Protein 2EOI (pdb70)

Structure (mmCIF, N/CA/C/O backbone):
data_2EOI
#
_entry.id   2EOI
#
loop_
_entity.id
_entity.type
_entity.pdbx_description
1 polymer 'Zinc finger protein 268'
2 non-polymer 'ZINC ION'
#
loop_
_atom_site.group_PDB
_atom_site.id
_atom_site.type_symbol
_atom_site.label_atom_id
_atom_site.label_alt_id
_atom_site.label_comp_id
_atom_site.label_asym_id
_atom_site.label_entity_id
_atom_site.label_seq_id
_atom_site.pdbx_PDB_ins_code
_atom_site.Cartn_x
_atom_site.Cartn_y
_atom_site.Cartn_z
_atom_site.occupancy
_atom_site.B_iso_or_equiv
_atom_site.auth_seq_id
_atom_site.auth_comp_id
_atom_site.auth_asym_id
_atom_site.auth_atom_id
_atom_site.pdbx_PDB_model_num
ATOM 1 N N . GLY A 1 1 ? 18.165 -13.964 -13.830 1.00 0.00 1 GLY A N 1
ATOM 2 C CA . GLY A 1 1 ? 17.627 -14.425 -12.564 1.00 0.00 1 GLY A CA 1
ATOM 3 C C . GLY A 1 1 ? 16.405 -15.305 -12.739 1.00 0.00 1 GLY A C 1
ATOM 4 O O . GLY A 1 1 ? 15.324 -14.819 -13.069 1.00 0.00 1 GLY A O 1
ATOM 8 N N . SER A 1 2 ? 16.577 -16.605 -12.519 1.00 0.00 2 SER A N 1
ATOM 9 C CA . SER A 1 2 ? 15.481 -17.556 -12.659 1.00 0.00 2 SER A CA 1
ATOM 10 C C . SER A 1 2 ? 14.487 -17.413 -11.510 1.00 0.00 2 SER A C 1
ATOM 11 O O . SER A 1 2 ? 14.784 -17.772 -10.371 1.00 0.00 2 SER A O 1
ATOM 19 N N . SER A 1 3 ? 13.307 -16.886 -11.819 1.00 0.00 3 SER A N 1
ATOM 20 C CA . SER A 1 3 ? 12.270 -16.692 -10.812 1.00 0.00 3 SER A CA 1
ATOM 21 C C . SER A 1 3 ? 11.775 -18.032 -10.276 1.00 0.00 3 SER A C 1
ATOM 22 O O . SER A 1 3 ? 11.261 -18.861 -11.026 1.00 0.00 3 SER A O 1
ATOM 30 N N . GLY A 1 4 ? 11.935 -18.236 -8.972 1.00 0.00 4 GLY A N 1
ATOM 31 C CA . GLY A 1 4 ? 11.500 -19.477 -8.357 1.00 0.00 4 GLY A CA 1
ATOM 32 C C . GLY A 1 4 ? 10.092 -19.863 -8.763 1.00 0.00 4 GLY A C 1
ATOM 33 O O . GLY A 1 4 ? 9.899 -20.777 -9.565 1.00 0.00 4 GLY A O 1
ATOM 37 N N . SER A 1 5 ? 9.105 -19.167 -8.209 1.00 0.00 5 SER A N 1
ATOM 38 C CA . SER A 1 5 ? 7.707 -19.446 -8.514 1.00 0.00 5 SER A CA 1
ATOM 39 C C . SER A 1 5 ? 6.837 -18.223 -8.240 1.00 0.00 5 SER A C 1
ATOM 40 O O . SER A 1 5 ? 6.966 -17.575 -7.202 1.00 0.00 5 SER A O 1
ATOM 48 N N . SER A 1 6 ? 5.949 -17.913 -9.181 1.00 0.00 6 SER A N 1
ATOM 49 C CA . SER A 1 6 ? 5.060 -16.766 -9.044 1.00 0.00 6 SER A CA 1
ATOM 50 C C . SER A 1 6 ? 3.603 -17.184 -9.223 1.00 0.00 6 SER A C 1
ATOM 51 O O . SER A 1 6 ? 3.312 -18.325 -9.578 1.00 0.00 6 SER A O 1
ATOM 59 N N . GLY A 1 7 ? 2.691 -16.250 -8.972 1.00 0.00 7 GLY A N 1
ATOM 60 C CA . GLY A 1 7 ? 1.275 -16.539 -9.110 1.00 0.00 7 GLY A CA 1
ATOM 61 C C . GLY A 1 7 ? 0.469 -15.316 -9.498 1.00 0.00 7 GLY A C 1
ATOM 62 O O . GLY A 1 7 ? 0.436 -14.932 -10.666 1.00 0.00 7 GLY A O 1
ATOM 66 N N . GLU A 1 8 ? -0.186 -14.705 -8.516 1.00 0.00 8 GLU A N 1
ATOM 67 C CA . GLU A 1 8 ? -0.999 -13.519 -8.762 1.00 0.00 8 GLU A CA 1
ATOM 68 C C . GLU A 1 8 ? -0.256 -12.254 -8.344 1.00 0.00 8 GLU A C 1
ATOM 69 O O . GLU A 1 8 ? 0.075 -12.072 -7.172 1.00 0.00 8 GLU A O 1
ATOM 81 N N . LYS A 1 9 ? 0.004 -11.381 -9.311 1.00 0.00 9 LYS A N 1
ATOM 82 C CA . LYS A 1 9 ? 0.706 -10.131 -9.046 1.00 0.00 9 LYS A CA 1
ATOM 83 C C . LYS A 1 9 ? 0.012 -9.339 -7.943 1.00 0.00 9 LYS A C 1
ATOM 84 O O . LYS A 1 9 ? -0.978 -8.650 -8.189 1.00 0.00 9 LYS A O 1
ATOM 103 N N . LEU A 1 10 ? 0.537 -9.442 -6.727 1.00 0.00 10 LEU A N 1
ATOM 104 C CA . LEU A 1 10 ? -0.032 -8.734 -5.585 1.00 0.00 10 LEU A CA 1
ATOM 105 C C . LEU A 1 10 ? 0.023 -7.225 -5.798 1.00 0.00 10 LEU A C 1
ATOM 106 O O . LEU A 1 10 ? 0.712 -6.738 -6.695 1.00 0.00 10 LEU A O 1
ATOM 122 N N . HIS A 1 11 ? -0.707 -6.488 -4.967 1.00 0.00 11 HIS A N 1
ATOM 123 C CA . HIS A 1 11 ? -0.740 -5.033 -5.062 1.00 0.00 11 HIS A CA 1
ATOM 124 C C . HIS A 1 11 ? 0.185 -4.400 -4.027 1.00 0.00 11 HIS A C 1
ATOM 125 O O . HIS A 1 11 ? 0.540 -5.030 -3.032 1.00 0.00 11 HIS A O 1
ATOM 139 N N . GLU A 1 12 ? 0.570 -3.151 -4.270 1.00 0.00 12 GLU A N 1
ATOM 140 C CA . GLU A 1 12 ? 1.454 -2.434 -3.359 1.00 0.00 12 GLU A CA 1
ATOM 141 C C . GLU A 1 12 ? 1.255 -0.926 -3.481 1.00 0.00 12 GLU A C 1
ATOM 142 O O . GLU A 1 12 ? 0.692 -0.440 -4.462 1.00 0.00 12 GLU A O 1
ATOM 154 N N . CYS A 1 13 ? 1.721 -0.191 -2.477 1.00 0.00 13 CYS A N 1
ATOM 155 C CA . CYS A 1 13 ? 1.594 1.261 -2.469 1.00 0.00 13 CYS A CA 1
ATOM 156 C C . CYS A 1 13 ? 2.527 1.894 -3.499 1.00 0.00 13 CYS A C 1
ATOM 157 O O . CYS A 1 13 ? 3.401 1.227 -4.053 1.00 0.00 13 CYS A O 1
ATOM 164 N N . SER A 1 14 ? 2.333 3.185 -3.749 1.00 0.00 14 SER A N 1
ATOM 165 C CA . SER A 1 14 ? 3.154 3.908 -4.714 1.00 0.00 14 SER A CA 1
ATOM 166 C C . SER A 1 14 ? 4.066 4.908 -4.010 1.00 0.00 14 SER A C 1
ATOM 167 O O . SER A 1 14 ? 5.000 5.439 -4.609 1.00 0.00 14 SER A O 1
ATOM 175 N N . GLU A 1 15 ? 3.786 5.159 -2.735 1.00 0.00 15 GLU A N 1
ATOM 176 C CA . GLU A 1 15 ? 4.581 6.096 -1.950 1.00 0.00 15 GLU A CA 1
ATOM 177 C C . GLU A 1 15 ? 5.584 5.355 -1.070 1.00 0.00 15 GLU A C 1
ATOM 178 O O . GLU A 1 15 ? 6.757 5.723 -1.002 1.00 0.00 15 GLU A O 1
ATOM 190 N N . CYS A 1 16 ? 5.114 4.309 -0.399 1.00 0.00 16 CYS A N 1
ATOM 191 C CA . CYS A 1 16 ? 5.968 3.516 0.477 1.00 0.00 16 CYS A CA 1
ATOM 192 C C . CYS A 1 16 ? 6.355 2.199 -0.188 1.00 0.00 16 CYS A C 1
ATOM 193 O O . CYS A 1 16 ? 7.299 1.531 0.236 1.00 0.00 16 CYS A O 1
ATOM 200 N N . ARG A 1 17 ? 5.620 1.831 -1.232 1.00 0.00 17 ARG A N 1
ATOM 201 C CA . ARG A 1 17 ? 5.885 0.593 -1.956 1.00 0.00 17 ARG A CA 1
ATOM 202 C C . ARG A 1 17 ? 5.700 -0.618 -1.047 1.00 0.00 17 ARG A C 1
ATOM 203 O O . ARG A 1 17 ? 6.527 -1.530 -1.033 1.00 0.00 17 ARG A O 1
ATOM 224 N N . LYS A 1 18 ? 4.610 -0.620 -0.287 1.00 0.00 18 LYS A N 1
ATOM 225 C CA . LYS A 1 18 ? 4.315 -1.719 0.625 1.00 0.00 18 LYS A CA 1
ATOM 226 C C . LYS A 1 18 ? 3.232 -2.627 0.050 1.00 0.00 18 LYS A C 1
ATOM 227 O O . LYS A 1 18 ? 2.223 -2.154 -0.474 1.00 0.00 18 LYS A O 1
ATOM 246 N N . THR A 1 19 ? 3.447 -3.935 0.153 1.00 0.00 19 THR A N 1
ATOM 247 C CA . THR A 1 19 ? 2.490 -4.909 -0.356 1.00 0.00 19 THR A CA 1
ATOM 248 C C . THR A 1 19 ? 1.383 -5.173 0.657 1.00 0.00 19 THR A C 1
ATOM 249 O O . THR A 1 19 ? 1.576 -5.005 1.862 1.00 0.00 19 THR A O 1
ATOM 260 N N . PHE A 1 20 ? 0.221 -5.589 0.163 1.00 0.00 20 PHE A N 1
ATOM 261 C CA . PHE A 1 20 ? -0.918 -5.877 1.026 1.00 0.00 20 PHE A CA 1
ATOM 262 C C . PHE A 1 20 ? -1.601 -7.177 0.611 1.00 0.00 20 PHE A C 1
ATOM 263 O O . PHE A 1 20 ? -1.649 -7.515 -0.571 1.00 0.00 20 PHE A O 1
ATOM 280 N N . SER A 1 21 ? -2.126 -7.902 1.593 1.00 0.00 21 SER A N 1
ATOM 281 C CA . SER A 1 21 ? -2.802 -9.167 1.332 1.00 0.00 21 SER A CA 1
ATOM 282 C C . SER A 1 21 ? -3.843 -9.009 0.227 1.00 0.00 21 SER A C 1
ATOM 283 O O . SER A 1 21 ? -3.950 -9.850 -0.666 1.00 0.00 21 SER A O 1
ATOM 291 N N . PHE A 1 22 ? -4.608 -7.925 0.295 1.00 0.00 22 PHE A N 1
ATOM 292 C CA . PHE A 1 22 ? -5.641 -7.655 -0.698 1.00 0.00 22 PHE A CA 1
ATOM 293 C C . PHE A 1 22 ? -5.690 -6.170 -1.043 1.00 0.00 22 PHE A C 1
ATOM 294 O O . PHE A 1 22 ? -5.684 -5.315 -0.157 1.00 0.00 22 PHE A O 1
ATOM 311 N N . HIS A 1 23 ? -5.737 -5.870 -2.337 1.00 0.00 23 HIS A N 1
ATOM 312 C CA . HIS A 1 23 ? -5.787 -4.488 -2.800 1.00 0.00 23 HIS A CA 1
ATOM 313 C C . HIS A 1 23 ? -6.717 -3.654 -1.924 1.00 0.00 23 HIS A C 1
ATOM 314 O O . HIS A 1 23 ? -6.361 -2.558 -1.492 1.00 0.00 23 HIS A O 1
ATOM 328 N N . SER A 1 24 ? -7.909 -4.181 -1.667 1.00 0.00 24 SER A N 1
ATOM 329 C CA . SER A 1 24 ? -8.892 -3.484 -0.846 1.00 0.00 24 SER A CA 1
ATOM 330 C C . SER A 1 24 ? -8.209 -2.697 0.269 1.00 0.00 24 SER A C 1
ATOM 331 O O . SER A 1 24 ? -8.469 -1.508 0.452 1.00 0.00 24 SER A O 1
ATOM 339 N N . GLN A 1 25 ? -7.334 -3.370 1.009 1.00 0.00 25 GLN A N 1
ATOM 340 C CA . GLN A 1 25 ? -6.614 -2.734 2.106 1.00 0.00 25 GLN A CA 1
ATOM 341 C C . GLN A 1 25 ? -5.670 -1.655 1.585 1.00 0.00 25 GLN A C 1
ATOM 342 O O . GLN A 1 25 ? -5.673 -0.524 2.073 1.00 0.00 25 GLN A O 1
ATOM 356 N N . LEU A 1 26 ? -4.864 -2.012 0.591 1.00 0.00 26 LEU A N 1
ATOM 357 C CA . LEU A 1 26 ? -3.914 -1.074 0.003 1.00 0.00 26 LEU A CA 1
ATOM 358 C C . LEU A 1 26 ? -4.554 0.296 -0.199 1.00 0.00 26 LEU A C 1
ATOM 359 O O . LEU A 1 26 ? -4.139 1.283 0.409 1.00 0.00 26 LEU A O 1
ATOM 375 N N . VAL A 1 27 ? -5.570 0.348 -1.055 1.00 0.00 27 VAL A N 1
ATOM 376 C CA . VAL A 1 27 ? -6.271 1.595 -1.335 1.00 0.00 27 VAL A CA 1
ATOM 377 C C . VAL A 1 27 ? -6.508 2.391 -0.056 1.00 0.00 27 VAL A C 1
ATOM 378 O O . VAL A 1 27 ? -6.361 3.613 -0.037 1.00 0.00 27 VAL A O 1
ATOM 391 N N . ILE A 1 28 ? -6.876 1.689 1.011 1.00 0.00 28 ILE A N 1
ATOM 392 C CA . ILE A 1 28 ? -7.133 2.330 2.295 1.00 0.00 28 ILE A CA 1
ATOM 393 C C . ILE A 1 28 ? -5.851 2.905 2.888 1.00 0.00 28 ILE A C 1
ATOM 394 O O . ILE A 1 28 ? -5.864 3.966 3.512 1.00 0.00 28 ILE A O 1
ATOM 410 N N . HIS A 1 29 ? -4.743 2.198 2.688 1.00 0.00 29 HIS A N 1
ATOM 411 C CA . HIS A 1 29 ? -3.451 2.639 3.201 1.00 0.00 29 HIS A CA 1
ATOM 412 C C . HIS A 1 29 ? -3.023 3.947 2.542 1.00 0.00 29 HIS A C 1
ATOM 413 O O . HIS A 1 29 ? -2.724 4.926 3.225 1.00 0.00 29 HIS A O 1
ATOM 427 N N . GLN A 1 30 ? -2.995 3.953 1.214 1.00 0.00 30 GLN A N 1
ATOM 428 C CA . GLN A 1 30 ? -2.602 5.140 0.464 1.00 0.00 30 GLN A CA 1
ATOM 429 C C . GLN A 1 30 ? -3.153 6.404 1.117 1.00 0.00 30 GLN A C 1
ATOM 430 O O . GLN A 1 30 ? -2.587 7.487 0.970 1.00 0.00 30 GLN A O 1
ATOM 444 N N . ARG A 1 31 ? -4.260 6.257 1.837 1.00 0.00 31 ARG A N 1
ATOM 445 C CA . ARG A 1 31 ? -4.888 7.387 2.511 1.00 0.00 31 ARG A CA 1
ATOM 446 C C . ARG A 1 31 ? -3.923 8.036 3.499 1.00 0.00 31 ARG A C 1
ATOM 447 O O . ARG A 1 31 ? -3.650 9.234 3.418 1.00 0.00 31 ARG A O 1
ATOM 468 N N . ILE A 1 32 ? -3.412 7.237 4.429 1.00 0.00 32 ILE A N 1
ATOM 469 C CA . ILE A 1 32 ? -2.477 7.734 5.432 1.00 0.00 32 ILE A CA 1
ATOM 470 C C . ILE A 1 32 ? -1.580 8.823 4.855 1.00 0.00 32 ILE A C 1
ATOM 471 O O . ILE A 1 32 ? -1.298 9.825 5.513 1.00 0.00 32 ILE A O 1
ATOM 487 N N . HIS A 1 33 ? -1.134 8.622 3.619 1.00 0.00 33 HIS A N 1
ATOM 488 C CA . HIS A 1 33 ? -0.269 9.588 2.951 1.00 0.00 33 HIS A CA 1
ATOM 489 C C . HIS A 1 33 ? -1.023 10.883 2.662 1.00 0.00 33 HIS A C 1
ATOM 490 O O . HIS A 1 33 ? -0.610 11.963 3.087 1.00 0.00 33 HIS A O 1
ATOM 504 N N . THR A 1 34 ? -2.131 10.768 1.937 1.00 0.00 34 THR A N 1
ATOM 505 C CA . THR A 1 34 ? -2.941 11.929 1.590 1.00 0.00 34 THR A CA 1
ATOM 506 C C . THR A 1 34 ? -3.616 12.517 2.824 1.00 0.00 34 THR A C 1
ATOM 507 O O . THR A 1 34 ? -4.689 12.074 3.227 1.00 0.00 34 THR A O 1
ATOM 518 N N . GLY A 1 35 ? -2.978 13.521 3.419 1.00 0.00 35 GLY A N 1
ATOM 519 C CA . GLY A 1 35 ? -3.532 14.154 4.601 1.00 0.00 35 GLY A CA 1
ATOM 520 C C . GLY A 1 35 ? -3.824 15.626 4.388 1.00 0.00 35 GLY A C 1
ATOM 521 O O . GLY A 1 35 ? -4.321 16.020 3.333 1.00 0.00 35 GLY A O 1
ATOM 525 N N . GLU A 1 36 ? -3.515 16.441 5.392 1.00 0.00 36 GLU A N 1
ATOM 526 C CA . GLU A 1 36 ? -3.750 17.878 5.309 1.00 0.00 36 GLU A CA 1
ATOM 527 C C . GLU A 1 36 ? -2.974 18.490 4.146 1.00 0.00 36 GLU A C 1
ATOM 528 O O . GLU A 1 36 ? -2.053 17.876 3.609 1.00 0.00 36 GLU A O 1
ATOM 540 N N . ASN A 1 37 ? -3.354 19.704 3.762 1.00 0.00 37 ASN A N 1
ATOM 541 C CA . ASN A 1 37 ? -2.695 20.399 2.662 1.00 0.00 37 ASN A CA 1
ATOM 542 C C . ASN A 1 37 ? -1.905 21.601 3.174 1.00 0.00 37 ASN A C 1
ATOM 543 O O . ASN A 1 37 ? -2.358 22.744 3.114 1.00 0.00 37 ASN A O 1
ATOM 554 N N . PRO A 1 38 ? -0.695 21.337 3.689 1.00 0.00 38 PRO A N 1
ATOM 555 C CA . PRO A 1 38 ? 0.184 22.384 4.219 1.00 0.00 38 PRO A CA 1
ATOM 556 C C . PRO A 1 38 ? 0.739 23.286 3.122 1.00 0.00 38 PRO A C 1
ATOM 557 O O . PRO A 1 38 ? 0.756 24.509 3.261 1.00 0.00 38 PRO A O 1
ATOM 568 N N . SER A 1 39 ? 1.191 22.675 2.032 1.00 0.00 39 SER A N 1
ATOM 569 C CA . SER A 1 39 ? 1.750 23.424 0.912 1.00 0.00 39 SER A CA 1
ATOM 570 C C . SER A 1 39 ? 0.816 24.556 0.496 1.00 0.00 39 SER A C 1
ATOM 571 O O . SER A 1 39 ? -0.336 24.323 0.130 1.00 0.00 39 SER A O 1
ATOM 579 N N . GLY A 1 40 ? 1.322 25.784 0.555 1.00 0.00 40 GLY A N 1
ATOM 580 C CA . GLY A 1 40 ? 0.521 26.935 0.182 1.00 0.00 40 GLY A CA 1
ATOM 581 C C . GLY A 1 40 ? 1.325 28.220 0.165 1.00 0.00 40 GLY A C 1
ATOM 582 O O . GLY A 1 40 ? 2.521 28.233 0.454 1.00 0.00 40 GLY A O 1
ATOM 586 N N . PRO A 1 41 ? 0.661 29.333 -0.182 1.00 0.00 41 PRO A N 1
ATOM 587 C CA . PRO A 1 41 ? 1.303 30.650 -0.245 1.00 0.00 41 PRO A CA 1
ATOM 588 C C . PRO A 1 41 ? 1.671 31.182 1.136 1.00 0.00 41 PRO A C 1
ATOM 589 O O . PRO A 1 41 ? 2.510 32.073 1.264 1.00 0.00 41 PRO A O 1
ATOM 600 N N . SER A 1 42 ? 1.038 30.630 2.166 1.00 0.00 42 SER A N 1
ATOM 601 C CA . SER A 1 42 ? 1.297 31.052 3.537 1.00 0.00 42 SER A CA 1
ATOM 602 C C . SER A 1 42 ? 2.797 31.118 3.811 1.00 0.00 42 SER A C 1
ATOM 603 O O . SER A 1 42 ? 3.486 30.098 3.801 1.00 0.00 42 SER A O 1
ATOM 611 N N . SER A 1 43 ? 3.295 32.326 4.056 1.00 0.00 43 SER A N 1
ATOM 612 C CA . SER A 1 43 ? 4.713 32.527 4.329 1.00 0.00 43 SER A CA 1
ATOM 613 C C . SER A 1 43 ? 5.008 32.365 5.817 1.00 0.00 43 SER A C 1
ATOM 614 O O . SER A 1 43 ? 5.979 31.714 6.202 1.00 0.00 43 SER A O 1
ATOM 622 N N . GLY A 1 44 ? 4.161 32.962 6.651 1.00 0.00 44 GLY A N 1
ATOM 623 C CA . GLY A 1 44 ? 4.347 32.872 8.087 1.00 0.00 44 GLY A CA 1
ATOM 624 C C . GLY A 1 44 ? 4.388 31.439 8.579 1.00 0.00 44 GLY A C 1
ATOM 625 O O . GLY A 1 44 ? 3.378 30.951 9.084 1.00 0.00 44 GLY A O 1
ATOM 630 N N . GLY A 1 1 ? 14.854 -13.315 8.145 1.00 0.00 1 GLY A N 2
ATOM 631 C CA . GLY A 1 1 ? 14.556 -13.595 6.752 1.00 0.00 1 GLY A CA 2
ATOM 632 C C . GLY A 1 1 ? 13.189 -14.224 6.567 1.00 0.00 1 GLY A C 2
ATOM 633 O O . GLY A 1 1 ? 12.858 -15.210 7.224 1.00 0.00 1 GLY A O 2
ATOM 637 N N . SER A 1 2 ? 12.393 -13.650 5.670 1.00 0.00 2 SER A N 2
ATOM 638 C CA . SER A 1 2 ? 11.052 -14.157 5.404 1.00 0.00 2 SER A CA 2
ATOM 639 C C . SER A 1 2 ? 10.970 -14.774 4.011 1.00 0.00 2 SER A C 2
ATOM 640 O O . SER A 1 2 ? 10.615 -14.103 3.043 1.00 0.00 2 SER A O 2
ATOM 648 N N . SER A 1 3 ? 11.303 -16.058 3.919 1.00 0.00 3 SER A N 2
ATOM 649 C CA . SER A 1 3 ? 11.273 -16.766 2.645 1.00 0.00 3 SER A CA 2
ATOM 650 C C . SER A 1 3 ? 9.926 -17.453 2.438 1.00 0.00 3 SER A C 2
ATOM 651 O O . SER A 1 3 ? 9.444 -18.175 3.310 1.00 0.00 3 SER A O 2
ATOM 659 N N . GLY A 1 4 ? 9.323 -17.221 1.276 1.00 0.00 4 GLY A N 2
ATOM 660 C CA . GLY A 1 4 ? 8.038 -17.824 0.974 1.00 0.00 4 GLY A CA 2
ATOM 661 C C . GLY A 1 4 ? 7.282 -17.069 -0.102 1.00 0.00 4 GLY A C 2
ATOM 662 O O . GLY A 1 4 ? 7.385 -15.846 -0.201 1.00 0.00 4 GLY A O 2
ATOM 666 N N . SER A 1 5 ? 6.521 -17.799 -0.911 1.00 0.00 5 SER A N 2
ATOM 667 C CA . SER A 1 5 ? 5.749 -17.191 -1.989 1.00 0.00 5 SER A CA 2
ATOM 668 C C . SER A 1 5 ? 4.347 -17.787 -2.055 1.00 0.00 5 SER A C 2
ATOM 669 O O . SER A 1 5 ? 4.180 -18.986 -2.278 1.00 0.00 5 SER A O 2
ATOM 677 N N . SER A 1 6 ? 3.341 -16.940 -1.861 1.00 0.00 6 SER A N 2
ATOM 678 C CA . SER A 1 6 ? 1.952 -17.383 -1.894 1.00 0.00 6 SER A CA 2
ATOM 679 C C . SER A 1 6 ? 1.224 -16.798 -3.101 1.00 0.00 6 SER A C 2
ATOM 680 O O . SER A 1 6 ? 0.585 -17.520 -3.865 1.00 0.00 6 SER A O 2
ATOM 688 N N . GLY A 1 7 ? 1.328 -15.483 -3.267 1.00 0.00 7 GLY A N 2
ATOM 689 C CA . GLY A 1 7 ? 0.675 -14.822 -4.382 1.00 0.00 7 GLY A CA 2
ATOM 690 C C . GLY A 1 7 ? 1.622 -13.933 -5.163 1.00 0.00 7 GLY A C 2
ATOM 691 O O . GLY A 1 7 ? 1.813 -12.766 -4.820 1.00 0.00 7 GLY A O 2
ATOM 695 N N . GLU A 1 8 ? 2.218 -14.485 -6.216 1.00 0.00 8 GLU A N 2
ATOM 696 C CA . GLU A 1 8 ? 3.152 -13.734 -7.045 1.00 0.00 8 GLU A CA 2
ATOM 697 C C . GLU A 1 8 ? 2.530 -12.421 -7.514 1.00 0.00 8 GLU A C 2
ATOM 698 O O . GLU A 1 8 ? 3.234 -11.492 -7.907 1.00 0.00 8 GLU A O 2
ATOM 710 N N . LYS A 1 9 ? 1.203 -12.353 -7.469 1.00 0.00 9 LYS A N 2
ATOM 711 C CA . LYS A 1 9 ? 0.484 -11.156 -7.888 1.00 0.00 9 LYS A CA 2
ATOM 712 C C . LYS A 1 9 ? -0.147 -10.454 -6.690 1.00 0.00 9 LYS A C 2
ATOM 713 O O . LYS A 1 9 ? -1.224 -10.836 -6.230 1.00 0.00 9 LYS A O 2
ATOM 732 N N . LEU A 1 10 ? 0.528 -9.426 -6.190 1.00 0.00 10 LEU A N 2
ATOM 733 C CA . LEU A 1 10 ? 0.032 -8.668 -5.045 1.00 0.00 10 LEU A CA 2
ATOM 734 C C . LEU A 1 10 ? 0.251 -7.172 -5.247 1.00 0.00 10 LEU A C 2
ATOM 735 O O . LEU A 1 10 ? 1.355 -6.733 -5.567 1.00 0.00 10 LEU A O 2
ATOM 751 N N . HIS A 1 11 ? -0.810 -6.394 -5.054 1.00 0.00 11 HIS A N 2
ATOM 752 C CA . HIS A 1 11 ? -0.733 -4.946 -5.212 1.00 0.00 11 HIS A CA 2
ATOM 753 C C . HIS A 1 11 ? 0.252 -4.342 -4.216 1.00 0.00 11 HIS A C 2
ATOM 754 O O . HIS A 1 11 ? 0.692 -5.011 -3.281 1.00 0.00 11 HIS A O 2
ATOM 768 N N . GLU A 1 12 ? 0.594 -3.074 -4.423 1.00 0.00 12 GLU A N 2
ATOM 769 C CA . GLU A 1 12 ? 1.529 -2.382 -3.543 1.00 0.00 12 GLU A CA 2
ATOM 770 C C . GLU A 1 12 ? 1.285 -0.876 -3.568 1.00 0.00 12 GLU A C 2
ATOM 771 O O . GLU A 1 12 ? 0.586 -0.362 -4.442 1.00 0.00 12 GLU A O 2
ATOM 783 N N . CYS A 1 13 ? 1.866 -0.173 -2.602 1.00 0.00 13 CYS A N 2
ATOM 784 C CA . CYS A 1 13 ? 1.713 1.274 -2.510 1.00 0.00 13 CYS A CA 2
ATOM 785 C C . CYS A 1 13 ? 2.625 1.982 -3.508 1.00 0.00 13 CYS A C 2
ATOM 786 O O . CYS A 1 13 ? 3.446 1.349 -4.171 1.00 0.00 13 CYS A O 2
ATOM 793 N N . SER A 1 14 ? 2.474 3.299 -3.608 1.00 0.00 14 SER A N 2
ATOM 794 C CA . SER A 1 14 ? 3.280 4.093 -4.527 1.00 0.00 14 SER A CA 2
ATOM 795 C C . SER A 1 14 ? 4.249 4.991 -3.763 1.00 0.00 14 SER A C 2
ATOM 796 O O . SER A 1 14 ? 5.295 5.377 -4.283 1.00 0.00 14 SER A O 2
ATOM 804 N N . GLU A 1 15 ? 3.891 5.319 -2.525 1.00 0.00 15 GLU A N 2
ATOM 805 C CA . GLU A 1 15 ? 4.727 6.173 -1.690 1.00 0.00 15 GLU A CA 2
ATOM 806 C C . GLU A 1 15 ? 5.736 5.342 -0.902 1.00 0.00 15 GLU A C 2
ATOM 807 O O . GLU A 1 15 ? 6.929 5.643 -0.888 1.00 0.00 15 GLU A O 2
ATOM 819 N N . CYS A 1 16 ? 5.246 4.295 -0.246 1.00 0.00 16 CYS A N 2
ATOM 820 C CA . CYS A 1 16 ? 6.102 3.420 0.546 1.00 0.00 16 CYS A CA 2
ATOM 821 C C . CYS A 1 16 ? 6.394 2.122 -0.202 1.00 0.00 16 CYS A C 2
ATOM 822 O O . CYS A 1 16 ? 7.305 1.377 0.160 1.00 0.00 16 CYS A O 2
ATOM 829 N N . ARG A 1 17 ? 5.615 1.859 -1.246 1.00 0.00 17 ARG A N 2
ATOM 830 C CA . ARG A 1 17 ? 5.789 0.652 -2.044 1.00 0.00 17 ARG A CA 2
ATOM 831 C C . ARG A 1 17 ? 5.587 -0.597 -1.192 1.00 0.00 17 ARG A C 2
ATOM 832 O O . ARG A 1 17 ? 6.315 -1.581 -1.330 1.00 0.00 17 ARG A O 2
ATOM 853 N N . LYS A 1 18 ? 4.595 -0.551 -0.310 1.00 0.00 18 LYS A N 2
ATOM 854 C CA . LYS A 1 18 ? 4.295 -1.678 0.565 1.00 0.00 18 LYS A CA 2
ATOM 855 C C . LYS A 1 18 ? 3.238 -2.585 -0.057 1.00 0.00 18 LYS A C 2
ATOM 856 O O . LYS A 1 18 ? 2.251 -2.110 -0.620 1.00 0.00 18 LYS A O 2
ATOM 875 N N . THR A 1 19 ? 3.450 -3.893 0.048 1.00 0.00 19 THR A N 2
ATOM 876 C CA . THR A 1 19 ? 2.516 -4.866 -0.504 1.00 0.00 19 THR A CA 2
ATOM 877 C C . THR A 1 19 ? 1.355 -5.117 0.452 1.00 0.00 19 THR A C 2
ATOM 878 O O . THR A 1 19 ? 1.491 -4.955 1.665 1.00 0.00 19 THR A O 2
ATOM 889 N N . PHE A 1 20 ? 0.215 -5.516 -0.101 1.00 0.00 20 PHE A N 2
ATOM 890 C CA . PHE A 1 20 ? -0.970 -5.790 0.703 1.00 0.00 20 PHE A CA 2
ATOM 891 C C . PHE A 1 20 ? -1.697 -7.031 0.195 1.00 0.00 20 PHE A C 2
ATOM 892 O O . PHE A 1 20 ? -1.924 -7.184 -1.005 1.00 0.00 20 PHE A O 2
ATOM 909 N N . SER A 1 21 ? -2.060 -7.917 1.118 1.00 0.00 21 SER A N 2
ATOM 910 C CA . SER A 1 21 ? -2.757 -9.148 0.764 1.00 0.00 21 SER A CA 2
ATOM 911 C C . SER A 1 21 ? -4.036 -8.844 -0.011 1.00 0.00 21 SER A C 2
ATOM 912 O O . SER A 1 21 ? -4.303 -9.445 -1.051 1.00 0.00 21 SER A O 2
ATOM 920 N N . PHE A 1 22 ? -4.824 -7.906 0.505 1.00 0.00 22 PHE A N 2
ATOM 921 C CA . PHE A 1 22 ? -6.076 -7.522 -0.136 1.00 0.00 22 PHE A CA 2
ATOM 922 C C . PHE A 1 22 ? -5.996 -6.097 -0.676 1.00 0.00 22 PHE A C 2
ATOM 923 O O . PHE A 1 22 ? -5.776 -5.148 0.077 1.00 0.00 22 PHE A O 2
ATOM 940 N N . HIS A 1 23 ? -6.176 -5.956 -1.985 1.00 0.00 23 HIS A N 2
ATOM 941 C CA . HIS A 1 23 ? -6.124 -4.647 -2.627 1.00 0.00 23 HIS A CA 2
ATOM 942 C C . HIS A 1 23 ? -6.931 -3.622 -1.836 1.00 0.00 23 HIS A C 2
ATOM 943 O O . HIS A 1 23 ? -6.463 -2.513 -1.580 1.00 0.00 23 HIS A O 2
ATOM 957 N N . SER A 1 24 ? -8.147 -4.000 -1.454 1.00 0.00 24 SER A N 2
ATOM 958 C CA . SER A 1 24 ? -9.021 -3.112 -0.696 1.00 0.00 24 SER A CA 2
ATOM 959 C C . SER A 1 24 ? -8.236 -2.361 0.375 1.00 0.00 24 SER A C 2
ATOM 960 O O . SER A 1 24 ? -8.395 -1.152 0.541 1.00 0.00 24 SER A O 2
ATOM 968 N N . GLN A 1 25 ? -7.389 -3.087 1.097 1.00 0.00 25 GLN A N 2
ATOM 969 C CA . GLN A 1 25 ? -6.580 -2.490 2.153 1.00 0.00 25 GLN A CA 2
ATOM 970 C C . GLN A 1 25 ? -5.665 -1.407 1.591 1.00 0.00 25 GLN A C 2
ATOM 971 O O . GLN A 1 25 ? -5.727 -0.249 2.007 1.00 0.00 25 GLN A O 2
ATOM 985 N N . LEU A 1 26 ? -4.816 -1.790 0.643 1.00 0.00 26 LEU A N 2
ATOM 986 C CA . LEU A 1 26 ? -3.888 -0.851 0.023 1.00 0.00 26 LEU A CA 2
ATOM 987 C C . LEU A 1 26 ? -4.523 0.528 -0.122 1.00 0.00 26 LEU A C 2
ATOM 988 O O . LEU A 1 26 ? -4.128 1.479 0.554 1.00 0.00 26 LEU A O 2
ATOM 1004 N N . VAL A 1 27 ? -5.510 0.630 -1.006 1.00 0.00 27 VAL A N 2
ATOM 1005 C CA . VAL A 1 27 ? -6.203 1.892 -1.237 1.00 0.00 27 VAL A CA 2
ATOM 1006 C C . VAL A 1 27 ? -6.400 2.657 0.067 1.00 0.00 27 VAL A C 2
ATOM 1007 O O . VAL A 1 27 ? -6.140 3.859 0.138 1.00 0.00 27 VAL A O 2
ATOM 1020 N N . ILE A 1 28 ? -6.861 1.954 1.096 1.00 0.00 28 ILE A N 2
ATOM 1021 C CA . ILE A 1 28 ? -7.091 2.567 2.398 1.00 0.00 28 ILE A CA 2
ATOM 1022 C C . ILE A 1 28 ? -5.788 3.080 3.002 1.00 0.00 28 ILE A C 2
ATOM 1023 O O . ILE A 1 28 ? -5.755 4.145 3.620 1.00 0.00 28 ILE A O 2
ATOM 1039 N N . HIS A 1 29 ? -4.716 2.317 2.818 1.00 0.00 29 HIS A N 2
ATOM 1040 C CA . HIS A 1 29 ? -3.409 2.695 3.343 1.00 0.00 29 HIS A CA 2
ATOM 1041 C C . HIS A 1 29 ? -2.905 3.973 2.677 1.00 0.00 29 HIS A C 2
ATOM 1042 O O . HIS A 1 29 ? -2.620 4.962 3.351 1.00 0.00 29 HIS A O 2
ATOM 1056 N N . GLN A 1 30 ? -2.798 3.942 1.353 1.00 0.00 30 GLN A N 2
ATOM 1057 C CA . GLN A 1 30 ? -2.328 5.097 0.598 1.00 0.00 30 GLN A CA 2
ATOM 1058 C C . GLN A 1 30 ? -2.810 6.396 1.234 1.00 0.00 30 GLN A C 2
ATOM 1059 O O . GLN A 1 30 ? -2.133 7.423 1.163 1.00 0.00 30 GLN A O 2
ATOM 1073 N N . ARG A 1 31 ? -3.983 6.345 1.857 1.00 0.00 31 ARG A N 2
ATOM 1074 C CA . ARG A 1 31 ? -4.556 7.519 2.505 1.00 0.00 31 ARG A CA 2
ATOM 1075 C C . ARG A 1 31 ? -3.567 8.133 3.491 1.00 0.00 31 ARG A C 2
ATOM 1076 O O . ARG A 1 31 ? -3.211 9.306 3.379 1.00 0.00 31 ARG A O 2
ATOM 1097 N N . ILE A 1 32 ? -3.128 7.332 4.456 1.00 0.00 32 ILE A N 2
ATOM 1098 C CA . ILE A 1 32 ? -2.180 7.797 5.462 1.00 0.00 32 ILE A CA 2
ATOM 1099 C C . ILE A 1 32 ? -1.203 8.806 4.870 1.00 0.00 32 ILE A C 2
ATOM 1100 O O . ILE A 1 32 ? -0.781 9.747 5.544 1.00 0.00 32 ILE A O 2
ATOM 1116 N N . HIS A 1 33 ? -0.846 8.606 3.605 1.00 0.00 33 HIS A N 2
ATOM 1117 C CA . HIS A 1 33 ? 0.081 9.500 2.921 1.00 0.00 33 HIS A CA 2
ATOM 1118 C C . HIS A 1 33 ? -0.623 10.783 2.487 1.00 0.00 33 HIS A C 2
ATOM 1119 O O . HIS A 1 33 ? -0.209 11.884 2.852 1.00 0.00 33 HIS A O 2
ATOM 1133 N N . THR A 1 34 ? -1.687 10.633 1.706 1.00 0.00 34 THR A N 2
ATOM 1134 C CA . THR A 1 34 ? -2.447 11.779 1.221 1.00 0.00 34 THR A CA 2
ATOM 1135 C C . THR A 1 34 ? -3.846 11.807 1.826 1.00 0.00 34 THR A C 2
ATOM 1136 O O . THR A 1 34 ? -4.748 11.114 1.360 1.00 0.00 34 THR A O 2
ATOM 1147 N N . GLY A 1 35 ? -4.018 12.615 2.868 1.00 0.00 35 GLY A N 2
ATOM 1148 C CA . GLY A 1 35 ? -5.311 12.719 3.519 1.00 0.00 35 GLY A CA 2
ATOM 1149 C C . GLY A 1 35 ? -5.199 12.727 5.031 1.00 0.00 35 GLY A C 2
ATOM 1150 O O . GLY A 1 35 ? -4.177 12.326 5.586 1.00 0.00 35 GLY A O 2
ATOM 1154 N N . GLU A 1 36 ? -6.253 13.186 5.699 1.00 0.00 36 GLU A N 2
ATOM 1155 C CA . GLU A 1 36 ? -6.267 13.247 7.155 1.00 0.00 36 GLU A CA 2
ATOM 1156 C C . GLU A 1 36 ? -7.312 12.295 7.730 1.00 0.00 36 GLU A C 2
ATOM 1157 O O . GLU A 1 36 ? -8.512 12.561 7.665 1.00 0.00 36 GLU A O 2
ATOM 1169 N N . ASN A 1 37 ? -6.847 11.184 8.291 1.00 0.00 37 ASN A N 2
ATOM 1170 C CA . ASN A 1 37 ? -7.741 10.191 8.876 1.00 0.00 37 ASN A CA 2
ATOM 1171 C C . ASN A 1 37 ? -7.432 9.986 10.356 1.00 0.00 37 ASN A C 2
ATOM 1172 O O . ASN A 1 37 ? -6.324 10.242 10.826 1.00 0.00 37 ASN A O 2
ATOM 1183 N N . PRO A 1 38 ? -8.436 9.513 11.110 1.00 0.00 38 PRO A N 2
ATOM 1184 C CA . PRO A 1 38 ? -8.296 9.262 12.547 1.00 0.00 38 PRO A CA 2
ATOM 1185 C C . PRO A 1 38 ? -7.385 8.076 12.843 1.00 0.00 38 PRO A C 2
ATOM 1186 O O . PRO A 1 38 ? -7.107 7.768 14.002 1.00 0.00 38 PRO A O 2
ATOM 1197 N N . SER A 1 39 ? -6.922 7.414 11.787 1.00 0.00 39 SER A N 2
ATOM 1198 C CA . SER A 1 39 ? -6.044 6.259 11.934 1.00 0.00 39 SER A CA 2
ATOM 1199 C C . SER A 1 39 ? -5.006 6.220 10.817 1.00 0.00 39 SER A C 2
ATOM 1200 O O . SER A 1 39 ? -5.324 6.445 9.651 1.00 0.00 39 SER A O 2
ATOM 1208 N N . GLY A 1 40 ? -3.760 5.933 11.185 1.00 0.00 40 GLY A N 2
ATOM 1209 C CA . GLY A 1 40 ? -2.693 5.870 10.204 1.00 0.00 40 GLY A CA 2
ATOM 1210 C C . GLY A 1 40 ? -1.450 6.615 10.650 1.00 0.00 40 GLY A C 2
ATOM 1211 O O . GLY A 1 40 ? -1.231 7.771 10.289 1.00 0.00 40 GLY A O 2
ATOM 1215 N N . PRO A 1 41 ? -0.612 5.946 11.456 1.00 0.00 41 PRO A N 2
ATOM 1216 C CA . PRO A 1 41 ? 0.628 6.533 11.970 1.00 0.00 41 PRO A CA 2
ATOM 1217 C C . PRO A 1 41 ? 1.675 6.725 10.879 1.00 0.00 41 PRO A C 2
ATOM 1218 O O . PRO A 1 41 ? 2.026 5.782 10.169 1.00 0.00 41 PRO A O 2
ATOM 1229 N N . SER A 1 42 ? 2.172 7.951 10.750 1.00 0.00 42 SER A N 2
ATOM 1230 C CA . SER A 1 42 ? 3.177 8.267 9.742 1.00 0.00 42 SER A CA 2
ATOM 1231 C C . SER A 1 42 ? 4.331 7.271 9.795 1.00 0.00 42 SER A C 2
ATOM 1232 O O . SER A 1 42 ? 4.767 6.754 8.766 1.00 0.00 42 SER A O 2
ATOM 1240 N N . SER A 1 43 ? 4.822 7.007 11.001 1.00 0.00 43 SER A N 2
ATOM 1241 C CA . SER A 1 43 ? 5.928 6.076 11.190 1.00 0.00 43 SER A CA 2
ATOM 1242 C C . SER A 1 43 ? 5.784 4.867 10.270 1.00 0.00 43 SER A C 2
ATOM 1243 O O . SER A 1 43 ? 4.673 4.441 9.956 1.00 0.00 43 SER A O 2
ATOM 1251 N N . GLY A 1 44 ? 6.917 4.319 9.841 1.00 0.00 44 GLY A N 2
ATOM 1252 C CA . GLY A 1 44 ? 6.896 3.165 8.962 1.00 0.00 44 GLY A CA 2
ATOM 1253 C C . GLY A 1 44 ? 7.004 3.549 7.499 1.00 0.00 44 GLY A C 2
ATOM 1254 O O . GLY A 1 44 ? 7.127 4.735 7.199 1.00 0.00 44 GLY A O 2
ATOM 1259 N N . GLY A 1 1 ? 19.969 -8.030 -14.738 1.00 0.00 1 GLY A N 3
ATOM 1260 C CA . GLY A 1 1 ? 20.284 -9.439 -14.887 1.00 0.00 1 GLY A CA 3
ATOM 1261 C C . GLY A 1 1 ? 19.047 -10.292 -15.082 1.00 0.00 1 GLY A C 3
ATOM 1262 O O . GLY A 1 1 ? 18.030 -9.817 -15.587 1.00 0.00 1 GLY A O 3
ATOM 1266 N N . SER A 1 2 ? 19.134 -11.557 -14.682 1.00 0.00 2 SER A N 3
ATOM 1267 C CA . SER A 1 2 ? 18.014 -12.481 -14.820 1.00 0.00 2 SER A CA 3
ATOM 1268 C C . SER A 1 2 ? 17.590 -13.028 -13.460 1.00 0.00 2 SER A C 3
ATOM 1269 O O . SER A 1 2 ? 17.966 -14.137 -13.080 1.00 0.00 2 SER A O 3
ATOM 1277 N N . SER A 1 3 ? 16.805 -12.241 -12.731 1.00 0.00 3 SER A N 3
ATOM 1278 C CA . SER A 1 3 ? 16.332 -12.643 -11.412 1.00 0.00 3 SER A CA 3
ATOM 1279 C C . SER A 1 3 ? 15.929 -14.115 -11.404 1.00 0.00 3 SER A C 3
ATOM 1280 O O . SER A 1 3 ? 16.407 -14.897 -10.584 1.00 0.00 3 SER A O 3
ATOM 1288 N N . GLY A 1 4 ? 15.045 -14.484 -12.327 1.00 0.00 4 GLY A N 3
ATOM 1289 C CA . GLY A 1 4 ? 14.591 -15.860 -12.410 1.00 0.00 4 GLY A CA 3
ATOM 1290 C C . GLY A 1 4 ? 13.080 -15.971 -12.454 1.00 0.00 4 GLY A C 3
ATOM 1291 O O . GLY A 1 4 ? 12.415 -15.202 -13.147 1.00 0.00 4 GLY A O 3
ATOM 1295 N N . SER A 1 5 ? 12.537 -16.931 -11.713 1.00 0.00 5 SER A N 3
ATOM 1296 C CA . SER A 1 5 ? 11.095 -17.144 -11.675 1.00 0.00 5 SER A CA 3
ATOM 1297 C C . SER A 1 5 ? 10.452 -16.307 -10.573 1.00 0.00 5 SER A C 3
ATOM 1298 O O . SER A 1 5 ? 10.897 -16.324 -9.425 1.00 0.00 5 SER A O 3
ATOM 1306 N N . SER A 1 6 ? 9.402 -15.575 -10.931 1.00 0.00 6 SER A N 3
ATOM 1307 C CA . SER A 1 6 ? 8.698 -14.728 -9.975 1.00 0.00 6 SER A CA 3
ATOM 1308 C C . SER A 1 6 ? 7.201 -15.020 -9.988 1.00 0.00 6 SER A C 3
ATOM 1309 O O . SER A 1 6 ? 6.563 -15.000 -11.040 1.00 0.00 6 SER A O 3
ATOM 1317 N N . GLY A 1 7 ? 6.647 -15.292 -8.811 1.00 0.00 7 GLY A N 3
ATOM 1318 C CA . GLY A 1 7 ? 5.229 -15.585 -8.708 1.00 0.00 7 GLY A CA 3
ATOM 1319 C C . GLY A 1 7 ? 4.540 -14.750 -7.647 1.00 0.00 7 GLY A C 3
ATOM 1320 O O . GLY A 1 7 ? 4.035 -15.284 -6.660 1.00 0.00 7 GLY A O 3
ATOM 1324 N N . GLU A 1 8 ? 4.520 -13.437 -7.850 1.00 0.00 8 GLU A N 3
ATOM 1325 C CA . GLU A 1 8 ? 3.889 -12.527 -6.901 1.00 0.00 8 GLU A CA 3
ATOM 1326 C C . GLU A 1 8 ? 3.198 -11.376 -7.627 1.00 0.00 8 GLU A C 3
ATOM 1327 O O . GLU A 1 8 ? 3.854 -10.504 -8.197 1.00 0.00 8 GLU A O 3
ATOM 1339 N N . LYS A 1 9 ? 1.870 -11.381 -7.601 1.00 0.00 9 LYS A N 3
ATOM 1340 C CA . LYS A 1 9 ? 1.088 -10.339 -8.256 1.00 0.00 9 LYS A CA 3
ATOM 1341 C C . LYS A 1 9 ? 0.271 -9.551 -7.236 1.00 0.00 9 LYS A C 3
ATOM 1342 O O . LYS A 1 9 ? -0.827 -9.081 -7.535 1.00 0.00 9 LYS A O 3
ATOM 1361 N N . LEU A 1 10 ? 0.815 -9.408 -6.033 1.00 0.00 10 LEU A N 3
ATOM 1362 C CA . LEU A 1 10 ? 0.138 -8.675 -4.969 1.00 0.00 10 LEU A CA 3
ATOM 1363 C C . LEU A 1 10 ? 0.275 -7.170 -5.172 1.00 0.00 10 LEU A C 3
ATOM 1364 O O . LEU A 1 10 ? 1.329 -6.681 -5.580 1.00 0.00 10 LEU A O 3
ATOM 1380 N N . HIS A 1 11 ? -0.797 -6.438 -4.883 1.00 0.00 11 HIS A N 3
ATOM 1381 C CA . HIS A 1 11 ? -0.795 -4.987 -5.032 1.00 0.00 11 HIS A CA 3
ATOM 1382 C C . HIS A 1 11 ? 0.089 -4.334 -3.973 1.00 0.00 11 HIS A C 3
ATOM 1383 O O . HIS A 1 11 ? 0.290 -4.887 -2.893 1.00 0.00 11 HIS A O 3
ATOM 1397 N N . GLU A 1 12 ? 0.614 -3.155 -4.293 1.00 0.00 12 GLU A N 3
ATOM 1398 C CA . GLU A 1 12 ? 1.477 -2.428 -3.369 1.00 0.00 12 GLU A CA 3
ATOM 1399 C C . GLU A 1 12 ? 1.209 -0.928 -3.440 1.00 0.00 12 GLU A C 3
ATOM 1400 O O . GLU A 1 12 ? 0.419 -0.465 -4.264 1.00 0.00 12 GLU A O 3
ATOM 1412 N N . CYS A 1 13 ? 1.872 -0.173 -2.571 1.00 0.00 13 CYS A N 3
ATOM 1413 C CA . CYS A 1 13 ? 1.706 1.275 -2.533 1.00 0.00 13 CYS A CA 3
ATOM 1414 C C . CYS A 1 13 ? 2.615 1.954 -3.554 1.00 0.00 13 CYS A C 3
ATOM 1415 O O . CYS A 1 13 ? 3.497 1.320 -4.134 1.00 0.00 13 CYS A O 3
ATOM 1422 N N . SER A 1 14 ? 2.394 3.247 -3.768 1.00 0.00 14 SER A N 3
ATOM 1423 C CA . SER A 1 14 ? 3.190 4.011 -4.721 1.00 0.00 14 SER A CA 3
ATOM 1424 C C . SER A 1 14 ? 4.083 5.016 -4.000 1.00 0.00 14 SER A C 3
ATOM 1425 O O . SER A 1 14 ? 5.032 5.545 -4.578 1.00 0.00 14 SER A O 3
ATOM 1433 N N . GLU A 1 15 ? 3.773 5.272 -2.733 1.00 0.00 15 GLU A N 3
ATOM 1434 C CA . GLU A 1 15 ? 4.547 6.214 -1.933 1.00 0.00 15 GLU A CA 3
ATOM 1435 C C . GLU A 1 15 ? 5.590 5.484 -1.092 1.00 0.00 15 GLU A C 3
ATOM 1436 O O . GLU A 1 15 ? 6.761 5.866 -1.064 1.00 0.00 15 GLU A O 3
ATOM 1448 N N . CYS A 1 16 ? 5.157 4.431 -0.406 1.00 0.00 16 CYS A N 3
ATOM 1449 C CA . CYS A 1 16 ? 6.051 3.647 0.437 1.00 0.00 16 CYS A CA 3
ATOM 1450 C C . CYS A 1 16 ? 6.346 2.290 -0.196 1.00 0.00 16 CYS A C 3
ATOM 1451 O O . CYS A 1 16 ? 7.262 1.583 0.223 1.00 0.00 16 CYS A O 3
ATOM 1458 N N . ARG A 1 17 ? 5.562 1.934 -1.209 1.00 0.00 17 ARG A N 3
ATOM 1459 C CA . ARG A 1 17 ? 5.738 0.662 -1.900 1.00 0.00 17 ARG A CA 3
ATOM 1460 C C . ARG A 1 17 ? 5.490 -0.510 -0.954 1.00 0.00 17 ARG A C 3
ATOM 1461 O O . ARG A 1 17 ? 6.279 -1.453 -0.896 1.00 0.00 17 ARG A O 3
ATOM 1482 N N . LYS A 1 18 ? 4.389 -0.443 -0.214 1.00 0.00 18 LYS A N 3
ATOM 1483 C CA . LYS A 1 18 ? 4.035 -1.497 0.729 1.00 0.00 18 LYS A CA 3
ATOM 1484 C C . LYS A 1 18 ? 3.021 -2.457 0.117 1.00 0.00 18 LYS A C 3
ATOM 1485 O O . LYS A 1 18 ? 2.004 -2.034 -0.434 1.00 0.00 18 LYS A O 3
ATOM 1504 N N . THR A 1 19 ? 3.303 -3.752 0.217 1.00 0.00 19 THR A N 3
ATOM 1505 C CA . THR A 1 19 ? 2.415 -4.772 -0.327 1.00 0.00 19 THR A CA 3
ATOM 1506 C C . THR A 1 19 ? 1.279 -5.084 0.640 1.00 0.00 19 THR A C 3
ATOM 1507 O O . THR A 1 19 ? 1.392 -4.850 1.844 1.00 0.00 19 THR A O 3
ATOM 1518 N N . PHE A 1 20 ? 0.184 -5.615 0.107 1.00 0.00 20 PHE A N 3
ATOM 1519 C CA . PHE A 1 20 ? -0.974 -5.960 0.924 1.00 0.00 20 PHE A CA 3
ATOM 1520 C C . PHE A 1 20 ? -1.640 -7.234 0.413 1.00 0.00 20 PHE A C 3
ATOM 1521 O O . PHE A 1 20 ? -1.651 -7.504 -0.788 1.00 0.00 20 PHE A O 3
ATOM 1538 N N . SER A 1 21 ? -2.195 -8.015 1.335 1.00 0.00 21 SER A N 3
ATOM 1539 C CA . SER A 1 21 ? -2.859 -9.264 0.980 1.00 0.00 21 SER A CA 3
ATOM 1540 C C . SER A 1 21 ? -3.894 -9.036 -0.117 1.00 0.00 21 SER A C 3
ATOM 1541 O O . SER A 1 21 ? -3.989 -9.813 -1.067 1.00 0.00 21 SER A O 3
ATOM 1549 N N . PHE A 1 22 ? -4.667 -7.964 0.021 1.00 0.00 22 PHE A N 3
ATOM 1550 C CA . PHE A 1 22 ? -5.696 -7.633 -0.958 1.00 0.00 22 PHE A CA 3
ATOM 1551 C C . PHE A 1 22 ? -5.683 -6.141 -1.277 1.00 0.00 22 PHE A C 3
ATOM 1552 O O . PHE A 1 22 ? -5.450 -5.308 -0.400 1.00 0.00 22 PHE A O 3
ATOM 1569 N N . HIS A 1 23 ? -5.934 -5.809 -2.539 1.00 0.00 23 HIS A N 3
ATOM 1570 C CA . HIS A 1 23 ? -5.951 -4.418 -2.976 1.00 0.00 23 HIS A CA 3
ATOM 1571 C C . HIS A 1 23 ? -6.838 -3.574 -2.065 1.00 0.00 23 HIS A C 3
ATOM 1572 O O . HIS A 1 23 ? -6.472 -2.462 -1.684 1.00 0.00 23 HIS A O 3
ATOM 1586 N N . SER A 1 24 ? -8.004 -4.109 -1.721 1.00 0.00 24 SER A N 3
ATOM 1587 C CA . SER A 1 24 ? -8.945 -3.403 -0.859 1.00 0.00 24 SER A CA 3
ATOM 1588 C C . SER A 1 24 ? -8.209 -2.646 0.243 1.00 0.00 24 SER A C 3
ATOM 1589 O O . SER A 1 24 ? -8.324 -1.426 0.354 1.00 0.00 24 SER A O 3
ATOM 1597 N N . GLN A 1 25 ? -7.453 -3.379 1.053 1.00 0.00 25 GLN A N 3
ATOM 1598 C CA . GLN A 1 25 ? -6.698 -2.777 2.146 1.00 0.00 25 GLN A CA 3
ATOM 1599 C C . GLN A 1 25 ? -5.762 -1.691 1.627 1.00 0.00 25 GLN A C 3
ATOM 1600 O O . GLN A 1 25 ? -5.817 -0.544 2.073 1.00 0.00 25 GLN A O 3
ATOM 1614 N N . LEU A 1 26 ? -4.901 -2.059 0.684 1.00 0.00 26 LEU A N 3
ATOM 1615 C CA . LEU A 1 26 ? -3.951 -1.116 0.105 1.00 0.00 26 LEU A CA 3
ATOM 1616 C C . LEU A 1 26 ? -4.584 0.262 -0.059 1.00 0.00 26 LEU A C 3
ATOM 1617 O O . LEU A 1 26 ? -4.135 1.238 0.543 1.00 0.00 26 LEU A O 3
ATOM 1633 N N . VAL A 1 27 ? -5.630 0.335 -0.876 1.00 0.00 27 VAL A N 3
ATOM 1634 C CA . VAL A 1 27 ? -6.326 1.593 -1.117 1.00 0.00 27 VAL A CA 3
ATOM 1635 C C . VAL A 1 27 ? -6.500 2.381 0.177 1.00 0.00 27 VAL A C 3
ATOM 1636 O O . VAL A 1 27 ? -6.311 3.597 0.204 1.00 0.00 27 VAL A O 3
ATOM 1649 N N . ILE A 1 28 ? -6.861 1.680 1.246 1.00 0.00 28 ILE A N 3
ATOM 1650 C CA . ILE A 1 28 ? -7.058 2.314 2.544 1.00 0.00 28 ILE A CA 3
ATOM 1651 C C . ILE A 1 28 ? -5.752 2.893 3.077 1.00 0.00 28 ILE A C 3
ATOM 1652 O O . ILE A 1 28 ? -5.732 3.983 3.650 1.00 0.00 28 ILE A O 3
ATOM 1668 N N . HIS A 1 29 ? -4.662 2.157 2.883 1.00 0.00 29 HIS A N 3
ATOM 1669 C CA . HIS A 1 29 ? -3.350 2.598 3.343 1.00 0.00 29 HIS A CA 3
ATOM 1670 C C . HIS A 1 29 ? -2.917 3.867 2.613 1.00 0.00 29 HIS A C 3
ATOM 1671 O O . HIS A 1 29 ? -2.581 4.870 3.242 1.00 0.00 29 HIS A O 3
ATOM 1685 N N . GLN A 1 30 ? -2.928 3.813 1.285 1.00 0.00 30 GLN A N 3
ATOM 1686 C CA . GLN A 1 30 ? -2.535 4.957 0.472 1.00 0.00 30 GLN A CA 3
ATOM 1687 C C . GLN A 1 30 ? -3.037 6.260 1.086 1.00 0.00 30 GLN A C 3
ATOM 1688 O O . GLN A 1 30 ? -2.455 7.323 0.872 1.00 0.00 30 GLN A O 3
ATOM 1702 N N . ARG A 1 31 ? -4.122 6.169 1.848 1.00 0.00 31 ARG A N 3
ATOM 1703 C CA . ARG A 1 31 ? -4.704 7.341 2.491 1.00 0.00 31 ARG A CA 3
ATOM 1704 C C . ARG A 1 31 ? -3.693 8.010 3.418 1.00 0.00 31 ARG A C 3
ATOM 1705 O O . ARG A 1 31 ? -3.408 9.201 3.287 1.00 0.00 31 ARG A O 3
ATOM 1726 N N . ILE A 1 32 ? -3.155 7.236 4.356 1.00 0.00 32 ILE A N 3
ATOM 1727 C CA . ILE A 1 32 ? -2.177 7.754 5.304 1.00 0.00 32 ILE A CA 3
ATOM 1728 C C . ILE A 1 32 ? -1.271 8.791 4.648 1.00 0.00 32 ILE A C 3
ATOM 1729 O O . ILE A 1 32 ? -0.813 9.731 5.299 1.00 0.00 32 ILE A O 3
ATOM 1745 N N . HIS A 1 33 ? -1.019 8.616 3.355 1.00 0.00 33 HIS A N 3
ATOM 1746 C CA . HIS A 1 33 ? -0.170 9.539 2.609 1.00 0.00 33 HIS A CA 3
ATOM 1747 C C . HIS A 1 33 ? -0.921 10.827 2.288 1.00 0.00 33 HIS A C 3
ATOM 1748 O O . HIS A 1 33 ? -0.421 11.927 2.530 1.00 0.00 33 HIS A O 3
ATOM 1762 N N . THR A 1 34 ? -2.123 10.685 1.739 1.00 0.00 34 THR A N 3
ATOM 1763 C CA . THR A 1 34 ? -2.941 11.837 1.381 1.00 0.00 34 THR A CA 3
ATOM 1764 C C . THR A 1 34 ? -3.782 12.302 2.565 1.00 0.00 34 THR A C 3
ATOM 1765 O O . THR A 1 34 ? -4.848 11.751 2.836 1.00 0.00 34 THR A O 3
ATOM 1776 N N . GLY A 1 35 ? -3.296 13.321 3.267 1.00 0.00 35 GLY A N 3
ATOM 1777 C CA . GLY A 1 35 ? -4.017 13.843 4.413 1.00 0.00 35 GLY A CA 3
ATOM 1778 C C . GLY A 1 35 ? -3.339 15.055 5.021 1.00 0.00 35 GLY A C 3
ATOM 1779 O O . GLY A 1 35 ? -3.444 16.162 4.494 1.00 0.00 35 GLY A O 3
ATOM 1783 N N . GLU A 1 36 ? -2.643 14.846 6.134 1.00 0.00 36 GLU A N 3
ATOM 1784 C CA . GLU A 1 36 ? -1.948 15.932 6.816 1.00 0.00 36 GLU A CA 3
ATOM 1785 C C . GLU A 1 36 ? -0.459 15.917 6.484 1.00 0.00 36 GLU A C 3
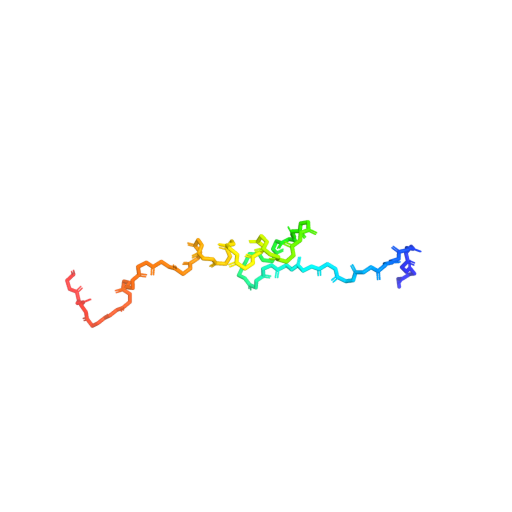ATOM 1786 O O . GLU A 1 36 ? 0.342 15.322 7.203 1.00 0.00 36 GLU A O 3
ATOM 1798 N N . ASN A 1 37 ? -0.096 16.577 5.388 1.00 0.00 37 ASN A N 3
ATOM 1799 C CA . ASN A 1 37 ? 1.296 16.640 4.960 1.00 0.00 37 ASN A CA 3
ATOM 1800 C C . ASN A 1 37 ? 1.564 17.914 4.164 1.00 0.00 37 ASN A C 3
ATOM 1801 O O . ASN A 1 37 ? 0.673 18.475 3.525 1.00 0.00 37 ASN A O 3
ATOM 1812 N N . PRO A 1 38 ? 2.820 18.382 4.202 1.00 0.00 38 PRO A N 3
ATOM 1813 C CA . PRO A 1 38 ? 3.235 19.594 3.490 1.00 0.00 38 PRO A CA 3
ATOM 1814 C C . PRO A 1 38 ? 3.249 19.401 1.977 1.00 0.00 38 PRO A C 3
ATOM 1815 O O . PRO A 1 38 ? 3.372 20.364 1.220 1.00 0.00 38 PRO A O 3
ATOM 1826 N N . SER A 1 39 ? 3.121 18.152 1.543 1.00 0.00 39 SER A N 3
ATOM 1827 C CA . SER A 1 39 ? 3.122 17.832 0.121 1.00 0.00 39 SER A CA 3
ATOM 1828 C C . SER A 1 39 ? 1.957 18.514 -0.590 1.00 0.00 39 SER A C 3
ATOM 1829 O O . SER A 1 39 ? 2.127 19.115 -1.650 1.00 0.00 39 SER A O 3
ATOM 1837 N N . GLY A 1 40 ? 0.771 18.415 0.003 1.00 0.00 40 GLY A N 3
ATOM 1838 C CA . GLY A 1 40 ? -0.406 19.026 -0.587 1.00 0.00 40 GLY A CA 3
ATOM 1839 C C . GLY A 1 40 ? -1.205 18.052 -1.429 1.00 0.00 40 GLY A C 3
ATOM 1840 O O . GLY A 1 40 ? -0.655 17.159 -2.074 1.00 0.00 40 GLY A O 3
ATOM 1844 N N . PRO A 1 41 ? -2.537 18.216 -1.429 1.00 0.00 41 PRO A N 3
ATOM 1845 C CA . PRO A 1 41 ? -3.441 17.352 -2.193 1.00 0.00 41 PRO A CA 3
ATO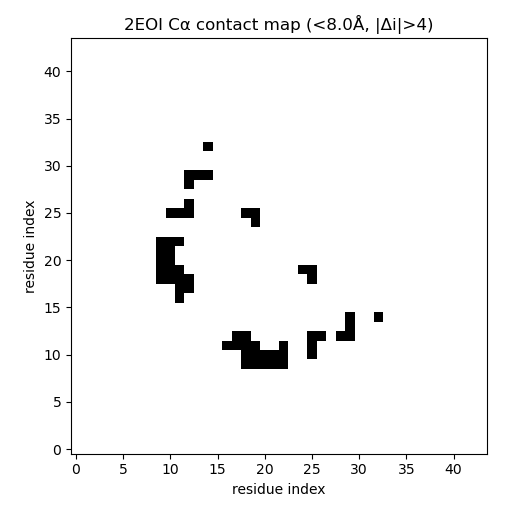M 1846 C C . PRO A 1 41 ? -3.316 17.568 -3.697 1.00 0.00 41 PRO A C 3
ATOM 1847 O O . PRO A 1 41 ? -3.528 18.674 -4.194 1.00 0.00 41 PRO A O 3
ATOM 1858 N N . SER A 1 42 ? -2.972 16.505 -4.416 1.00 0.00 42 SER A N 3
ATOM 1859 C CA . SER A 1 42 ? -2.816 16.580 -5.864 1.00 0.00 42 SER A CA 3
ATOM 1860 C C . SER A 1 42 ? -4.139 16.937 -6.535 1.00 0.00 42 SER A C 3
ATOM 1861 O O . SER A 1 42 ? -5.210 16.749 -5.959 1.00 0.00 42 SER A O 3
ATOM 1869 N N . SER A 1 43 ? -4.054 17.452 -7.758 1.00 0.00 43 SER A N 3
ATOM 1870 C CA . SER A 1 43 ? -5.244 17.840 -8.507 1.00 0.00 43 SER A CA 3
ATOM 1871 C C . SER A 1 43 ? -6.379 16.846 -8.277 1.00 0.00 43 SER A C 3
ATOM 1872 O O . SER A 1 43 ? -6.283 15.679 -8.652 1.00 0.00 43 SER A O 3
ATOM 1880 N N . GLY A 1 44 ? -7.454 17.321 -7.655 1.00 0.00 44 GLY A N 3
ATOM 1881 C CA . GLY A 1 44 ? -8.593 16.462 -7.384 1.00 0.00 44 GLY A CA 3
ATOM 1882 C C . GLY A 1 44 ? -8.880 16.331 -5.902 1.00 0.00 44 GLY A C 3
ATOM 1883 O O . GLY A 1 44 ? -8.268 15.491 -5.245 1.00 0.00 44 GLY A O 3
ATOM 1888 N N . GLY A 1 1 ? 8.633 -13.621 -10.605 1.00 0.00 1 GLY A N 4
ATOM 1889 C CA . GLY A 1 1 ? 8.042 -13.642 -11.930 1.00 0.00 1 GLY A CA 4
ATOM 1890 C C . GLY A 1 1 ? 8.674 -12.627 -12.862 1.00 0.00 1 GLY A C 4
ATOM 1891 O O . GLY A 1 1 ? 8.579 -11.421 -12.635 1.00 0.00 1 GLY A O 4
ATOM 1895 N N . SER A 1 2 ? 9.323 -13.117 -13.914 1.00 0.00 2 SER A N 4
ATOM 1896 C CA . SER A 1 2 ? 9.979 -12.244 -14.881 1.00 0.00 2 SER A CA 4
ATOM 1897 C C . SER A 1 2 ? 9.269 -12.299 -16.231 1.00 0.00 2 SER A C 4
ATOM 1898 O O . SER A 1 2 ? 8.624 -13.292 -16.565 1.00 0.00 2 SER A O 4
ATOM 1906 N N . SER A 1 3 ? 9.393 -11.223 -17.001 1.00 0.00 3 SER A N 4
ATOM 1907 C CA . SER A 1 3 ? 8.760 -11.145 -18.313 1.00 0.00 3 SER A CA 4
ATOM 1908 C C . SER A 1 3 ? 8.803 -12.498 -19.017 1.00 0.00 3 SER A C 4
ATOM 1909 O O . SER A 1 3 ? 9.866 -12.969 -19.418 1.00 0.00 3 SER A O 4
ATOM 1917 N N . GLY A 1 4 ? 7.636 -13.118 -19.165 1.00 0.00 4 GLY A N 4
ATOM 1918 C CA . GLY A 1 4 ? 7.561 -14.411 -19.820 1.00 0.00 4 GLY A CA 4
ATOM 1919 C C . GLY A 1 4 ? 6.203 -15.065 -19.659 1.00 0.00 4 GLY A C 4
ATOM 1920 O O . GLY A 1 4 ? 5.239 -14.683 -20.323 1.00 0.00 4 GLY A O 4
ATOM 1924 N N . SER A 1 5 ? 6.126 -16.054 -18.774 1.00 0.00 5 SER A N 4
ATOM 1925 C CA . SER A 1 5 ? 4.877 -16.767 -18.531 1.00 0.00 5 SER A CA 4
ATOM 1926 C C . SER A 1 5 ? 4.191 -16.246 -17.272 1.00 0.00 5 SER A C 4
ATOM 1927 O O . SER A 1 5 ? 2.983 -16.008 -17.263 1.00 0.00 5 SER A O 4
ATOM 1935 N N . SER A 1 6 ? 4.970 -16.072 -16.210 1.00 0.00 6 SER A N 4
ATOM 1936 C CA . SER A 1 6 ? 4.439 -15.584 -14.943 1.00 0.00 6 SER A CA 4
ATOM 1937 C C . SER A 1 6 ? 3.730 -14.246 -15.131 1.00 0.00 6 SER A C 4
ATOM 1938 O O . SER A 1 6 ? 4.219 -13.365 -15.838 1.00 0.00 6 SER A O 4
ATOM 1946 N N . GLY A 1 7 ? 2.573 -14.101 -14.492 1.00 0.00 7 GLY A N 4
ATOM 1947 C CA . GLY A 1 7 ? 1.815 -12.868 -14.601 1.00 0.00 7 GLY A CA 4
ATOM 1948 C C . GLY A 1 7 ? 0.889 -12.651 -13.421 1.00 0.00 7 GLY A C 4
ATOM 1949 O O . GLY A 1 7 ? -0.320 -12.495 -13.593 1.00 0.00 7 GLY A O 4
ATOM 1953 N N . GLU A 1 8 ? 1.456 -12.642 -12.219 1.00 0.00 8 GLU A N 4
ATOM 1954 C CA . GLU A 1 8 ? 0.671 -12.445 -11.006 1.00 0.00 8 GLU A CA 4
ATOM 1955 C C . GLU A 1 8 ? 1.516 -11.803 -9.909 1.00 0.00 8 GLU A C 4
ATOM 1956 O O . GLU A 1 8 ? 2.673 -12.170 -9.705 1.00 0.00 8 GLU A O 4
ATOM 1968 N N . LYS A 1 9 ? 0.928 -10.840 -9.206 1.00 0.00 9 LYS A N 4
ATOM 1969 C CA . LYS A 1 9 ? 1.624 -10.145 -8.130 1.00 0.00 9 LYS A CA 4
ATOM 1970 C C . LYS A 1 9 ? 0.659 -9.278 -7.328 1.00 0.00 9 LYS A C 4
ATOM 1971 O O . LYS A 1 9 ? -0.121 -8.512 -7.896 1.00 0.00 9 LYS A O 4
ATOM 1990 N N . LEU A 1 10 ? 0.716 -9.403 -6.007 1.00 0.00 10 LEU A N 4
ATOM 1991 C CA . LEU A 1 10 ? -0.152 -8.629 -5.127 1.00 0.00 10 LEU A CA 4
ATOM 1992 C C . LEU A 1 10 ? 0.056 -7.133 -5.334 1.00 0.00 10 LEU A C 4
ATOM 1993 O O . LEU A 1 10 ? 1.107 -6.701 -5.808 1.00 0.00 10 LEU A O 4
ATOM 2009 N N . HIS A 1 11 ? -0.953 -6.345 -4.975 1.00 0.00 11 HIS A N 4
ATOM 2010 C CA . HIS A 1 11 ? -0.880 -4.895 -5.120 1.00 0.00 11 HIS A CA 4
ATOM 2011 C C . HIS A 1 11 ? 0.085 -4.296 -4.101 1.00 0.00 11 HIS A C 4
ATOM 2012 O O . HIS A 1 11 ? 0.431 -4.937 -3.109 1.00 0.00 11 HIS A O 4
ATOM 2026 N N . GLU A 1 12 ? 0.515 -3.064 -4.354 1.00 0.00 12 GLU A N 4
ATOM 2027 C CA . GLU A 1 12 ? 1.441 -2.380 -3.458 1.00 0.00 12 GLU A CA 4
ATOM 2028 C C . GLU A 1 12 ? 1.246 -0.868 -3.526 1.00 0.00 12 GLU A C 4
ATOM 2029 O O . GLU A 1 12 ? 0.636 -0.350 -4.462 1.00 0.00 12 GLU A O 4
ATOM 2041 N N . CYS A 1 13 ? 1.767 -0.165 -2.526 1.00 0.00 13 CYS A N 4
ATOM 2042 C CA . CYS A 1 13 ? 1.651 1.287 -2.469 1.00 0.00 13 CYS A CA 4
ATOM 2043 C C . CYS A 1 13 ? 2.558 1.946 -3.504 1.00 0.00 13 CYS A C 4
ATOM 2044 O O . CYS A 1 13 ? 3.341 1.275 -4.176 1.00 0.00 13 CYS A O 4
ATOM 2051 N N . SER A 1 14 ? 2.447 3.265 -3.626 1.00 0.00 14 SER A N 4
ATOM 2052 C CA . SER A 1 14 ? 3.254 4.016 -4.581 1.00 0.00 14 SER A CA 4
ATOM 2053 C C . SER A 1 14 ? 4.272 4.894 -3.860 1.00 0.00 14 SER A C 4
ATOM 2054 O O . SER A 1 14 ? 5.338 5.193 -4.396 1.00 0.00 14 SER A O 4
ATOM 2062 N N . GLU A 1 15 ? 3.933 5.304 -2.641 1.00 0.00 15 GLU A N 4
ATOM 2063 C CA . GLU A 1 15 ? 4.817 6.149 -1.847 1.00 0.00 15 GLU A CA 4
ATOM 2064 C C . GLU A 1 15 ? 5.778 5.302 -1.017 1.00 0.00 15 GLU A C 4
ATOM 2065 O O . GLU A 1 15 ? 6.982 5.559 -0.986 1.00 0.00 15 GLU A O 4
ATOM 2077 N N . CYS A 1 16 ? 5.237 4.292 -0.345 1.00 0.00 16 CYS A N 4
ATOM 2078 C CA . CYS A 1 16 ? 6.044 3.407 0.487 1.00 0.00 16 CYS A CA 4
ATOM 2079 C C . CYS A 1 16 ? 6.375 2.115 -0.255 1.00 0.00 16 CYS A C 4
ATOM 2080 O O . CYS A 1 16 ? 7.319 1.408 0.099 1.00 0.00 16 CYS A O 4
ATOM 2087 N N . ARG A 1 17 ? 5.592 1.814 -1.286 1.00 0.00 17 ARG A N 4
ATOM 2088 C CA . ARG A 1 17 ? 5.801 0.608 -2.078 1.00 0.00 17 ARG A CA 4
ATOM 2089 C C . ARG A 1 17 ? 5.610 -0.642 -1.224 1.00 0.00 17 ARG A C 4
ATOM 2090 O O . ARG A 1 17 ? 6.332 -1.628 -1.377 1.00 0.00 17 ARG A O 4
ATOM 2111 N N . LYS A 1 18 ? 4.634 -0.594 -0.324 1.00 0.00 18 LYS A N 4
ATOM 2112 C CA . LYS A 1 18 ? 4.346 -1.722 0.555 1.00 0.00 18 LYS A CA 4
ATOM 2113 C C . LYS A 1 18 ? 3.295 -2.639 -0.063 1.00 0.00 18 LYS A C 4
ATOM 2114 O O . LYS A 1 18 ? 2.286 -2.175 -0.595 1.00 0.00 18 LYS A O 4
ATOM 2133 N N . THR A 1 19 ? 3.537 -3.944 0.011 1.00 0.00 19 THR A N 4
ATOM 2134 C CA . THR A 1 19 ? 2.612 -4.926 -0.540 1.00 0.00 19 THR A CA 4
ATOM 2135 C C . THR A 1 19 ? 1.494 -5.242 0.446 1.00 0.00 19 THR A C 4
ATOM 2136 O O . THR A 1 19 ? 1.716 -5.291 1.656 1.00 0.00 19 THR A O 4
ATOM 2147 N N . PHE A 1 20 ? 0.292 -5.458 -0.078 1.00 0.00 20 PHE A N 4
ATOM 2148 C CA . PHE A 1 20 ? -0.862 -5.770 0.758 1.00 0.00 20 PHE A CA 4
ATOM 2149 C C . PHE A 1 20 ? -1.542 -7.053 0.288 1.00 0.00 20 PHE A C 4
ATOM 2150 O O . PHE A 1 20 ? -1.450 -7.424 -0.882 1.00 0.00 20 PHE A O 4
ATOM 2167 N N . SER A 1 21 ? -2.225 -7.724 1.209 1.00 0.00 21 SER A N 4
ATOM 2168 C CA . SER A 1 21 ? -2.918 -8.968 0.892 1.00 0.00 21 SER A CA 4
ATOM 2169 C C . SER A 1 21 ? -4.078 -8.714 -0.066 1.00 0.00 21 SER A C 4
ATOM 2170 O O . SER A 1 21 ? -4.233 -9.409 -1.070 1.00 0.00 21 SER A O 4
ATOM 2178 N N . PHE A 1 22 ? -4.891 -7.712 0.252 1.00 0.00 22 PHE A N 4
ATOM 2179 C CA . PHE A 1 22 ? -6.039 -7.365 -0.579 1.00 0.00 22 PHE A CA 4
ATOM 2180 C C . PHE A 1 22 ? -6.009 -5.888 -0.958 1.00 0.00 22 PHE A C 4
ATOM 2181 O O . PHE A 1 22 ? -5.981 -5.013 -0.092 1.00 0.00 22 PHE A O 4
ATOM 2198 N N . HIS A 1 23 ? -6.014 -5.617 -2.260 1.00 0.00 23 HIS A N 4
ATOM 2199 C CA . HIS A 1 23 ? -5.987 -4.245 -2.755 1.00 0.00 23 HIS A CA 4
ATOM 2200 C C . HIS A 1 23 ? -6.820 -3.329 -1.864 1.00 0.00 23 HIS A C 4
ATOM 2201 O O . HIS A 1 23 ? -6.369 -2.255 -1.467 1.00 0.00 23 HIS A O 4
ATOM 2215 N N . SER A 1 24 ? -8.039 -3.761 -1.555 1.00 0.00 24 SER A N 4
ATOM 2216 C CA . SER A 1 24 ? -8.937 -2.978 -0.714 1.00 0.00 24 SER A CA 4
ATOM 2217 C C . SER A 1 24 ? -8.162 -2.255 0.383 1.00 0.00 24 SER A C 4
ATOM 2218 O O . SER A 1 24 ? -8.368 -1.065 0.621 1.00 0.00 24 SER A O 4
ATOM 2226 N N . GLN A 1 25 ? -7.270 -2.983 1.046 1.00 0.00 25 GLN A N 4
ATOM 2227 C CA . GLN A 1 25 ? -6.464 -2.412 2.119 1.00 0.00 25 GLN A CA 4
ATOM 2228 C C . GLN A 1 25 ? -5.590 -1.276 1.597 1.00 0.00 25 GLN A C 4
ATOM 2229 O O . GLN A 1 25 ? -5.688 -0.139 2.062 1.00 0.00 25 GLN A O 4
ATOM 2243 N N . LEU A 1 26 ? -4.735 -1.590 0.630 1.00 0.00 26 LEU A N 4
ATOM 2244 C CA . LEU A 1 26 ? -3.843 -0.595 0.044 1.00 0.00 26 LEU A CA 4
ATOM 2245 C C . LEU A 1 26 ? -4.533 0.761 -0.059 1.00 0.00 26 LEU A C 4
ATOM 2246 O O . LEU A 1 26 ? -4.159 1.713 0.626 1.00 0.00 26 LEU A O 4
ATOM 2262 N N . VAL A 1 27 ? -5.543 0.841 -0.919 1.00 0.00 27 VAL A N 4
ATOM 2263 C CA . VAL A 1 27 ? -6.288 2.080 -1.110 1.00 0.00 27 VAL A CA 4
ATOM 2264 C C . VAL A 1 27 ? -6.510 2.798 0.216 1.00 0.00 27 VAL A C 4
ATOM 2265 O O . VAL A 1 27 ? -6.388 4.021 0.299 1.00 0.00 27 VAL A O 4
ATOM 2278 N N . ILE A 1 28 ? -6.835 2.031 1.251 1.00 0.00 28 ILE A N 4
ATOM 2279 C CA . ILE A 1 28 ? -7.072 2.594 2.574 1.00 0.00 28 ILE A CA 4
ATOM 2280 C C . ILE A 1 28 ? -5.773 3.085 3.204 1.00 0.00 28 ILE A C 4
ATOM 2281 O O . ILE A 1 28 ? -5.758 4.084 3.923 1.00 0.00 28 ILE A O 4
ATOM 2297 N N . HIS A 1 29 ? -4.683 2.376 2.927 1.00 0.00 29 HIS A N 4
ATOM 2298 C CA . HIS A 1 29 ? -3.377 2.740 3.464 1.00 0.00 29 HIS A CA 4
ATOM 2299 C C . HIS A 1 29 ? -2.866 4.028 2.825 1.00 0.00 29 HIS A C 4
ATOM 2300 O O . HIS A 1 29 ? -2.494 4.972 3.521 1.00 0.00 29 HIS A O 4
ATOM 2314 N N . GLN A 1 30 ? -2.852 4.058 1.496 1.00 0.00 30 GLN A N 4
ATOM 2315 C CA . GLN A 1 30 ? -2.386 5.229 0.764 1.00 0.00 30 GLN A CA 4
ATOM 2316 C C . GLN A 1 30 ? -2.836 6.515 1.449 1.00 0.00 30 GLN A C 4
ATOM 2317 O O . GLN A 1 30 ? -2.198 7.559 1.314 1.00 0.00 30 GLN A O 4
ATOM 2331 N N . ARG A 1 31 ? -3.940 6.432 2.186 1.00 0.00 31 ARG A N 4
ATOM 2332 C CA . ARG A 1 31 ? -4.476 7.589 2.891 1.00 0.00 31 ARG A CA 4
ATOM 2333 C C . ARG A 1 31 ? -3.452 8.150 3.873 1.00 0.00 31 ARG A C 4
ATOM 2334 O O . ARG A 1 31 ? -3.097 9.328 3.810 1.00 0.00 31 ARG A O 4
ATOM 2355 N N . ILE A 1 32 ? -2.981 7.300 4.779 1.00 0.00 32 ILE A N 4
ATOM 2356 C CA . ILE A 1 32 ? -1.997 7.711 5.773 1.00 0.00 32 ILE A CA 4
ATOM 2357 C C . ILE A 1 32 ? -1.008 8.713 5.187 1.00 0.00 32 ILE A C 4
ATOM 2358 O O . ILE A 1 32 ? -0.513 9.596 5.888 1.00 0.00 32 ILE A O 4
ATOM 2374 N N . HIS A 1 33 ? -0.726 8.571 3.896 1.00 0.00 33 HIS A N 4
ATOM 2375 C CA . HIS A 1 33 ? 0.202 9.465 3.213 1.00 0.00 33 HIS A CA 4
ATOM 2376 C C . HIS A 1 33 ? -0.436 10.829 2.971 1.00 0.00 33 HIS A C 4
ATOM 2377 O O . HIS A 1 33 ? 0.050 11.850 3.458 1.00 0.00 33 HIS A O 4
ATOM 2391 N N . THR A 1 34 ? -1.530 10.840 2.215 1.00 0.00 34 THR A N 4
ATOM 2392 C CA . THR A 1 34 ? -2.234 12.078 1.906 1.00 0.00 34 THR A CA 4
ATOM 2393 C C . THR A 1 34 ? -3.713 11.972 2.259 1.00 0.00 34 THR A C 4
ATOM 2394 O O . THR A 1 34 ? -4.320 12.933 2.729 1.00 0.00 34 THR A O 4
ATOM 2405 N N . GLY A 1 35 ? -4.289 10.796 2.028 1.00 0.00 35 GLY A N 4
ATOM 2406 C CA . GLY A 1 35 ? -5.693 10.586 2.328 1.00 0.00 35 GLY A CA 4
ATOM 2407 C C . GLY A 1 35 ? -6.529 11.827 2.087 1.00 0.00 35 GLY A C 4
ATOM 2408 O O . GLY A 1 35 ? -6.709 12.249 0.945 1.00 0.00 35 GLY A O 4
ATOM 2412 N N . GLU A 1 36 ? -7.043 12.412 3.164 1.00 0.00 36 GLU A N 4
ATOM 2413 C CA . GLU A 1 36 ? -7.867 13.610 3.062 1.00 0.00 36 GLU A CA 4
ATOM 2414 C C . GLU A 1 36 ? -7.406 14.674 4.055 1.00 0.00 36 GLU A C 4
ATOM 2415 O O . GLU A 1 36 ? -6.556 14.416 4.906 1.00 0.00 36 GLU A O 4
ATOM 2427 N N . ASN A 1 37 ? -7.974 15.869 3.938 1.00 0.00 37 ASN A N 4
ATOM 2428 C CA . ASN A 1 37 ? -7.621 16.973 4.824 1.00 0.00 37 ASN A CA 4
ATOM 2429 C C . ASN A 1 37 ? -8.777 17.961 4.950 1.00 0.00 37 ASN A C 4
ATOM 2430 O O . ASN A 1 37 ? -9.516 18.215 3.999 1.00 0.00 37 ASN A O 4
ATOM 2441 N N . PRO A 1 38 ? -8.938 18.532 6.153 1.00 0.00 38 PRO A N 4
ATOM 2442 C CA . PRO A 1 38 ? -10.002 19.501 6.433 1.00 0.00 38 PRO A CA 4
ATOM 2443 C C . PRO A 1 38 ? -9.775 20.832 5.722 1.00 0.00 38 PRO A C 4
ATOM 2444 O O . PRO A 1 38 ? -9.080 21.709 6.235 1.00 0.00 38 PRO A O 4
ATOM 2455 N N . SER A 1 39 ? -10.366 20.975 4.541 1.00 0.00 39 SER A N 4
ATOM 2456 C CA . SER A 1 39 ? -10.225 22.197 3.759 1.00 0.00 39 SER A CA 4
ATOM 2457 C C . SER A 1 39 ? -11.590 22.806 3.452 1.00 0.00 39 SER A C 4
ATOM 2458 O O . SER A 1 39 ? -11.789 24.012 3.590 1.00 0.00 39 SER A O 4
ATOM 2466 N N . GLY A 1 40 ? -12.528 21.961 3.035 1.00 0.00 40 GLY A N 4
ATOM 2467 C CA . GLY A 1 40 ? -13.863 22.434 2.716 1.00 0.00 40 GLY A CA 4
ATOM 2468 C C . GLY A 1 40 ? -14.400 21.829 1.434 1.00 0.00 40 GLY A C 4
ATOM 2469 O O . GLY A 1 40 ? -13.656 21.555 0.492 1.00 0.00 40 GLY A O 4
ATOM 2473 N N . PRO A 1 41 ? -15.723 21.611 1.387 1.00 0.00 41 PRO A N 4
ATOM 2474 C CA . PRO A 1 41 ? -16.388 21.031 0.216 1.00 0.00 41 PRO A CA 4
ATOM 2475 C C . PRO A 1 41 ? -16.405 21.985 -0.973 1.00 0.00 41 PRO A C 4
ATOM 2476 O O . PRO A 1 41 ? -17.245 22.881 -1.051 1.00 0.00 41 PRO A O 4
ATOM 2487 N N . SER A 1 42 ? -15.471 21.787 -1.898 1.00 0.00 42 SER A N 4
ATOM 2488 C CA . SER A 1 42 ? -15.376 22.632 -3.082 1.00 0.00 42 SER A CA 4
ATOM 2489 C C . SER A 1 42 ? -16.255 22.092 -4.207 1.00 0.00 42 SER A C 4
ATOM 2490 O O . SER A 1 42 ? -16.410 20.880 -4.361 1.00 0.00 42 SER A O 4
ATOM 2498 N N . SER A 1 43 ? -16.827 23.000 -4.991 1.00 0.00 43 SER A N 4
ATOM 2499 C CA . SER A 1 43 ? -17.693 22.616 -6.100 1.00 0.00 43 SER A CA 4
ATOM 2500 C C . SER A 1 43 ? -17.109 21.428 -6.858 1.00 0.00 43 SER A C 4
ATOM 2501 O O . SER A 1 43 ? -16.019 21.511 -7.421 1.00 0.00 43 SER A O 4
ATOM 2509 N N . GLY A 1 44 ? -17.846 20.321 -6.868 1.00 0.00 44 GLY A N 4
ATOM 2510 C CA . GLY A 1 44 ? -17.387 19.131 -7.560 1.00 0.00 44 GLY A CA 4
ATOM 2511 C C . GLY A 1 44 ? -16.965 18.031 -6.605 1.00 0.00 44 GLY A C 4
ATOM 2512 O O . GLY A 1 44 ? -16.000 17.326 -6.893 1.00 0.00 44 GLY A O 4
ATOM 2517 N N . GLY A 1 1 ? 21.707 -7.257 -1.800 1.00 0.00 1 GLY A N 5
ATOM 2518 C CA . GLY A 1 1 ? 20.941 -7.900 -2.852 1.00 0.00 1 GLY A CA 5
ATOM 2519 C C . GLY A 1 1 ? 19.663 -7.152 -3.178 1.00 0.00 1 GLY A C 5
ATOM 2520 O O . GLY A 1 1 ? 18.902 -6.790 -2.281 1.00 0.00 1 GLY A O 5
ATOM 2524 N N . SER A 1 2 ? 19.427 -6.919 -4.465 1.00 0.00 2 SER A N 5
ATOM 2525 C CA . SER A 1 2 ? 18.235 -6.205 -4.907 1.00 0.00 2 SER A CA 5
ATOM 2526 C C . SER A 1 2 ? 17.118 -7.181 -5.262 1.00 0.00 2 SER A C 5
ATOM 2527 O O . SER A 1 2 ? 17.373 -8.304 -5.696 1.00 0.00 2 SER A O 5
ATOM 2535 N N . SER A 1 3 ? 15.877 -6.743 -5.073 1.00 0.00 3 SER A N 5
ATOM 2536 C CA . SER A 1 3 ? 14.718 -7.578 -5.369 1.00 0.00 3 SER A CA 5
ATOM 2537 C C . SER A 1 3 ? 13.423 -6.790 -5.201 1.00 0.00 3 SER A C 5
ATOM 2538 O O . SER A 1 3 ? 13.136 -6.268 -4.125 1.00 0.00 3 SER A O 5
ATOM 2546 N N . GLY A 1 4 ? 12.644 -6.708 -6.275 1.00 0.00 4 GLY A N 5
ATOM 2547 C CA . GLY A 1 4 ? 11.388 -5.982 -6.227 1.00 0.00 4 GLY A CA 5
ATOM 2548 C C . GLY A 1 4 ? 10.184 -6.903 -6.254 1.00 0.00 4 GLY A C 5
ATOM 2549 O O . GLY A 1 4 ? 9.577 -7.171 -5.217 1.00 0.00 4 GLY A O 5
ATOM 2553 N N . SER A 1 5 ? 9.837 -7.386 -7.442 1.00 0.00 5 SER A N 5
ATOM 2554 C CA . SER A 1 5 ? 8.695 -8.278 -7.601 1.00 0.00 5 SER A CA 5
ATOM 2555 C C . SER A 1 5 ? 9.127 -9.616 -8.194 1.00 0.00 5 SER A C 5
ATOM 2556 O O . SER A 1 5 ? 9.553 -9.687 -9.347 1.00 0.00 5 SER A O 5
ATOM 2564 N N . SER A 1 6 ? 9.015 -10.673 -7.397 1.00 0.00 6 SER A N 5
ATOM 2565 C CA . SER A 1 6 ? 9.397 -12.009 -7.841 1.00 0.00 6 SER A CA 5
ATOM 2566 C C . SER A 1 6 ? 8.276 -13.010 -7.580 1.00 0.00 6 SER A C 5
ATOM 2567 O O . SER A 1 6 ? 7.927 -13.808 -8.449 1.00 0.00 6 SER A O 5
ATOM 2575 N N . GLY A 1 7 ? 7.715 -12.961 -6.375 1.00 0.00 7 GLY A N 5
ATOM 2576 C CA . GLY A 1 7 ? 6.639 -13.868 -6.020 1.00 0.00 7 GLY A CA 5
ATOM 2577 C C . GLY A 1 7 ? 5.387 -13.631 -6.840 1.00 0.00 7 GLY A C 5
ATOM 2578 O O . GLY A 1 7 ? 5.187 -14.264 -7.876 1.00 0.00 7 GLY A O 5
ATOM 2582 N N . GLU A 1 8 ? 4.541 -12.717 -6.375 1.00 0.00 8 GLU A N 5
ATOM 2583 C CA . GLU A 1 8 ? 3.300 -12.401 -7.072 1.00 0.00 8 GLU A CA 5
ATOM 2584 C C . GLU A 1 8 ? 3.179 -10.899 -7.314 1.00 0.00 8 GLU A C 5
ATOM 2585 O O . GLU A 1 8 ? 3.956 -10.108 -6.780 1.00 0.00 8 GLU A O 5
ATOM 2597 N N . LYS A 1 9 ? 2.198 -10.513 -8.123 1.00 0.00 9 LYS A N 5
ATOM 2598 C CA . LYS A 1 9 ? 1.973 -9.106 -8.436 1.00 0.00 9 LYS A CA 5
ATOM 2599 C C . LYS A 1 9 ? 1.120 -8.439 -7.361 1.00 0.00 9 LYS A C 5
ATOM 2600 O O . LYS A 1 9 ? 0.382 -7.493 -7.639 1.00 0.00 9 LYS A O 5
ATOM 2619 N N . LEU A 1 10 ? 1.228 -8.937 -6.134 1.00 0.00 10 LEU A N 5
ATOM 2620 C CA . LEU A 1 10 ? 0.467 -8.388 -5.017 1.00 0.00 10 LEU A CA 5
ATOM 2621 C C . LEU A 1 10 ? 0.382 -6.868 -5.111 1.00 0.00 10 LEU A C 5
ATOM 2622 O O . LEU A 1 10 ? 1.377 -6.195 -5.380 1.00 0.00 10 LEU A O 5
ATOM 2638 N N . HIS A 1 11 ? -0.814 -6.332 -4.887 1.00 0.00 11 HIS A N 5
ATOM 2639 C CA . HIS A 1 11 ? -1.030 -4.891 -4.944 1.00 0.00 11 HIS A CA 5
ATOM 2640 C C . HIS A 1 11 ? -0.229 -4.179 -3.857 1.00 0.00 11 HIS A C 5
ATOM 2641 O O . HIS A 1 11 ? -0.385 -4.465 -2.671 1.00 0.00 11 HIS A O 5
ATOM 2655 N N . GLU A 1 12 ? 0.627 -3.251 -4.272 1.00 0.00 12 GLU A N 5
ATOM 2656 C CA . GLU A 1 12 ? 1.453 -2.500 -3.334 1.00 0.00 12 GLU A CA 5
ATOM 2657 C C . GLU A 1 12 ? 1.214 -0.999 -3.480 1.00 0.00 12 GLU A C 5
ATOM 2658 O O . GLU A 1 12 ? 0.534 -0.554 -4.404 1.00 0.00 12 GLU A O 5
ATOM 2670 N N . CYS A 1 13 ? 1.779 -0.224 -2.560 1.00 0.00 13 CYS A N 5
ATOM 2671 C CA . CYS A 1 13 ? 1.629 1.225 -2.583 1.00 0.00 13 CYS A CA 5
ATOM 2672 C C . CYS A 1 13 ? 2.605 1.858 -3.571 1.00 0.00 13 CYS A C 5
ATOM 2673 O O . CYS A 1 13 ? 3.497 1.189 -4.093 1.00 0.00 13 CYS A O 5
ATOM 2680 N N . SER A 1 14 ? 2.429 3.151 -3.823 1.00 0.00 14 SER A N 5
ATOM 2681 C CA . SER A 1 14 ? 3.291 3.873 -4.751 1.00 0.00 14 SER A CA 5
ATOM 2682 C C . SER A 1 14 ? 4.175 4.870 -4.006 1.00 0.00 14 SER A C 5
ATOM 2683 O O . SER A 1 14 ? 5.157 5.372 -4.552 1.00 0.00 14 SER A O 5
ATOM 2691 N N . GLU A 1 15 ? 3.818 5.150 -2.757 1.00 0.00 15 GLU A N 5
ATOM 2692 C CA . GLU A 1 15 ? 4.578 6.087 -1.938 1.00 0.00 15 GLU A CA 5
ATOM 2693 C C . GLU A 1 15 ? 5.584 5.349 -1.059 1.00 0.00 15 GLU A C 5
ATOM 2694 O O . GLU A 1 15 ? 6.761 5.708 -1.007 1.00 0.00 15 GLU A O 5
ATOM 2706 N N . CYS A 1 16 ? 5.113 4.316 -0.369 1.00 0.00 16 CYS A N 5
ATOM 2707 C CA . CYS A 1 16 ? 5.968 3.528 0.509 1.00 0.00 16 CYS A CA 5
ATOM 2708 C C . CYS A 1 16 ? 6.331 2.195 -0.140 1.00 0.00 16 CYS A C 5
ATOM 2709 O O . CYS A 1 16 ? 7.248 1.505 0.307 1.00 0.00 16 CYS A O 5
ATOM 2716 N N . ARG A 1 17 ? 5.606 1.839 -1.195 1.00 0.00 17 ARG A N 5
ATOM 2717 C CA . ARG A 1 17 ? 5.850 0.589 -1.904 1.00 0.00 17 ARG A CA 5
ATOM 2718 C C . ARG A 1 17 ? 5.607 -0.610 -0.992 1.00 0.00 17 ARG A C 5
ATOM 2719 O O . ARG A 1 17 ? 6.370 -1.576 -1.001 1.00 0.00 17 ARG A O 5
ATOM 2740 N N . LYS A 1 18 ? 4.538 -0.541 -0.206 1.00 0.00 18 LYS A N 5
ATOM 2741 C CA . LYS A 1 18 ? 4.192 -1.620 0.712 1.00 0.00 18 LYS A CA 5
ATOM 2742 C C . LYS A 1 18 ? 3.161 -2.555 0.088 1.00 0.00 18 LYS A C 5
ATOM 2743 O O . LYS A 1 18 ? 2.147 -2.108 -0.449 1.00 0.00 18 LYS A O 5
ATOM 2762 N N . THR A 1 19 ? 3.426 -3.855 0.164 1.00 0.00 19 THR A N 5
ATOM 2763 C CA . THR A 1 19 ? 2.521 -4.853 -0.393 1.00 0.00 19 THR A CA 5
ATOM 2764 C C . THR A 1 19 ? 1.411 -5.199 0.592 1.00 0.00 19 THR A C 5
ATOM 2765 O O . THR A 1 19 ? 1.623 -5.205 1.805 1.00 0.00 19 THR A O 5
ATOM 2776 N N . PHE A 1 20 ? 0.226 -5.488 0.064 1.00 0.00 20 PHE A N 5
ATOM 2777 C CA . PHE A 1 20 ? -0.919 -5.835 0.898 1.00 0.00 20 PHE A CA 5
ATOM 2778 C C . PHE A 1 20 ? -1.588 -7.112 0.399 1.00 0.00 20 PHE A C 5
ATOM 2779 O O . PHE A 1 20 ? -1.667 -7.354 -0.806 1.00 0.00 20 PHE A O 5
ATOM 2796 N N . SER A 1 21 ? -2.068 -7.925 1.333 1.00 0.00 21 SER A N 5
ATOM 2797 C CA . SER A 1 21 ? -2.727 -9.180 0.990 1.00 0.00 21 SER A CA 5
ATOM 2798 C C . SER A 1 21 ? -3.821 -8.953 -0.049 1.00 0.00 21 SER A C 5
ATOM 2799 O O . SER A 1 21 ? -3.972 -9.732 -0.990 1.00 0.00 21 SER A O 5
ATOM 2807 N N . PHE A 1 22 ? -4.583 -7.878 0.129 1.00 0.00 22 PHE A N 5
ATOM 2808 C CA . PHE A 1 22 ? -5.664 -7.547 -0.792 1.00 0.00 22 PHE A CA 5
ATOM 2809 C C . PHE A 1 22 ? -5.653 -6.059 -1.131 1.00 0.00 22 PHE A C 5
ATOM 2810 O O . PHE A 1 22 ? -5.310 -5.223 -0.295 1.00 0.00 22 PHE A O 5
ATOM 2827 N N . HIS A 1 23 ? -6.031 -5.737 -2.365 1.00 0.00 23 HIS A N 5
ATOM 2828 C CA . HIS A 1 23 ? -6.064 -4.351 -2.816 1.00 0.00 23 HIS A CA 5
ATOM 2829 C C . HIS A 1 23 ? -6.926 -3.498 -1.889 1.00 0.00 23 HIS A C 5
ATOM 2830 O O . HIS A 1 23 ? -6.547 -2.386 -1.522 1.00 0.00 23 HIS A O 5
ATOM 2844 N N . SER A 1 24 ? -8.087 -4.027 -1.515 1.00 0.00 24 SER A N 5
ATOM 2845 C CA . SER A 1 24 ? -9.004 -3.313 -0.635 1.00 0.00 24 SER A CA 5
ATOM 2846 C C . SER A 1 24 ? -8.240 -2.567 0.455 1.00 0.00 24 SER A C 5
ATOM 2847 O O . SER A 1 24 ? -8.518 -1.401 0.734 1.00 0.00 24 SER A O 5
ATOM 2855 N N . GLN A 1 25 ? -7.279 -3.249 1.068 1.00 0.00 25 GLN A N 5
ATOM 2856 C CA . GLN A 1 25 ? -6.475 -2.652 2.128 1.00 0.00 25 GLN A CA 5
ATOM 2857 C C . GLN A 1 25 ? -5.590 -1.539 1.579 1.00 0.00 25 GLN A C 5
ATOM 2858 O O . GLN A 1 25 ? -5.639 -0.402 2.050 1.00 0.00 25 GLN A O 5
ATOM 2872 N N . LEU A 1 26 ? -4.779 -1.873 0.580 1.00 0.00 26 LEU A N 5
ATOM 2873 C CA . LEU A 1 26 ? -3.881 -0.901 -0.034 1.00 0.00 26 LEU A CA 5
ATOM 2874 C C . LEU A 1 26 ? -4.569 0.451 -0.194 1.00 0.00 26 LEU A C 5
ATOM 2875 O O . LEU A 1 26 ? -4.115 1.459 0.347 1.00 0.00 26 LEU A O 5
ATOM 2891 N N . VAL A 1 27 ? -5.670 0.464 -0.940 1.00 0.00 27 VAL A N 5
ATOM 2892 C CA . VAL A 1 27 ? -6.423 1.692 -1.169 1.00 0.00 27 VAL A CA 5
ATOM 2893 C C . VAL A 1 27 ? -6.613 2.470 0.128 1.00 0.00 27 VAL A C 5
ATOM 2894 O O . VAL A 1 27 ? -6.430 3.687 0.165 1.00 0.00 27 VAL A O 5
ATOM 2907 N N . ILE A 1 28 ? -6.980 1.760 1.189 1.00 0.00 28 ILE A N 5
ATOM 2908 C CA . ILE A 1 28 ? -7.193 2.385 2.489 1.00 0.00 28 ILE A CA 5
ATOM 2909 C C . ILE A 1 28 ? -5.894 2.965 3.040 1.00 0.00 28 ILE A C 5
ATOM 2910 O O . ILE A 1 28 ? -5.892 4.022 3.671 1.00 0.00 28 ILE A O 5
ATOM 2926 N N . HIS A 1 29 ? -4.790 2.267 2.794 1.00 0.00 29 HIS A N 5
ATOM 2927 C CA . HIS A 1 29 ? -3.483 2.714 3.263 1.00 0.00 29 HIS A CA 5
ATOM 2928 C C . HIS A 1 29 ? -3.071 4.009 2.570 1.00 0.00 29 HIS A C 5
ATOM 2929 O O . HIS A 1 29 ? -2.740 4.996 3.226 1.00 0.00 29 HIS A O 5
ATOM 2943 N N . GLN A 1 30 ? -3.092 3.995 1.241 1.00 0.00 30 GLN A N 5
ATOM 2944 C CA . GLN A 1 30 ? -2.718 5.168 0.460 1.00 0.00 30 GLN A CA 5
ATOM 2945 C C . GLN A 1 30 ? -3.223 6.446 1.121 1.00 0.00 30 GLN A C 5
ATOM 2946 O O . GLN A 1 30 ? -2.642 7.518 0.948 1.00 0.00 30 GLN A O 5
ATOM 2960 N N . ARG A 1 31 ? -4.307 6.325 1.880 1.00 0.00 31 ARG A N 5
ATOM 2961 C CA . ARG A 1 31 ? -4.891 7.471 2.567 1.00 0.00 31 ARG A CA 5
ATOM 2962 C C . ARG A 1 31 ? -3.872 8.126 3.495 1.00 0.00 31 ARG A C 5
ATOM 2963 O O . ARG A 1 31 ? -3.605 9.323 3.395 1.00 0.00 31 ARG A O 5
ATOM 2984 N N . ILE A 1 32 ? -3.307 7.332 4.399 1.00 0.00 32 ILE A N 5
ATOM 2985 C CA . ILE A 1 32 ? -2.318 7.833 5.344 1.00 0.00 32 ILE A CA 5
ATOM 2986 C C . ILE A 1 32 ? -1.384 8.839 4.680 1.00 0.00 32 ILE A C 5
ATOM 2987 O O . ILE A 1 32 ? -0.860 9.742 5.334 1.00 0.00 32 ILE A O 5
ATOM 3003 N N . HIS A 1 33 ? -1.180 8.679 3.377 1.00 0.00 33 HIS A N 5
ATOM 3004 C CA . HIS A 1 33 ? -0.311 9.575 2.623 1.00 0.00 33 HIS A CA 5
ATOM 3005 C C . HIS A 1 33 ? -1.068 10.824 2.182 1.00 0.00 33 HIS A C 5
ATOM 3006 O O . HIS A 1 33 ? -0.653 11.948 2.467 1.00 0.00 33 HIS A O 5
ATOM 3020 N N . THR A 1 34 ? -2.182 10.620 1.486 1.00 0.00 34 THR A N 5
ATOM 3021 C CA . THR A 1 34 ? -2.996 11.729 1.004 1.00 0.00 34 THR A CA 5
ATOM 3022 C C . THR A 1 34 ? -3.541 12.555 2.164 1.00 0.00 34 THR A C 5
ATOM 3023 O O . THR A 1 34 ? -4.111 13.626 1.962 1.00 0.00 34 THR A O 5
ATOM 3034 N N . GLY A 1 35 ? -3.361 12.049 3.381 1.00 0.00 35 GLY A N 5
ATOM 3035 C CA . GLY A 1 35 ? -3.840 12.754 4.555 1.00 0.00 35 GLY A CA 5
ATOM 3036 C C . GLY A 1 35 ? -2.841 13.772 5.068 1.00 0.00 35 GLY A C 5
ATOM 3037 O O . GLY A 1 35 ? -2.728 14.870 4.522 1.00 0.00 35 GLY A O 5
ATOM 3041 N N . GLU A 1 36 ? -2.115 13.409 6.121 1.00 0.00 36 GLU A N 5
ATOM 3042 C CA . GLU A 1 36 ? -1.123 14.301 6.708 1.00 0.00 36 GLU A CA 5
ATOM 3043 C C . GLU A 1 36 ? 0.073 14.473 5.776 1.00 0.00 36 GLU A C 5
ATOM 3044 O O . GLU A 1 36 ? 1.030 13.702 5.829 1.00 0.00 36 GLU A O 5
ATOM 3056 N N . ASN A 1 37 ? 0.010 15.491 4.924 1.00 0.00 37 ASN A N 5
ATOM 3057 C CA . ASN A 1 37 ? 1.087 15.764 3.979 1.00 0.00 37 ASN A CA 5
ATOM 3058 C C . ASN A 1 37 ? 0.877 17.110 3.290 1.00 0.00 37 ASN A C 5
ATOM 3059 O O . ASN A 1 37 ? -0.245 17.508 2.979 1.00 0.00 37 ASN A O 5
ATOM 3070 N N . PRO A 1 38 ? 1.984 17.828 3.046 1.00 0.00 38 PRO A N 5
ATOM 3071 C CA . PRO A 1 38 ? 1.948 19.139 2.391 1.00 0.00 38 PRO A CA 5
ATOM 3072 C C . PRO A 1 38 ? 1.568 19.040 0.917 1.00 0.00 38 PRO A C 5
ATOM 3073 O O . PRO A 1 38 ? 2.434 18.942 0.048 1.00 0.00 38 PRO A O 5
ATOM 3084 N N . SER A 1 39 ? 0.268 19.067 0.643 1.00 0.00 39 SER A N 5
ATOM 3085 C CA . SER A 1 39 ? -0.227 18.978 -0.726 1.00 0.00 39 SER A CA 5
ATOM 3086 C C . SER A 1 39 ? 0.435 20.028 -1.612 1.00 0.00 39 SER A C 5
ATOM 3087 O O . SER A 1 39 ? 0.612 21.176 -1.207 1.00 0.00 39 SER A O 5
ATOM 3095 N N . GLY A 1 40 ? 0.798 19.626 -2.826 1.00 0.00 40 GLY A N 5
ATOM 3096 C CA . GLY A 1 40 ? 1.436 20.543 -3.752 1.00 0.00 40 GLY A CA 5
ATOM 3097 C C . GLY A 1 40 ? 1.577 19.959 -5.144 1.00 0.00 40 GLY A C 5
ATOM 3098 O O . GLY A 1 40 ? 1.708 18.747 -5.321 1.00 0.00 40 GLY A O 5
ATOM 3102 N N . PRO A 1 41 ? 1.549 20.831 -6.162 1.00 0.00 41 PRO A N 5
ATOM 3103 C CA . PRO A 1 41 ? 1.671 20.417 -7.563 1.00 0.00 41 PRO A CA 5
ATOM 3104 C C . PRO A 1 41 ? 3.073 19.919 -7.900 1.00 0.00 41 PRO A C 5
ATOM 3105 O O . PRO A 1 41 ? 3.926 20.689 -8.342 1.00 0.00 41 PRO A O 5
ATOM 3116 N N . SER A 1 42 ? 3.304 18.627 -7.688 1.00 0.00 42 SER A N 5
ATOM 3117 C CA . SER A 1 42 ? 4.603 18.028 -7.966 1.00 0.00 42 SER A CA 5
ATOM 3118 C C . SER A 1 42 ? 4.651 17.467 -9.384 1.00 0.00 42 SER A C 5
ATOM 3119 O O . SER A 1 42 ? 5.412 17.942 -10.227 1.00 0.00 42 SER A O 5
ATOM 3127 N N . SER A 1 43 ? 3.830 16.453 -9.640 1.00 0.00 43 SER A N 5
ATOM 3128 C CA . SER A 1 43 ? 3.780 15.823 -10.955 1.00 0.00 43 SER A CA 5
ATOM 3129 C C . SER A 1 43 ? 2.658 14.791 -11.020 1.00 0.00 43 SER A C 5
ATOM 3130 O O . SER A 1 43 ? 2.513 13.958 -10.127 1.00 0.00 43 SER A O 5
ATOM 3138 N N . GLY A 1 44 ? 1.866 14.855 -12.086 1.00 0.00 44 GLY A N 5
ATOM 3139 C CA . GLY A 1 44 ? 0.767 13.921 -12.250 1.00 0.00 44 GLY A CA 5
ATOM 3140 C C . GLY A 1 44 ? -0.489 14.591 -12.772 1.00 0.00 44 GLY A C 5
ATOM 3141 O O . GLY A 1 44 ? -0.413 15.726 -13.239 1.00 0.00 44 GLY A O 5
ATOM 3146 N N . GLY A 1 1 ? 6.367 -25.764 -3.266 1.00 0.00 1 GLY A N 6
ATOM 3147 C CA . GLY A 1 1 ? 5.658 -25.658 -4.528 1.00 0.00 1 GLY A CA 6
ATOM 3148 C C . GLY A 1 1 ? 6.592 -25.692 -5.721 1.00 0.00 1 GLY A C 6
ATOM 3149 O O . GLY A 1 1 ? 7.812 -25.672 -5.564 1.00 0.00 1 GLY A O 6
ATOM 3153 N N . SER A 1 2 ? 6.017 -25.745 -6.919 1.00 0.00 2 SER A N 6
ATOM 3154 C CA . SER A 1 2 ? 6.806 -25.787 -8.144 1.00 0.00 2 SER A CA 6
ATOM 3155 C C . SER A 1 2 ? 7.683 -24.545 -8.269 1.00 0.00 2 SER A C 6
ATOM 3156 O O . SER A 1 2 ? 8.769 -24.594 -8.846 1.00 0.00 2 SER A O 6
ATOM 3164 N N . SER A 1 3 ? 7.202 -23.432 -7.724 1.00 0.00 3 SER A N 6
ATOM 3165 C CA . SER A 1 3 ? 7.939 -22.175 -7.776 1.00 0.00 3 SER A CA 6
ATOM 3166 C C . SER A 1 3 ? 8.715 -22.055 -9.084 1.00 0.00 3 SER A C 6
ATOM 3167 O O . SER A 1 3 ? 9.881 -21.661 -9.094 1.00 0.00 3 SER A O 6
ATOM 3175 N N . GLY A 1 4 ? 8.059 -22.398 -10.188 1.00 0.00 4 GLY A N 6
ATOM 3176 C CA . GLY A 1 4 ? 8.702 -22.322 -11.487 1.00 0.00 4 GLY A CA 6
ATOM 3177 C C . GLY A 1 4 ? 8.398 -21.024 -12.210 1.00 0.00 4 GLY A C 6
ATOM 3178 O O . GLY A 1 4 ? 9.305 -20.251 -12.519 1.00 0.00 4 GLY A O 6
ATOM 3182 N N . SER A 1 5 ? 7.119 -20.785 -12.481 1.00 0.00 5 SER A N 6
ATOM 3183 C CA . SER A 1 5 ? 6.699 -19.574 -13.176 1.00 0.00 5 SER A CA 6
ATOM 3184 C C . SER A 1 5 ? 5.905 -18.661 -12.247 1.00 0.00 5 SER A C 6
ATOM 3185 O O . SER A 1 5 ? 5.657 -18.999 -11.089 1.00 0.00 5 SER A O 6
ATOM 3193 N N . SER A 1 6 ? 5.508 -17.502 -12.762 1.00 0.00 6 SER A N 6
ATOM 3194 C CA . SER A 1 6 ? 4.745 -16.538 -11.979 1.00 0.00 6 SER A CA 6
ATOM 3195 C C . SER A 1 6 ? 3.253 -16.659 -12.272 1.00 0.00 6 SER A C 6
ATOM 3196 O O . SER A 1 6 ? 2.847 -16.839 -13.419 1.00 0.00 6 SER A O 6
ATOM 3204 N N . GLY A 1 7 ? 2.440 -16.558 -11.224 1.00 0.00 7 GLY A N 6
ATOM 3205 C CA . GLY A 1 7 ? 1.002 -16.658 -11.389 1.00 0.00 7 GLY A CA 6
ATOM 3206 C C . GLY A 1 7 ? 0.246 -15.733 -10.456 1.00 0.00 7 GLY A C 6
ATOM 3207 O O . GLY A 1 7 ? -0.769 -15.152 -10.837 1.00 0.00 7 GLY A O 6
ATOM 3211 N N . GLU A 1 8 ? 0.740 -15.598 -9.229 1.00 0.00 8 GLU A N 6
ATOM 3212 C CA . GLU A 1 8 ? 0.102 -14.739 -8.239 1.00 0.00 8 GLU A CA 6
ATOM 3213 C C . GLU A 1 8 ? 0.547 -13.290 -8.409 1.00 0.00 8 GLU A C 6
ATOM 3214 O O . GLU A 1 8 ? 1.602 -13.015 -8.980 1.00 0.00 8 GLU A O 6
ATOM 3226 N N . LYS A 1 9 ? -0.266 -12.365 -7.909 1.00 0.00 9 LYS A N 6
ATOM 3227 C CA . LYS A 1 9 ? 0.043 -10.943 -8.003 1.00 0.00 9 LYS A CA 6
ATOM 3228 C C . LYS A 1 9 ? -0.346 -10.216 -6.720 1.00 0.00 9 LYS A C 6
ATOM 3229 O O . LYS A 1 9 ? -1.445 -10.405 -6.196 1.00 0.00 9 LYS A O 6
ATOM 3248 N N . LEU A 1 10 ? 0.560 -9.383 -6.219 1.00 0.00 10 LEU A N 6
ATOM 3249 C CA . LEU A 1 10 ? 0.311 -8.626 -4.998 1.00 0.00 10 LEU A CA 6
ATOM 3250 C C . LEU A 1 10 ? 0.287 -7.127 -5.281 1.00 0.00 10 LEU A C 6
ATOM 3251 O O . LEU A 1 10 ? 1.143 -6.606 -5.997 1.00 0.00 10 LEU A O 6
ATOM 3267 N N . HIS A 1 11 ? -0.698 -6.438 -4.713 1.00 0.00 11 HIS A N 6
ATOM 3268 C CA . HIS A 1 11 ? -0.832 -4.998 -4.903 1.00 0.00 11 HIS A CA 6
ATOM 3269 C C . HIS A 1 11 ? 0.021 -4.236 -3.894 1.00 0.00 11 HIS A C 6
ATOM 3270 O O . HIS A 1 11 ? -0.138 -4.399 -2.685 1.00 0.00 11 HIS A O 6
ATOM 3284 N N . GLU A 1 12 ? 0.926 -3.404 -4.400 1.00 0.00 12 GLU A N 6
ATOM 3285 C CA . GLU A 1 12 ? 1.805 -2.618 -3.541 1.00 0.00 12 GLU A CA 6
ATOM 3286 C C . GLU A 1 12 ? 1.513 -1.127 -3.683 1.00 0.00 12 GLU A C 6
ATOM 3287 O O . GLU A 1 12 ? 0.944 -0.686 -4.682 1.00 0.00 12 GLU A O 6
ATOM 3299 N N . CYS A 1 13 ? 1.905 -0.355 -2.675 1.00 0.00 13 CYS A N 6
ATOM 3300 C CA . CYS A 1 13 ? 1.685 1.086 -2.684 1.00 0.00 13 CYS A CA 6
ATOM 3301 C C . CYS A 1 13 ? 2.613 1.771 -3.683 1.00 0.00 13 CYS A C 6
ATOM 3302 O O . CYS A 1 13 ? 3.499 1.139 -4.258 1.00 0.00 13 CYS A O 6
ATOM 3309 N N . SER A 1 14 ? 2.403 3.068 -3.884 1.00 0.00 14 SER A N 6
ATOM 3310 C CA . SER A 1 14 ? 3.217 3.839 -4.816 1.00 0.00 14 SER A CA 6
ATOM 3311 C C . SER A 1 14 ? 4.099 4.837 -4.070 1.00 0.00 14 SER A C 6
ATOM 3312 O O . SER A 1 14 ? 5.121 5.285 -4.588 1.00 0.00 14 SER A O 6
ATOM 3320 N N . GLU A 1 15 ? 3.694 5.178 -2.851 1.00 0.00 15 GLU A N 6
ATOM 3321 C CA . GLU A 1 15 ? 4.446 6.123 -2.034 1.00 0.00 15 GLU A CA 6
ATOM 3322 C C . GLU A 1 15 ? 5.469 5.397 -1.164 1.00 0.00 15 GLU A C 6
ATOM 3323 O O . GLU A 1 15 ? 6.642 5.769 -1.124 1.00 0.00 15 GLU A O 6
ATOM 3335 N N . CYS A 1 16 ? 5.015 4.359 -0.470 1.00 0.00 16 CYS A N 6
ATOM 3336 C CA . CYS A 1 16 ? 5.888 3.580 0.400 1.00 0.00 16 CYS A CA 6
ATOM 3337 C C . CYS A 1 16 ? 6.273 2.258 -0.258 1.00 0.00 16 CYS A C 6
ATOM 3338 O O . CYS A 1 16 ? 7.211 1.588 0.173 1.00 0.00 16 CYS A O 6
ATOM 3345 N N . ARG A 1 17 ? 5.542 1.890 -1.305 1.00 0.00 17 ARG A N 6
ATOM 3346 C CA . ARG A 1 17 ? 5.805 0.648 -2.022 1.00 0.00 17 ARG A CA 6
ATOM 3347 C C . ARG A 1 17 ? 5.632 -0.558 -1.104 1.00 0.00 17 ARG A C 6
ATOM 3348 O O . ARG A 1 17 ? 6.437 -1.490 -1.126 1.00 0.00 17 ARG A O 6
ATOM 3369 N N . LYS A 1 18 ? 4.578 -0.533 -0.296 1.00 0.00 18 LYS A N 6
ATOM 3370 C CA . LYS A 1 18 ? 4.298 -1.623 0.631 1.00 0.00 18 LYS A CA 6
ATOM 3371 C C . LYS A 1 18 ? 3.234 -2.558 0.065 1.00 0.00 18 LYS A C 6
ATOM 3372 O O . LYS A 1 18 ? 2.231 -2.111 -0.492 1.00 0.00 18 LYS A O 6
ATOM 3391 N N . THR A 1 19 ? 3.459 -3.861 0.211 1.00 0.00 19 THR A N 6
ATOM 3392 C CA . THR A 1 19 ? 2.520 -4.859 -0.286 1.00 0.00 19 THR A CA 6
ATOM 3393 C C . THR A 1 19 ? 1.402 -5.110 0.720 1.00 0.00 19 THR A C 6
ATOM 3394 O O . THR A 1 19 ? 1.572 -4.894 1.920 1.00 0.00 19 THR A O 6
ATOM 3405 N N . PHE A 1 20 ? 0.258 -5.568 0.223 1.00 0.00 20 PHE A N 6
ATOM 3406 C CA . PHE A 1 20 ? -0.890 -5.848 1.078 1.00 0.00 20 PHE A CA 6
ATOM 3407 C C . PHE A 1 20 ? -1.579 -7.143 0.657 1.00 0.00 20 PHE A C 6
ATOM 3408 O O . PHE A 1 20 ? -1.557 -7.517 -0.516 1.00 0.00 20 PHE A O 6
ATOM 3425 N N . SER A 1 21 ? -2.189 -7.823 1.623 1.00 0.00 21 SER A N 6
ATOM 3426 C CA . SER A 1 21 ? -2.880 -9.078 1.354 1.00 0.00 21 SER A CA 6
ATOM 3427 C C . SER A 1 21 ? -3.910 -8.903 0.242 1.00 0.00 21 SER A C 6
ATOM 3428 O O . SER A 1 21 ? -4.039 -9.753 -0.640 1.00 0.00 21 SER A O 6
ATOM 3436 N N . PHE A 1 22 ? -4.642 -7.795 0.290 1.00 0.00 22 PHE A N 6
ATOM 3437 C CA . PHE A 1 22 ? -5.662 -7.508 -0.712 1.00 0.00 22 PHE A CA 6
ATOM 3438 C C . PHE A 1 22 ? -5.648 -6.031 -1.094 1.00 0.00 22 PHE A C 6
ATOM 3439 O O . PHE A 1 22 ? -5.351 -5.167 -0.268 1.00 0.00 22 PHE A O 6
ATOM 3456 N N . HIS A 1 23 ? -5.970 -5.749 -2.353 1.00 0.00 23 HIS A N 6
ATOM 3457 C CA . HIS A 1 23 ? -5.994 -4.376 -2.846 1.00 0.00 23 HIS A CA 6
ATOM 3458 C C . HIS A 1 23 ? -6.874 -3.497 -1.962 1.00 0.00 23 HIS A C 6
ATOM 3459 O O . HIS A 1 23 ? -6.501 -2.376 -1.618 1.00 0.00 23 HIS A O 6
ATOM 3473 N N . SER A 1 24 ? -8.044 -4.013 -1.600 1.00 0.00 24 SER A N 6
ATOM 3474 C CA . SER A 1 24 ? -8.979 -3.273 -0.760 1.00 0.00 24 SER A CA 6
ATOM 3475 C C . SER A 1 24 ? -8.237 -2.482 0.312 1.00 0.00 24 SER A C 6
ATOM 3476 O O . SER A 1 24 ? -8.479 -1.290 0.497 1.00 0.00 24 SER A O 6
ATOM 3484 N N . GLN A 1 25 ? -7.333 -3.155 1.016 1.00 0.00 25 GLN A N 6
ATOM 3485 C CA . GLN A 1 25 ? -6.556 -2.516 2.071 1.00 0.00 25 GLN A CA 6
ATOM 3486 C C . GLN A 1 25 ? -5.635 -1.445 1.496 1.00 0.00 25 GLN A C 6
ATOM 3487 O O . GLN A 1 25 ? -5.661 -0.291 1.927 1.00 0.00 25 GLN A O 6
ATOM 3501 N N . LEU A 1 26 ? -4.821 -1.833 0.520 1.00 0.00 26 LEU A N 6
ATOM 3502 C CA . LEU A 1 26 ? -3.891 -0.906 -0.115 1.00 0.00 26 LEU A CA 6
ATOM 3503 C C . LEU A 1 26 ? -4.532 0.465 -0.303 1.00 0.00 26 LEU A C 6
ATOM 3504 O O . LEU A 1 26 ? -4.058 1.464 0.238 1.00 0.00 26 LEU A O 6
ATOM 3520 N N . VAL A 1 27 ? -5.615 0.506 -1.073 1.00 0.00 27 VAL A N 6
ATOM 3521 C CA . VAL A 1 27 ? -6.324 1.753 -1.330 1.00 0.00 27 VAL A CA 6
ATOM 3522 C C . VAL A 1 27 ? -6.507 2.557 -0.048 1.00 0.00 27 VAL A C 6
ATOM 3523 O O . VAL A 1 27 ? -6.230 3.756 -0.010 1.00 0.00 27 VAL A O 6
ATOM 3536 N N . ILE A 1 28 ? -6.973 1.887 1.001 1.00 0.00 28 ILE A N 6
ATOM 3537 C CA . ILE A 1 28 ? -7.190 2.539 2.287 1.00 0.00 28 ILE A CA 6
ATOM 3538 C C . ILE A 1 28 ? -5.882 3.071 2.862 1.00 0.00 28 ILE A C 6
ATOM 3539 O O . ILE A 1 28 ? -5.846 4.149 3.457 1.00 0.00 28 ILE A O 6
ATOM 3555 N N . HIS A 1 29 ? -4.808 2.310 2.679 1.00 0.00 29 HIS A N 6
ATOM 3556 C CA . HIS A 1 29 ? -3.496 2.706 3.177 1.00 0.00 29 HIS A CA 6
ATOM 3557 C C . HIS A 1 29 ? -3.030 3.998 2.512 1.00 0.00 29 HIS A C 6
ATOM 3558 O O . HIS A 1 29 ? -2.698 4.970 3.190 1.00 0.00 29 HIS A O 6
ATOM 3572 N N . GLN A 1 30 ? -3.007 3.999 1.183 1.00 0.00 30 GLN A N 6
ATOM 3573 C CA . GLN A 1 30 ? -2.580 5.171 0.428 1.00 0.00 30 GLN A CA 6
ATOM 3574 C C . GLN A 1 30 ? -3.085 6.454 1.082 1.00 0.00 30 GLN A C 6
ATOM 3575 O O . GLN A 1 30 ? -2.485 7.518 0.928 1.00 0.00 30 GLN A O 6
ATOM 3589 N N . ARG A 1 31 ? -4.191 6.345 1.810 1.00 0.00 31 ARG A N 6
ATOM 3590 C CA . ARG A 1 31 ? -4.778 7.496 2.485 1.00 0.00 31 ARG A CA 6
ATOM 3591 C C . ARG A 1 31 ? -3.783 8.120 3.460 1.00 0.00 31 ARG A C 6
ATOM 3592 O O . ARG A 1 31 ? -3.459 9.303 3.359 1.00 0.00 31 ARG A O 6
ATOM 3613 N N . ILE A 1 32 ? -3.302 7.316 4.402 1.00 0.00 32 ILE A N 6
ATOM 3614 C CA . ILE A 1 32 ? -2.344 7.789 5.394 1.00 0.00 32 ILE A CA 6
ATOM 3615 C C . ILE A 1 32 ? -1.405 8.831 4.797 1.00 0.00 32 ILE A C 6
ATOM 3616 O O . ILE A 1 32 ? -0.994 9.773 5.476 1.00 0.00 32 ILE A O 6
ATOM 3632 N N . HIS A 1 33 ? -1.070 8.657 3.522 1.00 0.00 33 HIS A N 6
ATOM 3633 C CA . HIS A 1 33 ? -0.181 9.585 2.832 1.00 0.00 33 HIS A CA 6
ATOM 3634 C C . HIS A 1 33 ? -0.913 10.874 2.473 1.00 0.00 33 HIS A C 6
ATOM 3635 O O . HIS A 1 33 ? -0.449 11.972 2.784 1.00 0.00 33 HIS A O 6
ATOM 3649 N N . THR A 1 34 ? -2.060 10.734 1.815 1.00 0.00 34 THR A N 6
ATOM 3650 C CA . THR A 1 34 ? -2.855 11.887 1.411 1.00 0.00 34 THR A CA 6
ATOM 3651 C C . THR A 1 34 ? -3.321 12.685 2.624 1.00 0.00 34 THR A C 6
ATOM 3652 O O . THR A 1 34 ? -3.164 13.904 2.674 1.00 0.00 34 THR A O 6
ATOM 3663 N N . GLY A 1 35 ? -3.894 11.989 3.601 1.00 0.00 35 GLY A N 6
ATOM 3664 C CA . GLY A 1 35 ? -4.374 12.650 4.800 1.00 0.00 35 GLY A CA 6
ATOM 3665 C C . GLY A 1 35 ? -3.453 13.765 5.254 1.00 0.00 35 GLY A C 6
ATOM 3666 O O . GLY A 1 35 ? -3.591 14.908 4.818 1.00 0.00 35 GLY A O 6
ATOM 3670 N N . GLU A 1 36 ? -2.513 13.434 6.134 1.00 0.00 36 GLU A N 6
ATOM 3671 C CA . GLU A 1 36 ? -1.569 14.418 6.649 1.00 0.00 36 GLU A CA 6
ATOM 3672 C C . GLU A 1 36 ? -0.692 14.969 5.528 1.00 0.00 36 GLU A C 6
ATOM 3673 O O . GLU A 1 36 ? -0.650 14.416 4.430 1.00 0.00 36 GLU A O 6
ATOM 3685 N N . ASN A 1 37 ? 0.007 16.063 5.815 1.00 0.00 37 ASN A N 6
ATOM 3686 C CA . ASN A 1 37 ? 0.882 16.690 4.832 1.00 0.00 37 ASN A CA 6
ATOM 3687 C C . ASN A 1 37 ? 1.924 15.700 4.321 1.00 0.00 37 ASN A C 6
ATOM 3688 O O . ASN A 1 37 ? 2.418 14.846 5.058 1.00 0.00 37 ASN A O 6
ATOM 3699 N N . PRO A 1 38 ? 2.268 15.816 3.030 1.00 0.00 38 PRO A N 6
ATOM 3700 C CA . PRO A 1 38 ? 3.256 14.940 2.392 1.00 0.00 38 PRO A CA 6
ATOM 3701 C C . PRO A 1 38 ? 4.672 15.201 2.894 1.00 0.00 38 PRO A C 6
ATOM 3702 O O . PRO A 1 38 ? 5.144 16.338 2.885 1.00 0.00 38 PRO A O 6
ATOM 3713 N N . SER A 1 39 ? 5.345 14.141 3.331 1.00 0.00 39 SER A N 6
ATOM 3714 C CA . SER A 1 39 ? 6.706 14.257 3.840 1.00 0.00 39 SER A CA 6
ATOM 3715 C C . SER A 1 39 ? 7.659 13.363 3.052 1.00 0.00 39 SER A C 6
ATOM 3716 O O . SER A 1 39 ? 7.919 12.223 3.435 1.00 0.00 39 SER A O 6
ATOM 3724 N N . GLY A 1 40 ? 8.176 13.889 1.946 1.00 0.00 40 GLY A N 6
ATOM 3725 C CA . GLY A 1 40 ? 9.093 13.126 1.120 1.00 0.00 40 GLY A CA 6
ATOM 3726 C C . GLY A 1 40 ? 10.093 14.008 0.398 1.00 0.00 40 GLY A C 6
ATOM 3727 O O . GLY A 1 40 ? 9.793 15.138 0.014 1.00 0.00 40 GLY A O 6
ATOM 3731 N N . PRO A 1 41 ? 11.315 13.488 0.205 1.00 0.00 41 PRO A N 6
ATOM 3732 C CA . PRO A 1 41 ? 12.388 14.219 -0.476 1.00 0.00 41 PRO A CA 6
ATOM 3733 C C . PRO A 1 41 ? 12.117 14.390 -1.967 1.00 0.00 41 PRO A C 6
ATOM 3734 O O . PRO A 1 41 ? 12.326 13.468 -2.755 1.00 0.00 41 PRO A O 6
ATOM 3745 N N . SER A 1 42 ? 11.652 15.575 -2.347 1.00 0.00 42 SER A N 6
ATOM 3746 C CA . SER A 1 42 ? 11.350 15.865 -3.744 1.00 0.00 42 SER A CA 6
ATOM 3747 C C . SER A 1 42 ? 12.213 17.013 -4.260 1.00 0.00 42 SER A C 6
ATOM 3748 O O . SER A 1 42 ? 12.558 17.929 -3.513 1.00 0.00 42 SER A O 6
ATOM 3756 N N . SER A 1 43 ? 12.558 16.956 -5.542 1.00 0.00 43 SER A N 6
ATOM 3757 C CA . SER A 1 43 ? 13.384 17.988 -6.158 1.00 0.00 43 SER A CA 6
ATOM 3758 C C . SER A 1 43 ? 12.631 19.313 -6.233 1.00 0.00 43 SER A C 6
ATOM 3759 O O . SER A 1 43 ? 11.412 19.357 -6.075 1.00 0.00 43 SER A O 6
ATOM 3767 N N . GLY A 1 44 ? 13.368 20.393 -6.477 1.00 0.00 44 GLY A N 6
ATOM 3768 C CA . GLY A 1 44 ? 12.755 21.705 -6.569 1.00 0.00 44 GLY A CA 6
ATOM 3769 C C . GLY A 1 44 ? 11.945 22.054 -5.336 1.00 0.00 44 GLY A C 6
ATOM 3770 O O . GLY A 1 44 ? 11.026 22.866 -5.433 1.00 0.00 44 GLY A O 6
ATOM 3775 N N . GLY A 1 1 ? 22.215 -15.438 3.512 1.00 0.00 1 GLY A N 7
ATOM 3776 C CA . GLY A 1 1 ? 20.878 -15.792 3.074 1.00 0.00 1 GLY A CA 7
ATOM 3777 C C . GLY A 1 1 ? 20.716 -15.695 1.570 1.00 0.00 1 GLY A C 7
ATOM 3778 O O . GLY A 1 1 ? 20.304 -14.659 1.049 1.00 0.00 1 GLY A O 7
ATOM 3782 N N . SER A 1 2 ? 21.041 -16.777 0.870 1.00 0.00 2 SER A N 7
ATOM 3783 C CA . SER A 1 2 ? 20.935 -16.808 -0.584 1.00 0.00 2 SER A CA 7
ATOM 3784 C C . SER A 1 2 ? 19.499 -17.085 -1.017 1.00 0.00 2 SER A C 7
ATOM 3785 O O . SER A 1 2 ? 19.257 -17.861 -1.942 1.00 0.00 2 SER A O 7
ATOM 3793 N N . SER A 1 3 ? 18.549 -16.446 -0.342 1.00 0.00 3 SER A N 7
ATOM 3794 C CA . SER A 1 3 ? 17.136 -16.626 -0.654 1.00 0.00 3 SER A CA 7
ATOM 3795 C C . SER A 1 3 ? 16.681 -15.624 -1.711 1.00 0.00 3 SER A C 7
ATOM 3796 O O . SER A 1 3 ? 17.367 -14.641 -1.986 1.00 0.00 3 SER A O 7
ATOM 3804 N N . GLY A 1 4 ? 15.517 -15.883 -2.300 1.00 0.00 4 GLY A N 7
ATOM 3805 C CA . GLY A 1 4 ? 14.990 -14.996 -3.320 1.00 0.00 4 GLY A CA 7
ATOM 3806 C C . GLY A 1 4 ? 14.009 -13.985 -2.759 1.00 0.00 4 GLY A C 7
ATOM 3807 O O . GLY A 1 4 ? 14.260 -13.380 -1.717 1.00 0.00 4 GLY A O 7
ATOM 3811 N N . SER A 1 5 ? 12.890 -13.800 -3.452 1.00 0.00 5 SER A N 7
ATOM 3812 C CA . SER A 1 5 ? 11.871 -12.851 -3.020 1.00 0.00 5 SER A CA 7
ATOM 3813 C C . SER A 1 5 ? 10.472 -13.408 -3.264 1.00 0.00 5 SER A C 7
ATOM 3814 O O . SER A 1 5 ? 10.271 -14.249 -4.140 1.00 0.00 5 SER A O 7
ATOM 3822 N N . SER A 1 6 ? 9.508 -12.931 -2.483 1.00 0.00 6 SER A N 7
ATOM 3823 C CA . SER A 1 6 ? 8.127 -13.383 -2.610 1.00 0.00 6 SER A CA 7
ATOM 3824 C C . SER A 1 6 ? 7.226 -12.248 -3.089 1.00 0.00 6 SER A C 7
ATOM 3825 O O . SER A 1 6 ? 7.465 -11.081 -2.784 1.00 0.00 6 SER A O 7
ATOM 3833 N N . GLY A 1 7 ? 6.188 -12.602 -3.841 1.00 0.00 7 GLY A N 7
ATOM 3834 C CA . GLY A 1 7 ? 5.267 -11.603 -4.350 1.00 0.00 7 GLY A CA 7
ATOM 3835 C C . GLY A 1 7 ? 4.649 -12.006 -5.675 1.00 0.00 7 GLY A C 7
ATOM 3836 O O . GLY A 1 7 ? 5.326 -12.021 -6.702 1.00 0.00 7 GLY A O 7
ATOM 3840 N N . GLU A 1 8 ? 3.362 -12.335 -5.650 1.00 0.0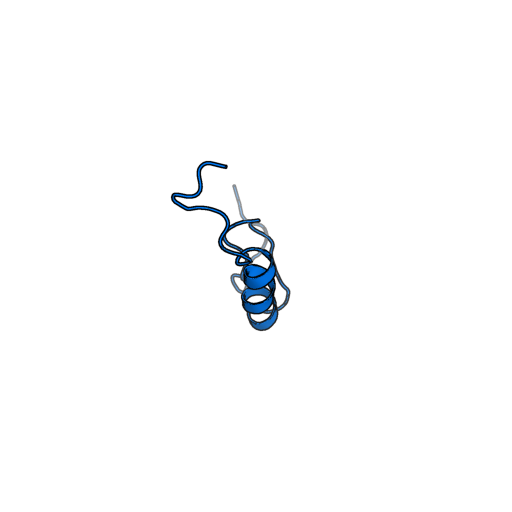0 8 GLU A N 7
ATOM 3841 C CA . GLU A 1 8 ? 2.654 -12.742 -6.858 1.00 0.00 8 GLU A CA 7
ATOM 3842 C C . GLU A 1 8 ? 1.818 -11.593 -7.413 1.00 0.00 8 GLU A C 7
ATOM 3843 O O . GLU A 1 8 ? 0.648 -11.436 -7.063 1.00 0.00 8 GLU A O 7
ATOM 3855 N N . LYS A 1 9 ? 2.427 -10.790 -8.279 1.00 0.00 9 LYS A N 7
ATOM 3856 C CA . LYS A 1 9 ? 1.740 -9.655 -8.884 1.00 0.00 9 LYS A CA 7
ATOM 3857 C C . LYS A 1 9 ? 0.799 -8.992 -7.883 1.00 0.00 9 LYS A C 7
ATOM 3858 O O . LYS A 1 9 ? -0.218 -8.410 -8.263 1.00 0.00 9 LYS A O 7
ATOM 3877 N N . LEU A 1 10 ? 1.144 -9.083 -6.604 1.00 0.00 10 LEU A N 7
ATOM 3878 C CA . LEU A 1 10 ? 0.330 -8.490 -5.548 1.00 0.00 10 LEU A CA 7
ATOM 3879 C C . LEU A 1 10 ? 0.251 -6.975 -5.706 1.00 0.00 10 LEU A C 7
ATOM 3880 O O . LEU A 1 10 ? 1.016 -6.379 -6.465 1.00 0.00 10 LEU A O 7
ATOM 3896 N N . HIS A 1 11 ? -0.677 -6.358 -4.983 1.00 0.00 11 HIS A N 7
ATOM 3897 C CA . HIS A 1 11 ? -0.854 -4.911 -5.042 1.00 0.00 11 HIS A CA 7
ATOM 3898 C C . HIS A 1 11 ? -0.003 -4.216 -3.983 1.00 0.00 11 HIS A C 7
ATOM 3899 O O . HIS A 1 11 ? -0.060 -4.562 -2.803 1.00 0.00 11 HIS A O 7
ATOM 3913 N N . GLU A 1 12 ? 0.785 -3.237 -4.413 1.00 0.00 12 GLU A N 7
ATOM 3914 C CA . GLU A 1 12 ? 1.649 -2.496 -3.502 1.00 0.00 12 GLU A CA 7
ATOM 3915 C C . GLU A 1 12 ? 1.397 -0.995 -3.613 1.00 0.00 12 GLU A C 7
ATOM 3916 O O . GLU A 1 12 ? 0.724 -0.533 -4.535 1.00 0.00 12 GLU A O 7
ATOM 3928 N N . CYS A 1 13 ? 1.941 -0.238 -2.666 1.00 0.00 13 CYS A N 7
ATOM 3929 C CA . CYS A 1 13 ? 1.775 1.211 -2.654 1.00 0.00 13 CYS A CA 7
ATOM 3930 C C . CYS A 1 13 ? 2.731 1.875 -3.641 1.00 0.00 13 CYS A C 7
ATOM 3931 O O . CYS A 1 13 ? 3.587 1.216 -4.232 1.00 0.00 13 CYS A O 7
ATOM 3938 N N . SER A 1 14 ? 2.579 3.184 -3.813 1.00 0.00 14 SER A N 7
ATOM 3939 C CA . SER A 1 14 ? 3.426 3.938 -4.731 1.00 0.00 14 SER A CA 7
ATOM 3940 C C . SER A 1 14 ? 4.343 4.888 -3.967 1.00 0.00 14 SER A C 7
ATOM 3941 O O . SER A 1 14 ? 5.430 5.227 -4.433 1.00 0.00 14 SER A O 7
ATOM 3949 N N . GLU A 1 15 ? 3.895 5.314 -2.790 1.00 0.00 15 GLU A N 7
ATOM 3950 C CA . GLU A 1 15 ? 4.675 6.226 -1.961 1.00 0.00 15 GLU A CA 7
ATOM 3951 C C . GLU A 1 15 ? 5.641 5.456 -1.065 1.00 0.00 15 GLU A C 7
ATOM 3952 O O . GLU A 1 15 ? 6.830 5.769 -1.000 1.00 0.00 15 GLU A O 7
ATOM 3964 N N . CYS A 1 16 ? 5.121 4.447 -0.374 1.00 0.00 16 CYS A N 7
ATOM 3965 C CA . CYS A 1 16 ? 5.935 3.631 0.519 1.00 0.00 16 CYS A CA 7
ATOM 3966 C C . CYS A 1 16 ? 6.278 2.292 -0.128 1.00 0.00 16 CYS A C 7
ATOM 3967 O O . CYS A 1 16 ? 7.188 1.593 0.316 1.00 0.00 16 CYS A O 7
ATOM 3974 N N . ARG A 1 17 ? 5.542 1.943 -1.178 1.00 0.00 17 ARG A N 7
ATOM 3975 C CA . ARG A 1 17 ? 5.767 0.688 -1.885 1.00 0.00 17 ARG A CA 7
ATOM 3976 C C . ARG A 1 17 ? 5.563 -0.504 -0.955 1.00 0.00 17 ARG A C 7
ATOM 3977 O O . ARG A 1 17 ? 6.386 -1.418 -0.910 1.00 0.00 17 ARG A O 7
ATOM 3998 N N . LYS A 1 18 ? 4.460 -0.488 -0.214 1.00 0.00 18 LYS A N 7
ATOM 3999 C CA . LYS A 1 18 ? 4.146 -1.567 0.714 1.00 0.00 18 LYS A CA 7
ATOM 4000 C C . LYS A 1 18 ? 3.169 -2.557 0.088 1.00 0.00 18 LYS A C 7
ATOM 4001 O O . LYS A 1 18 ? 2.185 -2.163 -0.538 1.00 0.00 18 LYS A O 7
ATOM 4020 N N . THR A 1 19 ? 3.447 -3.845 0.261 1.00 0.00 19 THR A N 7
ATOM 4021 C CA . THR A 1 19 ? 2.593 -4.892 -0.287 1.00 0.00 19 THR A CA 7
ATOM 4022 C C . THR A 1 19 ? 1.415 -5.180 0.637 1.00 0.00 19 THR A C 7
ATOM 4023 O O . THR A 1 19 ? 1.543 -5.120 1.860 1.00 0.00 19 THR A O 7
ATOM 4034 N N . PHE A 1 20 ? 0.268 -5.495 0.045 1.00 0.00 20 PHE A N 7
ATOM 4035 C CA . PHE A 1 20 ? -0.934 -5.794 0.816 1.00 0.00 20 PHE A CA 7
ATOM 4036 C C . PHE A 1 20 ? -1.604 -7.066 0.307 1.00 0.00 20 PHE A C 7
ATOM 4037 O O . PHE A 1 20 ? -1.617 -7.337 -0.894 1.00 0.00 20 PHE A O 7
ATOM 4054 N N . SER A 1 21 ? -2.160 -7.845 1.230 1.00 0.00 21 SER A N 7
ATOM 4055 C CA . SER A 1 21 ? -2.828 -9.092 0.877 1.00 0.00 21 SER A CA 7
ATOM 4056 C C . SER A 1 21 ? -4.116 -8.818 0.105 1.00 0.00 21 SER A C 7
ATOM 4057 O O . SER A 1 21 ? -4.383 -9.444 -0.921 1.00 0.00 21 SER A O 7
ATOM 4065 N N . PHE A 1 22 ? -4.910 -7.878 0.606 1.00 0.00 22 PHE A N 7
ATOM 4066 C CA . PHE A 1 22 ? -6.170 -7.521 -0.035 1.00 0.00 22 PHE A CA 7
ATOM 4067 C C . PHE A 1 22 ? -6.098 -6.118 -0.633 1.00 0.00 22 PHE A C 7
ATOM 4068 O O . PHE A 1 22 ? -5.878 -5.138 0.080 1.00 0.00 22 PHE A O 7
ATOM 4085 N N . HIS A 1 23 ? -6.285 -6.031 -1.946 1.00 0.00 23 HIS A N 7
ATOM 4086 C CA . HIS A 1 23 ? -6.242 -4.749 -2.641 1.00 0.00 23 HIS A CA 7
ATOM 4087 C C . HIS A 1 23 ? -7.037 -3.692 -1.881 1.00 0.00 23 HIS A C 7
ATOM 4088 O O . HIS A 1 23 ? -6.592 -2.554 -1.731 1.00 0.00 23 HIS A O 7
ATOM 4102 N N . SER A 1 24 ? -8.217 -4.076 -1.403 1.00 0.00 24 SER A N 7
ATOM 4103 C CA . SER A 1 24 ? -9.077 -3.160 -0.663 1.00 0.00 24 SER A CA 7
ATOM 4104 C C . SER A 1 24 ? -8.291 -2.440 0.429 1.00 0.00 24 SER A C 7
ATOM 4105 O O . SER A 1 24 ? -8.452 -1.237 0.633 1.00 0.00 24 SER A O 7
ATOM 4113 N N . GLN A 1 25 ? -7.441 -3.186 1.127 1.00 0.00 25 GLN A N 7
ATOM 4114 C CA . GLN A 1 25 ? -6.630 -2.619 2.198 1.00 0.00 25 GLN A CA 7
ATOM 4115 C C . GLN A 1 25 ? -5.665 -1.571 1.655 1.00 0.00 25 GLN A C 7
ATOM 4116 O O . GLN A 1 25 ? -5.684 -0.415 2.079 1.00 0.00 25 GLN A O 7
ATOM 4130 N N . LEU A 1 26 ? -4.822 -1.982 0.714 1.00 0.00 26 LEU A N 7
ATOM 4131 C CA . LEU A 1 26 ? -3.848 -1.078 0.112 1.00 0.00 26 LEU A CA 7
ATOM 4132 C C . LEU A 1 26 ? -4.455 0.302 -0.119 1.00 0.00 26 LEU A C 7
ATOM 4133 O O . LEU A 1 26 ? -4.021 1.290 0.473 1.00 0.00 26 LEU A O 7
ATOM 4149 N N . VAL A 1 27 ? -5.464 0.361 -0.982 1.00 0.00 27 VAL A N 7
ATOM 4150 C CA . VAL A 1 27 ? -6.135 1.619 -1.289 1.00 0.00 27 VAL A CA 7
ATOM 4151 C C . VAL A 1 27 ? -6.364 2.442 -0.026 1.00 0.00 27 VAL A C 7
ATOM 4152 O O . VAL A 1 27 ? -6.112 3.647 -0.004 1.00 0.00 27 VAL A O 7
ATOM 4165 N N . ILE A 1 28 ? -6.843 1.783 1.023 1.00 0.00 28 ILE A N 7
ATOM 4166 C CA . ILE A 1 28 ? -7.105 2.453 2.291 1.00 0.00 28 ILE A CA 7
ATOM 4167 C C . ILE A 1 28 ? -5.822 3.020 2.889 1.00 0.00 28 ILE A C 7
ATOM 4168 O O . ILE A 1 28 ? -5.818 4.114 3.455 1.00 0.00 28 ILE A O 7
ATOM 4184 N N . HIS A 1 29 ? -4.733 2.269 2.759 1.00 0.00 29 HIS A N 7
ATOM 4185 C CA . HIS A 1 29 ? -3.442 2.697 3.284 1.00 0.00 29 HIS A CA 7
ATOM 4186 C C . HIS A 1 29 ? -2.967 3.969 2.588 1.00 0.00 29 HIS A C 7
ATOM 4187 O O . HIS A 1 29 ? -2.670 4.969 3.241 1.00 0.00 29 HIS A O 7
ATOM 4201 N N . GLN A 1 30 ? -2.897 3.922 1.262 1.00 0.00 30 GLN A N 7
ATOM 4202 C CA . GLN A 1 30 ? -2.457 5.070 0.479 1.00 0.00 30 GLN A CA 7
ATOM 4203 C C . GLN A 1 30 ? -3.002 6.369 1.064 1.00 0.00 30 GLN A C 7
ATOM 4204 O O . GLN A 1 30 ? -2.413 7.436 0.888 1.00 0.00 30 GLN A O 7
ATOM 4218 N N . ARG A 1 31 ? -4.130 6.271 1.760 1.00 0.00 31 ARG A N 7
ATOM 4219 C CA . ARG A 1 31 ? -4.755 7.439 2.370 1.00 0.00 31 ARG A CA 7
ATOM 4220 C C . ARG A 1 31 ? -3.806 8.109 3.359 1.00 0.00 31 ARG A C 7
ATOM 4221 O O . ARG A 1 31 ? -3.487 9.291 3.224 1.00 0.00 31 ARG A O 7
ATOM 4242 N N . ILE A 1 32 ? -3.359 7.348 4.351 1.00 0.00 32 ILE A N 7
ATOM 4243 C CA . ILE A 1 32 ? -2.447 7.868 5.362 1.00 0.00 32 ILE A CA 7
ATOM 4244 C C . ILE A 1 32 ? -1.491 8.894 4.763 1.00 0.00 32 ILE A C 7
ATOM 4245 O O . ILE A 1 32 ? -1.100 9.855 5.427 1.00 0.00 32 ILE A O 7
ATOM 4261 N N . HIS A 1 33 ? -1.120 8.686 3.504 1.00 0.00 33 HIS A N 7
ATOM 4262 C CA . HIS A 1 33 ? -0.212 9.595 2.814 1.00 0.00 33 HIS A CA 7
ATOM 4263 C C . HIS A 1 33 ? -0.907 10.912 2.486 1.00 0.00 33 HIS A C 7
ATOM 4264 O O . HIS A 1 33 ? -0.581 11.957 3.051 1.00 0.00 33 HIS A O 7
ATOM 4278 N N . THR A 1 34 ? -1.867 10.857 1.567 1.00 0.00 34 THR A N 7
ATOM 4279 C CA . THR A 1 34 ? -2.607 12.046 1.163 1.00 0.00 34 THR A CA 7
ATOM 4280 C C . THR A 1 34 ? -3.232 12.741 2.367 1.00 0.00 34 THR A C 7
ATOM 4281 O O . THR A 1 34 ? -3.095 13.952 2.537 1.00 0.00 34 THR A O 7
ATOM 4292 N N . GLY A 1 35 ? -3.918 11.966 3.201 1.00 0.00 35 GLY A N 7
ATOM 4293 C CA . GLY A 1 35 ? -4.554 12.526 4.380 1.00 0.00 35 GLY A CA 7
ATOM 4294 C C . GLY A 1 35 ? -3.625 13.429 5.166 1.00 0.00 35 GLY A C 7
ATOM 4295 O O . GLY A 1 35 ? -2.428 13.161 5.267 1.00 0.00 35 GLY A O 7
ATOM 4299 N N . GLU A 1 36 ? -4.177 14.503 5.722 1.00 0.00 36 GLU A N 7
ATOM 4300 C CA . GLU A 1 36 ? -3.387 15.450 6.500 1.00 0.00 36 GLU A CA 7
ATOM 4301 C C . GLU A 1 36 ? -2.383 14.721 7.388 1.00 0.00 36 GLU A C 7
ATOM 4302 O O . GLU A 1 36 ? -2.754 13.862 8.187 1.00 0.00 36 GLU A O 7
ATOM 4314 N N . ASN A 1 37 ? -1.109 15.070 7.242 1.00 0.00 37 ASN A N 7
ATOM 4315 C CA . ASN A 1 37 ? -0.051 14.449 8.029 1.00 0.00 37 ASN A CA 7
ATOM 4316 C C . ASN A 1 37 ? 0.712 15.494 8.837 1.00 0.00 37 ASN A C 7
ATOM 4317 O O . ASN A 1 37 ? 0.911 16.628 8.401 1.00 0.00 37 ASN A O 7
ATOM 4328 N N . PRO A 1 38 ? 1.149 15.105 10.044 1.00 0.00 38 PRO A N 7
ATOM 4329 C CA . PRO A 1 38 ? 1.898 15.993 10.939 1.00 0.00 38 PRO A CA 7
ATOM 4330 C C . PRO A 1 38 ? 3.299 16.293 10.419 1.00 0.00 38 PRO A C 7
ATOM 4331 O O . PRO A 1 38 ? 3.984 15.408 9.905 1.00 0.00 38 PRO A O 7
ATOM 4342 N N . SER A 1 39 ? 3.721 17.546 10.555 1.00 0.00 39 SER A N 7
ATOM 4343 C CA . SER A 1 39 ? 5.041 17.963 10.096 1.00 0.00 39 SER A CA 7
ATOM 4344 C C . SER A 1 39 ? 6.106 17.644 11.141 1.00 0.00 39 SER A C 7
ATOM 4345 O O . SER A 1 39 ? 5.943 17.949 12.322 1.00 0.00 39 SER A O 7
ATOM 4353 N N . GLY A 1 40 ? 7.197 17.028 10.696 1.00 0.00 40 GLY A N 7
ATOM 4354 C CA . GLY A 1 40 ? 8.273 16.677 11.605 1.00 0.00 40 GLY A CA 7
ATOM 4355 C C . GLY A 1 40 ? 9.337 15.826 10.942 1.00 0.00 40 GLY A C 7
ATOM 4356 O O . GLY A 1 40 ? 9.339 14.599 11.054 1.00 0.00 40 GLY A O 7
ATOM 4360 N N . PRO A 1 41 ? 10.267 16.480 10.231 1.00 0.00 41 PRO A N 7
ATOM 4361 C CA . PRO A 1 41 ? 11.358 15.794 9.533 1.00 0.00 41 PRO A CA 7
ATOM 4362 C C . PRO A 1 41 ? 12.376 15.194 10.496 1.00 0.00 41 PRO A C 7
ATOM 4363 O O . PRO A 1 41 ? 12.414 15.548 11.674 1.00 0.00 41 PRO A O 7
ATOM 4374 N N . SER A 1 42 ? 13.200 14.284 9.987 1.00 0.00 42 SER A N 7
ATOM 4375 C CA . SER A 1 42 ? 14.217 13.631 10.804 1.00 0.00 42 SER A CA 7
ATOM 4376 C C . SER A 1 42 ? 15.126 12.757 9.944 1.00 0.00 42 SER A C 7
ATOM 4377 O O . SER A 1 42 ? 14.706 12.231 8.914 1.00 0.00 42 SER A O 7
ATOM 4385 N N . SER A 1 43 ? 16.374 12.608 10.377 1.00 0.00 43 SER A N 7
ATOM 4386 C CA . SER A 1 43 ? 17.344 11.802 9.646 1.00 0.00 43 SER A CA 7
ATOM 4387 C C . SER A 1 43 ? 17.817 10.622 10.491 1.00 0.00 43 SER A C 7
ATOM 4388 O O . SER A 1 43 ? 18.587 10.790 11.436 1.00 0.00 43 SER A O 7
ATOM 4396 N N . GLY A 1 44 ? 17.349 9.428 10.143 1.00 0.00 44 GLY A N 7
ATOM 4397 C CA . GLY A 1 44 ? 17.733 8.237 10.879 1.00 0.00 44 GLY A CA 7
ATOM 4398 C C . GLY A 1 44 ? 16.537 7.439 11.356 1.00 0.00 44 GLY A C 7
ATOM 4399 O O . GLY A 1 44 ? 16.040 7.701 12.451 1.00 0.00 44 GLY A O 7
ATOM 4404 N N . GLY A 1 1 ? 14.294 -12.717 -24.521 1.00 0.00 1 GLY A N 8
ATOM 4405 C CA . GLY A 1 1 ? 13.145 -12.533 -23.654 1.00 0.00 1 GLY A CA 8
ATOM 4406 C C . GLY A 1 1 ? 12.999 -13.650 -22.640 1.00 0.00 1 GLY A C 8
ATOM 4407 O O . GLY A 1 1 ? 13.886 -14.492 -22.502 1.00 0.00 1 GLY A O 8
ATOM 4411 N N . SER A 1 2 ? 11.876 -13.658 -21.928 1.00 0.00 2 SER A N 8
ATOM 4412 C CA . SER A 1 2 ? 11.619 -14.677 -20.918 1.00 0.00 2 SER A CA 8
ATOM 4413 C C . SER A 1 2 ? 10.137 -14.724 -20.558 1.00 0.00 2 SER A C 8
ATOM 4414 O O . SER A 1 2 ? 9.513 -13.691 -20.315 1.00 0.00 2 SER A O 8
ATOM 4422 N N . SER A 1 3 ? 9.580 -15.930 -20.528 1.00 0.00 3 SER A N 8
ATOM 4423 C CA . SER A 1 3 ? 8.170 -16.113 -20.202 1.00 0.00 3 SER A CA 8
ATOM 4424 C C . SER A 1 3 ? 7.997 -17.163 -19.109 1.00 0.00 3 SER A C 8
ATOM 4425 O O . SER A 1 3 ? 8.791 -18.095 -18.996 1.00 0.00 3 SER A O 8
ATOM 4433 N N . GLY A 1 4 ? 6.951 -17.002 -18.304 1.00 0.00 4 GLY A N 8
ATOM 4434 C CA . GLY A 1 4 ? 6.691 -17.942 -17.229 1.00 0.00 4 GLY A CA 8
ATOM 4435 C C . GLY A 1 4 ? 6.232 -17.256 -15.957 1.00 0.00 4 GLY A C 8
ATOM 4436 O O . GLY A 1 4 ? 6.385 -16.044 -15.808 1.00 0.00 4 GLY A O 8
ATOM 4440 N N . SER A 1 5 ? 5.665 -18.033 -15.039 1.00 0.00 5 SER A N 8
ATOM 4441 C CA . SER A 1 5 ? 5.177 -17.492 -13.776 1.00 0.00 5 SER A CA 8
ATOM 4442 C C . SER A 1 5 ? 6.337 -17.151 -12.846 1.00 0.00 5 SER A C 8
ATOM 4443 O O . SER A 1 5 ? 7.212 -17.981 -12.596 1.00 0.00 5 SER A O 8
ATOM 4451 N N . SER A 1 6 ? 6.338 -15.923 -12.337 1.00 0.00 6 SER A N 8
ATOM 4452 C CA . SER A 1 6 ? 7.392 -15.470 -11.437 1.00 0.00 6 SER A CA 8
ATOM 4453 C C . SER A 1 6 ? 6.967 -14.207 -10.695 1.00 0.00 6 SER A C 8
ATOM 4454 O O . SER A 1 6 ? 6.089 -13.473 -11.147 1.00 0.00 6 SER A O 8
ATOM 4462 N N . GLY A 1 7 ? 7.596 -13.960 -9.550 1.00 0.00 7 GLY A N 8
ATOM 4463 C CA . GLY A 1 7 ? 7.270 -12.786 -8.762 1.00 0.00 7 GLY A CA 8
ATOM 4464 C C . GLY A 1 7 ? 5.890 -12.871 -8.139 1.00 0.00 7 GLY A C 8
ATOM 4465 O O . GLY A 1 7 ? 5.253 -13.923 -8.170 1.00 0.00 7 GLY A O 8
ATOM 4469 N N . GLU A 1 8 ? 5.430 -11.761 -7.571 1.00 0.00 8 GLU A N 8
ATOM 4470 C CA . GLU A 1 8 ? 4.118 -11.716 -6.936 1.00 0.00 8 GLU A CA 8
ATOM 4471 C C . GLU A 1 8 ? 3.175 -10.791 -7.700 1.00 0.00 8 GLU A C 8
ATOM 4472 O O . GLU A 1 8 ? 3.557 -9.694 -8.107 1.00 0.00 8 GLU A O 8
ATOM 4484 N N . LYS A 1 9 ? 1.940 -11.243 -7.892 1.00 0.00 9 LYS A N 8
ATOM 4485 C CA . LYS A 1 9 ? 0.940 -10.458 -8.606 1.00 0.00 9 LYS A CA 8
ATOM 4486 C C . LYS A 1 9 ? 0.066 -9.674 -7.632 1.00 0.00 9 LYS A C 8
ATOM 4487 O O . LYS A 1 9 ? -1.083 -9.351 -7.936 1.00 0.00 9 LYS A O 8
ATOM 4506 N N . LEU A 1 10 ? 0.617 -9.371 -6.463 1.00 0.00 10 LEU A N 8
ATOM 4507 C CA . LEU A 1 10 ? -0.112 -8.623 -5.444 1.00 0.00 10 LEU A CA 8
ATOM 4508 C C . LEU A 1 10 ? 0.081 -7.122 -5.628 1.00 0.00 10 LEU A C 8
ATOM 4509 O O . LEU A 1 10 ? 1.054 -6.680 -6.241 1.00 0.00 10 LEU A O 8
ATOM 4525 N N . HIS A 1 11 ? -0.851 -6.340 -5.092 1.00 0.00 11 HIS A N 8
ATOM 4526 C CA . HIS A 1 11 ? -0.782 -4.887 -5.195 1.00 0.00 11 HIS A CA 8
ATOM 4527 C C . HIS A 1 11 ? 0.093 -4.305 -4.089 1.00 0.00 11 HIS A C 8
ATOM 4528 O O . HIS A 1 11 ? 0.413 -4.986 -3.115 1.00 0.00 11 HIS A O 8
ATOM 4542 N N . GLU A 1 12 ? 0.478 -3.042 -4.247 1.00 0.00 12 GLU A N 8
ATOM 4543 C CA . GLU A 1 12 ? 1.317 -2.370 -3.262 1.00 0.00 12 GLU A CA 8
ATOM 4544 C C . GLU A 1 12 ? 1.137 -0.857 -3.336 1.00 0.00 12 GLU A C 8
ATOM 4545 O O . GLU A 1 12 ? 0.559 -0.334 -4.289 1.00 0.00 12 GLU A O 8
ATOM 4557 N N . CYS A 1 13 ? 1.636 -0.158 -2.322 1.00 0.00 13 CYS A N 8
ATOM 4558 C CA . CYS A 1 13 ? 1.531 1.295 -2.269 1.00 0.00 13 CYS A CA 8
ATOM 4559 C C . CYS A 1 13 ? 2.451 1.945 -3.299 1.00 0.00 13 CYS A C 8
ATOM 4560 O O . CYS A 1 13 ? 3.312 1.286 -3.881 1.00 0.00 13 CYS A O 8
ATOM 4567 N N . SER A 1 14 ? 2.262 3.242 -3.518 1.00 0.00 14 SER A N 8
ATOM 4568 C CA . SER A 1 14 ? 3.071 3.981 -4.480 1.00 0.00 14 SER A CA 8
ATOM 4569 C C . SER A 1 14 ? 3.986 4.974 -3.770 1.00 0.00 14 SER A C 8
ATOM 4570 O O . SER A 1 14 ? 4.940 5.484 -4.357 1.00 0.00 14 SER A O 8
ATOM 4578 N N . GLU A 1 15 ? 3.688 5.244 -2.503 1.00 0.00 15 GLU A N 8
ATOM 4579 C CA . GLU A 1 15 ? 4.483 6.176 -1.713 1.00 0.00 15 GLU A CA 8
ATOM 4580 C C . GLU A 1 15 ? 5.543 5.437 -0.902 1.00 0.00 15 GLU A C 8
ATOM 4581 O O . GLU A 1 15 ? 6.688 5.879 -0.807 1.00 0.00 15 GLU A O 8
ATOM 4593 N N . CYS A 1 16 ? 5.153 4.308 -0.319 1.00 0.00 16 CYS A N 8
ATOM 4594 C CA . CYS A 1 16 ? 6.067 3.507 0.485 1.00 0.00 16 CYS A CA 8
ATOM 4595 C C . CYS A 1 16 ? 6.394 2.190 -0.214 1.00 0.00 16 CYS A C 8
ATOM 4596 O O . CYS A 1 16 ? 7.326 1.485 0.173 1.00 0.00 16 CYS A O 8
ATOM 4603 N N . ARG A 1 17 ? 5.621 1.866 -1.245 1.00 0.00 17 ARG A N 8
ATOM 4604 C CA . ARG A 1 17 ? 5.827 0.634 -1.997 1.00 0.00 17 ARG A CA 8
ATOM 4605 C C . ARG A 1 17 ? 5.614 -0.588 -1.109 1.00 0.00 17 ARG A C 8
ATOM 4606 O O . ARG A 1 17 ? 6.359 -1.565 -1.189 1.00 0.00 17 ARG A O 8
ATOM 4627 N N . LYS A 1 18 ? 4.592 -0.526 -0.262 1.00 0.00 18 LYS A N 8
ATOM 4628 C CA . LYS A 1 18 ? 4.278 -1.627 0.641 1.00 0.00 18 LYS A CA 8
ATOM 4629 C C . LYS A 1 18 ? 3.239 -2.558 0.025 1.00 0.00 18 LYS A C 8
ATOM 4630 O O . LYS A 1 18 ? 2.262 -2.106 -0.573 1.00 0.00 18 LYS A O 8
ATOM 4649 N N . THR A 1 19 ? 3.456 -3.861 0.174 1.00 0.00 19 THR A N 8
ATOM 4650 C CA . THR A 1 19 ? 2.538 -4.855 -0.367 1.00 0.00 19 THR A CA 8
ATOM 4651 C C . THR A 1 19 ? 1.358 -5.083 0.571 1.00 0.00 19 THR A C 8
ATOM 4652 O O . THR A 1 19 ? 1.449 -4.828 1.772 1.00 0.00 19 THR A O 8
ATOM 4663 N N . PHE A 1 20 ? 0.252 -5.566 0.015 1.00 0.00 20 PHE A N 8
ATOM 4664 C CA . PHE A 1 20 ? -0.947 -5.828 0.803 1.00 0.00 20 PHE A CA 8
ATOM 4665 C C . PHE A 1 20 ? -1.647 -7.096 0.323 1.00 0.00 20 PHE A C 8
ATOM 4666 O O . PHE A 1 20 ? -1.944 -7.244 -0.862 1.00 0.00 20 PHE A O 8
ATOM 4683 N N . SER A 1 21 ? -1.906 -8.010 1.253 1.00 0.00 21 SER A N 8
ATOM 4684 C CA . SER A 1 21 ? -2.567 -9.268 0.925 1.00 0.00 21 SER A CA 8
ATOM 4685 C C . SER A 1 21 ? -3.745 -9.034 -0.016 1.00 0.00 21 SER A C 8
ATOM 4686 O O . SER A 1 21 ? -3.926 -9.760 -0.994 1.00 0.00 21 SER A O 8
ATOM 4694 N N . PHE A 1 22 ? -4.543 -8.016 0.287 1.00 0.00 22 PHE A N 8
ATOM 4695 C CA . PHE A 1 22 ? -5.704 -7.686 -0.530 1.00 0.00 22 PHE A CA 8
ATOM 4696 C C . PHE A 1 22 ? -5.665 -6.223 -0.965 1.00 0.00 22 PHE A C 8
ATOM 4697 O O . PHE A 1 22 ? -5.431 -5.328 -0.153 1.00 0.00 22 PHE A O 8
ATOM 4714 N N . HIS A 1 23 ? -5.896 -5.989 -2.253 1.00 0.00 23 HIS A N 8
ATOM 4715 C CA . HIS A 1 23 ? -5.888 -4.636 -2.797 1.00 0.00 23 HIS A CA 8
ATOM 4716 C C . HIS A 1 23 ? -6.780 -3.713 -1.973 1.00 0.00 23 HIS A C 8
ATOM 4717 O O . HIS A 1 23 ? -6.357 -2.635 -1.555 1.00 0.00 23 HIS A O 8
ATOM 4731 N N . SER A 1 24 ? -8.016 -4.143 -1.743 1.00 0.00 24 SER A N 8
ATOM 4732 C CA . SER A 1 24 ? -8.970 -3.353 -0.972 1.00 0.00 24 SER A CA 8
ATOM 4733 C C . SER A 1 24 ? -8.273 -2.632 0.178 1.00 0.00 24 SER A C 8
ATOM 4734 O O . SER A 1 24 ? -8.508 -1.447 0.413 1.00 0.00 24 SER A O 8
ATOM 4742 N N . GLN A 1 25 ? -7.416 -3.357 0.890 1.00 0.00 25 GLN A N 8
ATOM 4743 C CA . GLN A 1 25 ? -6.686 -2.787 2.016 1.00 0.00 25 GLN A CA 8
ATOM 4744 C C . GLN A 1 25 ? -5.736 -1.689 1.549 1.00 0.00 25 GLN A C 8
ATOM 4745 O O . GLN A 1 25 ? -5.759 -0.572 2.068 1.00 0.00 25 GLN A O 8
ATOM 4759 N N . LEU A 1 26 ? -4.902 -2.013 0.567 1.00 0.00 26 LEU A N 8
ATOM 4760 C CA . LEU A 1 26 ? -3.943 -1.054 0.030 1.00 0.00 26 LEU A CA 8
ATOM 4761 C C . LEU A 1 26 ? -4.576 0.326 -0.115 1.00 0.00 26 LEU A C 8
ATOM 4762 O O . LEU A 1 26 ? -4.171 1.279 0.551 1.00 0.00 26 LEU A O 8
ATOM 4778 N N . VAL A 1 27 ? -5.574 0.425 -0.988 1.00 0.00 27 VAL A N 8
ATOM 4779 C CA . VAL A 1 27 ? -6.265 1.688 -1.217 1.00 0.00 27 VAL A CA 8
ATOM 4780 C C . VAL A 1 27 ? -6.480 2.443 0.089 1.00 0.00 27 VAL A C 8
ATOM 4781 O O . VAL A 1 27 ? -6.320 3.662 0.147 1.00 0.00 27 VAL A O 8
ATOM 4794 N N . ILE A 1 28 ? -6.843 1.710 1.137 1.00 0.00 28 ILE A N 8
ATOM 4795 C CA . ILE A 1 28 ? -7.078 2.311 2.444 1.00 0.00 28 ILE A CA 8
ATOM 4796 C C . ILE A 1 28 ? -5.792 2.894 3.020 1.00 0.00 28 ILE A C 8
ATOM 4797 O O . ILE A 1 28 ? -5.792 3.989 3.584 1.00 0.00 28 ILE A O 8
ATOM 4813 N N . HIS A 1 29 ? -4.697 2.156 2.874 1.00 0.00 29 HIS A N 8
ATOM 4814 C CA . HIS A 1 29 ? -3.402 2.601 3.378 1.00 0.00 29 HIS A CA 8
ATOM 4815 C C . HIS A 1 29 ? -2.978 3.905 2.709 1.00 0.00 29 HIS A C 8
ATOM 4816 O O . HIS A 1 29 ? -2.686 4.892 3.383 1.00 0.00 29 HIS A O 8
ATOM 4830 N N . GLN A 1 30 ? -2.946 3.900 1.380 1.00 0.00 30 GLN A N 8
ATOM 4831 C CA . GLN A 1 30 ? -2.555 5.082 0.621 1.00 0.00 30 GLN A CA 8
ATOM 4832 C C . GLN A 1 30 ? -3.064 6.353 1.294 1.00 0.00 30 GLN A C 8
ATOM 4833 O O . GLN A 1 30 ? -2.451 7.414 1.182 1.00 0.00 30 GLN A O 8
ATOM 4847 N N . ARG A 1 31 ? -4.190 6.237 1.991 1.00 0.00 31 ARG A N 8
ATOM 4848 C CA . ARG A 1 31 ? -4.782 7.377 2.680 1.00 0.00 31 ARG A CA 8
ATOM 4849 C C . ARG A 1 31 ? -3.778 8.017 3.636 1.00 0.00 31 ARG A C 8
ATOM 4850 O O . ARG A 1 31 ? -3.474 9.205 3.528 1.00 0.00 31 ARG A O 8
ATOM 4871 N N . ILE A 1 32 ? -3.268 7.221 4.569 1.00 0.00 32 ILE A N 8
ATOM 4872 C CA . ILE A 1 32 ? -2.299 7.709 5.542 1.00 0.00 32 ILE A CA 8
ATOM 4873 C C . ILE A 1 32 ? -1.373 8.749 4.922 1.00 0.00 32 ILE A C 8
ATOM 4874 O O . ILE A 1 32 ? -0.942 9.690 5.589 1.00 0.00 32 ILE A O 8
ATOM 4890 N N . HIS A 1 33 ? -1.071 8.574 3.639 1.00 0.00 33 HIS A N 8
ATOM 4891 C CA . HIS A 1 33 ? -0.197 9.499 2.926 1.00 0.00 33 HIS A CA 8
ATOM 4892 C C . HIS A 1 33 ? -0.965 10.742 2.487 1.00 0.00 33 HIS A C 8
ATOM 4893 O O . HIS A 1 33 ? -0.636 11.861 2.883 1.00 0.00 33 HIS A O 8
ATOM 4907 N N . THR A 1 34 ? -1.990 10.539 1.665 1.00 0.00 34 THR A N 8
ATOM 4908 C CA . THR A 1 34 ? -2.803 11.643 1.170 1.00 0.00 34 THR A CA 8
ATOM 4909 C C . THR A 1 34 ? -3.644 12.250 2.287 1.00 0.00 34 THR A C 8
ATOM 4910 O O . THR A 1 34 ? -4.632 11.661 2.724 1.00 0.00 34 THR A O 8
ATOM 4921 N N . GLY A 1 35 ? -3.246 13.433 2.745 1.00 0.00 35 GLY A N 8
ATOM 4922 C CA . GLY A 1 35 ? -3.975 14.101 3.808 1.00 0.00 35 GLY A CA 8
ATOM 4923 C C . GLY A 1 35 ? -3.317 15.397 4.236 1.00 0.00 35 GLY A C 8
ATOM 4924 O O . GLY A 1 35 ? -3.922 16.465 4.148 1.00 0.00 35 GLY A O 8
ATOM 4928 N N . GLU A 1 36 ? -2.076 15.303 4.703 1.00 0.00 36 GLU A N 8
ATOM 4929 C CA . GLU A 1 36 ? -1.338 16.479 5.150 1.00 0.00 36 GLU A CA 8
ATOM 4930 C C . GLU A 1 36 ? -1.230 17.511 4.031 1.00 0.00 36 GLU A C 8
ATOM 4931 O O . GLU A 1 36 ? -0.894 17.178 2.896 1.00 0.00 36 GLU A O 8
ATOM 4943 N N . ASN A 1 37 ? -1.519 18.765 4.362 1.00 0.00 37 ASN A N 8
ATOM 4944 C CA . ASN A 1 37 ? -1.457 19.847 3.386 1.00 0.00 37 ASN A CA 8
ATOM 4945 C C . ASN A 1 37 ? -0.079 20.503 3.388 1.00 0.00 37 ASN A C 8
ATOM 4946 O O . ASN A 1 37 ? 0.545 20.691 4.433 1.00 0.00 37 ASN A O 8
ATOM 4957 N N . PRO A 1 38 ? 0.408 20.859 2.190 1.00 0.00 38 PRO A N 8
ATOM 4958 C CA . PRO A 1 38 ? 1.717 21.500 2.027 1.00 0.00 38 PRO A CA 8
ATOM 4959 C C . PRO A 1 38 ? 1.735 22.926 2.569 1.00 0.00 38 PRO A C 8
ATOM 4960 O O . PRO A 1 38 ? 0.690 23.559 2.712 1.00 0.00 38 PRO A O 8
ATOM 4971 N N . SER A 1 39 ? 2.931 23.424 2.868 1.00 0.00 39 SER A N 8
ATOM 4972 C CA . SER A 1 39 ? 3.085 24.774 3.397 1.00 0.00 39 SER A CA 8
ATOM 4973 C C . SER A 1 39 ? 2.313 25.782 2.550 1.00 0.00 39 SER A C 8
ATOM 4974 O O . SER A 1 39 ? 2.548 25.908 1.349 1.00 0.00 39 SER A O 8
ATOM 4982 N N . GLY A 1 40 ? 1.390 26.497 3.186 1.00 0.00 40 GLY A N 8
ATOM 4983 C CA . GLY A 1 40 ? 0.597 27.483 2.476 1.00 0.00 40 GLY A CA 8
ATOM 4984 C C . GLY A 1 40 ? -0.520 28.052 3.329 1.00 0.00 40 GLY A C 8
ATOM 4985 O O . GLY A 1 40 ? -0.566 27.851 4.543 1.00 0.00 40 GLY A O 8
ATOM 4989 N N . PRO A 1 41 ? -1.445 28.782 2.689 1.00 0.00 41 PRO A N 8
ATOM 4990 C CA . PRO A 1 41 ? -2.583 29.398 3.379 1.00 0.00 41 PRO A CA 8
ATOM 4991 C C . PRO A 1 41 ? -3.593 28.365 3.866 1.00 0.00 41 PRO A C 8
ATOM 4992 O O . PRO A 1 41 ? -4.508 27.986 3.135 1.00 0.00 41 PRO A O 8
ATOM 5003 N N . SER A 1 42 ? -3.422 27.915 5.104 1.00 0.00 42 SER A N 8
ATOM 5004 C CA . SER A 1 42 ? -4.318 26.923 5.688 1.00 0.00 42 SER A CA 8
ATOM 5005 C C . SER A 1 42 ? -4.571 27.220 7.162 1.00 0.00 42 SER A C 8
ATOM 5006 O O . SER A 1 42 ? -3.943 28.104 7.746 1.00 0.00 42 SER A O 8
ATOM 5014 N N . SER A 1 43 ? -5.496 26.476 7.759 1.00 0.00 43 SER A N 8
ATOM 5015 C CA . SER A 1 43 ? -5.837 26.662 9.165 1.00 0.00 43 SER A CA 8
ATOM 5016 C C . SER A 1 43 ? -4.663 26.283 10.063 1.00 0.00 43 SER A C 8
ATOM 5017 O O . SER A 1 43 ? -4.284 27.036 10.959 1.00 0.00 43 SER A O 8
ATOM 5025 N N . GLY A 1 44 ? -4.091 25.108 9.815 1.00 0.00 44 GLY A N 8
ATOM 5026 C CA . GLY A 1 44 ? -2.966 24.649 10.608 1.00 0.00 44 GLY A CA 8
ATOM 5027 C C . GLY A 1 44 ? -2.454 23.295 10.158 1.00 0.00 44 GLY A C 8
ATOM 5028 O O . GLY A 1 44 ? -2.958 22.277 10.629 1.00 0.00 44 GLY A O 8
ATOM 5033 N N . GLY A 1 1 ? 18.909 -12.860 -18.278 1.00 0.00 1 GLY A N 9
ATOM 5034 C CA . GLY A 1 1 ? 18.243 -13.462 -17.139 1.00 0.00 1 GLY A CA 9
ATOM 5035 C C . GLY A 1 1 ? 16.835 -13.920 -17.466 1.00 0.00 1 GLY A C 9
ATOM 5036 O O . GLY A 1 1 ? 15.910 -13.110 -17.529 1.00 0.00 1 GLY A O 9
ATOM 5040 N N . SER A 1 2 ? 16.672 -15.222 -17.677 1.00 0.00 2 SER A N 9
ATOM 5041 C CA . SER A 1 2 ? 15.368 -15.786 -18.005 1.00 0.00 2 SER A CA 9
ATOM 5042 C C . SER A 1 2 ? 14.299 -15.278 -17.043 1.00 0.00 2 SER A C 9
ATOM 5043 O O . SER A 1 2 ? 13.315 -14.665 -17.458 1.00 0.00 2 SER A O 9
ATOM 5051 N N . SER A 1 3 ? 14.499 -15.539 -15.755 1.00 0.00 3 SER A N 9
ATOM 5052 C CA . SER A 1 3 ? 13.551 -15.112 -14.732 1.00 0.00 3 SER A CA 9
ATOM 5053 C C . SER A 1 3 ? 14.083 -15.418 -13.336 1.00 0.00 3 SER A C 9
ATOM 5054 O O . SER A 1 3 ? 15.089 -16.110 -13.181 1.00 0.00 3 SER A O 9
ATOM 5062 N N . GLY A 1 4 ? 13.400 -14.898 -12.321 1.00 0.00 4 GLY A N 9
ATOM 5063 C CA . GLY A 1 4 ? 13.818 -15.126 -10.950 1.00 0.00 4 GLY A CA 9
ATOM 5064 C C . GLY A 1 4 ? 12.735 -14.780 -9.948 1.00 0.00 4 GLY A C 9
ATOM 5065 O O . GLY A 1 4 ? 12.985 -14.073 -8.972 1.00 0.00 4 GLY A O 9
ATOM 5069 N N . SER A 1 5 ? 11.526 -15.277 -10.190 1.00 0.00 5 SER A N 9
ATOM 5070 C CA . SER A 1 5 ? 10.399 -15.011 -9.304 1.00 0.00 5 SER A CA 9
ATOM 5071 C C . SER A 1 5 ? 9.378 -16.144 -9.369 1.00 0.00 5 SER A C 9
ATOM 5072 O O . SER A 1 5 ? 9.338 -16.903 -10.337 1.00 0.00 5 SER A O 9
ATOM 5080 N N . SER A 1 6 ? 8.555 -16.250 -8.331 1.00 0.00 6 SER A N 9
ATOM 5081 C CA . SER A 1 6 ? 7.537 -17.292 -8.267 1.00 0.00 6 SER A CA 9
ATOM 5082 C C . SER A 1 6 ? 6.146 -16.683 -8.116 1.00 0.00 6 SER A C 9
ATOM 5083 O O . SER A 1 6 ? 5.321 -17.175 -7.347 1.00 0.00 6 SER A O 9
ATOM 5091 N N . GLY A 1 7 ? 5.894 -15.608 -8.856 1.00 0.00 7 GLY A N 9
ATOM 5092 C CA . GLY A 1 7 ? 4.603 -14.948 -8.790 1.00 0.00 7 GLY A CA 9
ATOM 5093 C C . GLY A 1 7 ? 4.706 -13.519 -8.295 1.00 0.00 7 GLY A C 9
ATOM 5094 O O . GLY A 1 7 ? 4.943 -12.600 -9.078 1.00 0.00 7 GLY A O 9
ATOM 5098 N N . GLU A 1 8 ? 4.526 -13.332 -6.991 1.00 0.00 8 GLU A N 9
ATOM 5099 C CA . GLU A 1 8 ? 4.599 -12.004 -6.394 1.00 0.00 8 GLU A CA 9
ATOM 5100 C C . GLU A 1 8 ? 3.711 -11.019 -7.149 1.00 0.00 8 GLU A C 9
ATOM 5101 O O . GLU A 1 8 ? 4.095 -9.873 -7.385 1.00 0.00 8 GLU A O 9
ATOM 5113 N N . LYS A 1 9 ? 2.521 -11.473 -7.526 1.00 0.00 9 LYS A N 9
ATOM 5114 C CA . LYS A 1 9 ? 1.576 -10.634 -8.254 1.00 0.00 9 LYS A CA 9
ATOM 5115 C C . LYS A 1 9 ? 0.615 -9.939 -7.295 1.00 0.00 9 LYS A C 9
ATOM 5116 O O . LYS A 1 9 ? -0.590 -9.877 -7.544 1.00 0.00 9 LYS A O 9
ATOM 5135 N N . LEU A 1 10 ? 1.155 -9.415 -6.200 1.00 0.00 10 LEU A N 9
ATOM 5136 C CA . LEU A 1 10 ? 0.345 -8.722 -5.204 1.00 0.00 10 LEU A CA 9
ATOM 5137 C C . LEU A 1 10 ? 0.431 -7.211 -5.388 1.00 0.00 10 LEU A C 9
ATOM 5138 O O . LEU A 1 10 ? 1.434 -6.690 -5.878 1.00 0.00 10 LEU A O 9
ATOM 5154 N N . HIS A 1 11 ? -0.627 -6.510 -4.991 1.00 0.00 11 HIS A N 9
ATOM 5155 C CA . HIS A 1 11 ? -0.670 -5.057 -5.110 1.00 0.00 11 HIS A CA 9
ATOM 5156 C C . HIS A 1 11 ? 0.210 -4.399 -4.051 1.00 0.00 11 HIS A C 9
ATOM 5157 O O . HIS A 1 11 ? 0.400 -4.943 -2.964 1.00 0.00 11 HIS A O 9
ATOM 5171 N N . GLU A 1 12 ? 0.744 -3.226 -4.377 1.00 0.00 12 GLU A N 9
ATOM 5172 C CA . GLU A 1 12 ? 1.605 -2.496 -3.454 1.00 0.00 12 GLU A CA 9
ATOM 5173 C C . GLU A 1 12 ? 1.368 -0.993 -3.563 1.00 0.00 12 GLU A C 9
ATOM 5174 O O . GLU A 1 12 ? 0.806 -0.511 -4.547 1.00 0.00 12 GLU A O 9
ATOM 5186 N N . CYS A 1 13 ? 1.801 -0.256 -2.545 1.00 0.00 13 CYS A N 9
ATOM 5187 C CA . CYS A 1 13 ? 1.636 1.192 -2.524 1.00 0.00 13 CYS A CA 9
ATOM 5188 C C . CYS A 1 13 ? 2.541 1.857 -3.557 1.00 0.00 13 CYS A C 9
ATOM 5189 O O . CYS A 1 13 ? 3.368 1.200 -4.188 1.00 0.00 13 CYS A O 9
ATOM 5196 N N . SER A 1 14 ? 2.377 3.166 -3.725 1.00 0.00 14 SER A N 9
ATOM 5197 C CA . SER A 1 14 ? 3.175 3.920 -4.684 1.00 0.00 14 SER A CA 9
ATOM 5198 C C . SER A 1 14 ? 4.158 4.841 -3.967 1.00 0.00 14 SER A C 9
ATOM 5199 O O . SER A 1 14 ? 5.247 5.115 -4.470 1.00 0.00 14 SER A O 9
ATOM 5207 N N . GLU A 1 15 ? 3.763 5.316 -2.790 1.00 0.00 15 GLU A N 9
ATOM 5208 C CA . GLU A 1 15 ? 4.608 6.207 -2.004 1.00 0.00 15 GLU A CA 9
ATOM 5209 C C . GLU A 1 15 ? 5.565 5.411 -1.120 1.00 0.00 15 GLU A C 9
ATOM 5210 O O . GLU A 1 15 ? 6.765 5.687 -1.079 1.00 0.00 15 GLU A O 9
ATOM 5222 N N . CYS A 1 16 ? 5.026 4.423 -0.414 1.00 0.00 16 CYS A N 9
ATOM 5223 C CA . CYS A 1 16 ? 5.829 3.587 0.469 1.00 0.00 16 CYS A CA 9
ATOM 5224 C C . CYS A 1 16 ? 6.199 2.273 -0.213 1.00 0.00 16 CYS A C 9
ATOM 5225 O O . CYS A 1 16 ? 7.124 1.580 0.212 1.00 0.00 16 CYS A O 9
ATOM 5232 N N . ARG A 1 17 ? 5.470 1.937 -1.272 1.00 0.00 17 ARG A N 9
ATOM 5233 C CA . ARG A 1 17 ? 5.721 0.706 -2.012 1.00 0.00 17 ARG A CA 9
ATOM 5234 C C . ARG A 1 17 ? 5.544 -0.514 -1.114 1.00 0.00 17 ARG A C 9
ATOM 5235 O O . ARG A 1 17 ? 6.322 -1.466 -1.180 1.00 0.00 17 ARG A O 9
ATOM 5256 N N . LYS A 1 18 ? 4.515 -0.479 -0.273 1.00 0.00 18 LYS A N 9
ATOM 5257 C CA . LYS A 1 18 ? 4.235 -1.582 0.639 1.00 0.00 18 LYS A CA 9
ATOM 5258 C C . LYS A 1 18 ? 3.210 -2.538 0.038 1.00 0.00 18 LYS A C 9
ATOM 5259 O O . LYS A 1 18 ? 2.205 -2.110 -0.533 1.00 0.00 18 LYS A O 9
ATOM 5278 N N . THR A 1 19 ? 3.469 -3.835 0.170 1.00 0.00 19 THR A N 9
ATOM 5279 C CA . THR A 1 19 ? 2.569 -4.852 -0.360 1.00 0.00 19 THR A CA 9
ATOM 5280 C C . THR A 1 19 ? 1.412 -5.115 0.597 1.00 0.00 19 THR A C 9
ATOM 5281 O O . THR A 1 19 ? 1.513 -4.852 1.795 1.00 0.00 19 THR A O 9
ATOM 5292 N N . PHE A 1 20 ? 0.314 -5.637 0.061 1.00 0.00 20 PHE A N 9
ATOM 5293 C CA . PHE A 1 20 ? -0.863 -5.936 0.868 1.00 0.00 20 PHE A CA 9
ATOM 5294 C C . PHE A 1 20 ? -1.526 -7.230 0.405 1.00 0.00 20 PHE A C 9
ATOM 5295 O O . PHE A 1 20 ? -1.491 -7.569 -0.778 1.00 0.00 20 PHE A O 9
ATOM 5312 N N . SER A 1 21 ? -2.130 -7.949 1.346 1.00 0.00 21 SER A N 9
ATOM 5313 C CA . SER A 1 21 ? -2.798 -9.207 1.036 1.00 0.00 21 SER A CA 9
ATOM 5314 C C . SER A 1 21 ? -3.970 -8.981 0.085 1.00 0.00 21 SER A C 9
ATOM 5315 O O . SER A 1 21 ? -4.154 -9.723 -0.880 1.00 0.00 21 SER A O 9
ATOM 5323 N N . PHE A 1 22 ? -4.761 -7.950 0.366 1.00 0.00 22 PHE A N 9
ATOM 5324 C CA . PHE A 1 22 ? -5.916 -7.625 -0.462 1.00 0.00 22 PHE A CA 9
ATOM 5325 C C . PHE A 1 22 ? -5.860 -6.173 -0.928 1.00 0.00 22 PHE A C 9
ATOM 5326 O O . PHE A 1 22 ? -5.476 -5.281 -0.171 1.00 0.00 22 PHE A O 9
ATOM 5343 N N . HIS A 1 23 ? -6.246 -5.945 -2.179 1.00 0.00 23 HIS A N 9
ATOM 5344 C CA . HIS A 1 23 ? -6.240 -4.601 -2.747 1.00 0.00 23 HIS A CA 9
ATOM 5345 C C . HIS A 1 23 ? -7.025 -3.635 -1.866 1.00 0.00 23 HIS A C 9
ATOM 5346 O O . HIS A 1 23 ? -6.507 -2.599 -1.449 1.00 0.00 23 HIS A O 9
ATOM 5360 N N . SER A 1 24 ? -8.277 -3.981 -1.586 1.00 0.00 24 SER A N 9
ATOM 5361 C CA . SER A 1 24 ? -9.135 -3.142 -0.758 1.00 0.00 24 SER A CA 9
ATOM 5362 C C . SER A 1 24 ? -8.326 -2.445 0.332 1.00 0.00 24 SER A C 9
ATOM 5363 O O . SER A 1 24 ? -8.509 -1.256 0.590 1.00 0.00 24 SER A O 9
ATOM 5371 N N . GLN A 1 25 ? -7.431 -3.195 0.966 1.00 0.00 25 GLN A N 9
ATOM 5372 C CA . GLN A 1 25 ? -6.593 -2.650 2.028 1.00 0.00 25 GLN A CA 9
ATOM 5373 C C . GLN A 1 25 ? -5.679 -1.554 1.492 1.00 0.00 25 GLN A C 9
ATOM 5374 O O . GLN A 1 25 ? -5.755 -0.402 1.921 1.00 0.00 25 GLN A O 9
ATOM 5388 N N . LEU A 1 26 ? -4.814 -1.919 0.552 1.00 0.00 26 LEU A N 9
ATOM 5389 C CA . LEU A 1 26 ? -3.884 -0.966 -0.044 1.00 0.00 26 LEU A CA 9
ATOM 5390 C C . LEU A 1 26 ? -4.547 0.394 -0.237 1.00 0.00 26 LEU A C 9
ATOM 5391 O O . LEU A 1 26 ? -4.132 1.389 0.358 1.00 0.00 26 LEU A O 9
ATOM 5407 N N . VAL A 1 27 ? -5.581 0.430 -1.071 1.00 0.00 27 VAL A N 9
ATOM 5408 C CA . VAL A 1 27 ? -6.304 1.667 -1.340 1.00 0.00 27 VAL A CA 9
ATOM 5409 C C . VAL A 1 27 ? -6.533 2.460 -0.058 1.00 0.00 27 VAL A C 9
ATOM 5410 O O . VAL A 1 27 ? -6.398 3.683 -0.040 1.00 0.00 27 VAL A O 9
ATOM 5423 N N . ILE A 1 28 ? -6.880 1.754 1.013 1.00 0.00 28 ILE A N 9
ATOM 5424 C CA . ILE A 1 28 ? -7.126 2.392 2.300 1.00 0.00 28 ILE A CA 9
ATOM 5425 C C . ILE A 1 28 ? -5.837 2.948 2.894 1.00 0.00 28 ILE A C 9
ATOM 5426 O O . ILE A 1 28 ? -5.824 4.037 3.469 1.00 0.00 28 ILE A O 9
ATOM 5442 N N . HIS A 1 29 ? -4.751 2.195 2.749 1.00 0.00 29 HIS A N 9
ATOM 5443 C CA . HIS A 1 29 ? -3.454 2.614 3.269 1.00 0.00 29 HIS A CA 9
ATOM 5444 C C . HIS A 1 29 ? -2.991 3.903 2.597 1.00 0.00 29 HIS A C 9
ATOM 5445 O O . HIS A 1 29 ? -2.659 4.878 3.270 1.00 0.00 29 HIS A O 9
ATOM 5459 N N . GLN A 1 30 ? -2.971 3.898 1.268 1.00 0.00 30 GLN A N 9
ATOM 5460 C CA . GLN A 1 30 ? -2.546 5.067 0.507 1.00 0.00 30 GLN A CA 9
ATOM 5461 C C . GLN A 1 30 ? -3.040 6.352 1.163 1.00 0.00 30 GLN A C 9
ATOM 5462 O O . GLN A 1 30 ? -2.430 7.411 1.012 1.00 0.00 30 GLN A O 9
ATOM 5476 N N . ARG A 1 31 ? -4.148 6.252 1.890 1.00 0.00 31 ARG A N 9
ATOM 5477 C CA . ARG A 1 31 ? -4.724 7.408 2.567 1.00 0.00 31 ARG A CA 9
ATOM 5478 C C . ARG A 1 31 ? -3.718 8.030 3.531 1.00 0.00 31 ARG A C 9
ATOM 5479 O O . ARG A 1 31 ? -3.388 9.211 3.422 1.00 0.00 31 ARG A O 9
ATOM 5500 N N . ILE A 1 32 ? -3.236 7.228 4.474 1.00 0.00 32 ILE A N 9
ATOM 5501 C CA . ILE A 1 32 ? -2.268 7.700 5.457 1.00 0.00 32 ILE A CA 9
ATOM 5502 C C . ILE A 1 32 ? -1.321 8.727 4.845 1.00 0.00 32 ILE A C 9
ATOM 5503 O O . ILE A 1 32 ? -0.903 9.675 5.511 1.00 0.00 32 ILE A O 9
ATOM 5519 N N . HIS A 1 33 ? -0.988 8.534 3.573 1.00 0.00 33 HIS A N 9
ATOM 5520 C CA . HIS A 1 33 ? -0.092 9.445 2.870 1.00 0.00 33 HIS A CA 9
ATOM 5521 C C . HIS A 1 33 ? -0.802 10.752 2.533 1.00 0.00 33 HIS A C 9
ATOM 5522 O O . HIS A 1 33 ? -0.302 11.838 2.830 1.00 0.00 33 HIS A O 9
ATOM 5536 N N . THR A 1 34 ? -1.971 10.642 1.909 1.00 0.00 34 THR A N 9
ATOM 5537 C CA . THR A 1 34 ? -2.749 11.814 1.529 1.00 0.00 34 THR A CA 9
ATOM 5538 C C . THR A 1 34 ? -3.639 12.278 2.676 1.00 0.00 34 THR A C 9
ATOM 5539 O O . THR A 1 34 ? -4.771 11.819 2.821 1.00 0.00 34 THR A O 9
ATOM 5550 N N . GLY A 1 35 ? -3.120 13.193 3.490 1.00 0.00 35 GLY A N 9
ATOM 5551 C CA . GLY A 1 35 ? -3.882 13.705 4.614 1.00 0.00 35 GLY A CA 9
ATOM 5552 C C . GLY A 1 35 ? -4.366 15.123 4.388 1.00 0.00 35 GLY A C 9
ATOM 5553 O O . GLY A 1 35 ? -5.569 15.381 4.378 1.00 0.00 35 GLY A O 9
ATOM 5557 N N . GLU A 1 36 ? -3.426 16.046 4.209 1.00 0.00 36 GLU A N 9
ATOM 5558 C CA . GLU A 1 36 ? -3.764 17.447 3.986 1.00 0.00 36 GLU A CA 9
ATOM 5559 C C . GLU A 1 36 ? -4.428 18.050 5.220 1.00 0.00 36 GLU A C 9
ATOM 5560 O O . GLU A 1 36 ? -5.420 18.769 5.116 1.00 0.00 36 GLU A O 9
ATOM 5572 N N . ASN A 1 37 ? -3.871 17.750 6.390 1.00 0.00 37 ASN A N 9
ATOM 5573 C CA . ASN A 1 37 ? -4.409 18.261 7.645 1.00 0.00 37 ASN A CA 9
ATOM 5574 C C . ASN A 1 37 ? -4.144 19.758 7.781 1.00 0.00 37 ASN A C 9
ATOM 5575 O O . ASN A 1 37 ? -3.082 20.261 7.414 1.00 0.00 37 ASN A O 9
ATOM 5586 N N . PRO A 1 38 ? -5.131 20.487 8.323 1.00 0.00 38 PRO A N 9
ATOM 5587 C CA . PRO A 1 38 ? -5.028 21.935 8.522 1.00 0.00 38 PRO A CA 9
ATOM 5588 C C . PRO A 1 38 ? -4.026 22.301 9.612 1.00 0.00 38 PRO A C 9
ATOM 5589 O O . PRO A 1 38 ? -3.577 21.441 10.369 1.00 0.00 38 PRO A O 9
ATOM 5600 N N . SER A 1 39 ? -3.682 23.583 9.687 1.00 0.00 39 SER A N 9
ATOM 5601 C CA . SER A 1 39 ? -2.731 24.062 10.683 1.00 0.00 39 SER A CA 9
ATOM 5602 C C . SER A 1 39 ? -1.508 23.151 10.749 1.00 0.00 39 SER A C 9
ATOM 5603 O O . SER A 1 39 ? -1.039 22.801 11.831 1.00 0.00 39 SER A O 9
ATOM 5611 N N . GLY A 1 40 ? -0.998 22.771 9.582 1.00 0.00 40 GLY A N 9
ATOM 5612 C CA . GLY A 1 40 ? 0.165 21.904 9.528 1.00 0.00 40 GLY A CA 9
ATOM 5613 C C . GLY A 1 40 ? 1.036 22.177 8.318 1.00 0.00 40 GLY A C 9
ATOM 5614 O O . GLY A 1 40 ? 0.550 22.532 7.244 1.00 0.00 40 GLY A O 9
ATOM 5618 N N . PRO A 1 41 ? 2.357 22.011 8.484 1.00 0.00 41 PRO A N 9
ATOM 5619 C CA . PRO A 1 41 ? 3.325 22.238 7.407 1.00 0.00 41 PRO A CA 9
ATOM 5620 C C . PRO A 1 41 ? 3.232 21.181 6.312 1.00 0.00 41 PRO A C 9
ATOM 5621 O O . PRO A 1 41 ? 3.865 20.129 6.396 1.00 0.00 41 PRO A O 9
ATOM 5632 N N . SER A 1 42 ? 2.439 21.469 5.285 1.00 0.00 42 SER A N 9
ATOM 5633 C CA . SER A 1 42 ? 2.261 20.541 4.174 1.00 0.00 42 SER A CA 9
ATOM 5634 C C . SER A 1 42 ? 2.891 21.093 2.899 1.00 0.00 42 SER A C 9
ATOM 5635 O O . SER A 1 42 ? 2.215 21.711 2.077 1.00 0.00 42 SER A O 9
ATOM 5643 N N . SER A 1 43 ? 4.191 20.864 2.742 1.00 0.00 43 SER A N 9
ATOM 5644 C CA . SER A 1 43 ? 4.914 21.341 1.569 1.00 0.00 43 SER A CA 9
ATOM 5645 C C . SER A 1 43 ? 4.789 20.353 0.414 1.00 0.00 43 SER A C 9
ATOM 5646 O O . SER A 1 43 ? 4.263 20.684 -0.647 1.00 0.00 43 SER A O 9
ATOM 5654 N N . GLY A 1 44 ? 5.278 19.135 0.630 1.00 0.00 44 GLY A N 9
ATOM 5655 C CA . GLY A 1 44 ? 5.212 18.116 -0.401 1.00 0.00 44 GLY A CA 9
ATOM 5656 C C . GLY A 1 44 ? 5.256 16.711 0.169 1.00 0.00 44 GLY A C 9
ATOM 5657 O O . GLY A 1 44 ? 4.795 16.505 1.290 1.00 0.00 44 GLY A O 9
ATOM 5662 N N . GLY A 1 1 ? 23.626 -15.596 -9.315 1.00 0.00 1 GLY A N 10
ATOM 5663 C CA . GLY A 1 1 ? 23.093 -14.577 -8.429 1.00 0.00 1 GLY A CA 10
ATOM 5664 C C . GLY A 1 1 ? 21.793 -15.001 -7.775 1.00 0.00 1 GLY A C 10
ATOM 5665 O O . GLY A 1 1 ? 21.384 -16.157 -7.881 1.00 0.00 1 GLY A O 10
ATOM 5669 N N . SER A 1 2 ? 21.141 -14.063 -7.095 1.00 0.00 2 SER A N 10
ATOM 5670 C CA . SER A 1 2 ? 19.882 -14.346 -6.416 1.00 0.00 2 SER A CA 10
ATOM 5671 C C . SER A 1 2 ? 18.751 -14.527 -7.424 1.00 0.00 2 SER A C 10
ATOM 5672 O O . SER A 1 2 ? 18.771 -13.944 -8.508 1.00 0.00 2 SER A O 10
ATOM 5680 N N . SER A 1 3 ? 17.765 -15.340 -7.057 1.00 0.00 3 SER A N 10
ATOM 5681 C CA . SER A 1 3 ? 16.626 -15.602 -7.930 1.00 0.00 3 SER A CA 10
ATOM 5682 C C . SER A 1 3 ? 15.316 -15.518 -7.152 1.00 0.00 3 SER A C 10
ATOM 5683 O O . SER A 1 3 ? 15.189 -16.079 -6.065 1.00 0.00 3 SER A O 10
ATOM 5691 N N . GLY A 1 4 ? 14.343 -14.813 -7.720 1.00 0.00 4 GLY A N 10
ATOM 5692 C CA . GLY A 1 4 ? 13.055 -14.667 -7.068 1.00 0.00 4 GLY A CA 10
ATOM 5693 C C . GLY A 1 4 ? 11.902 -15.084 -7.960 1.00 0.00 4 GLY A C 10
ATOM 5694 O O . GLY A 1 4 ? 11.845 -14.705 -9.130 1.00 0.00 4 GLY A O 10
ATOM 5698 N N . SER A 1 5 ? 10.983 -15.869 -7.409 1.00 0.00 5 SER A N 10
ATOM 5699 C CA . SER A 1 5 ? 9.829 -16.343 -8.164 1.00 0.00 5 SER A CA 10
ATOM 5700 C C . SER A 1 5 ? 8.719 -15.297 -8.173 1.00 0.00 5 SER A C 10
ATOM 5701 O O . SER A 1 5 ? 8.660 -14.430 -7.301 1.00 0.00 5 SER A O 10
ATOM 5709 N N . SER A 1 6 ? 7.840 -15.384 -9.167 1.00 0.00 6 SER A N 10
ATOM 5710 C CA . SER A 1 6 ? 6.733 -14.444 -9.294 1.00 0.00 6 SER A CA 10
ATOM 5711 C C . SER A 1 6 ? 5.457 -15.161 -9.724 1.00 0.00 6 SER A C 10
ATOM 5712 O O . SER A 1 6 ? 5.502 -16.280 -10.233 1.00 0.00 6 SER A O 10
ATOM 5720 N N . GLY A 1 7 ? 4.319 -14.506 -9.516 1.00 0.00 7 GLY A N 10
ATOM 5721 C CA . GLY A 1 7 ? 3.046 -15.096 -9.887 1.00 0.00 7 GLY A CA 10
ATOM 5722 C C . GLY A 1 7 ? 1.884 -14.497 -9.119 1.00 0.00 7 GLY A C 10
ATOM 5723 O O . GLY A 1 7 ? 0.879 -14.102 -9.710 1.00 0.00 7 GLY A O 10
ATOM 5727 N N . GLU A 1 8 ? 2.020 -14.432 -7.798 1.00 0.00 8 GLU A N 10
ATOM 5728 C CA . GLU A 1 8 ? 0.971 -13.880 -6.949 1.00 0.00 8 GLU A CA 10
ATOM 5729 C C . GLU A 1 8 ? 0.528 -12.509 -7.453 1.00 0.00 8 GLU A C 10
ATOM 5730 O O . GLU A 1 8 ? 1.339 -11.724 -7.946 1.00 0.00 8 GLU A O 10
ATOM 5742 N N . LYS A 1 9 ? -0.764 -12.228 -7.326 1.00 0.00 9 LYS A N 10
ATOM 5743 C CA . LYS A 1 9 ? -1.317 -10.952 -7.767 1.00 0.00 9 LYS A CA 10
ATOM 5744 C C . LYS A 1 9 ? -1.480 -9.995 -6.592 1.00 0.00 9 LYS A C 10
ATOM 5745 O O . LYS A 1 9 ? -2.598 -9.626 -6.229 1.00 0.00 9 LYS A O 10
ATOM 5764 N N . LEU A 1 10 ? -0.360 -9.594 -6.001 1.00 0.00 10 LEU A N 10
ATOM 5765 C CA . LEU A 1 10 ? -0.379 -8.677 -4.866 1.00 0.00 10 LEU A CA 10
ATOM 5766 C C . LEU A 1 10 ? -0.304 -7.228 -5.336 1.00 0.00 10 LEU A C 10
ATOM 5767 O O . LEU A 1 10 ? 0.138 -6.947 -6.451 1.00 0.00 10 LEU A O 10
ATOM 5783 N N . HIS A 1 11 ? -0.738 -6.310 -4.478 1.00 0.00 11 HIS A N 10
ATOM 5784 C CA . HIS A 1 11 ? -0.717 -4.888 -4.804 1.00 0.00 11 HIS A CA 10
ATOM 5785 C C . HIS A 1 11 ? 0.166 -4.119 -3.826 1.00 0.00 11 HIS A C 10
ATOM 5786 O O . HIS A 1 11 ? 0.014 -4.241 -2.611 1.00 0.00 11 HIS A O 10
ATOM 5800 N N . GLU A 1 12 ? 1.089 -3.329 -4.366 1.00 0.00 12 GLU A N 10
ATOM 5801 C CA . GLU A 1 12 ? 1.997 -2.542 -3.539 1.00 0.00 12 GLU A CA 10
ATOM 5802 C C . GLU A 1 12 ? 1.689 -1.052 -3.660 1.00 0.00 12 GLU A C 10
ATOM 5803 O O . GLU A 1 12 ? 1.169 -0.594 -4.678 1.00 0.00 12 GLU A O 10
ATOM 5815 N N . CYS A 1 13 ? 2.013 -0.300 -2.613 1.00 0.00 13 CYS A N 10
ATOM 5816 C CA . CYS A 1 13 ? 1.771 1.137 -2.599 1.00 0.00 13 CYS A CA 10
ATOM 5817 C C . CYS A 1 13 ? 2.671 1.850 -3.604 1.00 0.00 13 CYS A C 10
ATOM 5818 O O . CYS A 1 13 ? 3.594 1.254 -4.159 1.00 0.00 13 CYS A O 10
ATOM 5825 N N . SER A 1 14 ? 2.396 3.131 -3.832 1.00 0.00 14 SER A N 10
ATOM 5826 C CA . SER A 1 14 ? 3.178 3.925 -4.772 1.00 0.00 14 SER A CA 10
ATOM 5827 C C . SER A 1 14 ? 4.029 4.955 -4.037 1.00 0.00 14 SER A C 10
ATOM 5828 O O . SER A 1 14 ? 4.962 5.524 -4.604 1.00 0.00 14 SER A O 10
ATOM 5836 N N . GLU A 1 15 ? 3.700 5.190 -2.770 1.00 0.00 15 GLU A N 10
ATOM 5837 C CA . GLU A 1 15 ? 4.434 6.153 -1.957 1.00 0.00 15 GLU A CA 10
ATOM 5838 C C . GLU A 1 15 ? 5.453 5.448 -1.066 1.00 0.00 15 GLU A C 10
ATOM 5839 O O . GLU A 1 15 ? 6.615 5.848 -0.996 1.00 0.00 15 GLU A O 10
ATOM 5851 N N . CYS A 1 16 ? 5.009 4.396 -0.386 1.00 0.00 16 CYS A N 10
ATOM 5852 C CA . CYS A 1 16 ? 5.879 3.635 0.501 1.00 0.00 16 CYS A CA 10
ATOM 5853 C C . CYS A 1 16 ? 6.300 2.319 -0.147 1.00 0.00 16 CYS A C 10
ATOM 5854 O O . CYS A 1 16 ? 7.228 1.655 0.316 1.00 0.00 16 CYS A O 10
ATOM 5861 N N . ARG A 1 17 ? 5.611 1.948 -1.221 1.00 0.00 17 ARG A N 10
ATOM 5862 C CA . ARG A 1 17 ? 5.912 0.712 -1.933 1.00 0.00 17 ARG A CA 10
ATOM 5863 C C . ARG A 1 17 ? 5.744 -0.497 -1.017 1.00 0.00 17 ARG A C 10
ATOM 5864 O O . ARG A 1 17 ? 6.609 -1.371 -0.958 1.00 0.00 17 ARG A O 10
ATOM 5885 N N . LYS A 1 18 ? 4.623 -0.541 -0.304 1.00 0.00 18 LYS A N 10
ATOM 5886 C CA . LYS A 1 18 ? 4.339 -1.642 0.608 1.00 0.00 18 LYS A CA 10
ATOM 5887 C C . LYS A 1 18 ? 3.269 -2.564 0.032 1.00 0.00 18 LYS A C 10
ATOM 5888 O O . LYS A 1 18 ? 2.242 -2.104 -0.468 1.00 0.00 18 LYS A O 10
ATOM 5907 N N . THR A 1 19 ? 3.516 -3.868 0.106 1.00 0.00 19 THR A N 10
ATOM 5908 C CA . THR A 1 19 ? 2.574 -4.855 -0.408 1.00 0.00 19 THR A CA 10
ATOM 5909 C C . THR A 1 19 ? 1.468 -5.138 0.603 1.00 0.00 19 THR A C 10
ATOM 5910 O O . THR A 1 19 ? 1.656 -4.968 1.808 1.00 0.00 19 THR A O 10
ATOM 5921 N N . PHE A 1 20 ? 0.315 -5.571 0.105 1.00 0.00 20 PHE A N 10
ATOM 5922 C CA . PHE A 1 20 ? -0.822 -5.878 0.965 1.00 0.00 20 PHE A CA 10
ATOM 5923 C C . PHE A 1 20 ? -1.496 -7.177 0.533 1.00 0.00 20 PHE A C 10
ATOM 5924 O O . PHE A 1 20 ? -1.392 -7.588 -0.622 1.00 0.00 20 PHE A O 10
ATOM 5941 N N . SER A 1 21 ? -2.187 -7.818 1.470 1.00 0.00 21 SER A N 10
ATOM 5942 C CA . SER A 1 21 ? -2.876 -9.073 1.188 1.00 0.00 21 SER A CA 10
ATOM 5943 C C . SER A 1 21 ? -3.856 -8.906 0.031 1.00 0.00 21 SER A C 10
ATOM 5944 O O . SER A 1 21 ? -3.882 -9.714 -0.897 1.00 0.00 21 SER A O 10
ATOM 5952 N N . PHE A 1 22 ? -4.663 -7.852 0.095 1.00 0.00 22 PHE A N 10
ATOM 5953 C CA . PHE A 1 22 ? -5.648 -7.579 -0.945 1.00 0.00 22 PHE A CA 10
ATOM 5954 C C . PHE A 1 22 ? -5.700 -6.088 -1.266 1.00 0.00 22 PHE A C 10
ATOM 5955 O O . PHE A 1 22 ? -5.611 -5.246 -0.373 1.00 0.00 22 PHE A O 10
ATOM 5972 N N . HIS A 1 23 ? -5.844 -5.770 -2.549 1.00 0.00 23 HIS A N 10
ATOM 5973 C CA . HIS A 1 23 ? -5.908 -4.381 -2.989 1.00 0.00 23 HIS A CA 10
ATOM 5974 C C . HIS A 1 23 ? -6.779 -3.552 -2.049 1.00 0.00 23 HIS A C 10
ATOM 5975 O O . HIS A 1 23 ? -6.383 -2.472 -1.611 1.00 0.00 23 HIS A O 10
ATOM 5989 N N . SER A 1 24 ? -7.966 -4.066 -1.743 1.00 0.00 24 SER A N 10
ATOM 5990 C CA . SER A 1 24 ? -8.894 -3.371 -0.859 1.00 0.00 24 SER A CA 10
ATOM 5991 C C . SER A 1 24 ? -8.142 -2.616 0.233 1.00 0.00 24 SER A C 10
ATOM 5992 O O . SER A 1 24 ? -8.335 -1.414 0.416 1.00 0.00 24 SER A O 10
ATOM 6000 N N . GLN A 1 25 ? -7.285 -3.330 0.954 1.00 0.00 25 GLN A N 10
ATOM 6001 C CA . GLN A 1 25 ? -6.504 -2.728 2.029 1.00 0.00 25 GLN A CA 10
ATOM 6002 C C . GLN A 1 25 ? -5.621 -1.604 1.496 1.00 0.00 25 GLN A C 10
ATOM 6003 O O . GLN A 1 25 ? -5.683 -0.472 1.976 1.00 0.00 25 GLN A O 10
ATOM 6017 N N . LEU A 1 26 ? -4.800 -1.924 0.503 1.00 0.00 26 LEU A N 10
ATOM 6018 C CA . LEU A 1 26 ? -3.903 -0.941 -0.096 1.00 0.00 26 LEU A CA 10
ATOM 6019 C C . LEU A 1 26 ? -4.584 0.418 -0.210 1.00 0.00 26 LEU A C 10
ATOM 6020 O O . LEU A 1 26 ? -4.179 1.384 0.437 1.00 0.00 26 LEU A O 10
ATOM 6036 N N . VAL A 1 27 ? -5.623 0.487 -1.036 1.00 0.00 27 VAL A N 10
ATOM 6037 C CA . VAL A 1 27 ? -6.364 1.727 -1.233 1.00 0.00 27 VAL A CA 10
ATOM 6038 C C . VAL A 1 27 ? -6.556 2.467 0.086 1.00 0.00 27 VAL A C 10
ATOM 6039 O O . VAL A 1 27 ? -6.361 3.681 0.163 1.00 0.00 27 VAL A O 10
ATOM 6052 N N . ILE A 1 28 ? -6.940 1.729 1.122 1.00 0.00 28 ILE A N 10
ATOM 6053 C CA . ILE A 1 28 ? -7.157 2.315 2.439 1.00 0.00 28 ILE A CA 10
ATOM 6054 C C . ILE A 1 28 ? -5.860 2.872 3.013 1.00 0.00 28 ILE A C 10
ATOM 6055 O O . ILE A 1 28 ? -5.858 3.907 3.680 1.00 0.00 28 ILE A O 10
ATOM 6071 N N . HIS A 1 29 ? -4.756 2.180 2.748 1.00 0.00 29 HIS A N 10
ATOM 6072 C CA . HIS A 1 29 ? -3.450 2.608 3.237 1.00 0.00 29 HIS A CA 10
ATOM 6073 C C . HIS A 1 29 ? -3.031 3.923 2.588 1.00 0.00 29 HIS A C 10
ATOM 6074 O O . HIS A 1 29 ? -2.683 4.882 3.277 1.00 0.00 29 HIS A O 10
ATOM 6088 N N . GLN A 1 30 ? -3.066 3.960 1.260 1.00 0.00 30 GLN A N 10
ATOM 6089 C CA . GLN A 1 30 ? -2.689 5.158 0.519 1.00 0.00 30 GLN A CA 10
ATOM 6090 C C . GLN A 1 30 ? -3.190 6.414 1.223 1.00 0.00 30 GLN A C 10
ATOM 6091 O O . GLN A 1 30 ? -2.607 7.490 1.085 1.00 0.00 30 GLN A O 10
ATOM 6105 N N . ARG A 1 31 ? -4.275 6.271 1.978 1.00 0.00 31 ARG A N 10
ATOM 6106 C CA . ARG A 1 31 ? -4.856 7.395 2.702 1.00 0.00 31 ARG A CA 10
ATOM 6107 C C . ARG A 1 31 ? -3.834 8.017 3.650 1.00 0.00 31 ARG A C 10
ATOM 6108 O O . ARG A 1 31 ? -3.549 9.213 3.572 1.00 0.00 31 ARG A O 10
ATOM 6129 N N . ILE A 1 32 ? -3.288 7.199 4.542 1.00 0.00 32 ILE A N 10
ATOM 6130 C CA . ILE A 1 32 ? -2.298 7.669 5.504 1.00 0.00 32 ILE A CA 10
ATOM 6131 C C . ILE A 1 32 ? -1.356 8.687 4.870 1.00 0.00 32 ILE A C 10
ATOM 6132 O O . ILE A 1 32 ? -0.923 9.638 5.522 1.00 0.00 32 ILE A O 10
ATOM 6148 N N . HIS A 1 33 ? -1.044 8.483 3.594 1.00 0.00 33 HIS A N 10
ATOM 6149 C CA . HIS A 1 33 ? -0.156 9.385 2.871 1.00 0.00 33 HIS A CA 10
ATOM 6150 C C . HIS A 1 33 ? -0.888 10.661 2.467 1.00 0.00 33 HIS A C 10
ATOM 6151 O O . HIS A 1 33 ? -0.389 11.768 2.671 1.00 0.00 33 HIS A O 10
ATOM 6165 N N . THR A 1 34 ? -2.076 10.499 1.891 1.00 0.00 34 THR A N 10
ATOM 6166 C CA . THR A 1 34 ? -2.876 11.637 1.457 1.00 0.00 34 THR A CA 10
ATOM 6167 C C . THR A 1 34 ? -3.721 12.184 2.602 1.00 0.00 34 THR A C 10
ATOM 6168 O O . THR A 1 34 ? -4.859 11.762 2.804 1.00 0.00 34 THR A O 10
ATOM 6179 N N . GLY A 1 35 ? -3.157 13.128 3.349 1.00 0.00 35 GLY A N 10
ATOM 6180 C CA . GLY A 1 35 ? -3.874 13.718 4.465 1.00 0.00 35 GLY A CA 10
ATOM 6181 C C . GLY A 1 35 ? -4.148 15.195 4.262 1.00 0.00 35 GLY A C 10
ATOM 6182 O O . GLY A 1 35 ? -4.947 15.572 3.405 1.00 0.00 35 GLY A O 10
ATOM 6186 N N . GLU A 1 36 ? -3.484 16.033 5.053 1.00 0.00 36 GLU A N 10
ATOM 6187 C CA . GLU A 1 36 ? -3.664 17.477 4.956 1.00 0.00 36 GLU A CA 10
ATOM 6188 C C . GLU A 1 36 ? -2.595 18.099 4.063 1.00 0.00 36 GLU A C 10
ATOM 6189 O O . GLU A 1 36 ? -1.505 17.551 3.907 1.00 0.00 36 GLU A O 10
ATOM 6201 N N . ASN A 1 37 ? -2.916 19.249 3.479 1.00 0.00 37 ASN A N 10
ATOM 6202 C CA . ASN A 1 37 ? -1.984 19.947 2.600 1.00 0.00 37 ASN A CA 10
ATOM 6203 C C . ASN A 1 37 ? -0.744 20.394 3.368 1.00 0.00 37 ASN A C 10
ATOM 6204 O O . ASN A 1 37 ? -0.812 20.782 4.534 1.00 0.00 37 ASN A O 10
ATOM 6215 N N . PRO A 1 38 ? 0.417 20.341 2.698 1.00 0.00 38 PRO A N 10
ATOM 6216 C CA . PRO A 1 38 ? 1.695 20.738 3.297 1.00 0.00 38 PRO A CA 10
ATOM 6217 C C . PRO A 1 38 ? 1.784 22.243 3.528 1.00 0.00 38 PRO A C 10
ATOM 6218 O O . PRO A 1 38 ? 0.906 22.997 3.110 1.00 0.00 38 PRO A O 10
ATOM 6229 N N . SER A 1 39 ? 2.850 22.672 4.196 1.00 0.00 39 SER A N 10
ATOM 6230 C CA . SER A 1 39 ? 3.052 24.087 4.485 1.00 0.00 39 SER A CA 10
ATOM 6231 C C . SER A 1 39 ? 2.899 24.927 3.220 1.00 0.00 39 SER A C 10
ATOM 6232 O O . SER A 1 39 ? 3.236 24.484 2.123 1.00 0.00 39 SER A O 10
ATOM 6240 N N . GLY A 1 40 ? 2.389 26.144 3.384 1.00 0.00 40 GLY A N 10
ATOM 6241 C CA . GLY A 1 40 ? 2.199 27.027 2.248 1.00 0.00 40 GLY A CA 10
ATOM 6242 C C . GLY A 1 40 ? 0.902 26.756 1.513 1.00 0.00 40 GLY A C 10
ATOM 6243 O O . GLY A 1 40 ? 0.457 25.614 1.395 1.00 0.00 40 GLY A O 10
ATOM 6247 N N . PRO A 1 41 ? 0.271 27.825 1.003 1.00 0.00 41 PRO A N 10
ATOM 6248 C CA . PRO A 1 41 ? -0.992 27.722 0.267 1.00 0.00 41 PRO A CA 10
ATOM 6249 C C . PRO A 1 41 ? -0.819 27.053 -1.092 1.00 0.00 41 PRO A C 10
ATOM 6250 O O . PRO A 1 41 ? -1.795 26.660 -1.730 1.00 0.00 41 PRO A O 10
ATOM 6261 N N . SER A 1 42 ? 0.430 26.928 -1.530 1.00 0.00 42 SER A N 10
ATOM 6262 C CA . SER A 1 42 ? 0.731 26.310 -2.816 1.00 0.00 42 SER A CA 10
ATOM 6263 C C . SER A 1 42 ? 1.095 24.839 -2.639 1.00 0.00 42 SER A C 10
ATOM 6264 O O . SER A 1 42 ? 1.995 24.498 -1.872 1.00 0.00 42 SER A O 10
ATOM 6272 N N . SER A 1 43 ? 0.388 23.971 -3.356 1.00 0.00 43 SER A N 10
ATOM 6273 C CA . SER A 1 43 ? 0.633 22.535 -3.277 1.00 0.00 43 SER A CA 10
ATOM 6274 C C . SER A 1 43 ? 0.978 21.967 -4.650 1.00 0.00 43 SER A C 10
ATOM 6275 O O . SER A 1 43 ? 0.638 22.549 -5.679 1.00 0.00 43 SER A O 10
ATOM 6283 N N . GLY A 1 44 ? 1.658 20.824 -4.657 1.00 0.00 44 GLY A N 10
ATOM 6284 C CA . GLY A 1 44 ? 2.039 20.194 -5.907 1.00 0.00 44 GLY A CA 10
ATOM 6285 C C . GLY A 1 44 ? 0.861 19.560 -6.619 1.00 0.00 44 GLY A C 10
ATOM 6286 O O . GLY A 1 44 ? -0.134 20.243 -6.858 1.00 0.00 44 GLY A O 10
ATOM 6291 N N . GLY A 1 1 ? 20.385 -3.363 -9.060 1.00 0.00 1 GLY A N 11
ATOM 6292 C CA . GLY A 1 1 ? 21.515 -3.870 -8.303 1.00 0.00 1 GLY A CA 11
ATOM 6293 C C . GLY A 1 1 ? 21.089 -4.617 -7.055 1.00 0.00 1 GLY A C 11
ATOM 6294 O O . GLY A 1 1 ? 20.907 -5.834 -7.084 1.00 0.00 1 GLY A O 11
ATOM 6298 N N . SER A 1 2 ? 20.931 -3.887 -5.955 1.00 0.00 2 SER A N 11
ATOM 6299 C CA . SER A 1 2 ? 20.529 -4.490 -4.690 1.00 0.00 2 SER A CA 11
ATOM 6300 C C . SER A 1 2 ? 19.187 -5.203 -4.829 1.00 0.00 2 SER A C 11
ATOM 6301 O O . SER A 1 2 ? 18.241 -4.663 -5.402 1.00 0.00 2 SER A O 11
ATOM 6309 N N . SER A 1 3 ? 19.114 -6.421 -4.301 1.00 0.00 3 SER A N 11
ATOM 6310 C CA . SER A 1 3 ? 17.890 -7.211 -4.369 1.00 0.00 3 SER A CA 11
ATOM 6311 C C . SER A 1 3 ? 16.898 -6.770 -3.298 1.00 0.00 3 SER A C 11
ATOM 6312 O O . SER A 1 3 ? 17.289 -6.347 -2.211 1.00 0.00 3 SER A O 11
ATOM 6320 N N . GLY A 1 4 ? 15.610 -6.873 -3.613 1.00 0.00 4 GLY A N 11
ATOM 6321 C CA . GLY A 1 4 ? 14.581 -6.481 -2.668 1.00 0.00 4 GLY A CA 11
ATOM 6322 C C . GLY A 1 4 ? 13.297 -7.265 -2.852 1.00 0.00 4 GLY A C 11
ATOM 6323 O O . GLY A 1 4 ? 13.107 -7.928 -3.871 1.00 0.00 4 GLY A O 11
ATOM 6327 N N . SER A 1 5 ? 12.413 -7.190 -1.861 1.00 0.00 5 SER A N 11
ATOM 6328 C CA . SER A 1 5 ? 11.142 -7.903 -1.916 1.00 0.00 5 SER A CA 11
ATOM 6329 C C . SER A 1 5 ? 10.233 -7.312 -2.989 1.00 0.00 5 SER A C 11
ATOM 6330 O O . SER A 1 5 ? 10.132 -6.093 -3.129 1.00 0.00 5 SER A O 11
ATOM 6338 N N . SER A 1 6 ? 9.574 -8.185 -3.743 1.00 0.00 6 SER A N 11
ATOM 6339 C CA . SER A 1 6 ? 8.675 -7.750 -4.807 1.00 0.00 6 SER A CA 11
ATOM 6340 C C . SER A 1 6 ? 7.706 -8.865 -5.188 1.00 0.00 6 SER A C 11
ATOM 6341 O O . SER A 1 6 ? 8.117 -9.936 -5.632 1.00 0.00 6 SER A O 11
ATOM 6349 N N . GLY A 1 7 ? 6.414 -8.604 -5.009 1.00 0.00 7 GLY A N 11
ATOM 6350 C CA . GLY A 1 7 ? 5.405 -9.593 -5.339 1.00 0.00 7 GLY A CA 11
ATOM 6351 C C . GLY A 1 7 ? 4.764 -9.340 -6.689 1.00 0.00 7 GLY A C 11
ATOM 6352 O O . GLY A 1 7 ? 4.291 -8.238 -6.961 1.00 0.00 7 GLY A O 11
ATOM 6356 N N . GLU A 1 8 ? 4.750 -10.364 -7.537 1.00 0.00 8 GLU A N 11
ATOM 6357 C CA . GLU A 1 8 ? 4.164 -10.246 -8.867 1.00 0.00 8 GLU A CA 11
ATOM 6358 C C . GLU A 1 8 ? 2.650 -10.424 -8.812 1.00 0.00 8 GLU A C 11
ATOM 6359 O O . GLU A 1 8 ? 1.932 -10.018 -9.727 1.00 0.00 8 GLU A O 11
ATOM 6371 N N . LYS A 1 9 ? 2.170 -11.033 -7.733 1.00 0.00 9 LYS A N 11
ATOM 6372 C CA . LYS A 1 9 ? 0.741 -11.265 -7.557 1.00 0.00 9 LYS A CA 11
ATOM 6373 C C . LYS A 1 9 ? 0.233 -10.588 -6.288 1.00 0.00 9 LYS A C 11
ATOM 6374 O O . LYS A 1 9 ? -0.556 -11.165 -5.538 1.00 0.00 9 LYS A O 11
ATOM 6393 N N . LEU A 1 10 ? 0.688 -9.363 -6.054 1.00 0.00 10 LEU A N 11
ATOM 6394 C CA . LEU A 1 10 ? 0.278 -8.606 -4.876 1.00 0.00 10 LEU A CA 11
ATOM 6395 C C . LEU A 1 10 ? 0.291 -7.107 -5.160 1.00 0.00 10 LEU A C 11
ATOM 6396 O O . LEU A 1 10 ? 1.225 -6.589 -5.774 1.00 0.00 10 LEU A O 11
ATOM 6412 N N . HIS A 1 11 ? -0.749 -6.415 -4.707 1.00 0.00 11 HIS A N 11
ATOM 6413 C CA . HIS A 1 11 ? -0.856 -4.975 -4.909 1.00 0.00 11 HIS A CA 11
ATOM 6414 C C . HIS A 1 11 ? -0.070 -4.216 -3.843 1.00 0.00 11 HIS A C 11
ATOM 6415 O O . HIS A 1 11 ? -0.344 -4.344 -2.650 1.00 0.00 11 HIS A O 11
ATOM 6429 N N . GLU A 1 12 ? 0.906 -3.429 -4.283 1.00 0.00 12 GLU A N 11
ATOM 6430 C CA . GLU A 1 12 ? 1.732 -2.652 -3.365 1.00 0.00 12 GLU A CA 11
ATOM 6431 C C . GLU A 1 12 ? 1.500 -1.156 -3.558 1.00 0.00 12 GLU A C 11
ATOM 6432 O O . GLU A 1 12 ? 0.982 -0.725 -4.588 1.00 0.00 12 GLU A O 11
ATOM 6444 N N . CYS A 1 13 ? 1.888 -0.370 -2.560 1.00 0.00 13 CYS A N 11
ATOM 6445 C CA . CYS A 1 13 ? 1.723 1.077 -2.618 1.00 0.00 13 CYS A CA 11
ATOM 6446 C C . CYS A 1 13 ? 2.669 1.693 -3.645 1.00 0.00 13 CYS A C 11
ATOM 6447 O O . CYS A 1 13 ? 3.529 1.009 -4.200 1.00 0.00 13 CYS A O 11
ATOM 6454 N N . SER A 1 14 ? 2.502 2.988 -3.893 1.00 0.00 14 SER A N 11
ATOM 6455 C CA . SER A 1 14 ? 3.338 3.695 -4.857 1.00 0.00 14 SER A CA 11
ATOM 6456 C C . SER A 1 14 ? 4.236 4.710 -4.155 1.00 0.00 14 SER A C 11
ATOM 6457 O O . SER A 1 14 ? 5.269 5.113 -4.688 1.00 0.00 14 SER A O 11
ATOM 6465 N N . GLU A 1 15 ? 3.832 5.118 -2.956 1.00 0.00 15 GLU A N 11
ATOM 6466 C CA . GLU A 1 15 ? 4.599 6.087 -2.181 1.00 0.00 15 GLU A CA 11
ATOM 6467 C C . GLU A 1 15 ? 5.634 5.386 -1.306 1.00 0.00 15 GLU A C 11
ATOM 6468 O O . GLU A 1 15 ? 6.812 5.743 -1.312 1.00 0.00 15 GLU A O 11
ATOM 6480 N N . CYS A 1 16 ? 5.185 4.388 -0.553 1.00 0.00 16 CYS A N 11
ATOM 6481 C CA . CYS A 1 16 ? 6.069 3.637 0.329 1.00 0.00 16 CYS A CA 11
ATOM 6482 C C . CYS A 1 16 ? 6.411 2.277 -0.272 1.00 0.00 16 CYS A C 11
ATOM 6483 O O . CYS A 1 16 ? 7.350 1.611 0.166 1.00 0.00 16 CYS A O 11
ATOM 6490 N N . ARG A 1 17 ? 5.644 1.872 -1.279 1.00 0.00 17 ARG A N 11
ATOM 6491 C CA . ARG A 1 17 ? 5.864 0.591 -1.940 1.00 0.00 17 ARG A CA 11
ATOM 6492 C C . ARG A 1 17 ? 5.612 -0.568 -0.980 1.00 0.00 17 ARG A C 11
ATOM 6493 O O . ARG A 1 17 ? 6.390 -1.520 -0.920 1.00 0.00 17 ARG A O 11
ATOM 6514 N N . LYS A 1 18 ? 4.518 -0.480 -0.230 1.00 0.00 18 LYS A N 11
ATOM 6515 C CA . LYS A 1 18 ? 4.161 -1.520 0.727 1.00 0.00 18 LYS A CA 11
ATOM 6516 C C . LYS A 1 18 ? 3.149 -2.489 0.125 1.00 0.00 18 LYS A C 11
ATOM 6517 O O . LYS A 1 18 ? 2.138 -2.074 -0.443 1.00 0.00 18 LYS A O 11
ATOM 6536 N N . THR A 1 19 ? 3.425 -3.783 0.255 1.00 0.00 19 THR A N 11
ATOM 6537 C CA . THR A 1 19 ? 2.538 -4.811 -0.276 1.00 0.00 19 THR A CA 11
ATOM 6538 C C . THR A 1 19 ? 1.399 -5.108 0.693 1.00 0.00 19 THR A C 11
ATOM 6539 O O . THR A 1 19 ? 1.517 -4.875 1.896 1.00 0.00 19 THR A O 11
ATOM 6550 N N . PHE A 1 20 ? 0.296 -5.624 0.161 1.00 0.00 20 PHE A N 11
ATOM 6551 C CA . PHE A 1 20 ? -0.865 -5.953 0.980 1.00 0.00 20 PHE A CA 11
ATOM 6552 C C . PHE A 1 20 ? -1.526 -7.240 0.494 1.00 0.00 20 PHE A C 11
ATOM 6553 O O . PHE A 1 20 ? -1.418 -7.602 -0.678 1.00 0.00 20 PHE A O 11
ATOM 6570 N N . SER A 1 21 ? -2.209 -7.927 1.403 1.00 0.00 21 SER A N 11
ATOM 6571 C CA . SER A 1 21 ? -2.884 -9.176 1.069 1.00 0.00 21 SER A CA 11
ATOM 6572 C C . SER A 1 21 ? -3.945 -8.951 -0.004 1.00 0.00 21 SER A C 11
ATOM 6573 O O . SER A 1 21 ? -4.068 -9.734 -0.945 1.00 0.00 21 SER A O 11
ATOM 6581 N N . PHE A 1 22 ? -4.709 -7.874 0.146 1.00 0.00 22 PHE A N 11
ATOM 6582 C CA . PHE A 1 22 ? -5.760 -7.544 -0.809 1.00 0.00 22 PHE A CA 11
ATOM 6583 C C . PHE A 1 22 ? -5.722 -6.062 -1.170 1.00 0.00 22 PHE A C 11
ATOM 6584 O O . PHE A 1 22 ? -5.402 -5.216 -0.334 1.00 0.00 22 PHE A O 11
ATOM 6601 N N . HIS A 1 23 ? -6.051 -5.754 -2.421 1.00 0.00 23 HIS A N 11
ATOM 6602 C CA . HIS A 1 23 ? -6.054 -4.374 -2.893 1.00 0.00 23 HIS A CA 11
ATOM 6603 C C . HIS A 1 23 ? -6.936 -3.499 -2.008 1.00 0.00 23 HIS A C 11
ATOM 6604 O O . HIS A 1 23 ? -6.558 -2.385 -1.647 1.00 0.00 23 HIS A O 11
ATOM 6618 N N . SER A 1 24 ? -8.113 -4.011 -1.663 1.00 0.00 24 SER A N 11
ATOM 6619 C CA . SER A 1 24 ? -9.051 -3.274 -0.824 1.00 0.00 24 SER A CA 11
ATOM 6620 C C . SER A 1 24 ? -8.318 -2.543 0.297 1.00 0.00 24 SER A C 11
ATOM 6621 O O . SER A 1 24 ? -8.613 -1.386 0.593 1.00 0.00 24 SER A O 11
ATOM 6629 N N . GLN A 1 25 ? -7.363 -3.229 0.916 1.00 0.00 25 GLN A N 11
ATOM 6630 C CA . GLN A 1 25 ? -6.588 -2.645 2.005 1.00 0.00 25 GLN A CA 11
ATOM 6631 C C . GLN A 1 25 ? -5.666 -1.546 1.489 1.00 0.00 25 GLN A C 11
ATOM 6632 O O . GLN A 1 25 ? -5.709 -0.410 1.964 1.00 0.00 25 GLN A O 11
ATOM 6646 N N . LEU A 1 26 ? -4.831 -1.890 0.514 1.00 0.00 26 LEU A N 11
ATOM 6647 C CA . LEU A 1 26 ? -3.897 -0.932 -0.067 1.00 0.00 26 LEU A CA 11
ATOM 6648 C C . LEU A 1 26 ? -4.530 0.451 -0.172 1.00 0.00 26 LEU A C 11
ATOM 6649 O O . LEU A 1 26 ? -4.054 1.411 0.435 1.00 0.00 26 LEU A O 11
ATOM 6665 N N . VAL A 1 27 ? -5.609 0.546 -0.943 1.00 0.00 27 VAL A N 11
ATOM 6666 C CA . VAL A 1 27 ? -6.310 1.811 -1.124 1.00 0.00 27 VAL A CA 11
ATOM 6667 C C . VAL A 1 27 ? -6.448 2.558 0.198 1.00 0.00 27 VAL A C 11
ATOM 6668 O O . VAL A 1 27 ? -6.172 3.755 0.277 1.00 0.00 27 VAL A O 11
ATOM 6681 N N . ILE A 1 28 ? -6.875 1.843 1.233 1.00 0.00 28 ILE A N 11
ATOM 6682 C CA . ILE A 1 28 ? -7.047 2.438 2.552 1.00 0.00 28 ILE A CA 11
ATOM 6683 C C . ILE A 1 28 ? -5.725 2.972 3.091 1.00 0.00 28 ILE A C 11
ATOM 6684 O O . ILE A 1 28 ? -5.690 3.988 3.787 1.00 0.00 28 ILE A O 11
ATOM 6700 N N . HIS A 1 29 ? -4.636 2.283 2.764 1.00 0.00 29 HIS A N 11
ATOM 6701 C CA . HIS A 1 29 ? -3.310 2.689 3.214 1.00 0.00 29 HIS A CA 11
ATOM 6702 C C . HIS A 1 29 ? -2.859 3.959 2.498 1.00 0.00 29 HIS A C 11
ATOM 6703 O O . HIS A 1 29 ? -2.396 4.908 3.130 1.00 0.00 29 HIS A O 11
ATOM 6717 N N . GLN A 1 30 ? -2.998 3.969 1.176 1.00 0.00 30 GLN A N 11
ATOM 6718 C CA . GLN A 1 30 ? -2.604 5.122 0.375 1.00 0.00 30 GLN A CA 11
ATOM 6719 C C . GLN A 1 30 ? -3.173 6.410 0.959 1.00 0.00 30 GLN A C 11
ATOM 6720 O O . GLN A 1 30 ? -2.695 7.504 0.658 1.00 0.00 30 GLN A O 11
ATOM 6734 N N . ARG A 1 31 ? -4.197 6.274 1.795 1.00 0.00 31 ARG A N 11
ATOM 6735 C CA . ARG A 1 31 ? -4.833 7.428 2.420 1.00 0.00 31 ARG A CA 11
ATOM 6736 C C . ARG A 1 31 ? -3.869 8.128 3.374 1.00 0.00 31 ARG A C 11
ATOM 6737 O O . ARG A 1 31 ? -3.612 9.325 3.242 1.00 0.00 31 ARG A O 11
ATOM 6758 N N . ILE A 1 32 ? -3.341 7.375 4.333 1.00 0.00 32 ILE A N 11
ATOM 6759 C CA . ILE A 1 32 ? -2.407 7.924 5.307 1.00 0.00 32 ILE A CA 11
ATOM 6760 C C . ILE A 1 32 ? -1.521 8.994 4.677 1.00 0.00 32 ILE A C 11
ATOM 6761 O O . ILE A 1 32 ? -1.132 9.959 5.335 1.00 0.00 32 ILE A O 11
ATOM 6777 N N . HIS A 1 33 ? -1.207 8.816 3.398 1.00 0.00 33 HIS A N 11
ATOM 6778 C CA . HIS A 1 33 ? -0.368 9.767 2.677 1.00 0.00 33 HIS A CA 11
ATOM 6779 C C . HIS A 1 33 ? -1.162 11.015 2.302 1.00 0.00 33 HIS A C 11
ATOM 6780 O O . HIS A 1 33 ? -0.704 12.140 2.506 1.00 0.00 33 HIS A O 11
ATOM 6794 N N . THR A 1 34 ? -2.354 10.809 1.752 1.00 0.00 34 THR A N 11
ATOM 6795 C CA . THR A 1 34 ? -3.211 11.917 1.346 1.00 0.00 34 THR A CA 11
ATOM 6796 C C . THR A 1 34 ? -4.051 12.418 2.515 1.00 0.00 34 THR A C 11
ATOM 6797 O O . THR A 1 34 ? -5.270 12.547 2.405 1.00 0.00 34 THR A O 11
ATOM 6808 N N . GLY A 1 35 ? -3.392 12.700 3.635 1.00 0.00 35 GLY A N 11
ATOM 6809 C CA . GLY A 1 35 ? -4.095 13.185 4.808 1.00 0.00 35 GLY A CA 11
ATOM 6810 C C . GLY A 1 35 ? -3.152 13.595 5.921 1.00 0.00 35 GLY A C 11
ATOM 6811 O O . GLY A 1 35 ? -2.028 14.024 5.664 1.00 0.00 35 GLY A O 11
ATOM 6815 N N . GLU A 1 36 ? -3.611 13.463 7.162 1.00 0.00 36 GLU A N 11
ATOM 6816 C CA . GLU A 1 36 ? -2.800 13.826 8.318 1.00 0.00 36 GLU A CA 11
ATOM 6817 C C . GLU A 1 36 ? -1.419 13.182 8.237 1.00 0.00 36 GLU A C 11
ATOM 6818 O O . GLU A 1 36 ? -1.269 12.073 7.726 1.00 0.00 36 GLU A O 11
ATOM 6830 N N . ASN A 1 37 ? -0.413 13.887 8.746 1.00 0.00 37 ASN A N 11
ATOM 6831 C CA . ASN A 1 37 ? 0.956 13.385 8.731 1.00 0.00 37 ASN A CA 11
ATOM 6832 C C . ASN A 1 37 ? 1.580 13.464 10.121 1.00 0.00 37 ASN A C 11
ATOM 6833 O O . ASN A 1 37 ? 1.391 14.431 10.859 1.00 0.00 37 ASN A O 11
ATOM 6844 N N . PRO A 1 38 ? 2.342 12.423 10.487 1.00 0.00 38 PRO A N 11
ATOM 6845 C CA . PRO A 1 38 ? 3.011 12.351 11.790 1.00 0.00 38 PRO A CA 11
ATOM 6846 C C . PRO A 1 38 ? 4.151 13.356 11.913 1.00 0.00 38 PRO A C 11
ATOM 6847 O O . PRO A 1 38 ? 4.354 13.953 12.970 1.00 0.00 38 PRO A O 11
ATOM 6858 N N . SER A 1 39 ? 4.893 13.537 10.825 1.00 0.00 39 SER A N 11
ATOM 6859 C CA . SER A 1 39 ? 6.016 14.468 10.812 1.00 0.00 39 SER A CA 11
ATOM 6860 C C . SER A 1 39 ? 5.544 15.892 11.087 1.00 0.00 39 SER A C 11
ATOM 6861 O O . SER A 1 39 ? 6.084 16.581 11.952 1.00 0.00 39 SER A O 11
ATOM 6869 N N . GLY A 1 40 ? 4.531 16.328 10.343 1.00 0.00 40 GLY A N 11
ATOM 6870 C CA . GLY A 1 40 ? 4.003 17.667 10.521 1.00 0.00 40 GLY A CA 11
ATOM 6871 C C . GLY A 1 40 ? 3.946 18.445 9.221 1.00 0.00 40 GLY A C 11
ATOM 6872 O O . GLY A 1 40 ? 4.625 18.118 8.247 1.00 0.00 40 GLY A O 11
ATOM 6876 N N . PRO A 1 41 ? 3.118 19.500 9.194 1.00 0.00 41 PRO A N 11
ATOM 6877 C CA . PRO A 1 41 ? 2.955 20.348 8.009 1.00 0.00 41 PRO A CA 11
ATOM 6878 C C . PRO A 1 41 ? 4.194 21.188 7.722 1.00 0.00 41 PRO A C 11
ATOM 6879 O O . PRO A 1 41 ? 4.321 22.311 8.210 1.00 0.00 41 PRO A O 11
ATOM 6890 N N . SER A 1 42 ? 5.106 20.638 6.926 1.00 0.00 42 SER A N 11
ATOM 6891 C CA . SER A 1 42 ? 6.337 21.336 6.577 1.00 0.00 42 SER A CA 11
ATOM 6892 C C . SER A 1 42 ? 6.413 21.584 5.073 1.00 0.00 42 SER A C 11
ATOM 6893 O O . SER A 1 42 ? 6.654 20.663 4.293 1.00 0.00 42 SER A O 11
ATOM 6901 N N . SER A 1 43 ? 6.206 22.835 4.675 1.00 0.00 43 SER A N 11
ATOM 6902 C CA . SER A 1 43 ? 6.247 23.204 3.265 1.00 0.00 43 SER A CA 11
ATOM 6903 C C . SER A 1 43 ? 6.554 24.690 3.101 1.00 0.00 43 SER A C 11
ATOM 6904 O O . SER A 1 43 ? 5.757 25.546 3.483 1.00 0.00 43 SER A O 11
ATOM 6912 N N . GLY A 1 44 ? 7.717 24.988 2.530 1.00 0.00 44 GLY A N 11
ATOM 6913 C CA . GLY A 1 44 ? 8.110 26.370 2.326 1.00 0.00 44 GLY A CA 11
ATOM 6914 C C . GLY A 1 44 ? 6.931 27.267 2.006 1.00 0.00 44 GLY A C 11
ATOM 6915 O O . GLY A 1 44 ? 7.064 28.486 2.096 1.00 0.00 44 GLY A O 11
ATOM 6920 N N . GLY A 1 1 ? 18.909 -13.382 2.153 1.00 0.00 1 GLY A N 12
ATOM 6921 C CA . GLY A 1 1 ? 17.652 -13.637 1.475 1.00 0.00 1 GLY A CA 12
ATOM 6922 C C . GLY A 1 1 ? 17.369 -12.630 0.379 1.00 0.00 1 GLY A C 12
ATOM 6923 O O . GLY A 1 1 ? 16.758 -11.590 0.624 1.00 0.00 1 GLY A O 12
ATOM 6927 N N . SER A 1 2 ? 17.818 -12.937 -0.834 1.00 0.00 2 SER A N 12
ATOM 6928 C CA . SER A 1 2 ? 17.615 -12.047 -1.972 1.00 0.00 2 SER A CA 12
ATOM 6929 C C . SER A 1 2 ? 16.783 -12.730 -3.054 1.00 0.00 2 SER A C 12
ATOM 6930 O O . SER A 1 2 ? 17.272 -13.605 -3.769 1.00 0.00 2 SER A O 12
ATOM 6938 N N . SER A 1 3 ? 15.523 -12.323 -3.168 1.00 0.00 3 SER A N 12
ATOM 6939 C CA . SER A 1 3 ? 14.621 -12.898 -4.159 1.00 0.00 3 SER A CA 12
ATOM 6940 C C . SER A 1 3 ? 14.834 -12.253 -5.525 1.00 0.00 3 SER A C 12
ATOM 6941 O O . SER A 1 3 ? 15.416 -11.174 -5.631 1.00 0.00 3 SER A O 12
ATOM 6949 N N . GLY A 1 4 ? 14.358 -12.923 -6.570 1.00 0.00 4 GLY A N 12
ATOM 6950 C CA . GLY A 1 4 ? 14.505 -12.402 -7.916 1.00 0.00 4 GLY A CA 12
ATOM 6951 C C . GLY A 1 4 ? 13.172 -12.102 -8.571 1.00 0.00 4 GLY A C 12
ATOM 6952 O O . GLY A 1 4 ? 12.760 -12.793 -9.503 1.00 0.00 4 GLY A O 12
ATOM 6956 N N . SER A 1 5 ? 12.493 -11.068 -8.083 1.00 0.00 5 SER A N 12
ATOM 6957 C CA . SER A 1 5 ? 11.195 -10.681 -8.623 1.00 0.00 5 SER A CA 12
ATOM 6958 C C . SER A 1 5 ? 10.338 -11.910 -8.910 1.00 0.00 5 SER A C 12
ATOM 6959 O O . SER A 1 5 ? 9.672 -11.989 -9.942 1.00 0.00 5 SER A O 12
ATOM 6967 N N . SER A 1 6 ? 10.361 -12.868 -7.989 1.00 0.00 6 SER A N 12
ATOM 6968 C CA . SER A 1 6 ? 9.590 -14.096 -8.143 1.00 0.00 6 SER A CA 12
ATOM 6969 C C . SER A 1 6 ? 8.476 -14.172 -7.103 1.00 0.00 6 SER A C 12
ATOM 6970 O O . SER A 1 6 ? 8.732 -14.372 -5.916 1.00 0.00 6 SER A O 12
ATOM 6978 N N . GLY A 1 7 ? 7.237 -14.011 -7.558 1.00 0.00 7 GLY A N 12
ATOM 6979 C CA . GLY A 1 7 ? 6.102 -14.064 -6.656 1.00 0.00 7 GLY A CA 12
ATOM 6980 C C . GLY A 1 7 ? 4.806 -13.657 -7.329 1.00 0.00 7 GLY A C 12
ATOM 6981 O O . GLY A 1 7 ? 4.820 -13.049 -8.399 1.00 0.00 7 GLY A O 12
ATOM 6985 N N . GLU A 1 8 ? 3.684 -13.994 -6.701 1.00 0.00 8 GLU A N 12
ATOM 6986 C CA . GLU A 1 8 ? 2.374 -13.662 -7.249 1.00 0.00 8 GLU A CA 12
ATOM 6987 C C . GLU A 1 8 ? 2.160 -12.151 -7.268 1.00 0.00 8 GLU A C 12
ATOM 6988 O O . GLU A 1 8 ? 2.205 -11.492 -6.229 1.00 0.00 8 GLU A O 12
ATOM 7000 N N . LYS A 1 9 ? 1.928 -11.607 -8.458 1.00 0.00 9 LYS A N 12
ATOM 7001 C CA . LYS A 1 9 ? 1.706 -10.175 -8.615 1.00 0.00 9 LYS A CA 12
ATOM 7002 C C . LYS A 1 9 ? 0.736 -9.655 -7.559 1.00 0.00 9 LYS A C 12
ATOM 7003 O O . LYS A 1 9 ? -0.479 -9.812 -7.687 1.00 0.00 9 LYS A O 12
ATOM 7022 N N . LEU A 1 10 ? 1.279 -9.036 -6.517 1.00 0.00 10 LEU A N 12
ATOM 7023 C CA . LEU A 1 10 ? 0.461 -8.491 -5.439 1.00 0.00 10 LEU A CA 12
ATOM 7024 C C . LEU A 1 10 ? 0.399 -6.970 -5.518 1.00 0.00 10 LEU A C 12
ATOM 7025 O O . LEU A 1 10 ? 1.335 -6.323 -5.988 1.00 0.00 10 LEU A O 12
ATOM 7041 N N . HIS A 1 11 ? -0.710 -6.403 -5.053 1.00 0.00 11 HIS A N 12
ATOM 7042 C CA . HIS A 1 11 ? -0.894 -4.956 -5.068 1.00 0.00 11 HIS A CA 12
ATOM 7043 C C . HIS A 1 11 ? -0.015 -4.285 -4.017 1.00 0.00 11 HIS A C 12
ATOM 7044 O O . HIS A 1 11 ? 0.030 -4.718 -2.866 1.00 0.00 11 HIS A O 12
ATOM 7058 N N . GLU A 1 12 ? 0.681 -3.228 -4.421 1.00 0.00 12 GLU A N 12
ATOM 7059 C CA . GLU A 1 12 ? 1.559 -2.499 -3.513 1.00 0.00 12 GLU A CA 12
ATOM 7060 C C . GLU A 1 12 ? 1.302 -0.997 -3.596 1.00 0.00 12 GLU A C 12
ATOM 7061 O O . GLU A 1 12 ? 0.617 -0.522 -4.501 1.00 0.00 12 GLU A O 12
ATOM 7073 N N . CYS A 1 13 ? 1.858 -0.255 -2.644 1.00 0.00 13 CYS A N 12
ATOM 7074 C CA . CYS A 1 13 ? 1.690 1.193 -2.607 1.00 0.00 13 CYS A CA 12
ATOM 7075 C C . CYS A 1 13 ? 2.624 1.875 -3.601 1.00 0.00 13 CYS A C 12
ATOM 7076 O O . CYS A 1 13 ? 3.443 1.221 -4.248 1.00 0.00 13 CYS A O 12
ATOM 7083 N N . SER A 1 14 ? 2.495 3.192 -3.718 1.00 0.00 14 SER A N 12
ATOM 7084 C CA . SER A 1 14 ? 3.326 3.963 -4.637 1.00 0.00 14 SER A CA 12
ATOM 7085 C C . SER A 1 14 ? 4.287 4.868 -3.871 1.00 0.00 14 SER A C 12
ATOM 7086 O O . SER A 1 14 ? 5.372 5.187 -4.355 1.00 0.00 14 SER A O 12
ATOM 7094 N N . GLU A 1 15 ? 3.878 5.277 -2.674 1.00 0.00 15 GLU A N 12
ATOM 7095 C CA . GLU A 1 15 ? 4.702 6.146 -1.842 1.00 0.00 15 GLU A CA 12
ATOM 7096 C C . GLU A 1 15 ? 5.652 5.326 -0.974 1.00 0.00 15 GLU A C 12
ATOM 7097 O O . GLU A 1 15 ? 6.850 5.606 -0.909 1.00 0.00 15 GLU A O 12
ATOM 7109 N N . CYS A 1 16 ? 5.110 4.312 -0.308 1.00 0.00 16 CYS A N 12
ATOM 7110 C CA . CYS A 1 16 ? 5.907 3.451 0.558 1.00 0.00 16 CYS A CA 12
ATOM 7111 C C . CYS A 1 16 ? 6.280 2.157 -0.158 1.00 0.00 16 CYS A C 12
ATOM 7112 O O . CYS A 1 16 ? 7.218 1.465 0.238 1.00 0.00 16 CYS A O 12
ATOM 7119 N N . ARG A 1 17 ? 5.540 1.836 -1.215 1.00 0.00 17 ARG A N 12
ATOM 7120 C CA . ARG A 1 17 ? 5.793 0.625 -1.985 1.00 0.00 17 ARG A CA 12
ATOM 7121 C C . ARG A 1 17 ? 5.632 -0.618 -1.114 1.00 0.00 17 ARG A C 12
ATOM 7122 O O . ARG A 1 17 ? 6.449 -1.536 -1.166 1.00 0.00 17 ARG A O 12
ATOM 7143 N N . LYS A 1 18 ? 4.572 -0.638 -0.312 1.00 0.00 18 LYS A N 12
ATOM 7144 C CA . LYS A 1 18 ? 4.302 -1.767 0.571 1.00 0.00 18 LYS A CA 12
ATOM 7145 C C . LYS A 1 18 ? 3.214 -2.664 -0.010 1.00 0.00 18 LYS A C 12
ATOM 7146 O O . LYS A 1 18 ? 2.205 -2.181 -0.525 1.00 0.00 18 LYS A O 12
ATOM 7165 N N . THR A 1 19 ? 3.425 -3.974 0.076 1.00 0.00 19 THR A N 12
ATOM 7166 C CA . THR A 1 19 ? 2.462 -4.939 -0.441 1.00 0.00 19 THR A CA 12
ATOM 7167 C C . THR A 1 19 ? 1.338 -5.183 0.560 1.00 0.00 19 THR A C 12
ATOM 7168 O O . THR A 1 19 ? 1.492 -4.934 1.755 1.00 0.00 19 THR A O 12
ATOM 7179 N N . PHE A 1 20 ? 0.207 -5.673 0.063 1.00 0.00 20 PHE A N 12
ATOM 7180 C CA . PHE A 1 20 ? -0.944 -5.951 0.914 1.00 0.00 20 PHE A CA 12
ATOM 7181 C C . PHE A 1 20 ? -1.671 -7.211 0.451 1.00 0.00 20 PHE A C 12
ATOM 7182 O O . PHE A 1 20 ? -1.808 -7.456 -0.747 1.00 0.00 20 PHE A O 12
ATOM 7199 N N . SER A 1 21 ? -2.133 -8.006 1.411 1.00 0.00 21 SER A N 12
ATOM 7200 C CA . SER A 1 21 ? -2.841 -9.243 1.103 1.00 0.00 21 SER A CA 12
ATOM 7201 C C . SER A 1 21 ? -3.885 -9.015 0.014 1.00 0.00 21 SER A C 12
ATOM 7202 O O . SER A 1 21 ? -3.994 -9.795 -0.932 1.00 0.00 21 SER A O 12
ATOM 7210 N N . PHE A 1 22 ? -4.652 -7.939 0.155 1.00 0.00 22 PHE A N 12
ATOM 7211 C CA . PHE A 1 22 ? -5.689 -7.606 -0.815 1.00 0.00 22 PHE A CA 12
ATOM 7212 C C . PHE A 1 22 ? -5.614 -6.134 -1.208 1.00 0.00 22 PHE A C 12
ATOM 7213 O O . PHE A 1 22 ? -5.025 -5.319 -0.497 1.00 0.00 22 PHE A O 12
ATOM 7230 N N . HIS A 1 23 ? -6.216 -5.799 -2.345 1.00 0.00 23 HIS A N 12
ATOM 7231 C CA . HIS A 1 23 ? -6.218 -4.425 -2.834 1.00 0.00 23 HIS A CA 12
ATOM 7232 C C . HIS A 1 23 ? -7.020 -3.519 -1.904 1.00 0.00 23 HIS A C 12
ATOM 7233 O O . HIS A 1 23 ? -6.547 -2.459 -1.495 1.00 0.00 23 HIS A O 12
ATOM 7247 N N . SER A 1 24 ? -8.236 -3.944 -1.575 1.00 0.00 24 SER A N 12
ATOM 7248 C CA . SER A 1 24 ? -9.105 -3.170 -0.697 1.00 0.00 24 SER A CA 12
ATOM 7249 C C . SER A 1 24 ? -8.294 -2.462 0.385 1.00 0.00 24 SER A C 12
ATOM 7250 O O . SER A 1 24 ? -8.400 -1.249 0.561 1.00 0.00 24 SER A O 12
ATOM 7258 N N . GLN A 1 25 ? -7.484 -3.231 1.106 1.00 0.00 25 GLN A N 12
ATOM 7259 C CA . GLN A 1 25 ? -6.655 -2.679 2.170 1.00 0.00 25 GLN A CA 12
ATOM 7260 C C . GLN A 1 25 ? -5.740 -1.583 1.635 1.00 0.00 25 GLN A C 12
ATOM 7261 O O . GLN A 1 25 ? -5.783 -0.442 2.097 1.00 0.00 25 GLN A O 12
ATOM 7275 N N . LEU A 1 26 ? -4.911 -1.936 0.659 1.00 0.00 26 LEU A N 12
ATOM 7276 C CA . LEU A 1 26 ? -3.984 -0.982 0.060 1.00 0.00 26 LEU A CA 12
ATOM 7277 C C . LEU A 1 26 ? -4.615 0.403 -0.038 1.00 0.00 26 LEU A C 12
ATOM 7278 O O . LEU A 1 26 ? -4.173 1.346 0.618 1.00 0.00 26 LEU A O 12
ATOM 7294 N N . VAL A 1 27 ? -5.653 0.517 -0.861 1.00 0.00 27 VAL A N 12
ATOM 7295 C CA . VAL A 1 27 ? -6.348 1.786 -1.042 1.00 0.00 27 VAL A CA 12
ATOM 7296 C C . VAL A 1 27 ? -6.496 2.526 0.282 1.00 0.00 27 VAL A C 12
ATOM 7297 O O . VAL A 1 27 ? -6.236 3.727 0.367 1.00 0.00 27 VAL A O 12
ATOM 7310 N N . ILE A 1 28 ? -6.914 1.802 1.315 1.00 0.00 28 ILE A N 12
ATOM 7311 C CA . ILE A 1 28 ? -7.095 2.389 2.636 1.00 0.00 28 ILE A CA 12
ATOM 7312 C C . ILE A 1 28 ? -5.778 2.929 3.183 1.00 0.00 28 ILE A C 12
ATOM 7313 O O . ILE A 1 28 ? -5.743 3.983 3.819 1.00 0.00 28 ILE A O 12
ATOM 7329 N N . HIS A 1 29 ? -4.695 2.201 2.929 1.00 0.00 29 HIS A N 12
ATOM 7330 C CA . HIS A 1 29 ? -3.374 2.608 3.394 1.00 0.00 29 HIS A CA 12
ATOM 7331 C C . HIS A 1 29 ? -2.940 3.909 2.725 1.00 0.00 29 HIS A C 12
ATOM 7332 O O . HIS A 1 29 ? -2.642 4.894 3.400 1.00 0.00 29 HIS A O 12
ATOM 7346 N N . GLN A 1 30 ? -2.907 3.904 1.396 1.00 0.00 30 GLN A N 12
ATOM 7347 C CA . GLN A 1 30 ? -2.507 5.083 0.638 1.00 0.00 30 GLN A CA 12
ATOM 7348 C C . GLN A 1 30 ? -3.013 6.357 1.306 1.00 0.00 30 GLN A C 12
ATOM 7349 O O . GLN A 1 30 ? -2.397 7.417 1.192 1.00 0.00 30 GLN A O 12
ATOM 7363 N N . ARG A 1 31 ? -4.139 6.247 2.004 1.00 0.00 31 ARG A N 12
ATOM 7364 C CA . ARG A 1 31 ? -4.728 7.390 2.690 1.00 0.00 31 ARG A CA 12
ATOM 7365 C C . ARG A 1 31 ? -3.722 8.033 3.639 1.00 0.00 31 ARG A C 12
ATOM 7366 O O . ARG A 1 31 ? -3.449 9.231 3.553 1.00 0.00 31 ARG A O 12
ATOM 7387 N N . ILE A 1 32 ? -3.173 7.229 4.544 1.00 0.00 32 ILE A N 12
ATOM 7388 C CA . ILE A 1 32 ? -2.197 7.720 5.509 1.00 0.00 32 ILE A CA 12
ATOM 7389 C C . ILE A 1 32 ? -1.259 8.740 4.872 1.00 0.00 32 ILE A C 12
ATOM 7390 O O . ILE A 1 32 ? -0.758 9.643 5.543 1.00 0.00 32 ILE A O 12
ATOM 7406 N N . HIS A 1 33 ? -1.026 8.591 3.571 1.00 0.00 33 HIS A N 12
ATOM 7407 C CA . HIS A 1 33 ? -0.150 9.501 2.842 1.00 0.00 33 HIS A CA 12
ATOM 7408 C C . HIS A 1 33 ? -0.911 10.745 2.394 1.00 0.00 33 HIS A C 12
ATOM 7409 O O . HIS A 1 33 ? -0.484 11.872 2.646 1.00 0.00 33 HIS A O 12
ATOM 7423 N N . THR A 1 34 ? -2.042 10.533 1.727 1.00 0.00 34 THR A N 12
ATOM 7424 C CA . THR A 1 34 ? -2.861 11.637 1.242 1.00 0.00 34 THR A CA 12
ATOM 7425 C C . THR A 1 34 ? -3.765 12.176 2.345 1.00 0.00 34 THR A C 12
ATOM 7426 O O . THR A 1 34 ? -4.872 11.680 2.553 1.00 0.00 34 THR A O 12
ATOM 7437 N N . GLY A 1 35 ? -3.287 13.197 3.050 1.00 0.00 35 GLY A N 12
ATOM 7438 C CA . GLY A 1 35 ? -4.065 13.788 4.122 1.00 0.00 35 GLY A CA 12
ATOM 7439 C C . GLY A 1 35 ? -4.761 15.066 3.698 1.00 0.00 35 GLY A C 12
ATOM 7440 O O . GLY A 1 35 ? -4.370 16.158 4.111 1.00 0.00 35 GLY A O 12
ATOM 7444 N N . GLU A 1 36 ? -5.793 14.931 2.871 1.00 0.00 36 GLU A N 12
ATOM 7445 C CA . GLU A 1 36 ? -6.541 16.085 2.390 1.00 0.00 36 GLU A CA 12
ATOM 7446 C C . GLU A 1 36 ? -6.696 17.131 3.490 1.00 0.00 36 GLU A C 12
ATOM 7447 O O . GLU A 1 36 ? -6.496 18.323 3.260 1.00 0.00 36 GLU A O 12
ATOM 7459 N N . ASN A 1 37 ? -7.053 16.675 4.686 1.00 0.00 37 ASN A N 12
ATOM 7460 C CA . ASN A 1 37 ? -7.236 17.571 5.823 1.00 0.00 37 ASN A CA 12
ATOM 7461 C C . ASN A 1 37 ? -6.047 17.490 6.775 1.00 0.00 37 ASN A C 12
ATOM 7462 O O . ASN A 1 37 ? -5.505 16.417 7.042 1.00 0.00 37 ASN A O 12
ATOM 7473 N N . PRO A 1 38 ? -5.630 18.652 7.301 1.00 0.00 38 PRO A N 12
ATOM 7474 C CA . PRO A 1 38 ? -4.502 18.739 8.233 1.00 0.00 38 PRO A CA 12
ATOM 7475 C C . PRO A 1 38 ? -4.824 18.127 9.592 1.00 0.00 38 PRO A C 12
ATOM 7476 O O . PRO A 1 38 ? -5.654 18.647 10.337 1.00 0.00 38 PRO A O 12
ATOM 7487 N N . SER A 1 39 ? -4.161 17.019 9.908 1.00 0.00 39 SER A N 12
ATOM 7488 C CA . SER A 1 39 ? -4.379 16.333 11.176 1.00 0.00 39 SER A CA 12
ATOM 7489 C C . SER A 1 39 ? -3.263 16.654 12.166 1.00 0.00 39 SER A C 12
ATOM 7490 O O . SER A 1 39 ? -2.819 15.789 12.920 1.00 0.00 39 SER A O 12
ATOM 7498 N N . GLY A 1 40 ? -2.813 17.905 12.157 1.00 0.00 40 GLY A N 12
ATOM 7499 C CA . GLY A 1 40 ? -1.753 18.319 13.057 1.00 0.00 40 GLY A CA 12
ATOM 7500 C C . GLY A 1 40 ? -0.557 18.888 12.320 1.00 0.00 40 GLY A C 12
ATOM 7501 O O . GLY A 1 40 ? -0.590 19.099 11.108 1.00 0.00 40 GLY A O 12
ATOM 7505 N N . PRO A 1 41 ? 0.530 19.149 13.062 1.00 0.00 41 PRO A N 12
ATOM 7506 C CA . PRO A 1 41 ? 1.763 19.703 12.492 1.00 0.00 41 PRO A CA 12
ATOM 7507 C C . PRO A 1 41 ? 2.490 18.702 11.601 1.00 0.00 41 PRO A C 12
ATOM 7508 O O . PRO A 1 41 ? 3.570 18.987 11.084 1.00 0.00 41 PRO A O 12
ATOM 7519 N N . SER A 1 42 ? 1.891 17.528 11.425 1.00 0.00 42 SER A N 12
ATOM 7520 C CA . SER A 1 42 ? 2.484 16.483 10.599 1.00 0.00 42 SER A CA 12
ATOM 7521 C C . SER A 1 42 ? 3.231 17.087 9.413 1.00 0.00 42 SER A C 12
ATOM 7522 O O . SER A 1 42 ? 4.408 16.799 9.195 1.00 0.00 42 SER A O 12
ATOM 7530 N N . SER A 1 43 ? 2.538 17.927 8.651 1.00 0.00 43 SER A N 12
ATOM 7531 C CA . SER A 1 43 ? 3.134 18.569 7.485 1.00 0.00 43 SER A CA 12
ATOM 7532 C C . SER A 1 43 ? 4.557 19.029 7.785 1.00 0.00 43 SER A C 12
ATOM 7533 O O . SER A 1 43 ? 4.766 20.041 8.454 1.00 0.00 43 SER A O 12
ATOM 7541 N N . GLY A 1 44 ? 5.533 18.277 7.286 1.00 0.00 44 GLY A N 12
ATOM 7542 C CA . GLY A 1 44 ? 6.925 18.622 7.512 1.00 0.00 44 GLY A CA 12
ATOM 7543 C C . GLY A 1 44 ? 7.585 19.204 6.277 1.00 0.00 44 GLY A C 12
ATOM 7544 O O . GLY A 1 44 ? 8.344 18.497 5.616 1.00 0.00 44 GLY A O 12
ATOM 7549 N N . GLY A 1 1 ? 15.992 -8.907 -10.642 1.00 0.00 1 GLY A N 13
ATOM 7550 C CA . GLY A 1 1 ? 15.416 -10.185 -11.020 1.00 0.00 1 GLY A CA 13
ATOM 7551 C C . GLY A 1 1 ? 14.116 -10.472 -10.295 1.00 0.00 1 GLY A C 13
ATOM 7552 O O . GLY A 1 1 ? 14.003 -10.234 -9.093 1.00 0.00 1 GLY A O 13
ATOM 7556 N N . SER A 1 2 ? 13.132 -10.985 -11.028 1.00 0.00 2 SER A N 13
ATOM 7557 C CA . SER A 1 2 ? 11.832 -11.300 -10.448 1.00 0.00 2 SER A CA 13
ATOM 7558 C C . SER A 1 2 ? 11.292 -12.613 -11.007 1.00 0.00 2 SER A C 13
ATOM 7559 O O . SER A 1 2 ? 11.016 -12.725 -12.201 1.00 0.00 2 SER A O 13
ATOM 7567 N N . SER A 1 3 ? 11.144 -13.604 -10.134 1.00 0.00 3 SER A N 13
ATOM 7568 C CA . SER A 1 3 ? 10.640 -14.911 -10.540 1.00 0.00 3 SER A CA 13
ATOM 7569 C C . SER A 1 3 ? 9.276 -15.185 -9.915 1.00 0.00 3 SER A C 13
ATOM 7570 O O . SER A 1 3 ? 9.001 -14.772 -8.789 1.00 0.00 3 SER A O 13
ATOM 7578 N N . GLY A 1 4 ? 8.422 -15.886 -10.656 1.00 0.00 4 GLY A N 13
ATOM 7579 C CA . GLY A 1 4 ? 7.096 -16.204 -10.160 1.00 0.00 4 GLY A CA 13
ATOM 7580 C C . GLY A 1 4 ? 6.000 -15.753 -11.104 1.00 0.00 4 GLY A C 13
ATOM 7581 O O . GLY A 1 4 ? 5.149 -14.944 -10.736 1.00 0.00 4 GLY A O 13
ATOM 7585 N N . SER A 1 5 ? 6.021 -16.276 -12.326 1.00 0.00 5 SER A N 13
ATOM 7586 C CA . SER A 1 5 ? 5.025 -15.917 -13.329 1.00 0.00 5 SER A CA 13
ATOM 7587 C C . SER A 1 5 ? 3.797 -16.816 -13.219 1.00 0.00 5 SER A C 13
ATOM 7588 O O . SER A 1 5 ? 3.716 -17.858 -13.870 1.00 0.00 5 SER A O 13
ATOM 7596 N N . SER A 1 6 ? 2.842 -16.404 -12.391 1.00 0.00 6 SER A N 13
ATOM 7597 C CA . SER A 1 6 ? 1.619 -17.173 -12.192 1.00 0.00 6 SER A CA 13
ATOM 7598 C C . SER A 1 6 ? 0.503 -16.287 -11.649 1.00 0.00 6 SER A C 13
ATOM 7599 O O . SER A 1 6 ? 0.740 -15.152 -11.236 1.00 0.00 6 SER A O 13
ATOM 7607 N N . GLY A 1 7 ? -0.718 -16.814 -11.652 1.00 0.00 7 GLY A N 13
ATOM 7608 C CA . GLY A 1 7 ? -1.854 -16.058 -11.158 1.00 0.00 7 GLY A CA 13
ATOM 7609 C C . GLY A 1 7 ? -1.513 -15.234 -9.932 1.00 0.00 7 GLY A C 13
ATOM 7610 O O . GLY A 1 7 ? -1.777 -14.032 -9.892 1.00 0.00 7 GLY A O 13
ATOM 7614 N N . GLU A 1 8 ? -0.926 -15.881 -8.930 1.00 0.00 8 GLU A N 13
ATOM 7615 C CA . GLU A 1 8 ? -0.551 -15.199 -7.697 1.00 0.00 8 GLU A CA 13
ATOM 7616 C C . GLU A 1 8 ? -0.017 -13.800 -7.989 1.00 0.00 8 GLU A C 13
ATOM 7617 O O . GLU A 1 8 ? 0.958 -13.636 -8.724 1.00 0.00 8 GLU A O 13
ATOM 7629 N N . LYS A 1 9 ? -0.662 -12.793 -7.410 1.00 0.00 9 LYS A N 13
ATOM 7630 C CA . LYS A 1 9 ? -0.253 -11.408 -7.606 1.00 0.00 9 LYS A CA 13
ATOM 7631 C C . LYS A 1 9 ? -0.743 -10.528 -6.461 1.00 0.00 9 LYS A C 13
ATOM 7632 O O . LYS A 1 9 ? -1.878 -10.665 -6.001 1.00 0.00 9 LYS A O 13
ATOM 7651 N N . LEU A 1 10 ? 0.117 -9.625 -6.004 1.00 0.00 10 LEU A N 13
ATOM 7652 C CA . LEU A 1 10 ? -0.230 -8.721 -4.913 1.00 0.00 10 LEU A CA 13
ATOM 7653 C C . LEU A 1 10 ? -0.009 -7.267 -5.319 1.00 0.00 10 LEU A C 13
ATOM 7654 O O . LEU A 1 10 ? 0.861 -6.965 -6.136 1.00 0.00 10 LEU A O 13
ATOM 7670 N N . HIS A 1 11 ? -0.802 -6.370 -4.741 1.00 0.00 11 HIS A N 13
ATOM 7671 C CA . HIS A 1 11 ? -0.692 -4.947 -5.041 1.00 0.00 11 HIS A CA 13
ATOM 7672 C C . HIS A 1 11 ? 0.213 -4.248 -4.031 1.00 0.00 11 HIS A C 13
ATOM 7673 O O . HIS A 1 11 ? 0.301 -4.658 -2.874 1.00 0.00 11 HIS A O 13
ATOM 7687 N N . GLU A 1 12 ? 0.885 -3.191 -4.478 1.00 0.00 12 GLU A N 13
ATOM 7688 C CA . GLU A 1 12 ? 1.785 -2.437 -3.613 1.00 0.00 12 GLU A CA 13
ATOM 7689 C C . GLU A 1 12 ? 1.451 -0.948 -3.647 1.00 0.00 12 GLU A C 13
ATOM 7690 O O . GLU A 1 12 ? 0.715 -0.485 -4.519 1.00 0.00 12 GLU A O 13
ATOM 7702 N N . CYS A 1 13 ? 1.997 -0.204 -2.691 1.00 0.00 13 CYS A N 13
ATOM 7703 C CA . CYS A 1 13 ? 1.758 1.232 -2.609 1.00 0.00 13 CYS A CA 13
ATOM 7704 C C . CYS A 1 13 ? 2.610 1.984 -3.628 1.00 0.00 13 CYS A C 13
ATOM 7705 O O . CYS A 1 13 ? 3.441 1.392 -4.316 1.00 0.00 13 CYS A O 13
ATOM 7712 N N . SER A 1 14 ? 2.397 3.293 -3.718 1.00 0.00 14 SER A N 13
ATOM 7713 C CA . SER A 1 14 ? 3.142 4.126 -4.654 1.00 0.00 14 SER A CA 13
ATOM 7714 C C . SER A 1 14 ? 4.082 5.071 -3.912 1.00 0.00 14 SER A C 13
ATOM 7715 O O . SER A 1 14 ? 4.997 5.643 -4.502 1.00 0.00 14 SER A O 13
ATOM 7723 N N . GLU A 1 15 ? 3.847 5.230 -2.613 1.00 0.00 15 GLU A N 13
ATOM 7724 C CA . GLU A 1 15 ? 4.672 6.106 -1.789 1.00 0.00 15 GLU A CA 13
ATOM 7725 C C . GLU A 1 15 ? 5.650 5.296 -0.943 1.00 0.00 15 GLU A C 13
ATOM 7726 O O . GLU A 1 15 ? 6.835 5.620 -0.862 1.00 0.00 15 GLU A O 13
ATOM 7738 N N . CYS A 1 16 ? 5.144 4.240 -0.313 1.00 0.00 16 CYS A N 13
ATOM 7739 C CA . CYS A 1 16 ? 5.971 3.383 0.528 1.00 0.00 16 CYS A CA 13
ATOM 7740 C C . CYS A 1 16 ? 6.329 2.090 -0.199 1.00 0.00 16 CYS A C 13
ATOM 7741 O O . CYS A 1 16 ? 7.234 1.364 0.214 1.00 0.00 16 CYS A O 13
ATOM 7748 N N . ARG A 1 17 ? 5.612 1.809 -1.282 1.00 0.00 17 ARG A N 13
ATOM 7749 C CA . ARG A 1 17 ? 5.854 0.603 -2.066 1.00 0.00 17 ARG A CA 13
ATOM 7750 C C . ARG A 1 17 ? 5.651 -0.648 -1.216 1.00 0.00 17 ARG A C 13
ATOM 7751 O O . ARG A 1 17 ? 6.410 -1.611 -1.319 1.00 0.00 17 ARG A O 13
ATOM 7772 N N . LYS A 1 18 ? 4.622 -0.625 -0.375 1.00 0.00 18 LYS A N 13
ATOM 7773 C CA . LYS A 1 18 ? 4.318 -1.756 0.493 1.00 0.00 18 LYS A CA 13
ATOM 7774 C C . LYS A 1 18 ? 3.208 -2.617 -0.104 1.00 0.00 18 LYS A C 13
ATOM 7775 O O . LYS A 1 18 ? 2.201 -2.101 -0.591 1.00 0.00 18 LYS A O 13
ATOM 7794 N N . THR A 1 19 ? 3.398 -3.932 -0.061 1.00 0.00 19 THR A N 13
ATOM 7795 C CA . THR A 1 19 ? 2.414 -4.864 -0.597 1.00 0.00 19 THR A CA 13
ATOM 7796 C C . THR A 1 19 ? 1.281 -5.099 0.396 1.00 0.00 19 THR A C 13
ATOM 7797 O O . THR A 1 19 ? 1.438 -4.874 1.596 1.00 0.00 19 THR A O 13
ATOM 7808 N N . PHE A 1 20 ? 0.140 -5.553 -0.111 1.00 0.00 20 PHE A N 13
ATOM 7809 C CA . PHE A 1 20 ? -1.020 -5.819 0.732 1.00 0.00 20 PHE A CA 13
ATOM 7810 C C . PHE A 1 20 ? -1.753 -7.074 0.268 1.00 0.00 20 PHE A C 13
ATOM 7811 O O . PHE A 1 20 ? -1.877 -7.326 -0.930 1.00 0.00 20 PHE A O 13
ATOM 7828 N N . SER A 1 21 ? -2.238 -7.856 1.227 1.00 0.00 21 SER A N 13
ATOM 7829 C CA . SER A 1 21 ? -2.956 -9.088 0.918 1.00 0.00 21 SER A CA 13
ATOM 7830 C C . SER A 1 21 ? -4.129 -8.812 -0.018 1.00 0.00 21 SER A C 13
ATOM 7831 O O . SER A 1 21 ? -4.320 -9.510 -1.014 1.00 0.00 21 SER A O 13
ATOM 7839 N N . PHE A 1 22 ? -4.912 -7.790 0.310 1.00 0.00 22 PHE A N 13
ATOM 7840 C CA . PHE A 1 22 ? -6.067 -7.422 -0.500 1.00 0.00 22 PHE A CA 13
ATOM 7841 C C . PHE A 1 22 ? -5.965 -5.972 -0.966 1.00 0.00 22 PHE A C 13
ATOM 7842 O O . PHE A 1 22 ? -5.782 -5.060 -0.159 1.00 0.00 22 PHE A O 13
ATOM 7859 N N . HIS A 1 23 ? -6.085 -5.768 -2.274 1.00 0.00 23 HIS A N 13
ATOM 7860 C CA . HIS A 1 23 ? -6.006 -4.429 -2.848 1.00 0.00 23 HIS A CA 13
ATOM 7861 C C . HIS A 1 23 ? -6.846 -3.442 -2.044 1.00 0.00 23 HIS A C 13
ATOM 7862 O O . HIS A 1 23 ? -6.413 -2.324 -1.768 1.00 0.00 23 HIS A O 13
ATOM 7876 N N . SER A 1 24 ? -8.051 -3.864 -1.671 1.00 0.00 24 SER A N 13
ATOM 7877 C CA . SER A 1 24 ? -8.953 -3.015 -0.902 1.00 0.00 24 SER A CA 13
ATOM 7878 C C . SER A 1 24 ? -8.210 -2.322 0.237 1.00 0.00 24 SER A C 13
ATOM 7879 O O . SER A 1 24 ? -8.408 -1.134 0.488 1.00 0.00 24 SER A O 13
ATOM 7887 N N . GLN A 1 25 ? -7.354 -3.075 0.921 1.00 0.00 25 GLN A N 13
ATOM 7888 C CA . GLN A 1 25 ? -6.582 -2.534 2.033 1.00 0.00 25 GLN A CA 13
ATOM 7889 C C . GLN A 1 25 ? -5.639 -1.434 1.556 1.00 0.00 25 GLN A C 13
ATOM 7890 O O . GLN A 1 25 ? -5.707 -0.297 2.025 1.00 0.00 25 GLN A O 13
ATOM 7904 N N . LEU A 1 26 ? -4.759 -1.780 0.623 1.00 0.00 26 LEU A N 13
ATOM 7905 C CA . LEU A 1 26 ? -3.801 -0.822 0.082 1.00 0.00 26 LEU A CA 13
ATOM 7906 C C . LEU A 1 26 ? -4.420 0.568 -0.022 1.00 0.00 26 LEU A C 13
ATOM 7907 O O . LEU A 1 26 ? -4.029 1.489 0.695 1.00 0.00 26 LEU A O 13
ATOM 7923 N N . VAL A 1 27 ? -5.391 0.712 -0.918 1.00 0.00 27 VAL A N 13
ATOM 7924 C CA . VAL A 1 27 ? -6.068 1.989 -1.114 1.00 0.00 27 VAL A CA 13
ATOM 7925 C C . VAL A 1 27 ? -6.272 2.712 0.213 1.00 0.00 27 VAL A C 13
ATOM 7926 O O . VAL A 1 27 ? -6.051 3.919 0.314 1.00 0.00 27 VAL A O 13
ATOM 7939 N N . ILE A 1 28 ? -6.694 1.965 1.228 1.00 0.00 28 ILE A N 13
ATOM 7940 C CA . ILE A 1 28 ? -6.926 2.535 2.549 1.00 0.00 28 ILE A CA 13
ATOM 7941 C C . ILE A 1 28 ? -5.626 3.037 3.168 1.00 0.00 28 ILE A C 13
ATOM 7942 O O . ILE A 1 28 ? -5.600 4.078 3.825 1.00 0.00 28 ILE A O 13
ATOM 7958 N N . HIS A 1 29 ? -4.547 2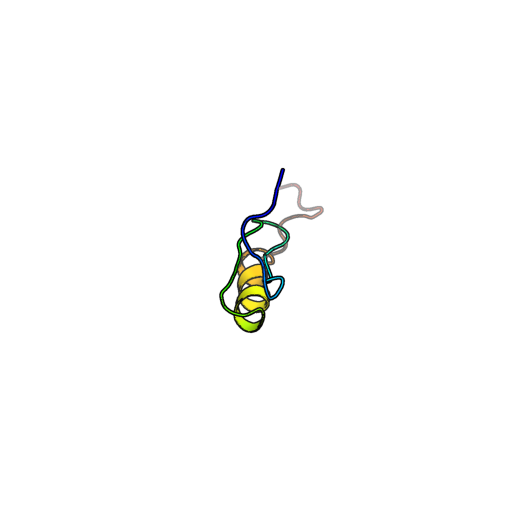.291 2.952 1.00 0.00 29 HIS A N 13
ATOM 7959 C CA . HIS A 1 29 ? -3.242 2.661 3.486 1.00 0.00 29 HIS A CA 13
ATOM 7960 C C . HIS A 1 29 ? -2.738 3.951 2.845 1.00 0.00 29 HIS A C 13
ATOM 7961 O O . HIS A 1 29 ? -2.378 4.900 3.540 1.00 0.00 29 HIS A O 13
ATOM 7975 N N . GLN A 1 30 ? -2.717 3.976 1.516 1.00 0.00 30 GLN A N 13
ATOM 7976 C CA . GLN A 1 30 ? -2.256 5.149 0.783 1.00 0.00 30 GLN A CA 13
ATOM 7977 C C . GLN A 1 30 ? -2.723 6.433 1.460 1.00 0.00 30 GLN A C 13
ATOM 7978 O O . GLN A 1 30 ? -2.094 7.483 1.323 1.00 0.00 30 GLN A O 13
ATOM 7992 N N . ARG A 1 31 ? -3.829 6.342 2.191 1.00 0.00 31 ARG A N 13
ATOM 7993 C CA . ARG A 1 31 ? -4.381 7.497 2.889 1.00 0.00 31 ARG A CA 13
ATOM 7994 C C . ARG A 1 31 ? -3.368 8.072 3.874 1.00 0.00 31 ARG A C 13
ATOM 7995 O O . ARG A 1 31 ? -3.038 9.257 3.820 1.00 0.00 31 ARG A O 13
ATOM 8016 N N . ILE A 1 32 ? -2.879 7.225 4.774 1.00 0.00 32 ILE A N 13
ATOM 8017 C CA . ILE A 1 32 ? -1.903 7.649 5.770 1.00 0.00 32 ILE A CA 13
ATOM 8018 C C . ILE A 1 32 ? -0.929 8.667 5.187 1.00 0.00 32 ILE A C 13
ATOM 8019 O O . ILE A 1 32 ? -0.423 9.536 5.898 1.00 0.00 32 ILE A O 13
ATOM 8035 N N . HIS A 1 33 ? -0.670 8.553 3.888 1.00 0.00 33 HIS A N 13
ATOM 8036 C CA . HIS A 1 33 ? 0.243 9.465 3.208 1.00 0.00 33 HIS A CA 13
ATOM 8037 C C . HIS A 1 33 ? -0.458 10.774 2.857 1.00 0.00 33 HIS A C 13
ATOM 8038 O O . HIS A 1 33 ? 0.017 11.857 3.202 1.00 0.00 33 HIS A O 13
ATOM 8052 N N . THR A 1 34 ? -1.590 10.668 2.169 1.00 0.00 34 THR A N 13
ATOM 8053 C CA . THR A 1 34 ? -2.355 11.842 1.769 1.00 0.00 34 THR A CA 13
ATOM 8054 C C . THR A 1 34 ? -3.854 11.578 1.857 1.00 0.00 34 THR A C 13
ATOM 8055 O O . THR A 1 34 ? -4.335 10.529 1.432 1.00 0.00 34 THR A O 13
ATOM 8066 N N . GLY A 1 35 ? -4.588 12.539 2.412 1.00 0.00 35 GLY A N 13
ATOM 8067 C CA . GLY A 1 35 ? -6.025 12.390 2.545 1.00 0.00 35 GLY A CA 13
ATOM 8068 C C . GLY A 1 35 ? -6.644 13.478 3.399 1.00 0.00 35 GLY A C 13
ATOM 8069 O O . GLY A 1 35 ? -7.049 14.522 2.888 1.00 0.00 35 GLY A O 13
ATOM 8073 N N . GLU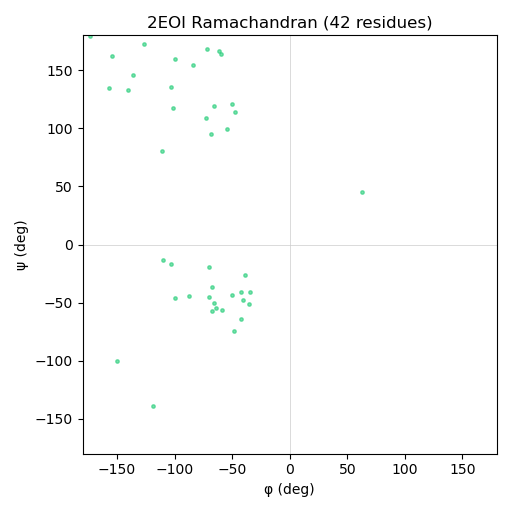 A 1 36 ? -6.719 13.234 4.704 1.00 0.00 36 GLU A N 13
ATOM 8074 C CA . GLU A 1 36 ? -7.295 14.201 5.630 1.00 0.00 36 GLU A CA 13
ATOM 8075 C C . GLU A 1 36 ? -6.749 15.601 5.364 1.00 0.00 36 GLU A C 13
ATOM 8076 O O . GLU A 1 36 ? -7.509 16.542 5.137 1.00 0.00 36 GLU A O 13
ATOM 8088 N N . ASN A 1 37 ? -5.427 15.730 5.396 1.00 0.00 37 ASN A N 13
ATOM 8089 C CA . ASN A 1 37 ? -4.778 17.014 5.160 1.00 0.00 37 ASN A CA 13
ATOM 8090 C C . ASN A 1 37 ? -4.997 17.478 3.723 1.00 0.00 37 ASN A C 13
ATOM 8091 O O . ASN A 1 37 ? -4.954 16.692 2.777 1.00 0.00 37 ASN A O 13
ATOM 8102 N N . PRO A 1 38 ? -5.237 18.787 3.554 1.00 0.00 38 PRO A N 13
ATOM 8103 C CA . PRO A 1 38 ? -5.466 19.386 2.235 1.00 0.00 38 PRO A CA 13
ATOM 8104 C C . PRO A 1 38 ? -4.203 19.407 1.381 1.00 0.00 38 PRO A C 13
ATOM 8105 O O . PRO A 1 38 ? -3.095 19.235 1.889 1.00 0.00 38 PRO A O 13
ATOM 8116 N N . SER A 1 39 ? -4.378 19.620 0.080 1.00 0.00 39 SER A N 13
ATOM 8117 C CA . SER A 1 39 ? -3.252 19.660 -0.845 1.00 0.00 39 SER A CA 13
ATOM 8118 C C . SER A 1 39 ? -2.449 20.945 -0.668 1.00 0.00 39 SER A C 13
ATOM 8119 O O . SER A 1 39 ? -1.251 20.908 -0.390 1.00 0.00 39 SER A O 13
ATOM 8127 N N . GLY A 1 40 ? -3.118 22.082 -0.833 1.00 0.00 40 GLY A N 13
ATOM 8128 C CA . GLY A 1 40 ? -2.452 23.363 -0.688 1.00 0.00 40 GLY A CA 13
ATOM 8129 C C . GLY A 1 40 ? -3.388 24.451 -0.201 1.00 0.00 40 GLY A C 13
ATOM 8130 O O . GLY A 1 40 ? -4.462 24.181 0.336 1.00 0.00 40 GLY A O 13
ATOM 8134 N N . PRO A 1 41 ? -2.979 25.715 -0.386 1.00 0.00 41 PRO A N 13
ATOM 8135 C CA . PRO A 1 41 ? -3.774 26.873 0.033 1.00 0.00 41 PRO A CA 13
ATOM 8136 C C . PRO A 1 41 ? -5.029 27.052 -0.814 1.00 0.00 41 PRO A C 13
ATOM 8137 O O . PRO A 1 41 ? -4.970 27.019 -2.043 1.00 0.00 41 PRO A O 13
ATOM 8148 N N . SER A 1 42 ? -6.164 27.242 -0.149 1.00 0.00 42 SER A N 13
ATOM 8149 C CA . SER A 1 42 ? -7.435 27.422 -0.841 1.00 0.00 42 SER A CA 13
ATOM 8150 C C . SER A 1 42 ? -8.434 28.163 0.043 1.00 0.00 42 SER A C 13
ATOM 8151 O O . SER A 1 42 ? -8.528 27.907 1.243 1.00 0.00 42 SER A O 13
ATOM 8159 N N . SER A 1 43 ? -9.180 29.083 -0.561 1.00 0.00 43 SER A N 13
ATOM 8160 C CA . SER A 1 43 ? -10.170 29.865 0.170 1.00 0.00 43 SER A CA 13
ATOM 8161 C C . SER A 1 43 ? -11.570 29.293 -0.031 1.00 0.00 43 SER A C 13
ATOM 8162 O O . SER A 1 43 ? -12.239 29.591 -1.019 1.00 0.00 43 SER A O 13
ATOM 8170 N N . GLY A 1 44 ? -12.007 28.467 0.916 1.00 0.00 44 GLY A N 13
ATOM 8171 C CA . GLY A 1 44 ? -13.324 27.866 0.825 1.00 0.00 44 GLY A CA 13
ATOM 8172 C C . GLY A 1 44 ? -13.423 26.853 -0.298 1.00 0.00 44 GLY A C 13
ATOM 8173 O O . GLY A 1 44 ? -12.954 27.133 -1.400 1.00 0.00 44 GLY A O 13
ATOM 8178 N N . GLY A 1 1 ? 19.998 -10.646 -11.303 1.00 0.00 1 GLY A N 14
ATOM 8179 C CA . GLY A 1 1 ? 19.959 -11.272 -9.994 1.00 0.00 1 GLY A CA 14
ATOM 8180 C C . GLY A 1 1 ? 18.968 -12.417 -9.929 1.00 0.00 1 GLY A C 14
ATOM 8181 O O . GLY A 1 1 ? 18.656 -13.036 -10.946 1.00 0.00 1 GLY A O 14
ATOM 8185 N N . SER A 1 2 ? 18.473 -12.701 -8.728 1.00 0.00 2 SER A N 14
ATOM 8186 C CA . SER A 1 2 ? 17.515 -13.783 -8.533 1.00 0.00 2 SER A CA 14
ATOM 8187 C C . SER A 1 2 ? 16.378 -13.692 -9.546 1.00 0.00 2 SER A C 14
ATOM 8188 O O . SER A 1 2 ? 16.214 -12.676 -10.221 1.00 0.00 2 SER A O 14
ATOM 8196 N N . SER A 1 3 ? 15.596 -14.762 -9.646 1.00 0.00 3 SER A N 14
ATOM 8197 C CA . SER A 1 3 ? 14.476 -14.806 -10.579 1.00 0.00 3 SER A CA 14
ATOM 8198 C C . SER A 1 3 ? 13.182 -15.170 -9.858 1.00 0.00 3 SER A C 14
ATOM 8199 O O . SER A 1 3 ? 13.200 -15.844 -8.828 1.00 0.00 3 SER A O 14
ATOM 8207 N N . GLY A 1 4 ? 12.058 -14.720 -10.407 1.00 0.00 4 GLY A N 14
ATOM 8208 C CA . GLY A 1 4 ? 10.770 -15.007 -9.804 1.00 0.00 4 GLY A CA 14
ATOM 8209 C C . GLY A 1 4 ? 10.014 -16.094 -10.542 1.00 0.00 4 GLY A C 14
ATOM 8210 O O . GLY A 1 4 ? 9.630 -15.917 -11.698 1.00 0.00 4 GLY A O 14
ATOM 8214 N N . SER A 1 5 ? 9.801 -17.223 -9.874 1.00 0.00 5 SER A N 14
ATOM 8215 C CA . SER A 1 5 ? 9.091 -18.346 -10.476 1.00 0.00 5 SER A CA 14
ATOM 8216 C C . SER A 1 5 ? 7.584 -18.110 -10.453 1.00 0.00 5 SER A C 14
ATOM 8217 O O . SER A 1 5 ? 6.929 -18.108 -11.495 1.00 0.00 5 SER A O 14
ATOM 8225 N N . SER A 1 6 ? 7.041 -17.912 -9.256 1.00 0.00 6 SER A N 14
ATOM 8226 C CA . SER A 1 6 ? 5.610 -17.680 -9.095 1.00 0.00 6 SER A CA 14
ATOM 8227 C C . SER A 1 6 ? 5.282 -16.197 -9.238 1.00 0.00 6 SER A C 14
ATOM 8228 O O . SER A 1 6 ? 6.174 -15.364 -9.392 1.00 0.00 6 SER A O 14
ATOM 8236 N N . GLY A 1 7 ? 3.993 -15.875 -9.185 1.00 0.00 7 GLY A N 14
ATOM 8237 C CA . GLY A 1 7 ? 3.567 -14.493 -9.310 1.00 0.00 7 GLY A CA 14
ATOM 8238 C C . GLY A 1 7 ? 2.197 -14.251 -8.710 1.00 0.00 7 GLY A C 14
ATOM 8239 O O . GLY A 1 7 ? 1.227 -14.028 -9.433 1.00 0.00 7 GLY A O 14
ATOM 8243 N N . GLU A 1 8 ? 2.116 -14.298 -7.384 1.00 0.00 8 GLU A N 14
ATOM 8244 C CA . GLU A 1 8 ? 0.852 -14.085 -6.688 1.00 0.00 8 GLU A CA 14
ATOM 8245 C C . GLU A 1 8 ? 0.261 -12.723 -7.039 1.00 0.00 8 GLU A C 14
ATOM 8246 O O . GLU A 1 8 ? 0.871 -11.936 -7.763 1.00 0.00 8 GLU A O 14
ATOM 8258 N N . LYS A 1 9 ? -0.933 -12.452 -6.523 1.00 0.00 9 LYS A N 14
ATOM 8259 C CA . LYS A 1 9 ? -1.609 -11.186 -6.780 1.00 0.00 9 LYS A CA 14
ATOM 8260 C C . LYS A 1 9 ? -1.482 -10.249 -5.583 1.00 0.00 9 LYS A C 14
ATOM 8261 O O . LYS A 1 9 ? -2.330 -10.248 -4.689 1.00 0.00 9 LYS A O 14
ATOM 8280 N N . LEU A 1 10 ? -0.420 -9.451 -5.572 1.00 0.00 10 LEU A N 14
ATOM 8281 C CA . LEU A 1 10 ? -0.184 -8.507 -4.486 1.00 0.00 10 LEU A CA 14
ATOM 8282 C C . LEU A 1 10 ? -0.115 -7.077 -5.012 1.00 0.00 10 LEU A C 14
ATOM 8283 O O . LEU A 1 10 ? 0.577 -6.797 -5.992 1.00 0.00 10 LEU A O 14
ATOM 8299 N N . HIS A 1 11 ? -0.835 -6.174 -4.354 1.00 0.00 11 HIS A N 14
ATOM 8300 C CA . HIS A 1 11 ? -0.854 -4.771 -4.754 1.00 0.00 11 HIS A CA 14
ATOM 8301 C C . HIS A 1 11 ? -0.009 -3.925 -3.806 1.00 0.00 11 HIS A C 14
ATOM 8302 O O . HIS A 1 11 ? -0.372 -3.726 -2.648 1.00 0.00 11 HIS A O 14
ATOM 8316 N N . GLU A 1 12 ? 1.119 -3.431 -4.307 1.00 0.00 12 GLU A N 14
ATOM 8317 C CA . GLU A 1 12 ? 2.015 -2.608 -3.504 1.00 0.00 12 GLU A CA 14
ATOM 8318 C C . GLU A 1 12 ? 1.695 -1.126 -3.679 1.00 0.00 12 GLU A C 14
ATOM 8319 O O . GLU A 1 12 ? 1.094 -0.722 -4.674 1.00 0.00 12 GLU A O 14
ATOM 8331 N N . CYS A 1 13 ? 2.102 -0.320 -2.703 1.00 0.00 13 CYS A N 14
ATOM 8332 C CA . CYS A 1 13 ? 1.859 1.117 -2.747 1.00 0.00 13 CYS A CA 14
ATOM 8333 C C . CYS A 1 13 ? 2.795 1.796 -3.743 1.00 0.00 13 CYS A C 14
ATOM 8334 O O . CYS A 1 13 ? 3.673 1.156 -4.322 1.00 0.00 13 CYS A O 14
ATOM 8341 N N . SER A 1 14 ? 2.601 3.097 -3.936 1.00 0.00 14 SER A N 14
ATOM 8342 C CA . SER A 1 14 ? 3.425 3.863 -4.864 1.00 0.00 14 SER A CA 14
ATOM 8343 C C . SER A 1 14 ? 4.329 4.836 -4.112 1.00 0.00 14 SER A C 14
ATOM 8344 O O . SER A 1 14 ? 5.406 5.192 -4.588 1.00 0.00 14 SER A O 14
ATOM 8352 N N . GLU A 1 15 ? 3.881 5.260 -2.934 1.00 0.00 15 GLU A N 14
ATOM 8353 C CA . GLU A 1 15 ? 4.649 6.192 -2.117 1.00 0.00 15 GLU A CA 14
ATOM 8354 C C . GLU A 1 15 ? 5.603 5.444 -1.189 1.00 0.00 15 GLU A C 14
ATOM 8355 O O . GLU A 1 15 ? 6.787 5.770 -1.103 1.00 0.00 15 GLU A O 14
ATOM 8367 N N . CYS A 1 16 ? 5.077 4.439 -0.496 1.00 0.00 16 CYS A N 14
ATOM 8368 C CA . CYS A 1 16 ? 5.879 3.644 0.426 1.00 0.00 16 CYS A CA 14
ATOM 8369 C C . CYS A 1 16 ? 6.274 2.312 -0.205 1.00 0.00 16 CYS A C 14
ATOM 8370 O O . CYS A 1 16 ? 7.189 1.637 0.267 1.00 0.00 16 CYS A O 14
ATOM 8377 N N . ARG A 1 17 ? 5.578 1.941 -1.274 1.00 0.00 17 ARG A N 14
ATOM 8378 C CA . ARG A 1 17 ? 5.855 0.690 -1.970 1.00 0.00 17 ARG A CA 14
ATOM 8379 C C . ARG A 1 17 ? 5.664 -0.503 -1.039 1.00 0.00 17 ARG A C 14
ATOM 8380 O O . ARG A 1 17 ? 6.478 -1.426 -1.019 1.00 0.00 17 ARG A O 14
ATOM 8401 N N . LYS A 1 18 ? 4.582 -0.478 -0.268 1.00 0.00 18 LYS A N 14
ATOM 8402 C CA . LYS A 1 18 ? 4.281 -1.557 0.665 1.00 0.00 18 LYS A CA 14
ATOM 8403 C C . LYS A 1 18 ? 3.256 -2.519 0.073 1.00 0.00 18 LYS A C 14
ATOM 8404 O O . LYS A 1 18 ? 2.218 -2.099 -0.439 1.00 0.00 18 LYS A O 14
ATOM 8423 N N . THR A 1 19 ? 3.553 -3.813 0.148 1.00 0.00 19 THR A N 14
ATOM 8424 C CA . THR A 1 19 ? 2.657 -4.834 -0.380 1.00 0.00 19 THR A CA 14
ATOM 8425 C C . THR A 1 19 ? 1.526 -5.132 0.598 1.00 0.00 19 THR A C 14
ATOM 8426 O O . THR A 1 19 ? 1.669 -4.941 1.806 1.00 0.00 19 THR A O 14
ATOM 8437 N N . PHE A 1 20 ? 0.401 -5.602 0.069 1.00 0.00 20 PHE A N 14
ATOM 8438 C CA . PHE A 1 20 ? -0.756 -5.926 0.896 1.00 0.00 20 PHE A CA 14
ATOM 8439 C C . PHE A 1 20 ? -1.393 -7.238 0.449 1.00 0.00 20 PHE A C 14
ATOM 8440 O O . PHE A 1 20 ? -1.193 -7.685 -0.681 1.00 0.00 20 PHE A O 14
ATOM 8457 N N . SER A 1 21 ? -2.160 -7.852 1.344 1.00 0.00 21 SER A N 14
ATOM 8458 C CA . SER A 1 21 ? -2.824 -9.116 1.044 1.00 0.00 21 SER A CA 14
ATOM 8459 C C . SER A 1 21 ? -3.826 -8.946 -0.093 1.00 0.00 21 SER A C 14
ATOM 8460 O O . SER A 1 21 ? -3.881 -9.761 -1.015 1.00 0.00 21 SER A O 14
ATOM 8468 N N . PHE A 1 22 ? -4.619 -7.882 -0.021 1.00 0.00 22 PHE A N 14
ATOM 8469 C CA . PHE A 1 22 ? -5.621 -7.605 -1.043 1.00 0.00 22 PHE A CA 14
ATOM 8470 C C . PHE A 1 22 ? -5.639 -6.122 -1.400 1.00 0.00 22 PHE A C 14
ATOM 8471 O O . PHE A 1 22 ? -5.303 -5.269 -0.577 1.00 0.00 22 PHE A O 14
ATOM 8488 N N . HIS A 1 23 ? -6.032 -5.820 -2.634 1.00 0.00 23 HIS A N 14
ATOM 8489 C CA . HIS A 1 23 ? -6.093 -4.440 -3.101 1.00 0.00 23 HIS A CA 14
ATOM 8490 C C . HIS A 1 23 ? -6.914 -3.579 -2.145 1.00 0.00 23 HIS A C 14
ATOM 8491 O O . HIS A 1 23 ? -6.451 -2.538 -1.679 1.00 0.00 23 HIS A O 14
ATOM 8505 N N . SER A 1 24 ? -8.134 -4.020 -1.858 1.00 0.00 24 SER A N 14
ATOM 8506 C CA . SER A 1 24 ? -9.021 -3.288 -0.962 1.00 0.00 24 SER A CA 14
ATOM 8507 C C . SER A 1 24 ? -8.228 -2.607 0.150 1.00 0.00 24 SER A C 14
ATOM 8508 O O . SER A 1 24 ? -8.356 -1.403 0.370 1.00 0.00 24 SER A O 14
ATOM 8516 N N . GLN A 1 25 ? -7.409 -3.388 0.847 1.00 0.00 25 GLN A N 14
ATOM 8517 C CA . GLN A 1 25 ? -6.596 -2.861 1.937 1.00 0.00 25 GLN A CA 14
ATOM 8518 C C . GLN A 1 25 ? -5.718 -1.711 1.454 1.00 0.00 25 GLN A C 14
ATOM 8519 O O . GLN A 1 25 ? -5.818 -0.589 1.950 1.00 0.00 25 GLN A O 14
ATOM 8533 N N . LEU A 1 26 ? -4.857 -1.998 0.484 1.00 0.00 26 LEU A N 14
ATOM 8534 C CA . LEU A 1 26 ? -3.960 -0.988 -0.066 1.00 0.00 26 LEU A CA 14
ATOM 8535 C C . LEU A 1 26 ? -4.644 0.374 -0.125 1.00 0.00 26 LEU A C 14
ATOM 8536 O O . LEU A 1 26 ? -4.253 1.308 0.576 1.00 0.00 26 LEU A O 14
ATOM 8552 N N . VAL A 1 27 ? -5.670 0.479 -0.964 1.00 0.00 27 VAL A N 14
ATOM 8553 C CA . VAL A 1 27 ? -6.411 1.726 -1.112 1.00 0.00 27 VAL A CA 14
ATOM 8554 C C . VAL A 1 27 ? -6.582 2.427 0.232 1.00 0.00 27 VAL A C 14
ATOM 8555 O O . VAL A 1 27 ? -6.430 3.644 0.332 1.00 0.00 27 VAL A O 14
ATOM 8568 N N . ILE A 1 28 ? -6.898 1.649 1.262 1.00 0.00 28 ILE A N 14
ATOM 8569 C CA . ILE A 1 28 ? -7.088 2.195 2.600 1.00 0.00 28 ILE A CA 14
ATOM 8570 C C . ILE A 1 28 ? -5.791 2.788 3.141 1.00 0.00 28 ILE A C 14
ATOM 8571 O O . ILE A 1 28 ? -5.796 3.845 3.773 1.00 0.00 28 ILE A O 14
ATOM 8587 N N . HIS A 1 29 ? -4.682 2.102 2.887 1.00 0.00 29 HIS A N 14
ATOM 8588 C CA . HIS A 1 29 ? -3.376 2.562 3.346 1.00 0.00 29 HIS A CA 14
ATOM 8589 C C . HIS A 1 29 ? -3.018 3.902 2.710 1.00 0.00 29 HIS A C 14
ATOM 8590 O O . HIS A 1 29 ? -2.802 4.892 3.409 1.00 0.00 29 HIS A O 14
ATOM 8604 N N . GLN A 1 30 ? -2.956 3.924 1.383 1.00 0.00 30 GLN A N 14
ATOM 8605 C CA . GLN A 1 30 ? -2.623 5.143 0.655 1.00 0.00 30 GLN A CA 14
ATOM 8606 C C . GLN A 1 30 ? -3.176 6.372 1.368 1.00 0.00 30 GLN A C 14
ATOM 8607 O O . GLN A 1 30 ? -2.576 7.446 1.330 1.00 0.00 30 GLN A O 14
ATOM 8621 N N . ARG A 1 31 ? -4.324 6.207 2.017 1.00 0.00 31 ARG A N 14
ATOM 8622 C CA . ARG A 1 31 ? -4.958 7.304 2.738 1.00 0.00 31 ARG A CA 14
ATOM 8623 C C . ARG A 1 31 ? -3.972 7.970 3.693 1.00 0.00 31 ARG A C 14
ATOM 8624 O O . ARG A 1 31 ? -3.736 9.176 3.616 1.00 0.00 31 ARG A O 14
ATOM 8645 N N . ILE A 1 32 ? -3.400 7.176 4.592 1.00 0.00 32 ILE A N 14
ATOM 8646 C CA . ILE A 1 32 ? -2.440 7.689 5.561 1.00 0.00 32 ILE A CA 14
ATOM 8647 C C . ILE A 1 32 ? -1.544 8.754 4.937 1.00 0.00 32 ILE A C 14
ATOM 8648 O O . ILE A 1 32 ? -1.099 9.681 5.614 1.00 0.00 32 ILE A O 14
ATOM 8664 N N . HIS A 1 33 ? -1.284 8.615 3.641 1.00 0.00 33 HIS A N 14
ATOM 8665 C CA . HIS A 1 33 ? -0.444 9.567 2.924 1.00 0.00 33 HIS A CA 14
ATOM 8666 C C . HIS A 1 33 ? -1.253 10.783 2.483 1.00 0.00 33 HIS A C 14
ATOM 8667 O O . HIS A 1 33 ? -0.885 11.924 2.766 1.00 0.00 33 HIS A O 14
ATOM 8681 N N . THR A 1 34 ? -2.358 10.532 1.787 1.00 0.00 34 THR A N 14
ATOM 8682 C CA . THR A 1 34 ? -3.218 11.605 1.305 1.00 0.00 34 THR A CA 14
ATOM 8683 C C . THR A 1 34 ? -3.907 12.319 2.462 1.00 0.00 34 THR A C 14
ATOM 8684 O O . THR A 1 34 ? -5.021 11.967 2.847 1.00 0.00 34 THR A O 14
ATOM 8695 N N . GLY A 1 35 ? -3.236 13.326 3.014 1.00 0.00 35 GLY A N 14
ATOM 8696 C CA . GLY A 1 35 ? -3.800 14.074 4.122 1.00 0.00 35 GLY A CA 14
ATOM 8697 C C . GLY A 1 35 ? -2.747 14.834 4.904 1.00 0.00 35 GLY A C 14
ATOM 8698 O O . GLY A 1 35 ? -2.582 16.040 4.723 1.00 0.00 35 GLY A O 14
ATOM 8702 N N . GLU A 1 36 ? -2.034 14.128 5.775 1.00 0.00 36 GLU A N 14
ATOM 8703 C CA . GLU A 1 36 ? -0.994 14.745 6.589 1.00 0.00 36 GLU A CA 14
ATOM 8704 C C . GLU A 1 36 ? 0.185 13.794 6.779 1.00 0.00 36 GLU A C 14
ATOM 8705 O O . GLU A 1 36 ? 0.099 12.611 6.454 1.00 0.00 36 GLU A O 14
ATOM 8717 N N . ASN A 1 37 ? 1.284 14.322 7.307 1.00 0.00 37 ASN A N 14
ATOM 8718 C CA . ASN A 1 37 ? 2.481 13.522 7.539 1.00 0.00 37 ASN A CA 14
ATOM 8719 C C . ASN A 1 37 ? 2.669 13.244 9.027 1.00 0.00 37 ASN A C 14
ATOM 8720 O O . ASN A 1 37 ? 3.385 13.957 9.731 1.00 0.00 37 ASN A O 14
ATOM 8731 N N . PRO A 1 38 ? 2.013 12.183 9.519 1.00 0.00 38 PRO A N 14
ATOM 8732 C CA . PRO A 1 38 ? 2.093 11.786 10.928 1.00 0.00 38 PRO A CA 14
ATOM 8733 C C . PRO A 1 38 ? 3.465 11.231 11.297 1.00 0.00 38 PRO A C 14
ATOM 8734 O O . PRO A 1 38 ? 3.731 10.042 11.124 1.00 0.00 38 PRO A O 14
ATOM 8745 N N . SER A 1 39 ? 4.332 12.100 11.806 1.00 0.00 39 SER A N 14
ATOM 8746 C CA . SER A 1 39 ? 5.678 11.697 12.196 1.00 0.00 39 SER A CA 14
ATOM 8747 C C . SER A 1 39 ? 5.874 11.844 13.702 1.00 0.00 39 SER A C 14
ATOM 8748 O O . SER A 1 39 ? 5.525 12.868 14.288 1.00 0.00 39 SER A O 14
ATOM 8756 N N . GLY A 1 40 ? 6.436 10.811 14.323 1.00 0.00 40 GLY A N 14
ATOM 8757 C CA . GLY A 1 40 ? 6.669 10.844 15.755 1.00 0.00 40 GLY A CA 14
ATOM 8758 C C . GLY A 1 40 ? 7.465 9.649 16.240 1.00 0.00 40 GLY A C 14
ATOM 8759 O O . GLY A 1 40 ? 6.909 8.650 16.698 1.00 0.00 40 GLY A O 14
ATOM 8763 N N . PRO A 1 41 ? 8.799 9.742 16.141 1.00 0.00 41 PRO A N 14
ATOM 8764 C CA . PRO A 1 41 ? 9.702 8.668 16.568 1.00 0.00 41 PRO A CA 14
ATOM 8765 C C . PRO A 1 41 ? 9.728 8.501 18.083 1.00 0.00 41 PRO A C 14
ATOM 8766 O O . PRO A 1 41 ? 9.446 9.441 18.826 1.00 0.00 41 PRO A O 14
ATOM 8777 N N . SER A 1 42 ? 10.069 7.298 18.535 1.00 0.00 42 SER A N 14
ATOM 8778 C CA . SER A 1 42 ? 10.128 7.007 19.963 1.00 0.00 42 SER A CA 14
ATOM 8779 C C . SER A 1 42 ? 11.102 7.946 20.669 1.00 0.00 42 SER A C 14
ATOM 8780 O O . SER A 1 42 ? 12.302 7.680 20.732 1.00 0.00 42 SER A O 14
ATOM 8788 N N . SER A 1 43 ? 10.575 9.045 21.198 1.00 0.00 43 SER A N 14
ATOM 8789 C CA . SER A 1 43 ? 11.396 10.026 21.897 1.00 0.00 43 SER A CA 14
ATOM 8790 C C . SER A 1 43 ? 11.647 9.597 23.339 1.00 0.00 43 SER A C 14
ATOM 8791 O O . SER A 1 43 ? 11.493 10.386 24.270 1.00 0.00 43 SER A O 14
ATOM 8799 N N . GLY A 1 44 ? 12.037 8.338 23.516 1.00 0.00 44 GLY A N 14
ATOM 8800 C CA . GLY A 1 44 ? 12.304 7.824 24.846 1.00 0.00 44 GLY A CA 14
ATOM 8801 C C . GLY A 1 44 ? 11.447 6.620 25.185 1.00 0.00 44 GLY A C 14
ATOM 8802 O O . GLY A 1 44 ? 10.741 6.652 26.193 1.00 0.00 44 GLY A O 14
ATOM 8807 N N . GLY A 1 1 ? 15.294 -20.438 -8.814 1.00 0.00 1 GLY A N 15
ATOM 8808 C CA . GLY A 1 1 ? 15.993 -20.322 -10.081 1.00 0.00 1 GLY A CA 15
ATOM 8809 C C . GLY A 1 1 ? 15.097 -19.814 -11.193 1.00 0.00 1 GLY A C 15
ATOM 8810 O O . GLY A 1 1 ? 15.497 -18.952 -11.976 1.00 0.00 1 GLY A O 15
ATOM 8814 N N . SER A 1 2 ? 13.883 -20.349 -11.265 1.00 0.00 2 SER A N 15
ATOM 8815 C CA . SER A 1 2 ? 12.930 -19.949 -12.293 1.00 0.00 2 SER A CA 15
ATOM 8816 C C . SER A 1 2 ? 11.496 -20.122 -11.802 1.00 0.00 2 SER A C 15
ATOM 8817 O O . SER A 1 2 ? 11.155 -21.138 -11.195 1.00 0.00 2 SER A O 15
ATOM 8825 N N . SER A 1 3 ? 10.661 -19.124 -12.070 1.00 0.00 3 SER A N 15
ATOM 8826 C CA . SER A 1 3 ? 9.264 -19.163 -11.653 1.00 0.00 3 SER A CA 15
ATOM 8827 C C . SER A 1 3 ? 8.362 -19.572 -12.813 1.00 0.00 3 SER A C 15
ATOM 8828 O O . SER A 1 3 ? 8.819 -19.728 -13.944 1.00 0.00 3 SER A O 15
ATOM 8836 N N . GLY A 1 4 ? 7.076 -19.744 -12.522 1.00 0.00 4 GLY A N 15
ATOM 8837 C CA . GLY A 1 4 ? 6.128 -20.134 -13.551 1.00 0.00 4 GLY A CA 15
ATOM 8838 C C . GLY A 1 4 ? 5.454 -18.941 -14.200 1.00 0.00 4 GLY A C 15
ATOM 8839 O O . GLY A 1 4 ? 6.101 -18.155 -14.893 1.00 0.00 4 GLY A O 15
ATOM 8843 N N . SER A 1 5 ? 4.151 -18.805 -13.976 1.00 0.00 5 SER A N 15
ATOM 8844 C CA . SER A 1 5 ? 3.388 -17.703 -14.549 1.00 0.00 5 SER A CA 15
ATOM 8845 C C . SER A 1 5 ? 3.728 -16.388 -13.854 1.00 0.00 5 SER A C 15
ATOM 8846 O O . SER A 1 5 ? 3.957 -15.369 -14.506 1.00 0.00 5 SER A O 15
ATOM 8854 N N . SER A 1 6 ? 3.758 -16.419 -12.525 1.00 0.00 6 SER A N 15
ATOM 8855 C CA . SER A 1 6 ? 4.066 -15.230 -11.740 1.00 0.00 6 SER A CA 15
ATOM 8856 C C . SER A 1 6 ? 3.146 -14.074 -12.122 1.00 0.00 6 SER A C 15
ATOM 8857 O O . SER A 1 6 ? 3.586 -12.932 -12.252 1.00 0.00 6 SER A O 15
ATOM 8865 N N . GLY A 1 7 ? 1.864 -14.379 -12.300 1.00 0.00 7 GLY A N 15
ATOM 8866 C CA . GLY A 1 7 ? 0.902 -13.356 -12.665 1.00 0.00 7 GLY A CA 15
ATOM 8867 C C . GLY A 1 7 ? 0.162 -12.801 -11.464 1.00 0.00 7 GLY A C 15
ATOM 8868 O O . GLY A 1 7 ? 0.637 -12.903 -10.334 1.00 0.00 7 GLY A O 15
ATOM 8872 N N . GLU A 1 8 ? -1.004 -12.211 -11.710 1.00 0.00 8 GLU A N 15
ATOM 8873 C CA . GLU A 1 8 ? -1.809 -11.636 -10.640 1.00 0.00 8 GLU A CA 15
ATOM 8874 C C . GLU A 1 8 ? -0.922 -10.995 -9.576 1.00 0.00 8 GLU A C 15
ATOM 8875 O O . GLU A 1 8 ? -1.161 -11.145 -8.378 1.00 0.00 8 GLU A O 15
ATOM 8887 N N . LYS A 1 9 ? 0.105 -10.280 -10.023 1.00 0.00 9 LYS A N 15
ATOM 8888 C CA . LYS A 1 9 ? 1.029 -9.614 -9.113 1.00 0.00 9 LYS A CA 15
ATOM 8889 C C . LYS A 1 9 ? 0.282 -8.999 -7.933 1.00 0.00 9 LYS A C 15
ATOM 8890 O O . LYS A 1 9 ? -0.845 -8.525 -8.079 1.00 0.00 9 LYS A O 15
ATOM 8909 N N . LEU A 1 10 ? 0.918 -9.009 -6.767 1.00 0.00 10 LEU A N 15
ATOM 8910 C CA . LEU A 1 10 ? 0.314 -8.450 -5.562 1.00 0.00 10 LEU A CA 15
ATOM 8911 C C . LEU A 1 10 ? 0.320 -6.925 -5.607 1.00 0.00 10 LEU A C 15
ATOM 8912 O O . LEU A 1 10 ? 1.297 -6.310 -6.033 1.00 0.00 10 LEU A O 15
ATOM 8928 N N . HIS A 1 11 ? -0.778 -6.321 -5.162 1.00 0.00 11 HIS A N 15
ATOM 8929 C CA . HIS A 1 11 ? -0.898 -4.867 -5.149 1.00 0.00 11 HIS A CA 15
ATOM 8930 C C . HIS A 1 11 ? 0.018 -4.256 -4.093 1.00 0.00 11 HIS A C 15
ATOM 8931 O O . HIS A 1 11 ? 0.207 -4.825 -3.018 1.00 0.00 11 HIS A O 15
ATOM 8945 N N . GLU A 1 12 ? 0.583 -3.095 -4.407 1.00 0.00 12 GLU A N 15
ATOM 8946 C CA . GLU A 1 12 ? 1.481 -2.409 -3.485 1.00 0.00 12 GLU A CA 15
ATOM 8947 C C . GLU A 1 12 ? 1.297 -0.896 -3.572 1.00 0.00 12 GLU A C 15
ATOM 8948 O O . GLU A 1 12 ? 0.717 -0.384 -4.530 1.00 0.00 12 GLU A O 15
ATOM 8960 N N . CYS A 1 13 ? 1.796 -0.187 -2.565 1.00 0.00 13 CYS A N 15
ATOM 8961 C CA . CYS A 1 13 ? 1.688 1.267 -2.526 1.00 0.00 13 CYS A CA 15
ATOM 8962 C C . CYS A 1 13 ? 2.643 1.911 -3.526 1.00 0.00 13 CYS A C 15
ATOM 8963 O O . CYS A 1 13 ? 3.461 1.231 -4.145 1.00 0.00 13 CYS A O 15
ATOM 8970 N N . SER A 1 14 ? 2.533 3.227 -3.678 1.00 0.00 14 SER A N 15
ATOM 8971 C CA . SER A 1 14 ? 3.384 3.963 -4.605 1.00 0.00 14 SER A CA 15
ATOM 8972 C C . SER A 1 14 ? 4.348 4.875 -3.851 1.00 0.00 14 SER A C 15
ATOM 8973 O O . SER A 1 14 ? 5.406 5.236 -4.364 1.00 0.00 14 SER A O 15
ATOM 8981 N N . GLU A 1 15 ? 3.972 5.242 -2.630 1.00 0.00 15 GLU A N 15
ATOM 8982 C CA . GLU A 1 15 ? 4.801 6.113 -1.806 1.00 0.00 15 GLU A CA 15
ATOM 8983 C C . GLU A 1 15 ? 5.809 5.299 -0.999 1.00 0.00 15 GLU A C 15
ATOM 8984 O O . GLU A 1 15 ? 7.006 5.589 -1.005 1.00 0.00 15 GLU A O 15
ATOM 8996 N N . CYS A 1 16 ? 5.316 4.279 -0.304 1.00 0.00 16 CYS A N 15
ATOM 8997 C CA . CYS A 1 16 ? 6.171 3.422 0.509 1.00 0.00 16 CYS A CA 15
ATOM 8998 C C . CYS A 1 16 ? 6.403 2.078 -0.175 1.00 0.00 16 CYS A C 15
ATOM 8999 O O . CYS A 1 16 ? 7.304 1.327 0.199 1.00 0.00 16 CYS A O 15
ATOM 9006 N N . ARG A 1 17 ? 5.585 1.783 -1.180 1.00 0.00 17 ARG A N 15
ATOM 9007 C CA . ARG A 1 17 ? 5.701 0.530 -1.916 1.00 0.00 17 ARG A CA 15
ATOM 9008 C C . ARG A 1 17 ? 5.493 -0.666 -0.991 1.00 0.00 17 ARG A C 15
ATOM 9009 O O . ARG A 1 17 ? 6.283 -1.610 -0.991 1.00 0.00 17 ARG A O 15
ATOM 9030 N N . LYS A 1 18 ? 4.426 -0.618 -0.201 1.00 0.00 18 LYS A N 15
ATOM 9031 C CA . LYS A 1 18 ? 4.113 -1.696 0.730 1.00 0.00 18 LYS A CA 15
ATOM 9032 C C . LYS A 1 18 ? 3.137 -2.687 0.105 1.00 0.00 18 LYS A C 15
ATOM 9033 O O . LYS A 1 18 ? 2.157 -2.295 -0.530 1.00 0.00 18 LYS A O 15
ATOM 9052 N N . THR A 1 19 ? 3.409 -3.976 0.290 1.00 0.00 19 THR A N 15
ATOM 9053 C CA . THR A 1 19 ? 2.555 -5.023 -0.254 1.00 0.00 19 THR A CA 15
ATOM 9054 C C . THR A 1 19 ? 1.399 -5.337 0.690 1.00 0.00 19 THR A C 15
ATOM 9055 O O . THR A 1 19 ? 1.566 -5.343 1.910 1.00 0.00 19 THR A O 15
ATOM 9066 N N . PHE A 1 20 ? 0.229 -5.598 0.118 1.00 0.00 20 PHE A N 15
ATOM 9067 C CA . PHE A 1 20 ? -0.955 -5.913 0.910 1.00 0.00 20 PHE A CA 15
ATOM 9068 C C . PHE A 1 20 ? -1.635 -7.177 0.392 1.00 0.00 20 PHE A C 15
ATOM 9069 O O . PHE A 1 20 ? -1.601 -7.468 -0.804 1.00 0.00 20 PHE A O 15
ATOM 9086 N N . SER A 1 21 ? -2.252 -7.925 1.301 1.00 0.00 21 SER A N 15
ATOM 9087 C CA . SER A 1 21 ? -2.937 -9.160 0.938 1.00 0.00 21 SER A CA 15
ATOM 9088 C C . SER A 1 21 ? -4.015 -8.897 -0.108 1.00 0.00 21 SER A C 15
ATOM 9089 O O . SER A 1 21 ? -4.160 -9.651 -1.070 1.00 0.00 21 SER A O 15
ATOM 9097 N N . PHE A 1 22 ? -4.770 -7.821 0.087 1.00 0.00 22 PHE A N 15
ATOM 9098 C CA . PHE A 1 22 ? -5.836 -7.457 -0.839 1.00 0.00 22 PHE A CA 15
ATOM 9099 C C . PHE A 1 22 ? -5.802 -5.963 -1.147 1.00 0.00 22 PHE A C 15
ATOM 9100 O O . PHE A 1 22 ? -5.405 -5.153 -0.309 1.00 0.00 22 PHE A O 15
ATOM 9117 N N . HIS A 1 23 ? -6.222 -5.604 -2.356 1.00 0.00 23 HIS A N 15
ATOM 9118 C CA . HIS A 1 23 ? -6.240 -4.208 -2.777 1.00 0.00 23 HIS A CA 15
ATOM 9119 C C . HIS A 1 23 ? -7.066 -3.361 -1.814 1.00 0.00 23 HIS A C 15
ATOM 9120 O O . HIS A 1 23 ? -6.674 -2.251 -1.455 1.00 0.00 23 HIS A O 15
ATOM 9134 N N . SER A 1 24 ? -8.212 -3.893 -1.400 1.00 0.00 24 SER A N 15
ATOM 9135 C CA . SER A 1 24 ? -9.096 -3.184 -0.482 1.00 0.00 24 SER A CA 15
ATOM 9136 C C . SER A 1 24 ? -8.293 -2.440 0.581 1.00 0.00 24 SER A C 15
ATOM 9137 O O . SER A 1 24 ? -8.472 -1.239 0.780 1.00 0.00 24 SER A O 15
ATOM 9145 N N . GLN A 1 25 ? -7.407 -3.163 1.258 1.00 0.00 25 GLN A N 15
ATOM 9146 C CA . GLN A 1 25 ? -6.577 -2.572 2.301 1.00 0.00 25 GLN A CA 15
ATOM 9147 C C . GLN A 1 25 ? -5.673 -1.486 1.727 1.00 0.00 25 GLN A C 15
ATOM 9148 O O . GLN A 1 25 ? -5.727 -0.331 2.151 1.00 0.00 25 GLN A O 15
ATOM 9162 N N . LEU A 1 26 ? -4.844 -1.864 0.760 1.00 0.00 26 LEU A N 15
ATOM 9163 C CA . LEU A 1 26 ? -3.927 -0.922 0.127 1.00 0.00 26 LEU A CA 15
ATOM 9164 C C . LEU A 1 26 ? -4.565 0.458 0.001 1.00 0.00 26 LEU A C 15
ATOM 9165 O O . LEU A 1 26 ? -4.119 1.420 0.626 1.00 0.00 26 LEU A O 15
ATOM 9181 N N . VAL A 1 27 ? -5.615 0.547 -0.810 1.00 0.00 27 VAL A N 15
ATOM 9182 C CA . VAL A 1 27 ? -6.317 1.808 -1.016 1.00 0.00 27 VAL A CA 15
ATOM 9183 C C . VAL A 1 27 ? -6.444 2.585 0.289 1.00 0.00 27 VAL A C 15
ATOM 9184 O O . VAL A 1 27 ? -6.203 3.792 0.330 1.00 0.00 27 VAL A O 15
ATOM 9197 N N . ILE A 1 28 ? -6.823 1.887 1.354 1.00 0.00 28 ILE A N 15
ATOM 9198 C CA . ILE A 1 28 ? -6.980 2.512 2.661 1.00 0.00 28 ILE A CA 15
ATOM 9199 C C . ILE A 1 28 ? -5.648 3.042 3.180 1.00 0.00 28 ILE A C 15
ATOM 9200 O O . ILE A 1 28 ? -5.587 4.113 3.785 1.00 0.00 28 ILE A O 15
ATOM 9216 N N . HIS A 1 29 ? -4.582 2.286 2.939 1.00 0.00 29 HIS A N 15
ATOM 9217 C CA . HIS A 1 29 ? -3.249 2.681 3.380 1.00 0.00 29 HIS A CA 15
ATOM 9218 C C . HIS A 1 29 ? -2.807 3.967 2.689 1.00 0.00 29 HIS A C 15
ATOM 9219 O O . HIS A 1 29 ? -2.481 4.955 3.347 1.00 0.00 29 HIS A O 15
ATOM 9233 N N . GLN A 1 30 ? -2.798 3.947 1.360 1.00 0.00 30 GLN A N 15
ATOM 9234 C CA . GLN A 1 30 ? -2.394 5.111 0.581 1.00 0.00 30 GLN A CA 15
ATOM 9235 C C . GLN A 1 30 ? -2.837 6.402 1.263 1.00 0.00 30 GLN A C 15
ATOM 9236 O O . GLN A 1 30 ? -2.179 7.436 1.143 1.00 0.00 30 GLN A O 15
ATOM 9250 N N . ARG A 1 31 ? -3.956 6.335 1.976 1.00 0.00 31 ARG A N 15
ATOM 9251 C CA . ARG A 1 31 ? -4.488 7.498 2.675 1.00 0.00 31 ARG A CA 15
ATOM 9252 C C . ARG A 1 31 ? -3.430 8.115 3.587 1.00 0.00 31 ARG A C 15
ATOM 9253 O O . ARG A 1 31 ? -3.095 9.293 3.456 1.00 0.00 31 ARG A O 15
ATOM 9274 N N . ILE A 1 32 ? -2.910 7.312 4.508 1.00 0.00 32 ILE A N 15
ATOM 9275 C CA . ILE A 1 32 ? -1.891 7.779 5.440 1.00 0.00 32 ILE A CA 15
ATOM 9276 C C . ILE A 1 32 ? -0.963 8.792 4.778 1.00 0.00 32 ILE A C 15
ATOM 9277 O O . ILE A 1 32 ? -0.487 9.727 5.422 1.00 0.00 32 ILE A O 15
ATOM 9293 N N . HIS A 1 33 ? -0.712 8.601 3.487 1.00 0.00 33 HIS A N 15
ATOM 9294 C CA . HIS A 1 33 ? 0.157 9.500 2.736 1.00 0.00 33 HIS A CA 15
ATOM 9295 C C . HIS A 1 33 ? -0.592 10.765 2.329 1.00 0.00 33 HIS A C 15
ATOM 9296 O O . HIS A 1 33 ? -0.125 11.880 2.568 1.00 0.00 33 HIS A O 15
ATOM 9310 N N . THR A 1 34 ? -1.756 10.587 1.713 1.00 0.00 34 THR A N 15
ATOM 9311 C CA . THR A 1 34 ? -2.568 11.713 1.271 1.00 0.00 34 THR A CA 15
ATOM 9312 C C . THR A 1 34 ? -3.958 11.666 1.894 1.00 0.00 34 THR A C 15
ATOM 9313 O O . THR A 1 34 ? -4.650 10.652 1.816 1.00 0.00 34 THR A O 15
ATOM 9324 N N . GLY A 1 35 ? -4.363 12.771 2.513 1.00 0.00 35 GLY A N 15
ATOM 9325 C CA . GLY A 1 35 ? -5.670 12.834 3.140 1.00 0.00 35 GLY A CA 15
ATOM 9326 C C . GLY A 1 35 ? -5.607 13.355 4.562 1.00 0.00 35 GLY A C 15
ATOM 9327 O O . GLY A 1 35 ? -5.092 14.446 4.807 1.00 0.00 35 GLY A O 15
ATOM 9331 N N . GLU A 1 36 ? -6.133 12.574 5.500 1.00 0.00 36 GLU A N 15
ATOM 9332 C CA . GLU A 1 36 ? -6.135 12.965 6.905 1.00 0.00 36 GLU A CA 15
ATOM 9333 C C . GLU A 1 36 ? -5.022 12.255 7.670 1.00 0.00 36 GLU A C 15
ATOM 9334 O O . GLU A 1 36 ? -4.757 11.074 7.447 1.00 0.00 36 GLU A O 15
ATOM 9346 N N . ASN A 1 37 ? -4.373 12.985 8.571 1.00 0.00 37 ASN A N 15
ATOM 9347 C CA . ASN A 1 37 ? -3.287 12.426 9.368 1.00 0.00 37 ASN A CA 15
ATOM 9348 C C . ASN A 1 37 ? -3.540 12.638 10.858 1.00 0.00 37 ASN A C 15
ATOM 9349 O O . ASN A 1 37 ? -3.064 13.599 11.463 1.00 0.00 37 ASN A O 15
ATOM 9360 N N . PRO A 1 38 ? -4.307 11.721 11.464 1.00 0.00 38 PRO A N 15
ATOM 9361 C CA . PRO A 1 38 ? -4.640 11.785 12.891 1.00 0.00 38 PRO A CA 15
ATOM 9362 C C . PRO A 1 38 ? -3.433 11.508 13.781 1.00 0.00 38 PRO A C 15
ATOM 9363 O O . PRO A 1 38 ? -3.541 11.507 15.007 1.00 0.00 38 PRO A O 15
ATOM 9374 N N . SER A 1 39 ? -2.284 11.272 13.156 1.00 0.00 39 SER A N 15
ATOM 9375 C CA . SER A 1 39 ? -1.057 10.990 13.892 1.00 0.00 39 SER A CA 15
ATOM 9376 C C . SER A 1 39 ? -0.781 12.078 14.924 1.00 0.00 39 SER A C 15
ATOM 9377 O O . SER A 1 39 ? -1.342 13.171 14.856 1.00 0.00 39 SER A O 15
ATOM 9385 N N . GLY A 1 40 ? 0.090 11.770 15.881 1.00 0.00 40 GLY A N 15
ATOM 9386 C CA . GLY A 1 40 ? 0.427 12.732 16.915 1.00 0.00 40 GLY A CA 15
ATOM 9387 C C . GLY A 1 40 ? 1.923 12.864 17.117 1.00 0.00 40 GLY A C 15
ATOM 9388 O O . GLY A 1 40 ? 2.600 13.625 16.425 1.00 0.00 40 GLY A O 15
ATOM 9392 N N . PRO A 1 41 ? 2.461 12.113 18.089 1.00 0.00 41 PRO A N 15
ATOM 9393 C CA . PRO A 1 41 ? 3.893 12.133 18.405 1.00 0.00 41 PRO A CA 15
ATOM 9394 C C . PRO A 1 41 ? 4.738 11.495 17.307 1.00 0.00 41 PRO A C 15
ATOM 9395 O O . PRO A 1 41 ? 4.460 10.379 16.867 1.00 0.00 41 PRO A O 15
ATOM 9406 N N . SER A 1 42 ? 5.770 12.208 16.871 1.00 0.00 42 SER A N 15
ATOM 9407 C CA . SER A 1 42 ? 6.654 11.712 15.822 1.00 0.00 42 SER A CA 15
ATOM 9408 C C . SER A 1 42 ? 8.099 11.662 16.308 1.00 0.00 42 SER A C 15
ATOM 9409 O O . SER A 1 42 ? 8.636 12.655 16.798 1.00 0.00 42 SER A O 15
ATOM 9417 N N . SER A 1 43 ? 8.723 10.497 16.169 1.00 0.00 43 SER A N 15
ATOM 9418 C CA . SER A 1 43 ? 10.105 10.314 16.597 1.00 0.00 43 SER A CA 15
ATOM 9419 C C . SER A 1 43 ? 10.793 9.235 15.767 1.00 0.00 43 SER A C 15
ATOM 9420 O O . SER A 1 43 ? 10.301 8.113 15.656 1.00 0.00 43 SER A O 15
ATOM 9428 N N . GLY A 1 44 ? 11.936 9.584 15.184 1.00 0.00 44 GLY A N 15
ATOM 9429 C CA . GLY A 1 44 ? 12.674 8.635 14.370 1.00 0.00 44 GLY A CA 15
ATOM 9430 C C . GLY A 1 44 ? 13.709 9.308 13.490 1.00 0.00 44 GLY A C 15
ATOM 9431 O O . GLY A 1 44 ? 13.765 10.536 13.463 1.00 0.00 44 GLY A O 15
ATOM 9436 N N . GLY A 1 1 ? 25.175 -13.084 -4.192 1.00 0.00 1 GLY A N 16
ATOM 9437 C CA . GLY A 1 1 ? 23.863 -13.622 -4.502 1.00 0.00 1 GLY A CA 16
ATOM 9438 C C . GLY A 1 1 ? 23.180 -14.219 -3.287 1.00 0.00 1 GLY A C 16
ATOM 9439 O O . GLY A 1 1 ? 23.128 -15.439 -3.133 1.00 0.00 1 GLY A O 16
ATOM 9443 N N . SER A 1 2 ? 22.656 -13.357 -2.422 1.00 0.00 2 SER A N 16
ATOM 9444 C CA . SER A 1 2 ? 21.978 -13.806 -1.211 1.00 0.00 2 SER A CA 16
ATOM 9445 C C . SER A 1 2 ? 20.463 -13.763 -1.390 1.00 0.00 2 SER A C 16
ATOM 9446 O O . SER A 1 2 ? 19.760 -14.716 -1.056 1.00 0.00 2 SER A O 16
ATOM 9454 N N . SER A 1 3 ? 19.967 -12.649 -1.919 1.00 0.00 3 SER A N 16
ATOM 9455 C CA . SER A 1 3 ? 18.536 -12.478 -2.139 1.00 0.00 3 SER A CA 16
ATOM 9456 C C . SER A 1 3 ? 18.274 -11.461 -3.246 1.00 0.00 3 SER A C 16
ATOM 9457 O O . SER A 1 3 ? 19.123 -10.623 -3.548 1.00 0.00 3 SER A O 16
ATOM 9465 N N . GLY A 1 4 ? 17.091 -11.542 -3.847 1.00 0.00 4 GLY A N 16
ATOM 9466 C CA . GLY A 1 4 ? 16.737 -10.624 -4.914 1.00 0.00 4 GLY A CA 16
ATOM 9467 C C . GLY A 1 4 ? 16.063 -11.321 -6.079 1.00 0.00 4 GLY A C 16
ATOM 9468 O O . GLY A 1 4 ? 16.589 -11.333 -7.192 1.00 0.00 4 GLY A O 16
ATOM 9472 N N . SER A 1 5 ? 14.897 -11.905 -5.823 1.00 0.00 5 SER A N 16
ATOM 9473 C CA . SER A 1 5 ? 14.153 -12.612 -6.859 1.00 0.00 5 SER A CA 16
ATOM 9474 C C . SER A 1 5 ? 12.652 -12.391 -6.697 1.00 0.00 5 SER A C 16
ATOM 9475 O O . SER A 1 5 ? 12.157 -12.211 -5.585 1.00 0.00 5 SER A O 16
ATOM 9483 N N . SER A 1 6 ? 11.934 -12.407 -7.815 1.00 0.00 6 SER A N 16
ATOM 9484 C CA . SER A 1 6 ? 10.490 -12.205 -7.799 1.00 0.00 6 SER A CA 16
ATOM 9485 C C . SER A 1 6 ? 9.754 -13.533 -7.944 1.00 0.00 6 SER A C 16
ATOM 9486 O O . SER A 1 6 ? 10.224 -14.446 -8.621 1.00 0.00 6 SER A O 16
ATOM 9494 N N . GLY A 1 7 ? 8.594 -13.633 -7.301 1.00 0.00 7 GLY A N 16
ATOM 9495 C CA . GLY A 1 7 ? 7.810 -14.852 -7.370 1.00 0.00 7 GLY A CA 16
ATOM 9496 C C . GLY A 1 7 ? 6.343 -14.584 -7.641 1.00 0.00 7 GLY A C 16
ATOM 9497 O O . GLY A 1 7 ? 5.873 -14.751 -8.766 1.00 0.00 7 GLY A O 16
ATOM 9501 N N . GLU A 1 8 ? 5.618 -14.169 -6.607 1.00 0.00 8 GLU A N 16
ATOM 9502 C CA . GLU A 1 8 ? 4.195 -13.881 -6.739 1.00 0.00 8 GLU A CA 16
ATOM 9503 C C . GLU A 1 8 ? 3.932 -12.381 -6.633 1.00 0.00 8 GLU A C 16
ATOM 9504 O O . GLU A 1 8 ? 4.300 -11.742 -5.648 1.00 0.00 8 GLU A O 16
ATOM 9516 N N . LYS A 1 9 ? 3.292 -11.825 -7.657 1.00 0.00 9 LYS A N 16
ATOM 9517 C CA . LYS A 1 9 ? 2.978 -10.401 -7.681 1.00 0.00 9 LYS A CA 16
ATOM 9518 C C . LYS A 1 9 ? 1.805 -10.087 -6.759 1.00 0.00 9 LYS A C 16
ATOM 9519 O O . LYS A 1 9 ? 0.881 -10.890 -6.617 1.00 0.00 9 LYS A O 16
ATOM 9538 N N . LEU A 1 10 ? 1.846 -8.915 -6.135 1.00 0.00 10 LEU A N 16
ATOM 9539 C CA . LEU A 1 10 ? 0.784 -8.494 -5.227 1.00 0.00 10 LEU A CA 16
ATOM 9540 C C . LEU A 1 10 ? 0.635 -6.976 -5.231 1.00 0.00 10 LEU A C 16
ATOM 9541 O O . LEU A 1 10 ? 1.605 -6.247 -5.441 1.00 0.00 10 LEU A O 16
ATOM 9557 N N . HIS A 1 11 ? -0.586 -6.506 -4.994 1.00 0.00 11 HIS A N 16
ATOM 9558 C CA . HIS A 1 11 ? -0.861 -5.074 -4.967 1.00 0.00 11 HIS A CA 16
ATOM 9559 C C . HIS A 1 11 ? -0.043 -4.384 -3.880 1.00 0.00 11 HIS A C 16
ATOM 9560 O O . HIS A 1 11 ? 0.039 -4.867 -2.752 1.00 0.00 11 HIS A O 16
ATOM 9574 N N . GLU A 1 12 ? 0.561 -3.252 -4.230 1.00 0.00 12 GLU A N 16
ATOM 9575 C CA . GLU A 1 12 ? 1.374 -2.497 -3.284 1.00 0.00 12 GLU A CA 16
ATOM 9576 C C . GLU A 1 12 ? 1.151 -0.997 -3.451 1.00 0.00 12 GLU A C 16
ATOM 9577 O O . GLU A 1 12 ? 0.554 -0.552 -4.432 1.00 0.00 12 GLU A O 16
ATOM 9589 N N . CYS A 1 13 ? 1.635 -0.221 -2.486 1.00 0.00 13 CYS A N 16
ATOM 9590 C CA . CYS A 1 13 ? 1.489 1.229 -2.525 1.00 0.00 13 CYS A CA 16
ATOM 9591 C C . CYS A 1 13 ? 2.401 1.839 -3.584 1.00 0.00 13 CYS A C 16
ATOM 9592 O O . CYS A 1 13 ? 3.210 1.143 -4.198 1.00 0.00 13 CYS A O 16
ATOM 9599 N N . SER A 1 14 ? 2.265 3.145 -3.793 1.00 0.00 14 SER A N 16
ATOM 9600 C CA . SER A 1 14 ? 3.074 3.850 -4.781 1.00 0.00 14 SER A CA 16
ATOM 9601 C C . SER A 1 14 ? 4.039 4.817 -4.102 1.00 0.00 14 SER A C 16
ATOM 9602 O O . SER A 1 14 ? 5.104 5.124 -4.637 1.00 0.00 14 SER A O 16
ATOM 9610 N N . GLU A 1 15 ? 3.657 5.293 -2.921 1.00 0.00 15 GLU A N 16
ATOM 9611 C CA . GLU A 1 15 ? 4.488 6.227 -2.170 1.00 0.00 15 GLU A CA 16
ATOM 9612 C C . GLU A 1 15 ? 5.485 5.480 -1.289 1.00 0.00 15 GLU A C 16
ATOM 9613 O O . GLU A 1 15 ? 6.680 5.777 -1.294 1.00 0.00 15 GLU A O 16
ATOM 9625 N N . CYS A 1 16 ? 4.985 4.509 -0.532 1.00 0.00 16 CYS A N 16
ATOM 9626 C CA . CYS A 1 16 ? 5.830 3.719 0.355 1.00 0.00 16 CYS A CA 16
ATOM 9627 C C . CYS A 1 16 ? 6.192 2.382 -0.285 1.00 0.00 16 CYS A C 16
ATOM 9628 O O . CYS A 1 16 ? 7.151 1.727 0.121 1.00 0.00 16 CYS A O 16
ATOM 9635 N N . ARG A 1 17 ? 5.417 1.984 -1.289 1.00 0.00 17 ARG A N 16
ATOM 9636 C CA . ARG A 1 17 ? 5.655 0.725 -1.985 1.00 0.00 17 ARG A CA 16
ATOM 9637 C C . ARG A 1 17 ? 5.461 -0.461 -1.045 1.00 0.00 17 ARG A C 16
ATOM 9638 O O . ARG A 1 17 ? 6.232 -1.420 -1.071 1.00 0.00 17 ARG A O 16
ATOM 9659 N N . LYS A 1 18 ? 4.426 -0.389 -0.215 1.00 0.00 18 LYS A N 16
ATOM 9660 C CA . LYS A 1 18 ? 4.129 -1.456 0.733 1.00 0.00 18 LYS A CA 16
ATOM 9661 C C . LYS A 1 18 ? 3.157 -2.465 0.130 1.00 0.00 18 LYS A C 16
ATOM 9662 O O . LYS A 1 18 ? 2.176 -2.090 -0.513 1.00 0.00 18 LYS A O 16
ATOM 9681 N N . THR A 1 19 ? 3.434 -3.747 0.344 1.00 0.00 19 THR A N 16
ATOM 9682 C CA . THR A 1 19 ? 2.583 -4.810 -0.178 1.00 0.00 19 THR A CA 16
ATOM 9683 C C . THR A 1 19 ? 1.381 -5.047 0.729 1.00 0.00 19 THR A C 16
ATOM 9684 O O . THR A 1 19 ? 1.412 -4.720 1.916 1.00 0.00 19 THR A O 16
ATOM 9695 N N . PHE A 1 20 ? 0.323 -5.619 0.164 1.00 0.00 20 PHE A N 16
ATOM 9696 C CA . PHE A 1 20 ? -0.890 -5.900 0.922 1.00 0.00 20 PHE A CA 16
ATOM 9697 C C . PHE A 1 20 ? -1.528 -7.208 0.462 1.00 0.00 20 PHE A C 16
ATOM 9698 O O . PHE A 1 20 ? -1.395 -7.602 -0.696 1.00 0.00 20 PHE A O 16
ATOM 9715 N N . SER A 1 21 ? -2.220 -7.876 1.379 1.00 0.00 21 SER A N 16
ATOM 9716 C CA . SER A 1 21 ? -2.875 -9.142 1.070 1.00 0.00 21 SER A CA 16
ATOM 9717 C C . SER A 1 21 ? -4.113 -8.917 0.207 1.00 0.00 21 SER A C 16
ATOM 9718 O O . SER A 1 21 ? -4.366 -9.660 -0.741 1.00 0.00 21 SER A O 16
ATOM 9726 N N . PHE A 1 22 ? -4.880 -7.885 0.542 1.00 0.00 22 PHE A N 16
ATOM 9727 C CA . PHE A 1 22 ? -6.092 -7.561 -0.201 1.00 0.00 22 PHE A CA 16
ATOM 9728 C C . PHE A 1 22 ? -6.004 -6.161 -0.803 1.00 0.00 22 PHE A C 16
ATOM 9729 O O . PHE A 1 22 ? -5.734 -5.187 -0.099 1.00 0.00 22 PHE A O 16
ATOM 9746 N N . HIS A 1 23 ? -6.232 -6.070 -2.109 1.00 0.00 23 HIS A N 16
ATOM 9747 C CA . HIS A 1 23 ? -6.178 -4.790 -2.806 1.00 0.00 23 HIS A CA 16
ATOM 9748 C C . HIS A 1 23 ? -6.974 -3.727 -2.054 1.00 0.00 23 HIS A C 16
ATOM 9749 O O . HIS A 1 23 ? -6.511 -2.601 -1.876 1.00 0.00 23 HIS A O 16
ATOM 9763 N N . SER A 1 24 ? -8.175 -4.093 -1.617 1.00 0.00 24 SER A N 16
ATOM 9764 C CA . SER A 1 24 ? -9.037 -3.170 -0.888 1.00 0.00 24 SER A CA 16
ATOM 9765 C C . SER A 1 24 ? -8.259 -2.452 0.210 1.00 0.00 24 SER A C 16
ATOM 9766 O O . SER A 1 24 ? -8.410 -1.246 0.404 1.00 0.00 24 SER A O 16
ATOM 9774 N N . GLN A 1 25 ? -7.426 -3.202 0.924 1.00 0.00 25 GLN A N 16
ATOM 9775 C CA . GLN A 1 25 ? -6.624 -2.637 2.003 1.00 0.00 25 GLN A CA 16
ATOM 9776 C C . GLN A 1 25 ? -5.674 -1.569 1.473 1.00 0.00 25 GLN A C 16
ATOM 9777 O O . GLN A 1 25 ? -5.753 -0.403 1.863 1.00 0.00 25 GLN A O 16
ATOM 9791 N N . LEU A 1 26 ? -4.774 -1.974 0.583 1.00 0.00 26 LEU A N 16
ATOM 9792 C CA . LEU A 1 26 ? -3.807 -1.051 -0.001 1.00 0.00 26 LEU A CA 16
ATOM 9793 C C . LEU A 1 26 ? -4.436 0.318 -0.241 1.00 0.00 26 LEU A C 16
ATOM 9794 O O . LEU A 1 26 ? -4.019 1.316 0.345 1.00 0.00 26 LEU A O 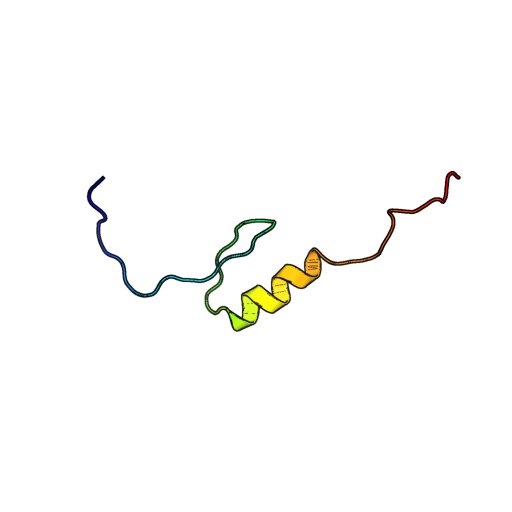16
ATOM 9810 N N . VAL A 1 27 ? -5.445 0.356 -1.107 1.00 0.00 27 VAL A N 16
ATOM 9811 C CA . VAL A 1 27 ? -6.135 1.601 -1.422 1.00 0.00 27 VAL A CA 16
ATOM 9812 C C . VAL A 1 27 ? -6.387 2.424 -0.164 1.00 0.00 27 VAL A C 16
ATOM 9813 O O . VAL A 1 27 ? -6.156 3.633 -0.144 1.00 0.00 27 VAL A O 16
ATOM 9826 N N . ILE A 1 28 ? -6.861 1.760 0.885 1.00 0.00 28 ILE A N 16
ATOM 9827 C CA . ILE A 1 28 ? -7.143 2.430 2.148 1.00 0.00 28 ILE A CA 16
ATOM 9828 C C . ILE A 1 28 ? -5.871 3.003 2.763 1.00 0.00 28 ILE A C 16
ATOM 9829 O O . ILE A 1 28 ? -5.879 4.099 3.324 1.00 0.00 28 ILE A O 16
ATOM 9845 N N . HIS A 1 29 ? -4.778 2.255 2.651 1.00 0.00 29 HIS A N 16
ATOM 9846 C CA . HIS A 1 29 ? -3.495 2.690 3.194 1.00 0.00 29 HIS A CA 16
ATOM 9847 C C . HIS A 1 29 ? -3.037 3.986 2.533 1.00 0.00 29 HIS A C 16
ATOM 9848 O O . HIS A 1 29 ? -2.770 4.978 3.212 1.00 0.00 29 HIS A O 16
ATOM 9862 N N . GLN A 1 30 ? -2.948 3.970 1.207 1.00 0.00 30 GLN A N 16
ATOM 9863 C CA . GLN A 1 30 ? -2.521 5.145 0.457 1.00 0.00 30 GLN A CA 16
ATOM 9864 C C . GLN A 1 30 ? -3.027 6.425 1.113 1.00 0.00 30 GLN A C 16
ATOM 9865 O O . GLN A 1 30 ? -2.381 7.470 1.038 1.00 0.00 30 GLN A O 16
ATOM 9879 N N . ARG A 1 31 ? -4.187 6.335 1.757 1.00 0.00 31 ARG A N 16
ATOM 9880 C CA . ARG A 1 31 ? -4.780 7.486 2.426 1.00 0.00 31 ARG A CA 16
ATOM 9881 C C . ARG A 1 31 ? -3.792 8.117 3.403 1.00 0.00 31 ARG A C 16
ATOM 9882 O O . ARG A 1 31 ? -3.481 9.304 3.306 1.00 0.00 31 ARG A O 16
ATOM 9903 N N . ILE A 1 32 ? -3.304 7.314 4.342 1.00 0.00 32 ILE A N 16
ATOM 9904 C CA . ILE A 1 32 ? -2.351 7.794 5.336 1.00 0.00 32 ILE A CA 16
ATOM 9905 C C . ILE A 1 32 ? -1.410 8.834 4.738 1.00 0.00 32 ILE A C 16
ATOM 9906 O O . ILE A 1 32 ? -1.000 9.778 5.414 1.00 0.00 32 ILE A O 16
ATOM 9922 N N . HIS A 1 33 ? -1.071 8.656 3.465 1.00 0.00 33 HIS A N 16
ATOM 9923 C CA . HIS A 1 33 ? -0.180 9.581 2.774 1.00 0.00 33 HIS A CA 16
ATOM 9924 C C . HIS A 1 33 ? -0.895 10.891 2.458 1.00 0.00 33 HIS A C 16
ATOM 9925 O O . HIS A 1 33 ? -0.484 11.961 2.909 1.00 0.00 33 HIS A O 16
ATOM 9939 N N . THR A 1 34 ? -1.969 10.801 1.679 1.00 0.00 34 THR A N 16
ATOM 9940 C CA . THR A 1 34 ? -2.740 11.978 1.301 1.00 0.00 34 THR A CA 16
ATOM 9941 C C . THR A 1 34 ? -3.085 12.825 2.520 1.00 0.00 34 THR A C 16
ATOM 9942 O O . THR A 1 34 ? -2.943 14.047 2.500 1.00 0.00 34 THR A O 16
ATOM 9953 N N . GLY A 1 35 ? -3.538 12.167 3.583 1.00 0.00 35 GLY A N 16
ATOM 9954 C CA . GLY A 1 35 ? -3.895 12.876 4.798 1.00 0.00 35 GLY A CA 16
ATOM 9955 C C . GLY A 1 35 ? -2.681 13.295 5.603 1.00 0.00 35 GLY A C 16
ATOM 9956 O O . GLY A 1 35 ? -2.328 14.473 5.637 1.00 0.00 35 GLY A O 16
ATOM 9960 N N . GLU A 1 36 ? -2.041 12.327 6.254 1.00 0.00 36 GLU A N 16
ATOM 9961 C CA . GLU A 1 36 ? -0.861 12.604 7.064 1.00 0.00 36 GLU A CA 16
ATOM 9962 C C . GLU A 1 36 ? -0.977 13.963 7.748 1.00 0.00 36 GLU A C 16
ATOM 9963 O O . GLU A 1 36 ? 0.011 14.680 7.899 1.00 0.00 36 GLU A O 16
ATOM 9975 N N . ASN A 1 37 ? -2.192 14.309 8.161 1.00 0.00 37 ASN A N 16
ATOM 9976 C CA . ASN A 1 37 ? -2.439 15.583 8.828 1.00 0.00 37 ASN A CA 16
ATOM 9977 C C . ASN A 1 37 ? -2.839 15.365 10.284 1.00 0.00 37 ASN A C 16
ATOM 9978 O O . ASN A 1 37 ? -4.002 15.507 10.662 1.00 0.00 37 ASN A O 16
ATOM 9989 N N . PRO A 1 38 ? -1.853 15.012 11.122 1.00 0.00 38 PRO A N 16
ATOM 9990 C CA . PRO A 1 38 ? -2.078 14.768 12.550 1.00 0.00 38 PRO A CA 16
ATOM 9991 C C . PRO A 1 38 ? -2.401 16.049 13.313 1.00 0.00 38 PRO A C 16
ATOM 9992 O O . PRO A 1 38 ? -1.502 16.746 13.783 1.00 0.00 38 PRO A O 16
ATOM 10003 N N . SER A 1 39 ? -3.689 16.352 13.433 1.00 0.00 39 SER A N 16
ATOM 10004 C CA . SER A 1 39 ? -4.130 17.550 14.136 1.00 0.00 39 SER A CA 16
ATOM 10005 C C . SER A 1 39 ? -5.604 17.445 14.517 1.00 0.00 39 SER A C 16
ATOM 10006 O O . SER A 1 39 ? -6.302 16.525 14.093 1.00 0.00 39 SER A O 16
ATOM 10014 N N . GLY A 1 40 ? -6.071 18.396 15.321 1.00 0.00 40 GLY A N 16
ATOM 10015 C CA . GLY A 1 40 ? -7.458 18.393 15.746 1.00 0.00 40 GLY A CA 16
ATOM 10016 C C . GLY A 1 40 ? -7.843 19.664 16.477 1.00 0.00 40 GLY A C 16
ATOM 10017 O O . GLY A 1 40 ? -7.745 19.755 17.701 1.00 0.00 40 GLY A O 16
ATOM 10021 N N . PRO A 1 41 ? -8.292 20.675 15.719 1.00 0.00 41 PRO A N 16
ATOM 10022 C CA . PRO A 1 41 ? -8.701 21.966 16.281 1.00 0.00 41 PRO A CA 16
ATOM 10023 C C . PRO A 1 41 ? -9.993 21.865 17.084 1.00 0.00 41 PRO A C 16
ATOM 10024 O O . PRO A 1 41 ? -10.925 21.163 16.693 1.00 0.00 41 PRO A O 16
ATOM 10035 N N . SER A 1 42 ? -10.042 22.571 18.209 1.00 0.00 42 SER A N 16
ATOM 10036 C CA . SER A 1 42 ? -11.220 22.558 19.069 1.00 0.00 42 SER A CA 16
ATOM 10037 C C . SER A 1 42 ? -11.624 23.977 19.458 1.00 0.00 42 SER A C 16
ATOM 10038 O O . SER A 1 42 ? -11.216 24.487 20.501 1.00 0.00 42 SER A O 16
ATOM 10046 N N . SER A 1 43 ? -12.430 24.609 18.610 1.00 0.00 43 SER A N 16
ATOM 10047 C CA . SER A 1 43 ? -12.887 25.971 18.861 1.00 0.00 43 SER A CA 16
ATOM 10048 C C . SER A 1 43 ? -13.808 26.018 20.077 1.00 0.00 43 SER A C 16
ATOM 10049 O O . SER A 1 43 ? -13.555 26.750 21.033 1.00 0.00 43 SER A O 16
ATOM 10057 N N . GLY A 1 44 ? -14.880 25.232 20.031 1.00 0.00 44 GLY A N 16
ATOM 10058 C CA . GLY A 1 44 ? -15.823 25.199 21.133 1.00 0.00 44 GLY A CA 16
ATOM 10059 C C . GLY A 1 44 ? -15.138 25.247 22.485 1.00 0.00 44 GLY A C 16
ATOM 10060 O O . GLY A 1 44 ? -15.615 24.608 23.421 1.00 0.00 44 GLY A O 16
ATOM 10065 N N . GLY A 1 1 ? 25.610 -15.609 -8.596 1.00 0.00 1 GLY A N 17
ATOM 10066 C CA . GLY A 1 1 ? 24.817 -14.465 -8.187 1.00 0.00 1 GLY A CA 17
ATOM 10067 C C . GLY A 1 1 ? 23.575 -14.867 -7.416 1.00 0.00 1 GLY A C 17
ATOM 10068 O O . GLY A 1 1 ? 23.096 -15.994 -7.541 1.00 0.00 1 GLY A O 17
ATOM 10072 N N . SER A 1 2 ? 23.053 -13.944 -6.615 1.00 0.00 2 SER A N 17
ATOM 10073 C CA . SER A 1 2 ? 21.863 -14.210 -5.816 1.00 0.00 2 SER A CA 17
ATOM 10074 C C . SER A 1 2 ? 20.672 -13.409 -6.333 1.00 0.00 2 SER A C 17
ATOM 10075 O O . SER A 1 2 ? 20.713 -12.180 -6.388 1.00 0.00 2 SER A O 17
ATOM 10083 N N . SER A 1 3 ? 19.611 -14.115 -6.712 1.00 0.00 3 SER A N 17
ATOM 10084 C CA . SER A 1 3 ? 18.409 -13.472 -7.229 1.00 0.00 3 SER A CA 17
ATOM 10085 C C . SER A 1 3 ? 17.444 -13.134 -6.096 1.00 0.00 3 SER A C 17
ATOM 10086 O O . SER A 1 3 ? 17.618 -13.580 -4.963 1.00 0.00 3 SER A O 17
ATOM 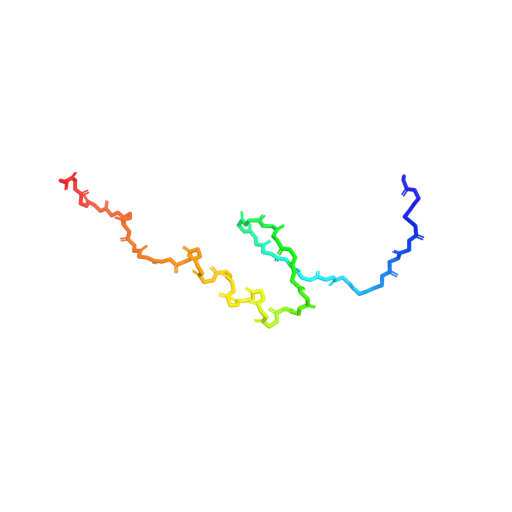10094 N N . GLY A 1 4 ? 16.425 -12.340 -6.412 1.00 0.00 4 GLY A N 17
ATOM 10095 C CA . GLY A 1 4 ? 15.447 -11.954 -5.412 1.00 0.00 4 GLY A CA 17
ATOM 10096 C C . GLY A 1 4 ? 14.028 -12.286 -5.830 1.00 0.00 4 GLY A C 17
ATOM 10097 O O . GLY A 1 4 ? 13.151 -11.423 -5.812 1.00 0.00 4 GLY A O 17
ATOM 10101 N N . SER A 1 5 ? 13.803 -13.540 -6.208 1.00 0.00 5 SER A N 17
ATOM 10102 C CA . SER A 1 5 ? 12.481 -13.983 -6.638 1.00 0.00 5 SER A CA 17
ATOM 10103 C C . SER A 1 5 ? 12.002 -15.160 -5.794 1.00 0.00 5 SER A C 17
ATOM 10104 O O . SER A 1 5 ? 12.804 -15.951 -5.299 1.00 0.00 5 SER A O 17
ATOM 10112 N N . SER A 1 6 ? 10.686 -15.268 -5.635 1.00 0.00 6 SER A N 17
ATOM 10113 C CA . SER A 1 6 ? 10.098 -16.346 -4.848 1.00 0.00 6 SER A CA 17
ATOM 10114 C C . SER A 1 6 ? 8.912 -16.968 -5.579 1.00 0.00 6 SER A C 17
ATOM 10115 O O . SER A 1 6 ? 8.800 -18.189 -5.677 1.00 0.00 6 SER A O 17
ATOM 10123 N N . GLY A 1 7 ? 8.028 -16.117 -6.091 1.00 0.00 7 GLY A N 17
ATOM 10124 C CA . GLY A 1 7 ? 6.862 -16.600 -6.807 1.00 0.00 7 GLY A CA 17
ATOM 10125 C C . GLY A 1 7 ? 5.568 -16.038 -6.253 1.00 0.00 7 GLY A C 17
ATOM 10126 O O . GLY A 1 7 ? 4.596 -16.769 -6.068 1.00 0.00 7 GLY A O 17
ATOM 10130 N N . GLU A 1 8 ? 5.556 -14.735 -5.987 1.00 0.00 8 GLU A N 17
ATOM 10131 C CA . GLU A 1 8 ? 4.372 -14.077 -5.449 1.00 0.00 8 GLU A CA 17
ATOM 10132 C C . GLU A 1 8 ? 4.119 -12.749 -6.156 1.00 0.00 8 GLU A C 17
ATOM 10133 O O . GLU A 1 8 ? 4.992 -12.223 -6.846 1.00 0.00 8 GLU A O 17
ATOM 10145 N N . LYS A 1 9 ? 2.917 -12.211 -5.980 1.00 0.00 9 LYS A N 17
ATOM 10146 C CA . LYS A 1 9 ? 2.546 -10.944 -6.599 1.00 0.00 9 LYS A CA 17
ATOM 10147 C C . LYS A 1 9 ? 1.289 -10.369 -5.954 1.00 0.00 9 LYS A C 17
ATOM 10148 O O . LYS A 1 9 ? 0.248 -11.026 -5.906 1.00 0.00 9 LYS A O 17
ATOM 10167 N N . LEU A 1 10 ? 1.392 -9.141 -5.460 1.00 0.00 10 LEU A N 17
ATOM 10168 C CA . LEU A 1 10 ? 0.263 -8.477 -4.818 1.00 0.00 10 LEU A CA 17
ATOM 10169 C C . LEU A 1 10 ? 0.259 -6.984 -5.131 1.00 0.00 10 LEU A C 17
ATOM 10170 O O . LEU A 1 10 ? 1.229 -6.449 -5.669 1.00 0.00 10 LEU A O 17
ATOM 10186 N N . HIS A 1 11 ? -0.838 -6.316 -4.789 1.00 0.00 11 HIS A N 17
ATOM 10187 C CA . HIS A 1 11 ? -0.967 -4.883 -5.032 1.00 0.00 11 HIS A CA 17
ATOM 10188 C C . HIS A 1 11 ? -0.162 -4.085 -4.011 1.00 0.00 11 HIS A C 17
ATOM 10189 O O . HIS A 1 11 ? -0.516 -4.029 -2.834 1.00 0.00 11 HIS A O 17
ATOM 10203 N N . GLU A 1 12 ? 0.923 -3.470 -4.471 1.00 0.00 12 GLU A N 17
ATOM 10204 C CA . GLU A 1 12 ? 1.779 -2.677 -3.597 1.00 0.00 12 GLU A CA 17
ATOM 10205 C C . GLU A 1 12 ? 1.452 -1.191 -3.718 1.00 0.00 12 GLU A C 17
ATOM 10206 O O . GLU A 1 12 ? 0.680 -0.782 -4.586 1.00 0.00 12 GLU A O 17
ATOM 10218 N N . CYS A 1 13 ? 2.044 -0.388 -2.840 1.00 0.00 13 CYS A N 17
ATOM 10219 C CA . CYS A 1 13 ? 1.816 1.052 -2.846 1.00 0.00 13 CYS A CA 17
ATOM 10220 C C . CYS A 1 13 ? 2.735 1.744 -3.848 1.00 0.00 13 CYS A C 17
ATOM 10221 O O . CYS A 1 13 ? 3.528 1.095 -4.531 1.00 0.00 13 CYS A O 17
ATOM 10228 N N . SER A 1 14 ? 2.623 3.066 -3.931 1.00 0.00 14 SER A N 17
ATOM 10229 C CA . SER A 1 14 ? 3.441 3.847 -4.852 1.00 0.00 14 SER A CA 17
ATOM 10230 C C . SER A 1 14 ? 4.357 4.801 -4.091 1.00 0.00 14 SER A C 17
ATOM 10231 O O . SER A 1 14 ? 5.412 5.194 -4.588 1.00 0.00 14 SER A O 17
ATOM 10239 N N . GLU A 1 15 ? 3.945 5.168 -2.882 1.00 0.00 15 GLU A N 17
ATOM 10240 C CA . GLU A 1 15 ? 4.727 6.076 -2.052 1.00 0.00 15 GLU A CA 17
ATOM 10241 C C . GLU A 1 15 ? 5.695 5.302 -1.161 1.00 0.00 15 GLU A C 17
ATOM 10242 O O . GLU A 1 15 ? 6.849 5.696 -0.990 1.00 0.00 15 GLU A O 17
ATOM 10254 N N . CYS A 1 16 ? 5.216 4.200 -0.595 1.00 0.00 16 CYS A N 17
ATOM 10255 C CA . CYS A 1 16 ? 6.036 3.370 0.279 1.00 0.00 16 CYS A CA 17
ATOM 10256 C C . CYS A 1 16 ? 6.252 1.987 -0.329 1.00 0.00 16 CYS A C 17
ATOM 10257 O O . CYS A 1 16 ? 7.034 1.187 0.184 1.00 0.00 16 CYS A O 17
ATOM 10264 N N . ARG A 1 17 ? 5.552 1.713 -1.426 1.00 0.00 17 ARG A N 17
ATOM 10265 C CA . ARG A 1 17 ? 5.666 0.427 -2.104 1.00 0.00 17 ARG A CA 17
ATOM 10266 C C . ARG A 1 17 ? 5.390 -0.722 -1.139 1.00 0.00 17 ARG A C 17
ATOM 10267 O O . ARG A 1 17 ? 6.065 -1.751 -1.172 1.00 0.00 17 ARG A O 17
ATOM 10288 N N . LYS A 1 18 ? 4.393 -0.540 -0.280 1.00 0.00 18 LYS A N 17
ATOM 10289 C CA . LYS A 1 18 ? 4.026 -1.560 0.695 1.00 0.00 18 LYS A CA 17
ATOM 10290 C C . LYS A 1 18 ? 3.067 -2.577 0.083 1.00 0.00 18 LYS A C 17
ATOM 10291 O O . LYS A 1 18 ? 2.069 -2.210 -0.539 1.00 0.00 18 LYS A O 17
ATOM 10310 N N . THR A 1 19 ? 3.375 -3.857 0.264 1.00 0.00 19 THR A N 17
ATOM 10311 C CA . THR A 1 19 ? 2.541 -4.927 -0.270 1.00 0.00 19 THR A CA 17
ATOM 10312 C C . THR A 1 19 ? 1.360 -5.214 0.650 1.00 0.00 19 THR A C 17
ATOM 10313 O O . THR A 1 19 ? 1.465 -5.085 1.870 1.00 0.00 19 THR A O 17
ATOM 10324 N N . PHE A 1 20 ? 0.236 -5.605 0.058 1.00 0.00 20 PHE A N 17
ATOM 10325 C CA . PHE A 1 20 ? -0.966 -5.910 0.825 1.00 0.00 20 PHE A CA 17
ATOM 10326 C C . PHE A 1 20 ? -1.632 -7.182 0.308 1.00 0.00 20 PHE A C 17
ATOM 10327 O O . PHE A 1 20 ? -1.771 -7.376 -0.899 1.00 0.00 20 PHE A O 17
ATOM 10344 N N . SER A 1 21 ? -2.043 -8.045 1.232 1.00 0.00 21 SER A N 17
ATOM 10345 C CA . SER A 1 21 ? -2.691 -9.301 0.871 1.00 0.00 21 SER A CA 17
ATOM 10346 C C . SER A 1 21 ? -3.879 -9.052 -0.053 1.00 0.00 21 SER A C 17
ATOM 10347 O O . SER A 1 21 ? -4.061 -9.749 -1.052 1.00 0.00 21 SER A O 17
ATOM 10355 N N . PHE A 1 22 ? -4.687 -8.053 0.288 1.00 0.00 22 PHE A N 17
ATOM 10356 C CA . PHE A 1 22 ? -5.859 -7.712 -0.509 1.00 0.00 22 PHE A CA 17
ATOM 10357 C C . PHE A 1 22 ? -5.840 -6.238 -0.902 1.00 0.00 22 PHE A C 17
ATOM 10358 O O . PHE A 1 22 ? -5.756 -5.356 -0.046 1.00 0.00 22 PHE A O 17
ATOM 10375 N N . HIS A 1 23 ? -5.917 -5.977 -2.203 1.00 0.00 23 HIS A N 17
ATOM 10376 C CA . HIS A 1 23 ? -5.908 -4.610 -2.711 1.00 0.00 23 HIS A CA 17
ATOM 10377 C C . HIS A 1 23 ? -6.799 -3.709 -1.861 1.00 0.00 23 HIS A C 17
ATOM 10378 O O . HIS A 1 23 ? -6.392 -2.618 -1.460 1.00 0.00 23 HIS A O 17
ATOM 10392 N N . SER A 1 24 ? -8.015 -4.172 -1.591 1.00 0.00 24 SER A N 17
ATOM 10393 C CA . SER A 1 24 ? -8.965 -3.406 -0.793 1.00 0.00 24 SER A CA 17
ATOM 10394 C C . SER A 1 24 ? -8.246 -2.614 0.295 1.00 0.00 24 SER A C 17
ATOM 10395 O O . SER A 1 24 ? -8.486 -1.420 0.469 1.00 0.00 24 SER A O 17
ATOM 10403 N N . GLN A 1 25 ? -7.364 -3.289 1.024 1.00 0.00 25 GLN A N 17
ATOM 10404 C CA . GLN A 1 25 ? -6.610 -2.650 2.096 1.00 0.00 25 GLN A CA 17
ATOM 10405 C C . GLN A 1 25 ? -5.696 -1.561 1.544 1.00 0.00 25 GLN A C 17
ATOM 10406 O O . GLN A 1 25 ? -5.757 -0.408 1.973 1.00 0.00 25 GLN A O 17
ATOM 10420 N N . LEU A 1 26 ? -4.848 -1.935 0.592 1.00 0.00 26 LEU A N 17
ATOM 10421 C CA . LEU A 1 26 ? -3.920 -0.990 -0.019 1.00 0.00 26 LEU A CA 17
ATOM 10422 C C . LEU A 1 26 ? -4.571 0.378 -0.195 1.00 0.00 26 LEU A C 17
ATOM 10423 O O . LEU A 1 26 ? -4.180 1.351 0.450 1.00 0.00 26 LEU A O 17
ATOM 10439 N N . VAL A 1 27 ? -5.569 0.444 -1.071 1.00 0.00 27 VAL A N 17
ATOM 10440 C CA . VAL A 1 27 ? -6.278 1.692 -1.329 1.00 0.00 27 VAL A CA 17
ATOM 10441 C C . VAL A 1 27 ? -6.489 2.481 -0.042 1.00 0.00 27 VAL A C 17
ATOM 10442 O O . VAL A 1 27 ? -6.277 3.693 -0.003 1.00 0.00 27 VAL A O 17
ATOM 10455 N N . ILE A 1 28 ? -6.908 1.785 1.010 1.00 0.00 28 ILE A N 17
ATOM 10456 C CA . ILE A 1 28 ? -7.147 2.420 2.300 1.00 0.00 28 ILE A CA 17
ATOM 10457 C C . ILE A 1 28 ? -5.854 2.976 2.886 1.00 0.00 28 ILE A C 17
ATOM 10458 O O . ILE A 1 28 ? -5.850 4.035 3.515 1.00 0.00 28 ILE A O 17
ATOM 10474 N N . HIS A 1 29 ? -4.756 2.257 2.673 1.00 0.00 29 HIS A N 17
ATOM 10475 C CA . HIS A 1 29 ? -3.455 2.680 3.178 1.00 0.00 29 HIS A CA 17
ATOM 10476 C C . HIS A 1 29 ? -3.019 3.989 2.527 1.00 0.00 29 HIS A C 17
ATOM 10477 O O . HIS A 1 29 ? -2.624 4.932 3.213 1.00 0.00 29 HIS A O 17
ATOM 10491 N N . GLN A 1 30 ? -3.093 4.039 1.201 1.00 0.00 30 GLN A N 17
ATOM 10492 C CA . GLN A 1 30 ? -2.704 5.232 0.459 1.00 0.00 30 GLN A CA 17
ATOM 10493 C C . GLN A 1 30 ? -3.298 6.485 1.093 1.00 0.00 30 GLN A C 17
ATOM 10494 O O . GLN A 1 30 ? -2.810 7.594 0.875 1.00 0.00 30 GLN A O 17
ATOM 10508 N N . ARG A 1 31 ? -4.354 6.301 1.879 1.00 0.00 31 ARG A N 17
ATOM 10509 C CA . ARG A 1 31 ? -5.015 7.418 2.543 1.00 0.00 31 ARG A CA 17
ATOM 10510 C C . ARG A 1 31 ? -4.073 8.096 3.534 1.00 0.00 31 ARG A C 17
ATOM 10511 O O . ARG A 1 31 ? -4.012 9.324 3.606 1.00 0.00 31 ARG A O 17
ATOM 10532 N N . ILE A 1 32 ? -3.342 7.289 4.295 1.00 0.00 32 ILE A N 17
ATOM 10533 C CA . ILE A 1 32 ? -2.404 7.811 5.280 1.00 0.00 32 ILE A CA 17
ATOM 10534 C C . ILE A 1 32 ? -1.394 8.753 4.632 1.00 0.00 32 ILE A C 17
ATOM 10535 O O . ILE A 1 32 ? -0.886 9.673 5.274 1.00 0.00 32 ILE A O 17
ATOM 10551 N N . HIS A 1 33 ? -1.110 8.520 3.355 1.00 0.00 33 HIS A N 17
ATOM 10552 C CA . HIS A 1 33 ? -0.163 9.349 2.618 1.00 0.00 33 HIS A CA 17
ATOM 10553 C C . HIS A 1 33 ? -0.779 10.701 2.272 1.00 0.00 33 HIS A C 17
ATOM 10554 O O . HIS A 1 33 ? -0.077 11.634 1.880 1.00 0.00 33 HIS A O 17
ATOM 10568 N N . THR A 1 34 ? -2.097 10.801 2.420 1.00 0.00 34 THR A N 17
ATOM 10569 C CA . THR A 1 34 ? -2.808 12.037 2.121 1.00 0.00 34 THR A CA 17
ATOM 10570 C C . THR A 1 34 ? -3.656 12.484 3.307 1.00 0.00 34 THR A C 17
ATOM 10571 O O . THR A 1 34 ? -4.346 11.676 3.928 1.00 0.00 34 THR A O 17
ATOM 10582 N N . GLY A 1 35 ? -3.600 13.776 3.615 1.00 0.00 35 GLY A N 17
ATOM 10583 C CA . GLY A 1 35 ? -4.368 14.307 4.726 1.00 0.00 35 GLY A CA 17
ATOM 10584 C C . GLY A 1 35 ? -3.766 15.577 5.293 1.00 0.00 35 GLY A C 17
ATOM 10585 O O . GLY A 1 35 ? -2.585 15.857 5.087 1.00 0.00 35 GLY A O 17
ATOM 10589 N N . GLU A 1 36 ? -4.579 16.349 6.006 1.00 0.00 36 GLU A N 17
ATOM 10590 C CA . GLU A 1 36 ? -4.119 17.598 6.602 1.00 0.00 36 GLU A CA 17
ATOM 10591 C C . GLU A 1 36 ? -4.551 17.696 8.062 1.00 0.00 36 GLU A C 17
ATOM 10592 O O . GLU A 1 36 ? -5.667 18.115 8.363 1.00 0.00 36 GLU A O 17
ATOM 10604 N N . ASN A 1 37 ? -3.656 17.306 8.965 1.00 0.00 37 ASN A N 17
ATOM 10605 C CA . ASN A 1 37 ? -3.945 17.349 10.394 1.00 0.00 37 ASN A CA 17
ATOM 10606 C C . ASN A 1 37 ? -2.768 17.935 11.169 1.00 0.00 37 ASN A C 17
ATOM 10607 O O . ASN A 1 37 ? -1.618 17.885 10.731 1.00 0.00 37 ASN A O 17
ATOM 10618 N N . PRO A 1 38 ? -3.060 18.502 12.349 1.00 0.00 38 PRO A N 17
ATOM 10619 C CA . PRO A 1 38 ? -2.040 19.107 13.210 1.00 0.00 38 PRO A CA 17
ATOM 10620 C C . PRO A 1 38 ? -1.113 18.066 13.829 1.00 0.00 38 PRO A C 17
ATOM 10621 O O . PRO A 1 38 ? -0.060 18.403 14.370 1.00 0.00 38 PRO A O 17
ATOM 10632 N N . SER A 1 39 ? -1.512 16.801 13.746 1.00 0.00 39 SER A N 17
ATOM 10633 C CA . SER A 1 39 ? -0.718 15.711 14.302 1.00 0.00 39 SER A CA 17
ATOM 10634 C C . SER A 1 39 ? 0.748 15.848 13.900 1.00 0.00 39 SER A C 17
ATOM 10635 O O . SER A 1 39 ? 1.125 15.536 12.771 1.00 0.00 39 SER A O 17
ATOM 10643 N N . GLY A 1 40 ? 1.570 16.316 14.834 1.00 0.00 40 GLY A N 17
ATOM 10644 C CA . GLY A 1 40 ? 2.985 16.486 14.559 1.00 0.00 40 GLY A CA 17
ATOM 10645 C C . GLY A 1 40 ? 3.860 15.974 15.686 1.00 0.00 40 GLY A C 17
ATOM 10646 O O . GLY A 1 40 ? 4.297 16.730 16.554 1.00 0.00 40 GLY A O 17
ATOM 10650 N N . PRO A 1 41 ? 4.127 14.659 15.683 1.00 0.00 41 PRO A N 17
ATOM 10651 C CA . PRO A 1 41 ? 4.957 14.018 16.707 1.00 0.00 41 PRO A CA 17
ATOM 10652 C C . PRO A 1 41 ? 6.425 14.416 16.596 1.00 0.00 41 PRO A C 17
ATOM 10653 O O . PRO A 1 41 ? 7.175 13.844 15.806 1.00 0.00 41 PRO A O 17
ATOM 10664 N N . SER A 1 42 ? 6.828 15.399 17.395 1.00 0.00 42 SER A N 17
ATOM 10665 C CA . SER A 1 42 ? 8.206 15.875 17.384 1.00 0.00 42 SER A CA 17
ATOM 10666 C C . SER A 1 42 ? 9.185 14.706 17.359 1.00 0.00 42 SER A C 17
ATOM 10667 O O . SER A 1 42 ? 8.832 13.578 17.704 1.00 0.00 42 SER A O 17
ATOM 10675 N N . SER A 1 43 ? 10.418 14.983 16.946 1.00 0.00 43 SER A N 17
ATOM 10676 C CA . SER A 1 43 ? 11.449 13.954 16.871 1.00 0.00 43 SER A CA 17
ATOM 10677 C C . SER A 1 43 ? 12.194 13.833 18.197 1.00 0.00 43 SER A C 17
ATOM 10678 O O . SER A 1 43 ? 12.217 14.768 18.997 1.00 0.00 43 SER A O 17
ATOM 10686 N N . GLY A 1 44 ? 12.802 12.673 18.424 1.00 0.00 44 GLY A N 17
ATOM 10687 C CA . GLY A 1 44 ? 13.540 12.450 19.653 1.00 0.00 44 GLY A CA 17
ATOM 10688 C C . GLY A 1 44 ? 15.036 12.368 19.426 1.00 0.00 44 GLY A C 17
ATOM 10689 O O . GLY A 1 44 ? 15.784 13.074 20.100 1.00 0.00 44 GLY A O 17
ATOM 10694 N N . GLY A 1 1 ? 7.622 -15.737 11.749 1.00 0.00 1 GLY A N 18
ATOM 10695 C CA . GLY A 1 1 ? 7.250 -16.296 13.036 1.00 0.00 1 GLY A CA 18
ATOM 10696 C C . GLY A 1 1 ? 6.337 -17.498 12.903 1.00 0.00 1 GLY A C 18
ATOM 10697 O O . GLY A 1 1 ? 6.726 -18.523 12.342 1.00 0.00 1 GLY A O 18
ATOM 10701 N N . SER A 1 2 ? 5.120 -17.375 13.422 1.00 0.00 2 SER A N 18
ATOM 10702 C CA . SER A 1 2 ? 4.150 -18.463 13.363 1.00 0.00 2 SER A CA 18
ATOM 10703 C C . SER A 1 2 ? 3.352 -18.411 12.064 1.00 0.00 2 SER A C 18
ATOM 10704 O O . SER A 1 2 ? 3.389 -19.343 11.262 1.00 0.00 2 SER A O 18
ATOM 10712 N N . SER A 1 3 ? 2.631 -17.312 11.864 1.00 0.00 3 SER A N 18
ATOM 10713 C CA . SER A 1 3 ? 1.821 -17.138 10.664 1.00 0.00 3 SER A CA 18
ATOM 10714 C C . SER A 1 3 ? 2.428 -16.082 9.746 1.00 0.00 3 SER A C 18
ATOM 10715 O O . SER A 1 3 ? 2.972 -15.080 10.209 1.00 0.00 3 SER A O 18
ATOM 10723 N N . GLY A 1 4 ? 2.332 -16.314 8.441 1.00 0.00 4 GLY A N 18
ATOM 10724 C CA . GLY A 1 4 ? 2.876 -15.375 7.478 1.00 0.00 4 GLY A CA 18
ATOM 10725 C C . GLY A 1 4 ? 1.940 -15.135 6.310 1.00 0.00 4 GLY A C 18
ATOM 10726 O O . GLY A 1 4 ? 1.054 -15.945 6.038 1.00 0.00 4 GLY A O 18
ATOM 10730 N N . SER A 1 5 ? 2.136 -14.017 5.617 1.00 0.00 5 SER A N 18
ATOM 10731 C CA . SER A 1 5 ? 1.298 -13.670 4.475 1.00 0.00 5 SER A CA 18
ATOM 10732 C C . SER A 1 5 ? 1.836 -14.302 3.195 1.00 0.00 5 SER A C 18
ATOM 10733 O O . SER A 1 5 ? 3.047 -14.381 2.990 1.00 0.00 5 SER A O 18
ATOM 10741 N N . SER A 1 6 ? 0.926 -14.751 2.337 1.00 0.00 6 SER A N 18
ATOM 10742 C CA . SER A 1 6 ? 1.307 -15.380 1.078 1.00 0.00 6 SER A CA 18
ATOM 10743 C C . SER A 1 6 ? 0.192 -15.249 0.045 1.00 0.00 6 SER A C 18
ATOM 10744 O O . SER A 1 6 ? -0.990 -15.344 0.375 1.00 0.00 6 SER A O 18
ATOM 10752 N N . GLY A 1 7 ? 0.577 -15.030 -1.209 1.00 0.00 7 GLY A N 18
ATOM 10753 C CA . GLY A 1 7 ? -0.401 -14.889 -2.271 1.00 0.00 7 GLY A CA 18
ATOM 10754 C C . GLY A 1 7 ? 0.242 -14.721 -3.633 1.00 0.00 7 GLY A C 18
ATOM 10755 O O . GLY A 1 7 ? 1.313 -14.126 -3.751 1.00 0.00 7 GLY A O 18
ATOM 10759 N N . GLU A 1 8 ? -0.411 -15.249 -4.664 1.00 0.00 8 GLU A N 18
ATOM 10760 C CA . GLU A 1 8 ? 0.107 -15.156 -6.024 1.00 0.00 8 GLU A CA 18
ATOM 10761 C C . GLU A 1 8 ? -0.009 -13.729 -6.554 1.00 0.00 8 GLU A C 18
ATOM 10762 O O . GLU A 1 8 ? 0.705 -13.338 -7.477 1.00 0.00 8 GLU A O 18
ATOM 10774 N N . LYS A 1 9 ? -0.914 -12.957 -5.963 1.00 0.00 9 LYS A N 18
ATOM 10775 C CA . LYS A 1 9 ? -1.125 -11.573 -6.373 1.00 0.00 9 LYS A CA 18
ATOM 10776 C C . LYS A 1 9 ? -0.873 -10.617 -5.212 1.00 0.00 9 LYS A C 18
ATOM 10777 O O . LYS A 1 9 ? -1.302 -10.866 -4.085 1.00 0.00 9 LYS A O 18
ATOM 10796 N N . LEU A 1 10 ? -0.176 -9.522 -5.494 1.00 0.00 10 LEU A N 18
ATOM 10797 C CA . LEU A 1 10 ? 0.132 -8.527 -4.472 1.00 0.00 10 LEU A CA 18
ATOM 10798 C C . LEU A 1 10 ? 0.030 -7.114 -5.040 1.00 0.00 10 LEU A C 18
ATOM 10799 O O . LEU A 1 10 ? 0.491 -6.846 -6.150 1.00 0.00 10 LEU A O 18
ATOM 10815 N N . HIS A 1 11 ? -0.575 -6.215 -4.271 1.00 0.00 11 HIS A N 18
ATOM 10816 C CA . HIS A 1 11 ? -0.734 -4.829 -4.696 1.00 0.00 11 HIS A CA 18
ATOM 10817 C C . HIS A 1 11 ? 0.115 -3.896 -3.837 1.00 0.00 11 HIS A C 18
ATOM 10818 O O . HIS A 1 11 ? -0.326 -3.434 -2.785 1.00 0.00 11 HIS A O 18
ATOM 10832 N N . GLU A 1 12 ? 1.334 -3.626 -4.293 1.00 0.00 12 GLU A N 18
ATOM 10833 C CA . GLU A 1 12 ? 2.244 -2.750 -3.565 1.00 0.00 12 GLU A CA 18
ATOM 10834 C C . GLU A 1 12 ? 1.842 -1.287 -3.732 1.00 0.00 12 GLU A C 18
ATOM 10835 O O . GLU A 1 12 ? 1.186 -0.919 -4.707 1.00 0.00 12 GLU A O 18
ATOM 10847 N N . CYS A 1 13 ? 2.239 -0.457 -2.773 1.00 0.00 13 CYS A N 18
ATOM 10848 C CA . CYS A 1 13 ? 1.920 0.965 -2.812 1.00 0.00 13 CYS A CA 18
ATOM 10849 C C . CYS A 1 13 ? 2.789 1.689 -3.837 1.00 0.00 13 CYS A C 18
ATOM 10850 O O . CYS A 1 13 ? 3.652 1.085 -4.473 1.00 0.00 13 CYS A O 18
ATOM 10857 N N . SER A 1 14 ? 2.554 2.989 -3.990 1.00 0.00 14 SER A N 18
ATOM 10858 C CA . SER A 1 14 ? 3.311 3.795 -4.940 1.00 0.00 14 SER A CA 18
ATOM 10859 C C . SER A 1 14 ? 4.204 4.796 -4.212 1.00 0.00 14 SER A C 18
ATOM 10860 O O . SER A 1 14 ? 5.239 5.212 -4.731 1.00 0.00 14 SER A O 18
ATOM 10868 N N . GLU A 1 15 ? 3.794 5.178 -3.007 1.00 0.00 15 GLU A N 18
ATOM 10869 C CA . GLU A 1 15 ? 4.556 6.130 -2.207 1.00 0.00 15 GLU A CA 18
ATOM 10870 C C . GLU A 1 15 ? 5.564 5.409 -1.317 1.00 0.00 15 GLU A C 18
ATOM 10871 O O . GLU A 1 15 ? 6.737 5.779 -1.263 1.00 0.00 15 GLU A O 18
ATOM 10883 N N . CYS A 1 16 ? 5.098 4.379 -0.619 1.00 0.00 16 CYS A N 18
ATOM 10884 C CA . CYS A 1 16 ? 5.957 3.606 0.270 1.00 0.00 16 CYS A CA 18
ATOM 10885 C C . CYS A 1 16 ? 6.273 2.240 -0.332 1.00 0.00 16 CYS A C 18
ATOM 10886 O O . CYS A 1 16 ? 7.138 1.517 0.164 1.00 0.00 16 CYS A O 18
ATOM 10893 N N . ARG A 1 17 ? 5.566 1.893 -1.402 1.00 0.00 17 ARG A N 18
ATOM 10894 C CA . ARG A 1 17 ? 5.771 0.614 -2.071 1.00 0.00 17 ARG A CA 18
ATOM 10895 C C . ARG A 1 17 ? 5.597 -0.545 -1.093 1.00 0.00 17 ARG A C 18
ATOM 10896 O O . ARG A 1 17 ? 6.462 -1.414 -0.984 1.00 0.00 17 ARG A O 18
ATOM 10917 N N . LYS A 1 18 ? 4.474 -0.550 -0.384 1.00 0.00 18 LYS A N 18
ATOM 10918 C CA . LYS A 1 18 ? 4.185 -1.601 0.585 1.00 0.00 18 LYS A CA 18
ATOM 10919 C C . LYS A 1 18 ? 3.157 -2.583 0.032 1.00 0.00 18 LYS A C 18
ATOM 10920 O O . LYS A 1 18 ? 2.114 -2.181 -0.485 1.00 0.00 18 LYS A O 18
ATOM 10939 N N . THR A 1 19 ? 3.457 -3.873 0.145 1.00 0.00 19 THR A N 18
ATOM 10940 C CA . THR A 1 19 ? 2.559 -4.912 -0.343 1.00 0.00 19 THR A CA 18
ATOM 10941 C C . THR A 1 19 ? 1.433 -5.177 0.650 1.00 0.00 19 THR A C 18
ATOM 10942 O O . THR A 1 19 ? 1.587 -4.958 1.851 1.00 0.00 19 THR A O 18
ATOM 10953 N N . PHE A 1 20 ? 0.300 -5.650 0.140 1.00 0.00 20 PHE A N 18
ATOM 10954 C CA . PHE A 1 20 ? -0.853 -5.944 0.983 1.00 0.00 20 PHE A CA 18
ATOM 10955 C C . PHE A 1 20 ? -1.538 -7.233 0.536 1.00 0.00 20 PHE A C 18
ATOM 10956 O O . PHE A 1 20 ? -1.325 -7.707 -0.580 1.00 0.00 20 PHE A O 18
ATOM 10973 N N . SER A 1 21 ? -2.361 -7.794 1.416 1.00 0.00 21 SER A N 18
ATOM 10974 C CA . SER A 1 21 ? -3.075 -9.029 1.115 1.00 0.00 21 SER A CA 18
ATOM 10975 C C . SER A 1 21 ? -4.036 -8.831 -0.053 1.00 0.00 21 SER A C 18
ATOM 10976 O O . SER A 1 21 ? -4.076 -9.637 -0.982 1.00 0.00 21 SER A O 18
ATOM 10984 N N . PHE A 1 22 ? -4.808 -7.751 0.001 1.00 0.00 22 PHE A N 18
ATOM 10985 C CA . PHE A 1 22 ? -5.770 -7.445 -1.052 1.00 0.00 22 PHE A CA 18
ATOM 10986 C C . PHE A 1 22 ? -5.772 -5.952 -1.369 1.00 0.00 22 PHE A C 18
ATOM 10987 O O . PHE A 1 22 ? -5.545 -5.119 -0.492 1.00 0.00 22 PHE A O 18
ATOM 11004 N N . HIS A 1 23 ? -6.031 -5.623 -2.631 1.00 0.00 23 HIS A N 18
ATOM 11005 C CA . HIS A 1 23 ? -6.063 -4.231 -3.066 1.00 0.00 23 HIS A CA 18
ATOM 11006 C C . HIS A 1 23 ? -6.922 -3.388 -2.128 1.00 0.00 23 HIS A C 18
ATOM 11007 O O . HIS A 1 23 ? -6.565 -2.260 -1.789 1.00 0.00 23 HIS A O 18
ATOM 11021 N N . SER A 1 24 ? -8.056 -3.944 -1.712 1.00 0.00 24 SER A N 18
ATOM 11022 C CA . SER A 1 24 ? -8.967 -3.241 -0.816 1.00 0.00 24 SER A CA 18
ATOM 11023 C C . SER A 1 24 ? -8.196 -2.493 0.266 1.00 0.00 24 SER A C 18
ATOM 11024 O O . SER A 1 24 ? -8.354 -1.283 0.431 1.00 0.00 24 SER A O 18
ATOM 11032 N N . GLN A 1 25 ? -7.363 -3.222 1.002 1.00 0.00 25 GLN A N 18
ATOM 11033 C CA . GLN A 1 25 ? -6.567 -2.627 2.069 1.00 0.00 25 GLN A CA 18
ATOM 11034 C C . GLN A 1 25 ? -5.653 -1.535 1.524 1.00 0.00 25 GLN A C 18
ATOM 11035 O O . GLN A 1 25 ? -5.676 -0.398 1.995 1.00 0.00 25 GLN A O 18
ATOM 11049 N N . LEU A 1 26 ? -4.847 -1.889 0.528 1.00 0.00 26 LEU A N 18
ATOM 11050 C CA . LEU A 1 26 ? -3.924 -0.939 -0.083 1.00 0.00 26 LEU A CA 18
ATOM 11051 C C . LEU A 1 26 ? -4.548 0.450 -0.168 1.00 0.00 26 LEU A C 18
ATOM 11052 O O . LEU A 1 26 ? -4.079 1.394 0.468 1.00 0.00 26 LEU A O 18
ATOM 11068 N N . VAL A 1 27 ? -5.612 0.568 -0.957 1.00 0.00 27 VAL A N 18
ATOM 11069 C CA . VAL A 1 27 ? -6.304 1.840 -1.123 1.00 0.00 27 VAL A CA 18
ATOM 11070 C C . VAL A 1 27 ? -6.420 2.580 0.205 1.00 0.00 27 VAL A C 18
ATOM 11071 O O . VAL A 1 27 ? -6.098 3.765 0.297 1.00 0.00 27 VAL A O 18
ATOM 11084 N N . ILE A 1 28 ? -6.881 1.874 1.231 1.00 0.00 28 ILE A N 18
ATOM 11085 C CA . ILE A 1 28 ? -7.038 2.463 2.555 1.00 0.00 28 ILE A CA 18
ATOM 11086 C C . ILE A 1 28 ? -5.707 2.985 3.086 1.00 0.00 28 ILE A C 18
ATOM 11087 O O . ILE A 1 28 ? -5.650 4.039 3.720 1.00 0.00 28 ILE A O 18
ATOM 11103 N N . HIS A 1 29 ? -4.638 2.241 2.820 1.00 0.00 29 HIS A N 18
ATOM 11104 C CA . HIS A 1 29 ? -3.306 2.630 3.269 1.00 0.00 29 HIS A CA 18
ATOM 11105 C C . HIS A 1 29 ? -2.879 3.947 2.627 1.00 0.00 29 HIS A C 18
ATOM 11106 O O . HIS A 1 29 ? -2.580 4.918 3.321 1.00 0.00 29 HIS A O 18
ATOM 11120 N N . GLN A 1 30 ? -2.852 3.970 1.298 1.00 0.00 30 GLN A N 18
ATOM 11121 C CA . GLN A 1 30 ? -2.460 5.167 0.564 1.00 0.00 30 GLN A CA 18
ATOM 11122 C C . GLN A 1 30 ? -3.024 6.421 1.225 1.00 0.00 30 GLN A C 18
ATOM 11123 O O . GLN A 1 30 ? -2.457 7.507 1.104 1.00 0.00 30 GLN A O 18
ATOM 11137 N N . ARG A 1 31 ? -4.142 6.263 1.925 1.00 0.00 31 ARG A N 18
ATOM 11138 C CA . ARG A 1 31 ? -4.783 7.382 2.605 1.00 0.00 31 ARG A CA 18
ATOM 11139 C C . ARG A 1 31 ? -3.821 8.044 3.587 1.00 0.00 31 ARG A C 18
ATOM 11140 O O . ARG A 1 31 ? -3.539 9.239 3.485 1.00 0.00 31 ARG A O 18
ATOM 11161 N N . ILE A 1 32 ? -3.322 7.261 4.537 1.00 0.00 32 ILE A N 18
ATOM 11162 C CA . ILE A 1 32 ? -2.392 7.772 5.537 1.00 0.00 32 ILE A CA 18
ATOM 11163 C C . ILE A 1 32 ? -1.466 8.826 4.939 1.00 0.00 32 ILE A C 18
ATOM 11164 O O . ILE A 1 32 ? -1.132 9.815 5.591 1.00 0.00 32 ILE A O 18
ATOM 11180 N N . HIS A 1 33 ? -1.057 8.607 3.693 1.00 0.00 33 HIS A N 18
ATOM 11181 C CA . HIS A 1 33 ? -0.171 9.540 3.005 1.00 0.00 33 HIS A CA 18
ATOM 11182 C C . HIS A 1 33 ? -0.934 10.783 2.556 1.00 0.00 33 HIS A C 18
ATOM 11183 O O . HIS A 1 33 ? -0.465 11.908 2.729 1.00 0.00 33 HIS A O 18
ATOM 11197 N N . THR A 1 34 ? -2.112 10.572 1.977 1.00 0.00 34 THR A N 18
ATOM 11198 C CA . THR A 1 34 ? -2.938 11.674 1.501 1.00 0.00 34 THR A CA 18
ATOM 11199 C C . THR A 1 34 ? -3.948 12.101 2.560 1.00 0.00 34 THR A C 18
ATOM 11200 O O . THR A 1 34 ? -4.872 11.358 2.886 1.00 0.00 34 THR A O 18
ATOM 11211 N N . GLY A 1 35 ? -3.765 13.305 3.095 1.00 0.00 35 GLY A N 18
ATOM 11212 C CA . GLY A 1 35 ? -4.668 13.810 4.112 1.00 0.00 35 GLY A CA 18
ATOM 11213 C C . GLY A 1 35 ? -4.340 13.281 5.494 1.00 0.00 35 GLY A C 18
ATOM 11214 O O . GLY A 1 35 ? -5.238 13.005 6.288 1.00 0.00 35 GLY A O 18
ATOM 11218 N N . GLU A 1 36 ? -3.050 13.138 5.780 1.00 0.00 36 GLU A N 18
ATOM 11219 C CA . GLU A 1 36 ? -2.606 12.636 7.075 1.00 0.00 36 GLU A CA 18
ATOM 11220 C C . GLU A 1 36 ? -1.094 12.776 7.225 1.00 0.00 36 GLU A C 18
ATOM 11221 O O . GLU A 1 36 ? -0.371 12.892 6.236 1.00 0.00 36 GLU A O 18
ATOM 11233 N N . ASN A 1 37 ? -0.624 12.765 8.468 1.00 0.00 37 ASN A N 18
ATOM 11234 C CA . ASN A 1 37 ? 0.801 12.891 8.747 1.00 0.00 37 ASN A CA 18
ATOM 11235 C C . ASN A 1 37 ? 1.314 11.679 9.518 1.00 0.00 37 ASN A C 18
ATOM 11236 O O . ASN A 1 37 ? 1.466 11.707 10.740 1.00 0.00 37 ASN A O 18
ATOM 11247 N N . PRO A 1 38 ? 1.589 10.587 8.789 1.00 0.00 38 PRO A N 18
ATOM 11248 C CA . PRO A 1 38 ? 2.091 9.344 9.383 1.00 0.00 38 PRO A CA 18
ATOM 11249 C C . PRO A 1 38 ? 3.520 9.482 9.895 1.00 0.00 38 PRO A C 18
ATOM 11250 O O . PRO A 1 38 ? 4.374 10.068 9.231 1.00 0.00 38 PRO A O 18
ATOM 11261 N N . SER A 1 39 ? 3.774 8.937 11.081 1.00 0.00 39 SER A N 18
ATOM 11262 C CA . SER A 1 39 ? 5.100 9.002 11.684 1.00 0.00 39 SER A CA 18
ATOM 11263 C C . SER A 1 39 ? 5.981 7.861 11.184 1.00 0.00 39 SER A C 18
ATOM 11264 O O . SER A 1 39 ? 5.901 6.737 11.678 1.00 0.00 39 SER A O 18
ATOM 11272 N N . GLY A 1 40 ? 6.822 8.159 10.198 1.00 0.00 40 GLY A N 18
ATOM 11273 C CA . GLY A 1 40 ? 7.707 7.149 9.647 1.00 0.00 40 GLY A CA 18
ATOM 11274 C C . GLY A 1 40 ? 7.925 7.321 8.157 1.00 0.00 40 GLY A C 18
ATOM 11275 O O . GLY A 1 40 ? 7.210 6.749 7.333 1.00 0.00 40 GLY A O 18
ATOM 11279 N N . PRO A 1 41 ? 8.932 8.127 7.791 1.00 0.00 41 PRO A N 18
ATOM 11280 C CA . PRO A 1 41 ? 9.265 8.392 6.388 1.00 0.00 41 PRO A CA 18
ATOM 11281 C C . PRO A 1 41 ? 9.859 7.172 5.693 1.00 0.00 41 PRO A C 18
ATOM 11282 O O 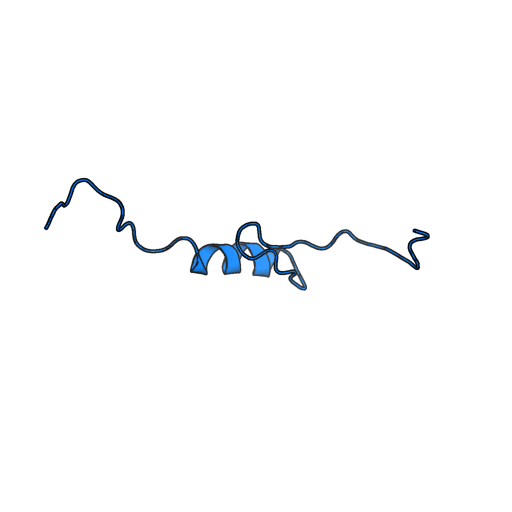. PRO A 1 41 ? 10.158 6.165 6.334 1.00 0.00 41 PRO A O 18
ATOM 11293 N N . SER A 1 42 ? 10.026 7.270 4.378 1.00 0.00 42 SER A N 18
ATOM 11294 C CA . SER A 1 42 ? 10.582 6.172 3.595 1.00 0.00 42 SER A CA 18
ATOM 11295 C C . SER A 1 42 ? 11.839 6.616 2.853 1.00 0.00 42 SER A C 18
ATOM 11296 O O . SER A 1 42 ? 11.836 7.629 2.155 1.00 0.00 42 SER A O 18
ATOM 11304 N N . SER A 1 43 ? 12.913 5.849 3.010 1.00 0.00 43 SER A N 18
ATOM 11305 C CA . SER A 1 43 ? 14.180 6.163 2.360 1.00 0.00 43 SER A CA 18
ATOM 11306 C C . SER A 1 43 ? 15.158 4.999 2.482 1.00 0.00 43 SER A C 18
ATOM 11307 O O . SER A 1 43 ? 15.218 4.330 3.513 1.00 0.00 43 SER A O 18
ATOM 11315 N N . GLY A 1 44 ? 15.923 4.762 1.421 1.00 0.00 44 GLY A N 18
ATOM 11316 C CA . GLY A 1 44 ? 16.888 3.679 1.429 1.00 0.00 44 GLY A CA 18
ATOM 11317 C C . GLY A 1 44 ? 16.469 2.522 0.543 1.00 0.00 44 GLY A C 18
ATOM 11318 O O . GLY A 1 44 ? 15.396 1.961 0.759 1.00 0.00 44 GLY A O 18
ATOM 11323 N N . GLY A 1 1 ? 21.289 -15.000 -0.736 1.00 0.00 1 GLY A N 19
ATOM 11324 C CA . GLY A 1 1 ? 21.028 -15.443 -2.093 1.00 0.00 1 GLY A CA 19
ATOM 11325 C C . GLY A 1 1 ? 19.984 -16.541 -2.154 1.00 0.00 1 GLY A C 19
ATOM 11326 O O . GLY A 1 1 ? 20.315 -17.725 -2.095 1.00 0.00 1 GLY A O 19
ATOM 11330 N N . SER A 1 2 ? 18.720 -16.147 -2.271 1.00 0.00 2 SER A N 19
ATOM 11331 C CA . SER A 1 2 ? 17.623 -17.106 -2.334 1.00 0.00 2 SER A CA 19
ATOM 11332 C C . SER A 1 2 ? 16.343 -16.436 -2.823 1.00 0.00 2 SER A C 19
ATOM 11333 O O . SER A 1 2 ? 16.237 -15.210 -2.836 1.00 0.00 2 SER A O 19
ATOM 11341 N N . SER A 1 3 ? 15.372 -17.251 -3.224 1.00 0.00 3 SER A N 19
ATOM 11342 C CA . SER A 1 3 ? 14.099 -16.738 -3.718 1.00 0.00 3 SER A CA 19
ATOM 11343 C C . SER A 1 3 ? 13.077 -17.863 -3.854 1.00 0.00 3 SER A C 19
ATOM 11344 O O . SER A 1 3 ? 13.399 -19.036 -3.669 1.00 0.00 3 SER A O 19
ATOM 11352 N N . GLY A 1 4 ? 11.841 -17.495 -4.179 1.00 0.00 4 GLY A N 19
ATOM 11353 C CA . GLY A 1 4 ? 10.790 -18.482 -4.334 1.00 0.00 4 GLY A CA 19
ATOM 11354 C C . GLY A 1 4 ? 9.459 -17.859 -4.704 1.00 0.00 4 GLY A C 19
ATOM 11355 O O . GLY A 1 4 ? 9.243 -17.475 -5.853 1.00 0.00 4 GLY A O 19
ATOM 11359 N N . SER A 1 5 ? 8.562 -17.759 -3.728 1.00 0.00 5 SER A N 19
ATOM 11360 C CA . SER A 1 5 ? 7.243 -17.183 -3.957 1.00 0.00 5 SER A CA 19
ATOM 11361 C C . SER A 1 5 ? 7.178 -15.749 -3.441 1.00 0.00 5 SER A C 19
ATOM 11362 O O . SER A 1 5 ? 6.684 -15.495 -2.342 1.00 0.00 5 SER A O 19
ATOM 11370 N N . SER A 1 6 ? 7.682 -14.815 -4.241 1.00 0.00 6 SER A N 19
ATOM 11371 C CA . SER A 1 6 ? 7.687 -13.406 -3.864 1.00 0.00 6 SER A CA 19
ATOM 11372 C C . SER A 1 6 ? 6.789 -12.593 -4.792 1.00 0.00 6 SER A C 19
ATOM 11373 O O . SER A 1 6 ? 6.548 -12.979 -5.935 1.00 0.00 6 SER A O 19
ATOM 11381 N N . GLY A 1 7 ? 6.298 -11.464 -4.290 1.00 0.00 7 GLY A N 19
ATOM 11382 C CA . GLY A 1 7 ? 5.433 -10.613 -5.086 1.00 0.00 7 GLY A CA 19
ATOM 11383 C C . GLY A 1 7 ? 4.473 -11.408 -5.949 1.00 0.00 7 GLY A C 19
ATOM 11384 O O . GLY A 1 7 ? 4.494 -11.298 -7.174 1.00 0.00 7 GLY A O 19
ATOM 11388 N N . GLU A 1 8 ? 3.630 -12.212 -5.308 1.00 0.00 8 GLU A N 19
ATOM 11389 C CA . GLU A 1 8 ? 2.660 -13.030 -6.026 1.00 0.00 8 GLU A CA 19
ATOM 11390 C C . GLU A 1 8 ? 1.515 -12.174 -6.559 1.00 0.00 8 GLU A C 19
ATOM 11391 O O . GLU A 1 8 ? 0.434 -12.126 -5.972 1.00 0.00 8 GLU A O 19
ATOM 11403 N N . LYS A 1 9 ? 1.761 -11.497 -7.676 1.00 0.00 9 LYS A N 19
ATOM 11404 C CA . LYS A 1 9 ? 0.752 -10.642 -8.291 1.00 0.00 9 LYS A CA 19
ATOM 11405 C C . LYS A 1 9 ? -0.045 -9.891 -7.229 1.00 0.00 9 LYS A C 19
ATOM 11406 O O . LYS A 1 9 ? -1.258 -9.717 -7.355 1.00 0.00 9 LYS A O 19
ATOM 11425 N N . LEU A 1 10 ? 0.645 -9.445 -6.185 1.00 0.00 10 LEU A N 19
ATOM 11426 C CA . LEU A 1 10 ? 0.002 -8.709 -5.102 1.00 0.00 10 LEU A CA 19
ATOM 11427 C C . LEU A 1 10 ? 0.028 -7.208 -5.371 1.00 0.00 10 LEU A C 19
ATOM 11428 O O . LEU A 1 10 ? 0.871 -6.717 -6.122 1.00 0.00 10 LEU A O 19
ATOM 11444 N N . HIS A 1 11 ? -0.899 -6.484 -4.752 1.00 0.00 11 HIS A N 19
ATOM 11445 C CA . HIS A 1 11 ? -0.980 -5.038 -4.923 1.00 0.00 11 HIS A CA 19
ATOM 11446 C C . HIS A 1 11 ? -0.179 -4.317 -3.843 1.00 0.00 11 HIS A C 19
ATOM 11447 O O . HIS A 1 11 ? -0.376 -4.553 -2.651 1.00 0.00 11 HIS A O 19
ATOM 11461 N N . GLU A 1 12 ? 0.724 -3.440 -4.269 1.00 0.00 12 GLU A N 19
ATOM 11462 C CA . GLU A 1 12 ? 1.555 -2.687 -3.337 1.00 0.00 12 GLU A CA 19
ATOM 11463 C C . GLU A 1 12 ? 1.330 -1.186 -3.498 1.00 0.00 12 GLU A C 19
ATOM 11464 O O . GLU A 1 12 ? 0.817 -0.730 -4.520 1.00 0.00 12 GLU A O 19
ATOM 11476 N N . CYS A 1 13 ? 1.718 -0.423 -2.481 1.00 0.00 13 CYS A N 19
ATOM 11477 C CA . CYS A 1 13 ? 1.560 1.026 -2.508 1.00 0.00 13 CYS A CA 19
ATOM 11478 C C . CYS A 1 13 ? 2.471 1.654 -3.558 1.00 0.00 13 CYS A C 19
ATOM 11479 O O . CYS A 1 13 ? 3.378 1.003 -4.077 1.00 0.00 13 CYS A O 19
ATOM 11486 N N . SER A 1 14 ? 2.224 2.923 -3.865 1.00 0.00 14 SER A N 19
ATOM 11487 C CA . SER A 1 14 ? 3.020 3.639 -4.856 1.00 0.00 14 SER A CA 19
ATOM 11488 C C . SER A 1 14 ? 3.884 4.706 -4.191 1.00 0.00 14 SER A C 19
ATOM 11489 O O . SER A 1 14 ? 4.817 5.230 -4.798 1.00 0.00 14 SER A O 19
ATOM 11497 N N . GLU A 1 15 ? 3.565 5.021 -2.939 1.00 0.00 15 GLU A N 19
ATOM 11498 C CA . GLU A 1 15 ? 4.312 6.026 -2.191 1.00 0.00 15 GLU A CA 19
ATOM 11499 C C . GLU A 1 15 ? 5.390 5.373 -1.331 1.00 0.00 15 GLU A C 19
ATOM 11500 O O . GLU A 1 15 ? 6.528 5.842 -1.281 1.00 0.00 15 GLU A O 19
ATOM 11512 N N . CYS A 1 16 ? 5.024 4.290 -0.654 1.00 0.00 16 CYS A N 19
ATOM 11513 C CA . CYS A 1 16 ? 5.958 3.573 0.206 1.00 0.00 16 CYS A CA 19
ATOM 11514 C C . CYS A 1 16 ? 6.351 2.235 -0.415 1.00 0.00 16 CYS A C 19
ATOM 11515 O O . CYS A 1 16 ? 7.311 1.598 0.017 1.00 0.00 16 CYS A O 19
ATOM 11522 N N . ARG A 1 17 ? 5.602 1.817 -1.430 1.00 0.00 17 ARG A N 19
ATOM 11523 C CA . ARG A 1 17 ? 5.871 0.556 -2.109 1.00 0.00 17 ARG A CA 19
ATOM 11524 C C . ARG A 1 17 ? 5.714 -0.622 -1.151 1.00 0.00 17 ARG A C 19
ATOM 11525 O O . ARG A 1 17 ? 6.511 -1.560 -1.167 1.00 0.00 17 ARG A O 19
ATOM 11546 N N . LYS A 1 18 ? 4.681 -0.566 -0.318 1.00 0.00 18 LYS A N 19
ATOM 11547 C CA . LYS A 1 18 ? 4.417 -1.627 0.647 1.00 0.00 18 LYS A CA 19
ATOM 11548 C C . LYS A 1 18 ? 3.429 -2.642 0.083 1.00 0.00 18 LYS A C 19
ATOM 11549 O O . LYS A 1 18 ? 2.512 -2.287 -0.659 1.00 0.00 18 LYS A O 19
ATOM 11568 N N . THR A 1 19 ? 3.620 -3.909 0.439 1.00 0.00 19 THR A N 19
ATOM 11569 C CA . THR A 1 19 ? 2.746 -4.975 -0.032 1.00 0.00 19 THR A CA 19
ATOM 11570 C C . THR A 1 19 ? 1.535 -5.137 0.880 1.00 0.00 19 THR A C 19
ATOM 11571 O O . THR A 1 19 ? 1.617 -4.901 2.086 1.00 0.00 19 THR A O 19
ATOM 11582 N N . PHE A 1 20 ? 0.411 -5.541 0.298 1.00 0.00 20 PHE A N 19
ATOM 11583 C CA . PHE A 1 20 ? -0.818 -5.734 1.059 1.00 0.00 20 PHE A CA 19
ATOM 11584 C C . PHE A 1 20 ? -1.486 -7.054 0.687 1.00 0.00 20 PHE A C 19
ATOM 11585 O O . PHE A 1 20 ? -1.353 -7.535 -0.438 1.00 0.00 20 PHE A O 19
ATOM 11602 N N . SER A 1 21 ? -2.205 -7.636 1.642 1.00 0.00 21 SER A N 19
ATOM 11603 C CA . SER A 1 21 ? -2.891 -8.903 1.417 1.00 0.00 21 SER A CA 19
ATOM 11604 C C . SER A 1 21 ? -3.931 -8.769 0.309 1.00 0.00 21 SER A C 19
ATOM 11605 O O . SER A 1 21 ? -4.015 -9.611 -0.585 1.00 0.00 21 SER A O 19
ATOM 11613 N N . PHE A 1 22 ? -4.723 -7.703 0.375 1.00 0.00 22 PHE A N 19
ATOM 11614 C CA . PHE A 1 22 ? -5.759 -7.458 -0.621 1.00 0.00 22 PHE A CA 19
ATOM 11615 C C . PHE A 1 22 ? -5.767 -5.993 -1.048 1.00 0.00 22 PHE A C 19
ATOM 11616 O O . PHE A 1 22 ? -5.734 -5.090 -0.211 1.00 0.00 22 PHE A O 19
ATOM 11633 N N . HIS A 1 23 ? -5.810 -5.764 -2.357 1.00 0.00 23 HIS A N 19
ATOM 11634 C CA . HIS A 1 23 ? -5.823 -4.409 -2.896 1.00 0.00 23 HIS A CA 19
ATOM 11635 C C . HIS A 1 23 ? -6.709 -3.497 -2.053 1.00 0.00 23 HIS A C 19
ATOM 11636 O O . HIS A 1 23 ? -6.294 -2.411 -1.650 1.00 0.00 23 HIS A O 19
ATOM 11650 N N . SER A 1 24 ? -7.933 -3.946 -1.791 1.00 0.00 24 SER A N 19
ATOM 11651 C CA . SER A 1 24 ? -8.880 -3.169 -1.001 1.00 0.00 24 SER A CA 19
ATOM 11652 C C . SER A 1 24 ? -8.160 -2.387 0.095 1.00 0.00 24 SER A C 19
ATOM 11653 O O . SER A 1 24 ? -8.354 -1.181 0.239 1.00 0.00 24 SER A O 19
ATOM 11661 N N . GLN A 1 25 ? -7.330 -3.086 0.863 1.00 0.00 25 GLN A N 19
ATOM 11662 C CA . GLN A 1 25 ? -6.582 -2.458 1.945 1.00 0.00 25 GLN A CA 19
ATOM 11663 C C . GLN A 1 25 ? -5.635 -1.391 1.406 1.00 0.00 25 GLN A C 19
ATOM 11664 O O . GLN A 1 25 ? -5.670 -0.239 1.839 1.00 0.00 25 GLN A O 19
ATOM 11678 N N . LEU A 1 26 ? -4.789 -1.782 0.459 1.00 0.00 26 LEU A N 19
ATOM 11679 C CA . LEU A 1 26 ? -3.831 -0.859 -0.140 1.00 0.00 26 LEU A CA 19
ATOM 11680 C C . LEU A 1 26 ? -4.448 0.524 -0.322 1.00 0.00 26 LEU A C 19
ATOM 11681 O O . LEU A 1 26 ? -4.019 1.494 0.303 1.00 0.00 26 LEU A O 19
ATOM 11697 N N . VAL A 1 27 ? -5.460 0.607 -1.180 1.00 0.00 27 VAL A N 19
ATOM 11698 C CA . VAL A 1 27 ? -6.139 1.870 -1.442 1.00 0.00 27 VAL A CA 19
ATOM 11699 C C . VAL A 1 27 ? -6.379 2.643 -0.150 1.00 0.00 27 VAL A C 19
ATOM 11700 O O . VAL A 1 27 ? -6.126 3.846 -0.079 1.00 0.00 27 VAL A O 19
ATOM 11713 N N . ILE A 1 28 ? -6.867 1.944 0.869 1.00 0.00 28 ILE A N 19
ATOM 11714 C CA . ILE A 1 28 ? -7.139 2.565 2.160 1.00 0.00 28 ILE A CA 19
ATOM 11715 C C . ILE A 1 28 ? -5.859 3.097 2.795 1.00 0.00 28 ILE A C 19
ATOM 11716 O O . ILE A 1 28 ? -5.859 4.155 3.424 1.00 0.00 28 ILE A O 19
ATOM 11732 N N . HIS A 1 29 ? -4.768 2.356 2.625 1.00 0.00 29 HIS A N 19
ATOM 11733 C CA . HIS A 1 29 ? -3.480 2.754 3.180 1.00 0.00 29 HIS A CA 19
ATOM 11734 C C . HIS A 1 29 ? -2.984 4.043 2.532 1.00 0.00 29 HIS A C 19
ATOM 11735 O O . HIS A 1 29 ? -2.694 5.022 3.219 1.00 0.00 29 HIS A O 19
ATOM 11749 N N . GLN A 1 30 ? -2.890 4.035 1.206 1.00 0.00 30 GLN A N 19
ATOM 11750 C CA . GLN A 1 30 ? -2.428 5.204 0.467 1.00 0.00 30 GLN A CA 19
ATOM 11751 C C . GLN A 1 30 ? -2.902 6.492 1.132 1.00 0.00 30 GLN A C 19
ATOM 11752 O O . GLN A 1 30 ? -2.222 7.516 1.080 1.00 0.00 30 GLN A O 19
ATOM 11766 N N . ARG A 1 31 ? -4.074 6.432 1.757 1.00 0.00 31 ARG A N 19
ATOM 11767 C CA . ARG A 1 31 ? -4.640 7.594 2.432 1.00 0.00 31 ARG A CA 19
ATOM 11768 C C . ARG A 1 31 ? -3.664 8.152 3.464 1.00 0.00 31 ARG A C 19
ATOM 11769 O O . ARG A 1 31 ? -3.335 9.339 3.443 1.00 0.00 31 ARG A O 19
ATOM 11790 N N . ILE A 1 32 ? -3.206 7.290 4.365 1.00 0.00 32 ILE A N 19
ATOM 11791 C CA . ILE A 1 32 ? -2.269 7.697 5.404 1.00 0.00 32 ILE A CA 19
ATOM 11792 C C . ILE A 1 32 ? -1.310 8.767 4.891 1.00 0.00 32 ILE A C 19
ATOM 11793 O O . ILE A 1 32 ? -0.894 9.652 5.639 1.00 0.00 32 ILE A O 19
ATOM 11809 N N . HIS A 1 33 ? -0.966 8.680 3.610 1.00 0.00 33 HIS A N 19
ATOM 11810 C CA . HIS A 1 33 ? -0.058 9.642 2.996 1.00 0.00 33 HIS A CA 19
ATOM 11811 C C . HIS A 1 33 ? -0.729 11.004 2.848 1.00 0.00 33 HIS A C 19
ATOM 11812 O O . HIS A 1 33 ? -0.348 11.972 3.508 1.00 0.00 33 HIS A O 19
ATOM 11826 N N . THR A 1 34 ? -1.731 11.074 1.977 1.00 0.00 34 THR A N 19
ATOM 11827 C CA . THR A 1 34 ? -2.454 12.317 1.740 1.00 0.00 34 THR A CA 19
ATOM 11828 C C . THR A 1 34 ? -3.089 12.836 3.025 1.00 0.00 34 THR A C 19
ATOM 11829 O O . THR A 1 34 ? -2.926 14.002 3.382 1.00 0.00 34 THR A O 19
ATOM 11840 N N . GLY A 1 35 ? -3.814 11.962 3.717 1.00 0.00 35 GLY A N 19
ATOM 11841 C CA . GLY A 1 35 ? -4.463 12.352 4.955 1.00 0.00 35 GLY A CA 19
ATOM 11842 C C . GLY A 1 35 ? -5.814 12.999 4.723 1.00 0.00 35 GLY A C 19
ATOM 11843 O O . GLY A 1 35 ? -6.055 14.120 5.167 1.00 0.00 35 GLY A O 19
ATOM 11847 N N . GLU A 1 36 ? -6.695 12.290 4.025 1.00 0.00 36 GLU A N 19
ATOM 11848 C CA . GLU A 1 36 ? -8.028 12.805 3.733 1.00 0.00 36 GLU A CA 19
ATOM 11849 C C . GLU A 1 36 ? -8.840 12.971 5.015 1.00 0.00 36 GLU A C 19
ATOM 11850 O O . GLU A 1 36 ? -9.430 14.023 5.256 1.00 0.00 36 GLU A O 19
ATOM 11862 N N . ASN A 1 37 ? -8.864 11.924 5.833 1.00 0.00 37 ASN A N 19
ATOM 11863 C CA . ASN A 1 37 ? -9.603 11.953 7.089 1.00 0.00 37 ASN A CA 19
ATOM 11864 C C . ASN A 1 37 ? -9.000 12.971 8.052 1.00 0.00 37 ASN A C 19
ATOM 11865 O O . ASN A 1 37 ? -7.837 13.359 7.936 1.00 0.00 37 ASN A O 19
ATOM 11876 N N . PRO A 1 38 ? -9.808 13.414 9.027 1.00 0.00 38 PRO A N 19
ATOM 11877 C CA . PRO A 1 38 ? -9.375 14.392 10.030 1.00 0.00 38 PRO A CA 19
ATOM 11878 C C . PRO A 1 38 ? -8.356 13.811 11.005 1.00 0.00 38 PRO A C 19
ATOM 11879 O O . PRO A 1 38 ? -8.708 13.386 12.105 1.00 0.00 38 PRO A O 19
ATOM 11890 N N . SER A 1 39 ? -7.092 13.796 10.593 1.00 0.00 39 SER A N 19
ATOM 11891 C CA . SER A 1 39 ? -6.022 13.264 11.428 1.00 0.00 39 SER A CA 19
ATOM 11892 C C . SER A 1 39 ? -5.896 14.062 12.723 1.00 0.00 39 SER A C 19
ATOM 11893 O O . SER A 1 39 ? -5.888 15.292 12.709 1.00 0.00 39 SER A O 19
ATOM 11901 N N . GLY A 1 40 ? -5.797 13.351 13.842 1.00 0.00 40 GLY A N 19
ATOM 11902 C CA . GLY A 1 40 ? -5.672 14.008 15.130 1.00 0.00 40 GLY A CA 19
ATOM 11903 C C . GLY A 1 40 ? -4.340 13.729 15.797 1.00 0.00 40 GLY A C 19
ATOM 11904 O O . GLY A 1 40 ? -3.808 12.621 15.728 1.00 0.00 40 GLY A O 19
ATOM 11908 N N . PRO A 1 41 ? -3.780 14.751 16.459 1.00 0.00 41 PRO A N 19
ATOM 11909 C CA . PRO A 1 41 ? -2.494 14.635 17.154 1.00 0.00 41 PRO A CA 19
ATOM 11910 C C . PRO A 1 41 ? -2.582 13.752 18.394 1.00 0.00 41 PRO A C 19
ATOM 11911 O O . PRO A 1 41 ? -3.559 13.810 19.140 1.00 0.00 41 PRO A O 19
ATOM 11922 N N . SER A 1 42 ? -1.556 12.935 18.607 1.00 0.00 42 SER A N 19
ATOM 11923 C CA . SER A 1 42 ? -1.519 12.037 19.756 1.00 0.00 42 SER A CA 19
ATOM 11924 C C . SER A 1 42 ? -1.061 12.777 21.009 1.00 0.00 42 SER A C 19
ATOM 11925 O O . SER A 1 42 ? -0.191 13.645 20.948 1.00 0.00 42 SER A O 19
ATOM 11933 N N . SER A 1 43 ? -1.654 12.425 22.146 1.00 0.00 43 SER A N 19
ATOM 11934 C CA . SER A 1 43 ? -1.311 13.058 23.414 1.00 0.00 43 SER A CA 19
ATOM 11935 C C . SER A 1 43 ? 0.121 12.721 23.819 1.00 0.00 43 SER A C 19
ATOM 11936 O O . SER A 1 43 ? 0.670 11.699 23.410 1.00 0.00 43 SER A O 19
ATOM 11944 N N . GLY A 1 44 ? 0.721 13.589 24.627 1.00 0.00 44 GLY A N 19
ATOM 11945 C CA . GLY A 1 44 ? 2.083 13.367 25.075 1.00 0.00 44 GLY A CA 19
ATOM 11946 C C . GLY A 1 44 ? 2.303 11.959 25.589 1.00 0.00 44 GLY A C 19
ATOM 11947 O O . GLY A 1 44 ? 1.386 11.387 26.178 1.00 0.00 44 GLY A O 19
ATOM 11952 N N . GLY A 1 1 ? 18.797 -14.485 -17.932 1.00 0.00 1 GLY A N 20
ATOM 11953 C CA . GLY A 1 1 ? 17.969 -14.262 -16.761 1.00 0.00 1 GLY A CA 20
ATOM 11954 C C . GLY A 1 1 ? 16.546 -14.749 -16.956 1.00 0.00 1 GLY A C 20
ATOM 11955 O O . GLY A 1 1 ? 15.775 -14.148 -17.704 1.00 0.00 1 GLY A O 20
ATOM 11959 N N . SER A 1 2 ? 16.198 -15.840 -16.282 1.00 0.00 2 SER A N 20
ATOM 11960 C CA . SER A 1 2 ? 14.860 -16.410 -16.389 1.00 0.00 2 SER A CA 20
ATOM 11961 C C . SER A 1 2 ? 13.978 -15.947 -15.233 1.00 0.00 2 SER A C 20
ATOM 11962 O O . SER A 1 2 ? 14.421 -15.886 -14.086 1.00 0.00 2 SER A O 20
ATOM 11970 N N . SER A 1 3 ? 12.728 -15.621 -15.545 1.00 0.00 3 SER A N 20
ATOM 11971 C CA . SER A 1 3 ? 11.784 -15.159 -14.535 1.00 0.00 3 SER A CA 20
ATOM 11972 C C . SER A 1 3 ? 10.405 -15.773 -14.758 1.00 0.00 3 SER A C 20
ATOM 11973 O O . SER A 1 3 ? 9.859 -15.715 -15.859 1.00 0.00 3 SER A O 20
ATOM 11981 N N . GLY A 1 4 ? 9.848 -16.362 -13.704 1.00 0.00 4 GLY A N 20
ATOM 11982 C CA . GLY A 1 4 ? 8.539 -16.978 -13.805 1.00 0.00 4 GLY A CA 20
ATOM 11983 C C . GLY A 1 4 ? 8.054 -17.529 -12.478 1.00 0.00 4 GLY A C 20
ATOM 11984 O O . GLY A 1 4 ? 8.566 -18.538 -11.993 1.00 0.00 4 GLY A O 20
ATOM 11988 N N . SER A 1 5 ? 7.064 -16.865 -11.889 1.00 0.00 5 SER A N 20
ATOM 11989 C CA . SER A 1 5 ? 6.514 -17.291 -10.608 1.00 0.00 5 SER A CA 20
ATOM 11990 C C . SER A 1 5 ? 4.992 -17.181 -10.607 1.00 0.00 5 SER A C 20
ATOM 11991 O O . SER A 1 5 ? 4.433 -16.160 -11.007 1.00 0.00 5 SER A O 20
ATOM 11999 N N . SER A 1 6 ? 4.329 -18.239 -10.153 1.00 0.00 6 SER A N 20
ATOM 12000 C CA . SER A 1 6 ? 2.872 -18.264 -10.103 1.00 0.00 6 SER A CA 20
ATOM 12001 C C . SER A 1 6 ? 2.376 -18.167 -8.663 1.00 0.00 6 SER A C 20
ATOM 12002 O O . SER A 1 6 ? 3.167 -18.174 -7.721 1.00 0.00 6 SER A O 20
ATOM 12010 N N . GLY A 1 7 ? 1.059 -18.075 -8.502 1.00 0.00 7 GLY A N 20
ATOM 12011 C CA . GLY A 1 7 ? 0.480 -17.978 -7.175 1.00 0.00 7 GLY A CA 20
ATOM 12012 C C . GLY A 1 7 ? -0.633 -16.950 -7.103 1.00 0.00 7 GLY A C 20
ATOM 12013 O O . GLY A 1 7 ? -1.719 -17.165 -7.639 1.00 0.00 7 GLY A O 20
ATOM 12017 N N . GLU A 1 8 ? -0.362 -15.833 -6.436 1.00 0.00 8 GLU A N 20
ATOM 12018 C CA . GLU A 1 8 ? -1.350 -14.770 -6.294 1.00 0.00 8 GLU A CA 20
ATOM 12019 C C . GLU A 1 8 ? -0.677 -13.401 -6.261 1.00 0.00 8 GLU A C 20
ATOM 12020 O O . GLU A 1 8 ? -0.044 -13.031 -5.272 1.00 0.00 8 GLU A O 20
ATOM 12032 N N . LYS A 1 9 ? -0.817 -12.653 -7.350 1.00 0.00 9 LYS A N 20
ATOM 12033 C CA . LYS A 1 9 ? -0.224 -11.325 -7.448 1.00 0.00 9 LYS A CA 20
ATOM 12034 C C . LYS A 1 9 ? -0.581 -10.478 -6.230 1.00 0.00 9 LYS A C 20
ATOM 12035 O O . LYS A 1 9 ? -1.631 -10.669 -5.615 1.00 0.00 9 LYS A O 20
ATOM 12054 N N . LEU A 1 10 ? 0.298 -9.543 -5.887 1.00 0.00 10 LEU A N 20
ATOM 12055 C CA . LEU A 1 10 ? 0.075 -8.666 -4.743 1.00 0.00 10 LEU A CA 20
ATOM 12056 C C . LEU A 1 10 ? 0.120 -7.200 -5.164 1.00 0.00 10 LEU A C 20
ATOM 12057 O O . LEU A 1 10 ? 0.980 -6.794 -5.946 1.00 0.00 10 LEU A O 20
ATOM 12073 N N . HIS A 1 11 ? -0.810 -6.409 -4.637 1.00 0.00 11 HIS A N 20
ATOM 12074 C CA . HIS A 1 11 ? -0.874 -4.987 -4.956 1.00 0.00 11 HIS A CA 20
ATOM 12075 C C . HIS A 1 11 ? -0.069 -4.169 -3.951 1.00 0.00 11 HIS A C 20
ATOM 12076 O O . HIS A 1 11 ? -0.449 -4.052 -2.786 1.00 0.00 11 HIS A O 20
ATOM 12090 N N . GLU A 1 12 ? 1.044 -3.605 -4.410 1.00 0.00 12 GLU A N 20
ATOM 12091 C CA . GLU A 1 12 ? 1.902 -2.799 -3.549 1.00 0.00 12 GLU A CA 20
ATOM 12092 C C . GLU A 1 12 ? 1.569 -1.316 -3.684 1.00 0.00 12 GLU A C 20
ATOM 12093 O O . GLU A 1 12 ? 0.944 -0.895 -4.658 1.00 0.00 12 GLU A O 20
ATOM 12105 N N . CYS A 1 13 ? 1.990 -0.529 -2.700 1.00 0.00 13 CYS A N 20
ATOM 12106 C CA . CYS A 1 13 ? 1.737 0.906 -2.706 1.00 0.00 13 CYS A CA 20
ATOM 12107 C C . CYS A 1 13 ? 2.659 1.617 -3.693 1.00 0.00 13 CYS A C 20
ATOM 12108 O O . CYS A 1 13 ? 3.631 1.038 -4.177 1.00 0.00 13 CYS A O 20
ATOM 12115 N N . SER A 1 14 ? 2.346 2.875 -3.986 1.00 0.00 14 SER A N 20
ATOM 12116 C CA . SER A 1 14 ? 3.144 3.664 -4.917 1.00 0.00 14 SER A CA 20
ATOM 12117 C C . SER A 1 14 ? 3.909 4.761 -4.183 1.00 0.00 14 SER A C 20
ATOM 12118 O O . SER A 1 14 ? 4.764 5.429 -4.762 1.00 0.00 14 SER A O 20
ATOM 12126 N N . GLU A 1 15 ? 3.594 4.939 -2.904 1.00 0.00 15 GLU A N 20
ATOM 12127 C CA . GLU A 1 15 ? 4.252 5.955 -2.090 1.00 0.00 15 GLU A CA 20
ATOM 12128 C C . GLU A 1 15 ? 5.362 5.339 -1.243 1.00 0.00 15 GLU A C 20
ATOM 12129 O O . GLU A 1 15 ? 6.481 5.852 -1.197 1.00 0.00 15 GLU A O 20
ATOM 12141 N N . CYS A 1 16 ? 5.045 4.236 -0.573 1.00 0.00 16 CYS A N 20
ATOM 12142 C CA . CYS A 1 16 ? 6.013 3.550 0.273 1.00 0.00 16 CYS A CA 20
ATOM 12143 C C . CYS A 1 16 ? 6.426 2.217 -0.344 1.00 0.00 16 CYS A C 20
ATOM 12144 O O . CYS A 1 16 ? 7.377 1.579 0.110 1.00 0.00 16 CYS A O 20
ATOM 12151 N N . ARG A 1 17 ? 5.705 1.802 -1.380 1.00 0.00 17 ARG A N 20
ATOM 12152 C CA . ARG A 1 17 ? 5.996 0.545 -2.059 1.00 0.00 17 ARG A CA 20
ATOM 12153 C C . ARG A 1 17 ? 5.791 -0.640 -1.120 1.00 0.00 17 ARG A C 20
ATOM 12154 O O . ARG A 1 17 ? 6.581 -1.584 -1.112 1.00 0.00 17 ARG A O 20
ATOM 12175 N N . LYS A 1 18 ? 4.725 -0.584 -0.329 1.00 0.00 18 LYS A N 20
ATOM 12176 C CA . LYS A 1 18 ? 4.414 -1.652 0.614 1.00 0.00 18 LYS A CA 20
ATOM 12177 C C . LYS A 1 18 ? 3.374 -2.605 0.034 1.00 0.00 18 LYS A C 20
ATOM 12178 O O . LYS A 1 18 ? 2.455 -2.185 -0.670 1.00 0.00 18 LYS A O 20
ATOM 12197 N N . THR A 1 19 ? 3.525 -3.891 0.333 1.00 0.00 19 THR A N 20
ATOM 12198 C CA . THR A 1 19 ? 2.599 -4.904 -0.158 1.00 0.00 19 THR A CA 20
ATOM 12199 C C . THR A 1 19 ? 1.407 -5.060 0.778 1.00 0.00 19 THR A C 20
ATOM 12200 O O . THR A 1 19 ? 1.494 -4.754 1.968 1.00 0.00 19 THR A O 20
ATOM 12211 N N . PHE A 1 20 ? 0.292 -5.539 0.235 1.00 0.00 20 PHE A N 20
ATOM 12212 C CA . PHE A 1 20 ? -0.919 -5.736 1.023 1.00 0.00 20 PHE A CA 20
ATOM 12213 C C . PHE A 1 20 ? -1.625 -7.027 0.621 1.00 0.00 20 PHE A C 20
ATOM 12214 O O . PHE A 1 20 ? -1.791 -7.314 -0.564 1.00 0.00 20 PHE A O 20
ATOM 12231 N N . SER A 1 21 ? -2.039 -7.803 1.618 1.00 0.00 21 SER A N 20
ATOM 12232 C CA . SER A 1 21 ? -2.723 -9.067 1.370 1.00 0.00 21 SER A CA 20
ATOM 12233 C C . SER A 1 21 ? -3.757 -8.915 0.258 1.00 0.00 21 SER A C 20
ATOM 12234 O O . SER A 1 21 ? -3.859 -9.762 -0.630 1.00 0.00 21 SER A O 20
ATOM 12242 N N . PHE A 1 22 ? -4.522 -7.830 0.314 1.00 0.00 22 PHE A N 20
ATOM 12243 C CA . PHE A 1 22 ? -5.549 -7.566 -0.687 1.00 0.00 22 PHE A CA 20
ATOM 12244 C C . PHE A 1 22 ? -5.510 -6.108 -1.135 1.00 0.00 22 PHE A C 20
ATOM 12245 O O . PHE A 1 22 ? -5.127 -5.222 -0.371 1.00 0.00 22 PHE A O 20
ATOM 12262 N N . HIS A 1 23 ? -5.909 -5.867 -2.380 1.00 0.00 23 HIS A N 20
ATOM 12263 C CA . HIS A 1 23 ? -5.920 -4.517 -2.931 1.00 0.00 23 HIS A CA 20
ATOM 12264 C C . HIS A 1 23 ? -6.774 -3.587 -2.074 1.00 0.00 23 HIS A C 20
ATOM 12265 O O . HIS A 1 23 ? -6.328 -2.512 -1.674 1.00 0.00 23 HIS A O 20
ATOM 12279 N N . SER A 1 24 ? -8.004 -4.008 -1.797 1.00 0.00 24 SER A N 20
ATOM 12280 C CA . SER A 1 24 ? -8.921 -3.211 -0.992 1.00 0.00 24 SER A CA 20
ATOM 12281 C C . SER A 1 24 ? -8.169 -2.447 0.093 1.00 0.00 24 SER A C 20
ATOM 12282 O O . SER A 1 24 ? -8.379 -1.249 0.282 1.00 0.00 24 SER A O 20
ATOM 12290 N N . GLN A 1 25 ? -7.291 -3.149 0.802 1.00 0.00 25 GLN A N 20
ATOM 12291 C CA . GLN A 1 25 ? -6.507 -2.537 1.868 1.00 0.00 25 GLN A CA 20
ATOM 12292 C C . GLN A 1 25 ? -5.643 -1.403 1.327 1.00 0.00 25 GLN A C 20
ATOM 12293 O O . GLN A 1 25 ? -5.745 -0.261 1.777 1.00 0.00 25 GLN A O 20
ATOM 12307 N N . LEU A 1 26 ? -4.793 -1.724 0.358 1.00 0.00 26 LEU A N 20
ATOM 12308 C CA . LEU A 1 26 ? -3.910 -0.732 -0.246 1.00 0.00 26 LEU A CA 20
ATOM 12309 C C . LEU A 1 26 ? -4.601 0.624 -0.342 1.00 0.00 26 LEU A C 20
ATOM 12310 O O . LEU A 1 26 ? -4.187 1.591 0.298 1.00 0.00 26 LEU A O 20
ATOM 12326 N N . VAL A 1 27 ? -5.657 0.689 -1.147 1.00 0.00 27 VAL A N 20
ATOM 12327 C CA . VAL A 1 27 ? -6.408 1.925 -1.325 1.00 0.00 27 VAL A CA 20
ATOM 12328 C C . VAL A 1 27 ? -6.588 2.655 0.001 1.00 0.00 27 VAL A C 20
ATOM 12329 O O . VAL A 1 27 ? -6.380 3.866 0.088 1.00 0.00 27 VAL A O 20
ATOM 12342 N N . ILE A 1 28 ? -6.975 1.911 1.032 1.00 0.00 28 ILE A N 20
ATOM 12343 C CA . ILE A 1 28 ? -7.181 2.488 2.354 1.00 0.00 28 ILE A CA 20
ATOM 12344 C C . ILE A 1 28 ? -5.874 3.021 2.932 1.00 0.00 28 ILE A C 20
ATOM 12345 O O . ILE A 1 28 ? -5.860 4.034 3.632 1.00 0.00 28 ILE A O 20
ATOM 12361 N N . HIS A 1 29 ? -4.777 2.333 2.632 1.00 0.00 29 HIS A N 20
ATOM 12362 C CA . HIS A 1 29 ? -3.463 2.739 3.119 1.00 0.00 29 HIS A CA 20
ATOM 12363 C C . HIS A 1 29 ? -3.033 4.059 2.486 1.00 0.00 29 HIS A C 20
ATOM 12364 O O . HIS A 1 29 ? -2.710 5.017 3.187 1.00 0.00 29 HIS A O 20
ATOM 12378 N N . GLN A 1 30 ? -3.032 4.100 1.157 1.00 0.00 30 GLN A N 20
ATOM 12379 C CA . GLN A 1 30 ? -2.640 5.302 0.431 1.00 0.00 30 GLN A CA 20
ATOM 12380 C C . GLN A 1 30 ? -3.166 6.554 1.126 1.00 0.00 30 GLN A C 20
ATOM 12381 O O . GLN A 1 30 ? -2.596 7.637 0.990 1.00 0.00 30 GLN A O 20
ATOM 12395 N N . ARG A 1 31 ? -4.255 6.398 1.871 1.00 0.00 31 ARG A N 20
ATOM 12396 C CA . ARG A 1 31 ? -4.859 7.516 2.586 1.00 0.00 31 ARG A CA 20
ATOM 12397 C C . ARG A 1 31 ? -3.866 8.133 3.567 1.00 0.00 31 ARG A C 20
ATOM 12398 O O . ARG A 1 31 ? -3.567 9.325 3.495 1.00 0.00 31 ARG A O 20
ATOM 12419 N N . ILE A 1 32 ? -3.360 7.313 4.483 1.00 0.00 32 ILE A N 20
ATOM 12420 C CA . ILE A 1 32 ? -2.401 7.779 5.477 1.00 0.00 32 ILE A CA 20
ATOM 12421 C C . ILE A 1 32 ? -1.490 8.857 4.900 1.00 0.00 32 ILE A C 20
ATOM 12422 O O . ILE A 1 32 ? -1.104 9.796 5.596 1.00 0.00 32 ILE A O 20
ATOM 12438 N N . HIS A 1 33 ? -1.151 8.716 3.623 1.00 0.00 33 HIS A N 20
ATOM 12439 C CA . HIS A 1 33 ? -0.287 9.680 2.950 1.00 0.00 33 HIS A CA 20
ATOM 12440 C C . HIS A 1 33 ? -1.060 10.945 2.592 1.00 0.00 33 HIS A C 20
ATOM 12441 O O . HIS A 1 33 ? -0.618 12.058 2.879 1.00 0.00 33 HIS A O 20
ATOM 12455 N N . THR A 1 34 ? -2.217 10.768 1.961 1.00 0.00 34 THR A N 20
ATOM 12456 C CA . THR A 1 34 ? -3.050 11.894 1.562 1.00 0.00 34 THR A CA 20
ATOM 12457 C C . THR A 1 34 ? -3.919 12.374 2.719 1.00 0.00 34 THR A C 20
ATOM 12458 O O . THR A 1 34 ? -5.119 12.593 2.559 1.00 0.00 34 THR A O 20
ATOM 12469 N N . GLY A 1 35 ? -3.304 12.535 3.887 1.00 0.00 35 GLY A N 20
ATOM 12470 C CA . GLY A 1 35 ? -4.037 12.988 5.055 1.00 0.00 35 GLY A CA 20
ATOM 12471 C C . GLY A 1 35 ? -3.785 14.450 5.366 1.00 0.00 35 GLY A C 20
ATOM 12472 O O . GLY A 1 35 ? -3.650 15.270 4.459 1.00 0.00 35 GLY A O 20
ATOM 12476 N N . GLU A 1 36 ? -3.722 14.777 6.653 1.00 0.00 36 GLU A N 20
ATOM 12477 C CA . GLU A 1 36 ? -3.487 16.151 7.081 1.00 0.00 36 GLU A CA 20
ATOM 12478 C C . GLU A 1 36 ? -2.190 16.259 7.879 1.00 0.00 36 GLU A C 20
ATOM 12479 O O . GLU A 1 36 ? -2.140 15.894 9.053 1.00 0.00 36 GLU A O 20
ATOM 12491 N N . ASN A 1 37 ? -1.144 16.761 7.232 1.00 0.00 37 ASN A N 20
ATOM 12492 C CA . ASN A 1 37 ? 0.154 16.915 7.880 1.00 0.00 37 ASN A CA 20
ATOM 12493 C C . ASN A 1 37 ? 0.616 18.368 7.833 1.00 0.00 37 ASN A C 20
ATOM 12494 O O . ASN A 1 37 ? 1.487 18.743 7.048 1.00 0.00 37 ASN A O 20
ATOM 12505 N N . PRO A 1 38 ? 0.020 19.207 8.693 1.00 0.00 38 PRO A N 20
ATOM 12506 C CA . PRO A 1 38 ? 0.355 20.632 8.770 1.00 0.00 38 PRO A CA 20
ATOM 12507 C C . PRO A 1 38 ? 1.745 20.870 9.349 1.00 0.00 38 PRO A C 20
ATOM 12508 O O . PRO A 1 38 ? 2.176 22.013 9.505 1.00 0.00 38 PRO A O 20
ATOM 12519 N N . SER A 1 39 ? 2.444 19.784 9.665 1.00 0.00 39 SER A N 20
ATOM 12520 C CA . SER A 1 39 ? 3.785 19.876 10.230 1.00 0.00 39 SER A CA 20
ATOM 12521 C C . SER A 1 39 ? 4.821 19.307 9.265 1.00 0.00 39 SER A C 20
ATOM 12522 O O . SER A 1 39 ? 5.713 18.560 9.664 1.00 0.00 39 SER A O 20
ATOM 12530 N N . GLY A 1 40 ? 4.694 19.666 7.991 1.00 0.00 40 GLY A N 20
ATOM 12531 C CA . GLY A 1 40 ? 5.625 19.183 6.988 1.00 0.00 40 GLY A CA 20
ATOM 12532 C C . GLY A 1 40 ? 6.205 20.304 6.147 1.00 0.00 40 GLY A C 20
ATOM 12533 O O . GLY A 1 40 ? 5.547 21.309 5.876 1.00 0.00 40 GLY A O 20
ATOM 12537 N N . PRO A 1 41 ? 7.466 20.138 5.721 1.00 0.00 41 PRO A N 20
ATOM 12538 C CA . PRO A 1 41 ? 8.162 21.134 4.902 1.00 0.00 41 PRO A CA 20
ATOM 12539 C C . PRO A 1 41 ? 7.593 21.222 3.490 1.00 0.00 41 PRO A C 20
ATOM 12540 O O . PRO A 1 41 ? 8.062 20.542 2.577 1.00 0.00 41 PRO A O 20
ATOM 12551 N N . SER A 1 42 ? 6.580 22.065 3.316 1.00 0.00 42 SER A N 20
ATOM 12552 C CA . SER A 1 42 ? 5.944 22.240 2.016 1.00 0.00 42 SER A CA 20
ATOM 12553 C C . SER A 1 42 ? 5.024 23.457 2.019 1.00 0.00 42 SER A C 20
ATOM 12554 O O . SER A 1 42 ? 4.423 23.791 3.040 1.00 0.00 42 SER A O 20
ATOM 12562 N N . SER A 1 43 ? 4.920 24.116 0.870 1.00 0.00 43 SER A N 20
ATOM 12563 C CA . SER A 1 43 ? 4.077 25.298 0.740 1.00 0.00 43 SER A CA 20
ATOM 12564 C C . SER A 1 43 ? 2.654 24.911 0.349 1.00 0.00 43 SER A C 20
ATOM 12565 O O . SER A 1 43 ? 2.421 23.836 -0.201 1.00 0.00 43 SER A O 20
ATOM 12573 N N . GLY A 1 44 ? 1.705 25.796 0.639 1.00 0.00 44 GLY A N 20
ATOM 12574 C CA . GLY A 1 44 ? 0.317 25.529 0.311 1.00 0.00 44 GLY A CA 20
ATOM 12575 C C . GLY A 1 44 ? 0.076 25.467 -1.184 1.00 0.00 44 GLY A C 20
ATOM 12576 O O . GLY A 1 44 ? 0.939 24.977 -1.910 1.00 0.00 44 GLY A O 20
#

Solvent-accessible surface area: 4339 Å² total; per-residue (Å²): 131,121,95,77,118,115,73,147,197,115,84,84,3,95,133,57,169,125,83,31,82,148,72,84,102,3,81,97,31,68,162,117,75,113,62,158,122,106,87,49,139,96,119,114

InterPro domains:
  IPR001909 Krueppel-associated box [PF01352] (80-121)
  IPR001909 Krueppel-associated box [PS50805] (81-152)
  IPR001909 Krueppel-associated box [SM00349] (81-141)
  IPR001909 Krueppel-associated box [cd07765] (81-120)
  IPR013087 Zinc finger C2H2-type [PF00096] (306-326)
  IPR013087 Zinc finger C2H2-type [PF00096] (332-354)
  IPR013087 Zinc finger C2H2-type [PF00096] (360-382)
  IPR013087 Zinc finger C2H2-type [PF00096] (388-410)
  IPR013087 Zinc finger C2H2-type [PF00096] (416-438)
  IPR013087 Zinc finger C2H2-type [PF00096] (444-466)
  IPR013087 Zinc finger C2H2-type [PF00096] (476-494)
  IPR013087 Zinc finger C2H2-type [PF00096] (500-522)
  IPR013087 Zinc finger C2H2-type [PF00096] (528-550)
  IPR013087 Zinc finger C2H2-type [PF00096] (556-578)
  IPR013087 Zinc finger C2H2-type [PF00096] (584-606)
  IPR013087 Zinc finger C2H2-type [PF00096] (612-634)
  IPR013087 Zinc finger C2H2-type [PF00096] (640-662)
  IPR013087 Zinc finger C2H2-type [PF00096] (670-690)
  IPR013087 Zinc finger C2H2-type [PF00096] (724-746)
  IPR013087 Zinc finger C2H2-type [PF00096] (752-774)

Secondary structure (DSSP, 8-state):
-------S--EE-SSS--EESSHHHHHHHHHHHS-----SS---

Organism: Homo sapiens (NCBI:txid9606)

CATH classification: 3.30.160.60

GO terms:
  GO:0001934 positive regulation of protein phosphorylation (P, IDA)
  GO:0005634 nucleus (C, IDA)
  GO:0005737 cytoplasm (C, IDA)
  GO:0045732 positive regulation of protein catabolic process (P, IDA)
  GO:0045944 positive regulation of transcription by RNA polymerase II (P, IDA)
  GO:1901224 positive regulation of non-canonical NF-kappaB signal transduction (P, IDA)
  GO:0071356 cellular response to tumor necrosis factor (P, IDA)
  GO:0005515 protein binding (F, IPI)
  GO:0000122 negative regulation of transcription by RNA polymerase II (P, IDA)
  GO:0005737 cytoplasm (C, EXP)
  GO:0043065 positive regulation of apoptotic process (P, IMP)
  GO:0043066 negative regulation of apoptotic process (P, IMP)
  GO:0045597 positive regulation of cell differentiation (P, IMP)
  GO:0045944 positive regulation of transcription by RNA polymerase II (P, IMP)
  GO:0030335 positive regulation of cell migration (P, IMP)
  GO:0051726 regulation of cell cycle (P, IMP)
  GO:0007346 regulation of mitotic cell cycle (P, IMP)
  GO:0008284 positive regulation of cell population proliferation (P, IMP)
  GO:0008285 negative regulation of cell population proliferation (P, IMP)

Radius of gyration: 16.71 Å; Cα contacts (8 Å, |Δi|>4): 29; chains: 1; bounding box: 26×52×21 Å

Foldseek 3Di:
DDDDDDDDDWDAEPPVRHTDPDVVVNVVVVVVVVDDDPPDPDDD

Nearest PDB structures (foldseek):
  2eoi-assembly1_A  TM=6.390E-01  e=8.553E-06  Homo sapiens
  2ema-assembly1_A  TM=5.780E-01  e=1.467E-03  Homo sapiens
  6ki6-assembly1_A  TM=8.179E-01  e=1.751E-01  Homo sapiens
  2eoy-assembly1_A  TM=5.774E-01  e=5.110E-02  Homo sapiens
  2elw-assembly1_A  TM=6.271E-01  e=5.584E-01  Mus musculus

Sequence (44 aa):
GSSGSSGEKLHECSECRKTFSFHSQLVIHQRIHTGENPSGPSSGGSSGSSGEKLHECSECRKTFSFHSQLVIHQRIHTGENPSGPSSGGSSGSSGEKLHECSECRKTFSFHSQLVIHQRIHTGENPSGPSSGGSSGSSGEKLHECSECRKTFSFHSQLVIHQRIHTGENPSGPSSGGSSGSSGEKLHECSECRKTFSFHSQLVIHQRIHTGENPSGPSSGGSSGSSGEKLHECSECRKTFSFHSQLVIHQRIHTGENPSGPSSGGSSGSSGEKLHECSECRKTFSFHSQLVIHQRIHTGENPSGPSSGGSSGSSGEKLHECSECRKTFSFHSQLVIHQRIHTGENPSGPSSGGSSGSSGEKLHECSECRKTFSFHSQLVIHQRIHTGENPSGPSSGGSSGSSGEKLHECSECRKTFSFHSQLVIHQRIHTGENPSGPSSGGSSGSSGEKLHECSECRKTFSFHSQLVIHQRIHTGENPSGPSSGGSSGSSGEKLHECSECRKTFSFHSQLVIHQRIHTGENPSGPSSGGSSGSSGEKLHECSECRKTFSFHSQLVIHQRIHTGENPSGPSSGGSSGSSGEKLHECSECRKTFSFHSQLVIHQRIHTGENPSGPSSGGSSGSSGEKLHECSECRKTFSFHSQLVIHQRIHTGENPSGPSSGGSSGSSGEKLHECSECRKTFSFHSQLVIHQRIHTGENPSGPSSGGSSGSSGEKLHECSECRKTFSFHSQLVIHQRIHTGENPSGPSSGGSSGSSGEKLHECSECRKTFSFHSQLVIHQRIHTGENPSGPSSGGSSGSSGEKLHECSECRKTFSFHSQLVIHQRIHTGENPSGPSSGGSSGSSGEKLHECSECRKTFSFHSQLVIHQRIHTGENPSGPSSG